Protein AF-A0A2P6VY45-F1 (afdb_monomer_lite)

Secondary structure (DSSP, 8-state):
---PPPPEEP---BTHHHHHTSSEETTSEEEEEE-TTSSHHHHHHHHHHHHHHHT--EEEEESSS-HHHHHHHHHTTT--HHHHHHHTSEEEEE-PPP---------TTHHHHHHHHHHHHHHHHT-SEEEEE-THHHHHHH--HHHHHHHHHHHHHHHHHTT-EEEEEEE--SS-TT---SS-THHHH-SEEEEEEEEEETTEEEEEEEEEEETTS----SEEEEEEETTTEEEE--GGG----PPPP--B---S-HHHHHHTTSSPBTTEEEEEEE-TTSSHHHHHHHHHHHHHHTT--EEEEESSS-HHHHHHHHHHTT---GGGBTTTEEEEE--GGGS-HHHHHHHHHHHHHHH--SEEEEETTHHHHHTS-HHHHHHHHHHHHHHHHHTT-EEEEEEEPPTTS----SSTTSGGGT-SEEEEEEEEEETTEEEEEEEEEEETTS------EEEEEETTEEEEEEEP-SBSGGGTB-B-S----HHHHHHHHHHH-HHHHHHHHHHHHHHHH-SS-EEEEETTSBEEEE-TTHHHHHSS-GGGTTT-B-SS-TT-TT-EEEEE-TTS-EEEEEEEE---S-TTTTEEEEEEEE-HHHHHHHHHHHHHHHHHHHHHHHTHHHHHHHHHHHHHHHHHHGGG--HHHHHHHHHHHHHHHHHHHHHHHHHHHHHHHT-----EEEEHHHHHHHHHHTTHHHHHHTTEEEEE-PPPEEEE-HHHHHHHHHHHHHHHHHTS-TTS-EEEEEEEEEETTEEEEEEEE-SS---HHHHHHHHHHHTT--SS-TTS-HHHHHHHHHHHHTT---EEEEETTTEEEEEEEEEETT-TTS---

Radius of gyration: 36.34 Å; chains: 1; bounding box: 86×74×100 Å

Sequence (837 aa):
MNNGPTEGLPTGIAGLETVTRGGIPARSITLVHGGTGTGKTVLGGQFLAAGCEDGEPGVAVVFEEDPEAFLSHLSGFGWDLPGARARGDLCLVDARPETISKTQTIGDYELAGLVSRTKHAVEQVDADRVFLDAVNVLFERYGDPQAVRRAMASLSQVAREENVTMLASNASTQSDPGSLHGPGVEKFVADALIVLRNRSDGENRRRTLEVLKIRGSDHEAGEVPLSIRPGKGPILLPLSATKLTHAGFSSRGSTGTEGLDEMLGGGPFRGSTTLISGATGVGMTLMMTQFAHEGVEENERTLYLTFEESREQVLENAAGIGHDLTPHTGELLRLISTYPESRSLGGHLLDIKDEVEAFEPERLVLDTVSSLAYTAGERSFREFLIGLNALTKDKELLTWYGMMEPVFEPPVSVYKGHMSALSDTILLLRYLETGEEIKRIFTVLKMRGSDHDPSVREIEIGDEGLALGSRVKGRGILQGSLEGGRAVKTGTVIEELITRYPELEARHAWIDDLVQRVPTPILALDDEGTVLAANPAARRFFGRDPGQLVDEDLGLPAVEDDAMLQFRTPEGLLRWGQMRTLSAGAHDEGVHLVTVEDRTQPRKVEDLHRRLAFLGSVLGHDLKEPIRMIRSFIDLTEREAGDQLDGDAREFFDIVKTGADRLTDRLDALRNYTRAVHADTELEPVDLDSVVEDGLSNVELLLQHEDVEVSREQLPTVHGDRTMLSQYVQNLVVNAIEHKDPDQPVHVQVTANRSGTTWRFSVADDGPGIPDETREQISAMLEGGTEDSEHAGLGLAICATVAERHGTKIELDTEVGEGTRFTIELLDASASGLETH

Structure (mmCIF, N/CA/C/O backbone):
data_AF-A0A2P6VY45-F1
#
_entry.id   AF-A0A2P6VY45-F1
#
loop_
_atom_site.group_PDB
_atom_site.id
_atom_site.type_symbol
_atom_site.label_atom_id
_atom_site.label_alt_id
_atom_site.label_comp_id
_atom_site.label_asym_id
_atom_site.label_entity_id
_atom_site.label_seq_id
_atom_site.pdbx_PDB_ins_code
_atom_site.Cartn_x
_atom_site.Cartn_y
_atom_site.Cartn_z
_atom_site.occupancy
_atom_site.B_iso_or_equiv
_atom_site.auth_seq_id
_atom_site.auth_comp_id
_atom_site.auth_asym_id
_atom_site.auth_atom_id
_atom_site.pdbx_PDB_model_num
ATOM 1 N N . MET A 1 1 ? -38.020 -9.127 12.733 1.00 32.91 1 MET A N 1
ATOM 2 C CA . MET A 1 1 ? -37.531 -7.814 12.266 1.00 32.91 1 MET A CA 1
ATOM 3 C C . MET A 1 1 ? -36.776 -8.075 10.975 1.00 32.91 1 MET A C 1
ATOM 5 O O . MET A 1 1 ? -36.020 -9.036 10.937 1.00 32.91 1 MET A O 1
ATOM 9 N N . ASN A 1 2 ? -37.096 -7.350 9.902 1.00 26.50 2 ASN A N 1
ATOM 10 C CA . ASN A 1 2 ? -36.484 -7.529 8.583 1.00 26.50 2 ASN A CA 1
ATOM 11 C C . ASN A 1 2 ? -34.988 -7.188 8.663 1.00 26.50 2 ASN A C 1
ATOM 13 O O . ASN A 1 2 ? -34.645 -6.012 8.703 1.00 26.50 2 ASN A O 1
ATOM 17 N N . ASN A 1 3 ? -34.116 -8.197 8.667 1.00 32.91 3 ASN A N 1
ATOM 18 C CA . ASN A 1 3 ? -32.688 -8.009 8.415 1.00 32.91 3 ASN A CA 1
ATOM 19 C C . ASN A 1 3 ? -32.494 -7.893 6.898 1.00 32.91 3 ASN A C 1
ATOM 21 O O . ASN A 1 3 ? -32.193 -8.877 6.224 1.00 32.91 3 ASN A O 1
ATOM 25 N N . GLY A 1 4 ? -32.759 -6.703 6.355 1.00 36.84 4 GLY A N 1
ATOM 26 C CA . GLY A 1 4 ? -32.178 -6.312 5.071 1.00 36.84 4 GLY A CA 1
ATOM 27 C C . GLY A 1 4 ? -30.656 -6.152 5.209 1.00 36.84 4 GLY A C 1
ATOM 28 O O . GLY A 1 4 ? -30.164 -6.094 6.340 1.00 36.84 4 GLY A O 1
ATOM 29 N N . PRO A 1 5 ? -29.904 -6.106 4.096 1.00 50.31 5 PRO A N 1
ATOM 30 C CA . PRO A 1 5 ? -28.476 -5.796 4.141 1.00 50.31 5 PRO A CA 1
ATOM 31 C C . PRO A 1 5 ? -28.255 -4.471 4.881 1.00 50.31 5 PRO A C 1
ATOM 33 O O . PRO A 1 5 ? -29.049 -3.541 4.726 1.00 50.31 5 PRO A O 1
ATOM 36 N N . THR A 1 6 ? -27.213 -4.404 5.710 1.00 62.12 6 THR A N 1
ATOM 37 C CA . THR A 1 6 ? -26.818 -3.182 6.418 1.00 62.12 6 THR A CA 1
ATOM 38 C C . THR A 1 6 ? -26.600 -2.066 5.395 1.00 62.12 6 THR A C 1
ATOM 40 O O . THR A 1 6 ? -25.818 -2.228 4.461 1.00 62.12 6 THR A O 1
ATOM 43 N N . GLU A 1 7 ? -27.326 -0.956 5.534 1.00 78.50 7 GLU A N 1
ATOM 44 C CA . GLU A 1 7 ? -27.173 0.219 4.671 1.00 78.50 7 GLU A CA 1
ATOM 45 C C . GLU A 1 7 ? -25.788 0.833 4.925 1.00 78.50 7 GLU A C 1
ATOM 47 O O . GLU A 1 7 ? -25.437 1.118 6.071 1.00 78.50 7 GLU A O 1
ATOM 52 N N . GLY A 1 8 ? -24.966 0.950 3.881 1.00 86.00 8 GLY A N 1
ATOM 53 C CA . GLY A 1 8 ? -23.623 1.520 3.971 1.00 86.00 8 GLY A CA 1
ATOM 54 C C . GLY A 1 8 ? -23.652 3.033 3.764 1.00 86.00 8 GLY A C 1
ATOM 55 O O . GLY A 1 8 ? -24.246 3.509 2.799 1.00 86.00 8 GLY A O 1
ATOM 56 N N . LEU A 1 9 ? -23.018 3.779 4.669 1.00 91.62 9 LEU A N 1
ATOM 57 C CA . LEU A 1 9 ? -22.798 5.217 4.555 1.00 91.62 9 LEU A CA 1
ATOM 58 C C . LEU A 1 9 ? -21.442 5.481 3.870 1.00 91.62 9 LEU A C 1
ATOM 60 O O . LEU A 1 9 ? -20.410 5.012 4.374 1.00 91.62 9 LEU A O 1
ATOM 64 N N . PRO A 1 10 ? -21.408 6.244 2.761 1.00 92.75 10 PRO A N 1
ATOM 65 C CA . PRO A 1 10 ? -20.167 6.710 2.156 1.00 92.75 10 PRO A CA 1
ATOM 66 C C . PRO A 1 10 ? -19.341 7.533 3.146 1.00 92.75 10 PRO A C 1
ATOM 68 O O . PRO A 1 10 ? -19.848 8.379 3.875 1.00 92.75 10 PRO A O 1
ATOM 71 N N . THR A 1 11 ? -18.039 7.290 3.168 1.00 92.38 11 THR A N 1
ATOM 72 C CA . THR A 1 11 ? -17.118 7.943 4.102 1.00 92.38 11 THR A CA 1
ATOM 73 C C . THR A 1 11 ? -16.456 9.184 3.520 1.00 92.38 11 THR A C 1
ATOM 75 O O . THR A 1 11 ? -15.914 9.995 4.267 1.00 92.38 11 THR A O 1
ATOM 78 N N . GLY A 1 12 ? -16.458 9.310 2.190 1.00 90.12 12 GLY A N 1
ATOM 79 C CA . GLY A 1 12 ? -15.705 10.330 1.461 1.00 90.12 12 GLY A CA 1
ATOM 80 C C . GLY A 1 12 ? -14.199 10.057 1.398 1.00 90.12 12 GLY A C 1
ATOM 81 O O . GLY A 1 12 ? -13.454 10.883 0.874 1.00 90.12 12 GLY A O 1
ATOM 82 N N . ILE A 1 13 ? -13.727 8.913 1.912 1.00 93.06 13 ILE A N 1
ATOM 83 C CA . ILE A 1 13 ? -12.318 8.504 1.879 1.00 93.06 13 ILE A CA 1
ATOM 84 C C . ILE A 1 13 ? -12.063 7.703 0.604 1.00 93.06 13 ILE A C 1
ATOM 86 O O . ILE A 1 13 ? -12.551 6.585 0.450 1.00 93.06 13 ILE A O 1
ATOM 90 N N . ALA A 1 14 ? -11.242 8.244 -0.296 1.00 90.88 14 ALA A N 1
ATOM 91 C CA . ALA A 1 14 ? -11.006 7.654 -1.608 1.00 90.88 14 ALA A CA 1
ATOM 92 C C . ALA A 1 14 ? -10.557 6.183 -1.518 1.00 90.88 14 ALA A C 1
ATOM 94 O O . ALA A 1 14 ? -9.506 5.863 -0.960 1.00 90.88 14 ALA A O 1
ATOM 95 N N . GLY A 1 15 ? -11.358 5.291 -2.106 1.00 89.81 15 GLY A N 1
ATOM 96 C CA . GLY A 1 15 ? -11.108 3.851 -2.162 1.00 89.81 15 GLY A CA 1
ATOM 97 C C . GLY A 1 15 ? -11.641 3.054 -0.967 1.00 89.81 15 GLY A C 1
ATOM 98 O O . GLY A 1 15 ? -11.670 1.827 -1.056 1.00 89.81 15 GLY A O 1
ATOM 99 N N . LEU A 1 16 ? -12.108 3.691 0.114 1.00 92.75 16 LEU A N 1
ATOM 100 C CA . LEU A 1 16 ? -12.619 2.969 1.285 1.00 92.75 16 LEU A CA 1
ATOM 101 C C . LEU A 1 16 ? -13.952 2.281 0.988 1.00 92.75 16 LEU A C 1
ATOM 103 O O . LEU A 1 16 ? -14.173 1.162 1.444 1.00 92.75 16 LEU A O 1
ATOM 107 N N . GLU A 1 17 ? -14.815 2.884 0.174 1.00 91.81 17 GLU A N 1
ATOM 108 C CA . GLU A 1 17 ? -16.090 2.295 -0.255 1.00 91.81 17 GLU A CA 1
ATOM 109 C C . GLU A 1 17 ? -15.871 1.023 -1.078 1.00 91.81 17 GLU A C 1
ATOM 111 O O . GLU A 1 17 ? -16.665 0.089 -0.996 1.00 91.81 17 GLU A O 1
ATOM 116 N N . THR A 1 18 ? -14.766 0.950 -1.824 1.00 90.00 18 THR A N 1
ATOM 117 C CA . THR A 1 18 ? -14.365 -0.256 -2.555 1.00 90.00 18 THR A CA 1
ATOM 118 C C . THR A 1 18 ? -13.961 -1.374 -1.594 1.00 90.00 18 THR A C 1
ATOM 120 O O . THR A 1 18 ? -14.377 -2.514 -1.777 1.00 90.00 18 THR A O 1
ATOM 123 N N . VAL A 1 19 ? -13.196 -1.050 -0.545 1.00 91.50 19 VAL A N 1
ATOM 124 C CA . VAL A 1 19 ? -12.754 -2.021 0.476 1.00 91.50 19 VAL A CA 1
ATOM 125 C C . VAL A 1 19 ? -13.927 -2.492 1.340 1.00 91.50 19 VAL A C 1
ATOM 127 O O . VAL A 1 19 ? -14.045 -3.671 1.654 1.00 91.50 19 VAL A O 1
ATOM 130 N N . THR A 1 20 ? -14.822 -1.580 1.706 1.00 92.00 20 THR A N 1
ATOM 131 C CA . THR A 1 20 ? -15.996 -1.855 2.553 1.00 92.00 20 THR A CA 1
ATOM 132 C C . THR A 1 20 ? -17.214 -2.348 1.768 1.00 92.00 20 THR A C 1
ATOM 134 O O . THR A 1 20 ? -18.202 -2.751 2.373 1.00 92.00 20 THR A O 1
ATOM 137 N N . ARG A 1 21 ? -17.147 -2.336 0.429 1.00 88.00 21 ARG A N 1
ATOM 138 C CA . ARG A 1 21 ? -18.227 -2.708 -0.502 1.00 88.00 21 ARG A CA 1
ATOM 139 C C . ARG A 1 21 ? -19.524 -1.916 -0.304 1.00 88.00 21 ARG A C 1
ATOM 141 O O . ARG A 1 21 ? -20.616 -2.474 -0.389 1.00 88.00 21 ARG A O 1
ATOM 148 N N . GLY A 1 22 ? -19.398 -0.607 -0.100 1.00 85.75 22 GLY A N 1
ATOM 149 C CA . GLY A 1 22 ? -20.547 0.300 0.010 1.00 85.75 22 GLY A CA 1
ATOM 150 C C . GLY A 1 22 ? -20.498 1.290 1.170 1.00 85.75 22 GLY A C 1
ATOM 151 O O . GLY A 1 22 ? -21.491 1.970 1.396 1.00 85.75 22 GLY A O 1
ATOM 152 N N . GLY A 1 23 ? -19.375 1.393 1.884 1.00 90.94 23 GLY A N 1
ATOM 153 C CA . GLY A 1 23 ? -19.202 2.323 3.000 1.00 90.94 23 GLY A CA 1
ATOM 154 C C . GLY A 1 23 ? -19.263 1.644 4.369 1.00 90.94 23 GLY A C 1
ATOM 155 O O . GLY A 1 23 ? -19.296 0.419 4.486 1.00 90.94 23 GLY A O 1
ATOM 156 N N . ILE A 1 24 ? -19.250 2.450 5.428 1.00 93.38 24 ILE A N 1
ATOM 157 C CA . ILE A 1 24 ? -19.336 1.953 6.810 1.00 93.38 24 ILE A CA 1
ATOM 158 C C . ILE A 1 24 ? -20.801 1.746 7.215 1.00 93.38 24 ILE A C 1
ATOM 160 O O . ILE A 1 24 ? -21.665 2.432 6.677 1.00 93.38 24 ILE A O 1
ATOM 164 N N . PRO A 1 25 ? -21.137 0.840 8.151 1.00 92.69 25 PRO A N 1
ATOM 165 C CA . PRO A 1 25 ? -22.540 0.592 8.473 1.00 92.69 25 PRO A CA 1
ATOM 166 C C . PRO A 1 25 ? -23.208 1.841 9.051 1.00 92.69 25 PRO A C 1
ATOM 168 O O . PRO A 1 25 ? -22.755 2.385 10.063 1.00 92.69 25 PRO A O 1
ATOM 171 N N . ALA A 1 26 ? -24.295 2.278 8.421 1.00 92.44 26 ALA A N 1
ATOM 172 C CA . ALA A 1 26 ? -25.063 3.429 8.864 1.00 92.44 26 ALA A CA 1
ATOM 173 C C . ALA A 1 26 ? -25.686 3.184 10.247 1.00 92.44 26 ALA A C 1
ATOM 175 O O . ALA A 1 26 ? -25.978 2.043 10.623 1.00 92.44 26 ALA A O 1
ATOM 176 N N . ARG A 1 27 ? -25.922 4.267 11.000 1.00 92.31 27 ARG A N 1
ATOM 177 C CA . ARG A 1 27 ? -26.597 4.238 12.317 1.00 92.31 27 ARG A CA 1
ATOM 178 C C . ARG A 1 27 ? -25.924 3.293 13.316 1.00 92.31 27 ARG A C 1
ATOM 180 O O . ARG A 1 27 ? -26.572 2.592 14.098 1.00 92.31 27 ARG A O 1
ATOM 187 N N . SER A 1 28 ? -24.602 3.211 13.227 1.00 92.56 28 SER A N 1
ATOM 188 C CA . SER A 1 28 ? -23.778 2.283 13.991 1.00 92.56 28 SER A CA 1
ATOM 189 C C . SER A 1 28 ? -22.475 2.947 14.422 1.00 92.56 28 SER A C 1
ATOM 191 O O . SER A 1 28 ? -22.224 4.110 14.103 1.00 92.56 28 SER A O 1
ATOM 193 N N . ILE A 1 29 ? -21.641 2.195 15.140 1.00 92.56 29 ILE A N 1
ATOM 194 C CA . ILE A 1 29 ? -20.292 2.627 15.493 1.00 92.56 29 ILE A CA 1
ATOM 195 C C . ILE A 1 29 ? -19.235 1.791 14.767 1.00 92.56 29 ILE A C 1
ATOM 197 O O . ILE A 1 29 ? -19.165 0.564 14.910 1.00 92.56 29 ILE A O 1
ATOM 201 N N . THR A 1 30 ? -18.380 2.485 14.018 1.00 94.56 30 THR A N 1
ATOM 202 C CA . THR A 1 30 ? -17.185 1.931 13.379 1.00 94.56 30 THR A CA 1
ATOM 203 C C . THR A 1 30 ? -15.954 2.332 14.177 1.00 94.56 30 THR A C 1
ATOM 205 O O . THR A 1 30 ? -15.706 3.516 14.398 1.00 94.56 30 THR A O 1
ATOM 208 N N . LEU A 1 31 ? -15.166 1.351 14.615 1.00 93.44 31 LEU A N 1
ATOM 209 C CA . LEU A 1 31 ? -13.934 1.593 15.361 1.00 93.44 31 LEU A CA 1
ATOM 210 C C . LEU A 1 31 ? -12.729 1.596 14.415 1.00 93.44 31 LEU A C 1
ATOM 212 O O . LEU A 1 31 ? -12.509 0.628 13.692 1.00 93.44 31 LEU A O 1
ATOM 216 N N . VAL A 1 32 ? -11.924 2.652 14.470 1.00 93.94 32 VAL A N 1
ATOM 217 C CA . VAL A 1 32 ? -10.644 2.805 13.775 1.00 93.94 32 VAL A CA 1
ATOM 218 C C . VAL A 1 32 ? -9.522 2.659 14.793 1.00 93.94 32 VAL A C 1
ATOM 220 O O . VAL A 1 32 ? -9.265 3.542 15.612 1.00 93.94 32 VAL A O 1
ATOM 223 N N . HIS A 1 33 ? -8.848 1.520 14.744 1.00 89.69 33 HIS A N 1
ATOM 224 C CA . HIS A 1 33 ? -7.781 1.154 15.660 1.00 89.69 33 HIS A CA 1
ATOM 225 C C . HIS A 1 33 ? -6.412 1.298 14.996 1.00 89.69 33 HIS A C 1
ATOM 227 O O . HIS A 1 33 ? -6.255 0.964 13.826 1.00 89.69 33 HIS A O 1
ATOM 233 N N . GLY A 1 34 ? -5.395 1.749 15.725 1.00 88.12 34 GLY A N 1
ATOM 234 C CA . GLY A 1 34 ? -4.026 1.744 15.209 1.00 88.12 34 GLY A CA 1
ATOM 235 C C . GLY A 1 34 ? -3.030 2.500 16.076 1.00 88.12 34 GLY A C 1
ATOM 236 O O . GLY A 1 34 ? -3.402 3.357 16.879 1.00 88.12 34 GLY A O 1
ATOM 237 N N . GLY A 1 35 ? -1.740 2.235 15.870 1.00 84.00 35 GLY A N 1
ATOM 238 C CA . GLY A 1 35 ? -0.653 2.910 16.586 1.00 84.00 35 GLY A CA 1
ATOM 239 C C . GLY A 1 35 ? -0.565 4.418 16.310 1.00 84.00 35 GLY A C 1
ATOM 240 O O . GLY A 1 35 ? -1.321 4.987 15.512 1.00 84.00 35 GLY A O 1
ATOM 241 N N . THR A 1 36 ? 0.369 5.095 16.969 1.00 82.75 36 THR A N 1
ATOM 242 C CA . THR A 1 36 ? 0.625 6.533 16.782 1.00 82.75 36 THR A CA 1
ATOM 243 C C . THR A 1 36 ? 1.021 6.858 15.334 1.00 82.75 36 THR A C 1
ATOM 245 O O . THR A 1 36 ? 1.744 6.100 14.689 1.00 82.75 36 THR A O 1
ATOM 248 N N . GLY A 1 37 ? 0.532 7.981 14.793 1.00 83.50 37 GLY A N 1
ATOM 249 C CA . GLY A 1 37 ? 0.913 8.460 13.451 1.00 83.50 37 GLY A CA 1
ATOM 250 C C . GLY A 1 37 ? 0.377 7.635 12.268 1.00 83.50 37 GLY A C 1
ATOM 251 O O . GLY A 1 37 ? 0.858 7.775 11.140 1.00 83.50 37 GLY A O 1
ATOM 252 N N . THR A 1 38 ? -0.609 6.768 12.508 1.00 89.88 38 THR A N 1
ATOM 253 C CA . THR A 1 38 ? -1.250 5.926 11.481 1.00 89.88 38 THR A CA 1
ATOM 254 C C . THR A 1 38 ? -2.314 6.649 10.647 1.00 89.88 38 THR A C 1
ATOM 256 O O . THR A 1 38 ? -2.625 6.181 9.558 1.00 89.88 38 THR A O 1
ATOM 259 N N . GLY A 1 39 ? -2.835 7.794 11.112 1.00 91.31 39 GLY A N 1
ATOM 260 C CA . GLY A 1 39 ? -3.820 8.607 10.378 1.00 91.31 39 GLY A CA 1
ATOM 261 C C . GLY A 1 39 ? -5.259 8.574 10.906 1.00 91.31 39 GLY A C 1
ATOM 262 O O . GLY A 1 39 ? -6.150 9.048 10.212 1.00 91.31 39 GLY A O 1
ATOM 263 N N . LYS A 1 40 ? -5.501 8.049 12.116 1.00 93.19 40 LYS A N 1
ATOM 264 C CA . LYS A 1 40 ? -6.843 7.924 12.729 1.00 93.19 40 LYS A CA 1
ATOM 265 C C . LYS A 1 40 ? -7.645 9.235 12.733 1.00 93.19 40 LYS A C 1
ATOM 267 O O . LYS A 1 40 ? -8.735 9.281 12.175 1.00 93.19 40 LYS A O 1
ATOM 272 N N . THR A 1 41 ? -7.072 10.297 13.299 1.00 93.31 41 THR A N 1
ATOM 273 C CA . THR A 1 41 ? -7.683 11.635 13.370 1.00 93.31 41 THR A CA 1
ATOM 274 C C . THR A 1 41 ? -7.962 12.207 11.980 1.00 93.31 41 THR A C 1
ATOM 276 O O . THR A 1 41 ? -9.008 12.800 11.751 1.00 93.31 41 THR A O 1
ATOM 279 N N . VAL A 1 42 ? -7.069 11.964 11.012 1.00 94.56 42 VAL A N 1
ATOM 280 C CA . VAL A 1 42 ? -7.231 12.435 9.627 1.00 94.56 42 VAL A CA 1
ATOM 281 C C . VAL A 1 42 ? -8.402 11.730 8.930 1.00 94.56 42 VAL A C 1
ATOM 283 O O . VAL A 1 42 ? -9.179 12.388 8.247 1.00 94.56 42 VAL A O 1
ATOM 286 N N . LEU A 1 43 ? -8.576 10.417 9.134 1.00 95.06 43 LEU A N 1
ATOM 287 C CA . LEU A 1 43 ? -9.738 9.671 8.626 1.00 95.06 43 LEU A CA 1
ATOM 288 C C . LEU A 1 43 ? -11.054 10.197 9.216 1.00 95.06 43 LEU A C 1
ATOM 290 O O . LEU A 1 43 ? -12.021 10.371 8.482 1.00 95.06 43 LEU A O 1
ATOM 294 N N . GLY A 1 44 ? -11.081 10.494 10.518 1.00 95.19 44 GLY A N 1
ATOM 295 C CA . GLY A 1 44 ? -12.247 11.102 11.166 1.00 95.19 44 GLY A CA 1
ATOM 296 C C . GLY A 1 44 ? -12.551 12.518 10.698 1.00 95.19 44 GLY A C 1
ATOM 297 O O . GLY A 1 44 ? -13.708 12.850 10.454 1.00 95.19 44 GLY A O 1
ATOM 298 N N . GLY A 1 45 ? -11.512 13.328 10.500 1.00 94.88 45 GLY A N 1
ATOM 299 C CA . GLY A 1 45 ? -11.632 14.657 9.912 1.00 94.88 45 GLY A CA 1
ATOM 300 C C . GLY A 1 45 ? -12.235 14.620 8.509 1.00 94.88 45 GLY A C 1
ATOM 301 O O . GLY A 1 45 ? -13.177 15.360 8.241 1.00 94.88 45 GLY A O 1
ATOM 302 N N . GLN A 1 46 ? -11.756 13.717 7.644 1.00 95.56 46 GLN A N 1
ATOM 303 C CA . GLN A 1 46 ? -12.307 13.544 6.296 1.00 95.56 46 GLN A CA 1
ATOM 304 C C . GLN A 1 46 ? -13.757 13.063 6.323 1.00 95.56 46 GLN A C 1
ATOM 306 O O . GLN A 1 46 ? -14.576 13.560 5.558 1.00 95.56 46 GLN A O 1
ATOM 311 N N . PHE A 1 47 ? -14.082 12.130 7.223 1.00 96.75 47 PHE A N 1
ATOM 312 C CA . PHE A 1 47 ? -15.441 11.622 7.398 1.00 96.75 47 PHE A CA 1
ATOM 313 C C . PHE A 1 47 ? -16.442 12.736 7.742 1.00 96.75 47 PHE A C 1
ATOM 315 O O . PHE A 1 47 ? -17.536 12.776 7.172 1.00 96.75 47 PHE A O 1
ATOM 322 N N . LEU A 1 48 ? -16.058 13.659 8.631 1.00 96.69 48 LEU A N 1
ATOM 323 C CA . LEU A 1 48 ? -16.867 14.833 8.966 1.00 96.69 48 LEU A CA 1
ATOM 324 C C . LEU A 1 48 ? -16.907 15.855 7.827 1.00 96.69 48 LEU A C 1
ATOM 326 O O . LEU A 1 48 ? -17.977 16.374 7.525 1.00 96.69 48 LEU A O 1
ATOM 330 N N . ALA A 1 49 ? -15.763 16.131 7.192 1.00 94.75 49 ALA A N 1
ATOM 331 C CA . ALA A 1 49 ? -15.665 17.097 6.100 1.00 94.75 49 ALA A CA 1
ATOM 332 C C . ALA A 1 49 ? -16.564 16.706 4.923 1.00 94.75 49 ALA A C 1
ATOM 334 O O . ALA A 1 49 ? -17.364 17.522 4.478 1.00 94.75 49 ALA A O 1
ATOM 335 N N . ALA A 1 50 ? -16.497 15.441 4.497 1.00 93.94 50 ALA A N 1
ATOM 336 C CA . ALA A 1 50 ? -17.339 14.911 3.432 1.00 93.94 50 ALA A CA 1
ATOM 337 C C . ALA A 1 50 ? -18.834 15.012 3.776 1.00 93.94 50 ALA A C 1
ATOM 339 O O . ALA A 1 50 ? -19.632 15.379 2.926 1.00 93.94 50 ALA A O 1
ATOM 340 N N . GLY A 1 51 ? -19.216 14.757 5.034 1.00 94.94 51 GLY A N 1
ATOM 341 C CA . GLY A 1 51 ? -20.608 14.918 5.466 1.00 94.94 51 GLY A CA 1
ATOM 342 C C . GLY A 1 51 ? -21.068 16.365 5.391 1.00 94.94 51 GLY A C 1
ATOM 343 O O . GLY A 1 51 ? -22.084 16.660 4.775 1.00 94.94 51 GLY A O 1
ATOM 344 N N . CYS A 1 52 ? -20.272 17.288 5.932 1.00 94.56 52 CYS A N 1
ATOM 345 C CA . CYS A 1 52 ? -20.598 18.712 5.894 1.00 94.56 52 CYS A CA 1
ATOM 346 C C . CYS A 1 52 ? -20.705 19.249 4.453 1.00 94.56 52 CYS A C 1
ATOM 348 O O . CYS A 1 52 ? -21.496 20.155 4.199 1.00 94.56 52 CYS A O 1
ATOM 350 N N . GLU A 1 53 ? -19.919 18.713 3.514 1.00 93.00 53 GLU A N 1
ATOM 351 C CA . GLU A 1 53 ? -20.013 19.036 2.083 1.00 93.00 53 GLU A CA 1
ATOM 352 C C . GLU A 1 53 ? -21.295 18.481 1.440 1.00 93.00 53 GLU A C 1
ATOM 354 O O . GLU A 1 53 ? -21.914 19.173 0.628 1.00 93.00 53 GLU A O 1
ATOM 359 N N . ASP A 1 54 ? -21.733 17.290 1.855 1.00 93.38 54 ASP A N 1
ATOM 360 C CA . ASP A 1 54 ? -22.974 16.643 1.409 1.00 93.38 54 ASP A CA 1
ATOM 361 C C . ASP A 1 54 ? -24.238 17.184 2.116 1.00 93.38 54 ASP A C 1
ATOM 363 O O . ASP A 1 54 ? -25.359 16.785 1.792 1.00 93.38 54 ASP A O 1
ATOM 367 N N . GLY A 1 55 ? -24.084 18.133 3.046 1.00 93.94 55 GLY A N 1
ATOM 368 C CA . GLY A 1 55 ? -25.183 18.710 3.826 1.00 93.94 55 GLY A CA 1
ATOM 369 C C . GLY A 1 55 ? -25.641 17.846 5.005 1.00 93.94 55 GLY A C 1
ATOM 370 O O . GLY A 1 55 ? -26.752 18.040 5.487 1.00 93.94 55 GLY A O 1
ATOM 371 N N . GLU A 1 56 ? -24.792 16.921 5.451 1.00 95.62 56 GLU A N 1
ATOM 372 C CA . GLU A 1 56 ? -24.962 16.034 6.605 1.00 95.62 56 GLU A CA 1
ATOM 373 C C . GLU A 1 56 ? -24.164 16.587 7.808 1.00 95.62 56 GLU A C 1
ATOM 375 O O . GLU A 1 56 ? -22.932 16.440 7.846 1.00 95.62 56 GLU A O 1
ATOM 380 N N . PRO A 1 57 ? -24.805 17.256 8.791 1.00 96.75 57 PRO A N 1
ATOM 381 C CA . PRO A 1 57 ? -24.093 17.917 9.878 1.00 96.75 57 PRO A CA 1
ATOM 382 C C . PRO A 1 57 ? -23.304 16.943 10.762 1.00 96.75 57 PRO A C 1
ATOM 384 O O . PRO A 1 57 ? -23.659 15.776 10.955 1.00 96.75 57 PRO A O 1
ATOM 387 N N . GLY A 1 58 ? -22.201 17.440 11.318 1.00 97.19 58 GLY A N 1
ATOM 388 C CA . GLY A 1 58 ? -21.220 16.656 12.053 1.00 97.19 58 GLY A CA 1
ATOM 389 C C . GLY A 1 58 ? -21.084 17.036 13.528 1.00 97.19 58 GLY A C 1
ATOM 390 O O . GLY A 1 58 ? -21.206 18.198 13.915 1.00 97.19 58 GLY A O 1
ATOM 391 N N . VAL A 1 59 ? -20.711 16.068 14.363 1.00 97.88 59 VAL A N 1
ATOM 392 C CA . VAL A 1 59 ? -20.219 16.300 15.731 1.00 97.88 59 VAL A CA 1
ATOM 393 C C . VAL A 1 59 ? -18.828 15.696 15.874 1.00 97.88 59 VAL A C 1
ATOM 395 O O . VAL A 1 59 ? -18.638 14.514 15.603 1.00 97.88 59 VAL A O 1
ATOM 398 N N . ALA A 1 60 ? -17.858 16.469 16.358 1.00 96.94 60 ALA A N 1
ATOM 399 C CA . ALA A 1 60 ? -16.553 15.950 16.764 1.00 96.94 60 ALA A CA 1
ATOM 400 C C . ALA A 1 60 ? -16.423 15.988 18.290 1.00 96.94 60 ALA A C 1
ATOM 402 O O . ALA A 1 60 ? -16.573 17.041 18.905 1.00 96.94 60 ALA A O 1
ATOM 403 N N . VAL A 1 61 ? -16.117 14.849 18.903 1.00 94.69 61 VAL A N 1
ATOM 404 C CA . VAL A 1 61 ? -15.843 14.722 20.337 1.00 94.69 61 VAL A CA 1
ATOM 405 C C . VAL A 1 61 ? -14.359 14.427 20.509 1.00 94.69 61 VAL A C 1
ATOM 407 O O . VAL A 1 61 ? -13.895 13.371 20.084 1.00 94.69 61 VAL A O 1
ATOM 410 N N . VAL A 1 62 ? -13.615 15.353 21.113 1.00 93.50 62 VAL A N 1
ATOM 411 C CA . VAL A 1 62 ? -12.143 15.304 21.163 1.00 93.50 62 VAL A CA 1
ATOM 412 C C . VAL A 1 62 ? -11.671 15.072 22.599 1.00 93.50 62 VAL A C 1
ATOM 414 O O . VAL A 1 62 ? -12.066 15.812 23.501 1.00 93.50 62 VAL A O 1
ATOM 417 N N . PHE A 1 63 ? -10.849 14.038 22.818 1.00 87.69 63 PHE A N 1
ATOM 418 C CA . PHE A 1 63 ? -10.419 13.610 24.160 1.00 87.69 63 PHE A CA 1
ATOM 419 C C . PHE A 1 63 ? -8.963 13.949 24.512 1.00 87.69 63 PHE A C 1
ATOM 421 O O . PHE A 1 63 ? -8.651 14.075 25.695 1.00 87.69 63 PHE A O 1
ATOM 428 N N . GLU A 1 64 ? -8.072 14.094 23.526 1.00 83.88 64 GLU A N 1
ATOM 429 C CA . GLU A 1 64 ? -6.638 14.352 23.762 1.00 83.88 64 GLU A CA 1
ATOM 430 C C . GLU A 1 64 ? -6.258 15.824 23.556 1.00 83.88 64 GLU A C 1
ATOM 432 O O . GLU A 1 64 ? -5.587 16.419 24.402 1.00 83.88 64 GLU A O 1
ATOM 437 N N . GLU A 1 65 ? -6.686 16.429 22.448 1.00 87.31 65 GLU A N 1
ATOM 438 C CA . GLU A 1 65 ? -6.259 17.771 22.044 1.00 87.31 65 GLU A CA 1
ATOM 439 C C . GLU A 1 65 ? -7.355 18.835 22.177 1.00 87.31 65 GLU A C 1
ATOM 441 O O . GLU A 1 65 ? -8.532 18.545 22.383 1.00 87.31 65 GLU A O 1
ATOM 446 N N . ASP A 1 66 ? -6.948 20.103 22.122 1.00 90.44 66 ASP A N 1
ATOM 447 C CA . ASP A 1 66 ? -7.886 21.223 22.145 1.00 90.44 66 ASP A CA 1
ATOM 448 C C . ASP A 1 66 ? -8.794 21.216 20.904 1.00 90.44 66 ASP A C 1
ATOM 450 O O . ASP A 1 66 ? -8.265 21.069 19.803 1.00 90.44 66 ASP A O 1
ATOM 454 N N . PRO A 1 67 ? -10.122 21.415 21.027 1.00 91.31 67 PRO A N 1
ATOM 455 C CA . PRO A 1 67 ? -11.010 21.385 19.865 1.00 91.31 67 PRO A CA 1
ATOM 456 C C . PRO A 1 67 ? -10.656 22.398 18.762 1.00 91.31 67 PRO A C 1
ATOM 458 O O . PRO A 1 67 ? -10.832 22.105 17.578 1.00 91.31 67 PRO A O 1
ATOM 461 N N . GLU A 1 68 ? -10.127 23.578 19.109 1.00 90.12 68 GLU A N 1
ATOM 462 C CA . GLU A 1 68 ? -9.664 24.539 18.098 1.00 90.12 68 GLU A CA 1
ATOM 463 C C . GLU A 1 68 ? -8.354 24.080 17.448 1.00 90.12 68 GLU A C 1
ATOM 465 O O . GLU A 1 68 ? -8.156 24.264 16.244 1.00 90.12 68 GLU A O 1
ATOM 470 N N . ALA A 1 69 ? -7.463 23.452 18.224 1.00 90.38 69 ALA A N 1
ATOM 471 C CA . ALA A 1 69 ? -6.240 22.857 17.691 1.00 90.38 69 ALA A CA 1
ATOM 472 C C . ALA A 1 69 ? -6.548 21.689 16.739 1.00 90.38 69 ALA A C 1
ATOM 474 O O . ALA A 1 69 ? -5.975 21.648 15.652 1.00 90.38 69 ALA A O 1
ATOM 475 N N . PHE A 1 70 ? -7.509 20.827 17.088 1.00 91.75 70 PHE A N 1
ATOM 476 C CA . PHE A 1 70 ? -8.026 19.755 16.232 1.00 91.75 70 PHE A CA 1
ATOM 477 C C . PHE A 1 70 ? -8.461 20.293 14.861 1.00 91.75 70 PHE A C 1
ATOM 479 O O . PHE A 1 70 ? -7.988 19.827 13.823 1.00 91.75 70 PHE A O 1
ATOM 486 N N . LEU A 1 71 ? -9.289 21.346 14.834 1.00 91.38 71 LEU A N 1
ATOM 487 C CA . LEU A 1 71 ? -9.698 21.982 13.575 1.00 91.38 71 LEU A CA 1
ATOM 488 C C . LEU A 1 71 ? -8.514 22.569 12.799 1.00 91.38 71 LEU A C 1
ATOM 490 O O . LEU A 1 71 ? -8.427 22.412 11.579 1.00 91.38 71 LEU A O 1
ATOM 494 N N . SER A 1 72 ? -7.601 23.242 13.499 1.00 87.81 72 SER A N 1
ATOM 495 C CA . SER A 1 72 ? -6.411 23.844 12.897 1.00 87.81 72 SER A CA 1
ATOM 496 C C . SER A 1 72 ? -5.520 22.792 12.227 1.00 87.81 72 SER A C 1
ATOM 498 O O . SER A 1 72 ? -5.113 22.973 11.079 1.00 87.81 72 SER A O 1
ATOM 500 N N . HIS A 1 73 ? -5.277 21.654 12.881 1.00 88.88 73 HIS A N 1
ATOM 501 C CA . HIS A 1 73 ? -4.483 20.556 12.326 1.00 88.88 73 HIS A CA 1
ATOM 502 C C . HIS A 1 73 ? -5.115 19.951 11.065 1.00 88.88 73 HIS A C 1
ATOM 504 O O . HIS A 1 73 ? -4.403 19.636 10.109 1.00 88.88 73 HIS A O 1
ATOM 510 N N . LEU A 1 74 ? -6.444 19.830 11.027 1.00 90.88 74 LEU A N 1
ATOM 511 C CA . LEU A 1 74 ? -7.156 19.276 9.874 1.00 90.88 74 LEU A CA 1
ATOM 512 C C . LEU A 1 74 ? -7.257 20.253 8.691 1.00 90.88 74 LEU A C 1
ATOM 514 O O . LEU A 1 74 ? -7.358 19.814 7.545 1.00 90.88 74 LEU A O 1
ATOM 518 N N . SER A 1 75 ? -7.146 21.565 8.928 1.00 85.88 75 SER A N 1
ATOM 519 C CA . SER A 1 75 ? -7.186 22.582 7.864 1.00 85.88 75 SER A CA 1
ATOM 520 C C . SER A 1 75 ? -6.078 22.416 6.809 1.00 85.88 75 SER A C 1
ATOM 522 O O . SER A 1 75 ? -6.265 22.775 5.645 1.00 85.88 75 SER A O 1
ATOM 524 N N . GLY A 1 76 ? -4.951 21.788 7.172 1.00 83.25 76 GLY A N 1
ATOM 525 C CA . GLY A 1 76 ? -3.849 21.482 6.252 1.00 83.25 76 GLY A CA 1
ATOM 526 C C . GLY A 1 76 ? -4.214 20.510 5.119 1.00 83.25 76 GLY A C 1
ATOM 527 O O . GLY A 1 76 ? -3.468 20.391 4.145 1.00 83.25 76 GLY A O 1
ATOM 528 N N . PHE A 1 77 ? -5.363 19.835 5.212 1.00 87.00 77 PHE A N 1
ATOM 529 C CA . PHE A 1 77 ? -5.880 18.944 4.172 1.00 87.00 77 PHE A CA 1
ATOM 530 C C . PHE A 1 77 ? -6.839 19.629 3.192 1.00 87.00 77 PHE A C 1
ATOM 532 O O . PHE A 1 77 ? -7.294 18.978 2.258 1.00 87.00 77 PHE A O 1
ATOM 539 N N . GLY A 1 78 ? -7.094 20.932 3.351 1.00 84.50 78 GLY A N 1
ATOM 540 C CA . GLY A 1 78 ? -7.947 21.709 2.447 1.00 84.50 78 GLY A CA 1
ATOM 541 C C . GLY A 1 78 ? -9.446 21.623 2.747 1.00 84.50 78 GLY A C 1
ATOM 542 O O . GLY A 1 78 ? -10.238 22.135 1.964 1.00 84.50 78 GLY A O 1
ATOM 543 N N . TRP A 1 79 ? -9.840 21.013 3.868 1.00 91.81 79 TRP A N 1
ATOM 544 C CA . TRP A 1 79 ? -11.239 20.902 4.286 1.00 91.81 79 TRP A CA 1
ATOM 545 C C . TRP A 1 79 ? -11.718 22.157 5.024 1.00 91.81 79 TRP A C 1
ATOM 547 O O . TRP A 1 79 ? -11.075 22.610 5.975 1.00 91.81 79 TRP A O 1
ATOM 557 N N . ASP A 1 80 ? -12.889 22.678 4.651 1.00 89.94 80 ASP A N 1
ATOM 558 C CA . ASP A 1 80 ? -13.518 23.844 5.294 1.00 89.94 80 ASP A CA 1
ATOM 559 C C . ASP A 1 80 ? -14.317 23.464 6.560 1.00 89.94 80 ASP A C 1
ATOM 561 O O . ASP A 1 80 ? -15.472 23.849 6.746 1.00 89.94 80 ASP A O 1
ATOM 565 N N . LEU A 1 81 ? -13.702 22.700 7.469 1.00 92.25 81 LEU A N 1
ATOM 566 C CA . LEU A 1 81 ? -14.297 22.402 8.779 1.00 92.25 81 LEU A CA 1
ATOM 567 C C . LEU A 1 81 ? -14.520 23.671 9.634 1.00 92.25 81 LEU A C 1
ATOM 569 O O . LEU A 1 81 ? -15.559 23.762 10.296 1.00 92.25 81 LEU A O 1
ATOM 573 N N . PRO A 1 82 ? -13.626 24.689 9.622 1.00 92.25 82 PRO A N 1
ATOM 574 C CA . PRO A 1 82 ? -13.894 25.957 10.300 1.00 92.25 82 PRO A CA 1
ATOM 575 C C . PRO A 1 82 ? -15.122 26.691 9.744 1.00 92.25 82 PRO A C 1
ATOM 577 O O . PRO A 1 82 ? -15.918 27.224 10.521 1.00 92.25 82 PRO A O 1
ATOM 580 N N . GLY A 1 83 ? -15.313 26.705 8.421 1.00 92.50 83 GLY A N 1
ATOM 581 C CA . GLY A 1 83 ? -16.503 27.284 7.806 1.00 92.50 83 GLY A CA 1
ATOM 582 C C . GLY A 1 83 ? -17.763 26.473 8.090 1.00 92.50 83 GLY A C 1
ATOM 583 O O . GLY A 1 83 ? -18.789 27.076 8.398 1.00 92.50 83 GLY A O 1
ATOM 584 N N . ALA A 1 84 ? -17.692 25.136 8.090 1.00 93.38 84 ALA A N 1
ATOM 585 C CA . ALA A 1 84 ? -18.800 24.270 8.512 1.00 93.38 84 ALA A CA 1
ATOM 586 C C . ALA A 1 84 ? -19.252 24.600 9.941 1.00 93.38 84 ALA A C 1
ATOM 588 O O . ALA A 1 84 ? -20.436 24.818 10.198 1.00 93.38 84 ALA A O 1
ATOM 589 N N . ARG A 1 85 ? -18.301 24.783 10.862 1.00 94.00 85 ARG A N 1
ATOM 590 C CA . ARG A 1 85 ? -18.609 25.226 12.225 1.00 94.00 85 ARG A CA 1
ATOM 591 C C . ARG A 1 85 ? -19.247 26.613 12.269 1.00 94.00 85 ARG A C 1
ATOM 593 O O . ARG A 1 85 ? -20.179 26.828 13.039 1.00 94.00 85 ARG A O 1
ATOM 600 N N . ALA A 1 86 ? -18.770 27.557 11.459 1.00 92.88 86 ALA A N 1
ATOM 601 C CA . ALA A 1 86 ? -19.341 28.904 11.397 1.00 92.88 86 ALA A CA 1
ATOM 602 C C . ALA A 1 86 ? -20.773 28.923 10.830 1.00 92.88 86 ALA A C 1
ATOM 604 O O . ALA A 1 86 ? -21.565 29.784 11.215 1.00 92.88 86 ALA A O 1
ATOM 605 N N . ARG A 1 87 ? -21.109 27.983 9.937 1.00 94.12 87 ARG A N 1
ATOM 606 C CA . ARG A 1 87 ? -22.464 27.788 9.395 1.00 94.12 87 ARG A CA 1
ATOM 607 C C . ARG A 1 87 ? -23.407 27.064 10.359 1.00 94.12 87 ARG A C 1
ATOM 609 O O . ARG A 1 87 ? -24.617 27.207 10.223 1.00 94.12 87 ARG A O 1
ATOM 616 N N . GLY A 1 88 ? -22.858 26.378 11.362 1.00 93.19 88 GLY A N 1
ATOM 617 C CA . GLY A 1 88 ? -23.614 25.554 12.306 1.00 93.19 88 GLY A CA 1
ATOM 618 C C . GLY A 1 88 ? -23.707 24.081 11.904 1.00 93.19 88 GLY A C 1
ATOM 619 O O . GLY A 1 88 ? -24.354 23.321 12.613 1.00 93.19 88 GLY A O 1
ATOM 620 N N . ASP A 1 89 ? -23.020 23.678 10.832 1.00 94.38 89 ASP A N 1
ATOM 621 C CA . ASP A 1 89 ? -23.012 22.309 10.299 1.00 94.38 89 ASP A CA 1
ATOM 622 C C . ASP A 1 89 ? -22.043 21.389 11.070 1.00 94.38 89 ASP A C 1
ATOM 624 O O . ASP A 1 89 ? -22.022 20.185 10.849 1.00 94.38 89 ASP A O 1
ATOM 628 N N . LEU A 1 90 ? -21.206 21.936 11.962 1.00 96.62 90 LEU A N 1
ATOM 629 C CA . LEU A 1 90 ? -20.247 21.175 12.770 1.00 96.62 90 LEU A CA 1
ATOM 630 C C . LEU A 1 90 ? -20.243 21.648 14.228 1.00 96.62 90 LEU A C 1
ATOM 632 O O . LEU A 1 90 ? -19.931 22.808 14.515 1.00 96.62 90 LEU A O 1
ATOM 636 N N . CYS A 1 91 ? -20.504 20.731 15.160 1.00 96.06 91 CYS A N 1
ATOM 637 C CA . CYS A 1 91 ? -20.359 20.958 16.599 1.00 96.06 91 CYS A CA 1
ATOM 638 C C . CYS A 1 91 ? -19.082 20.300 17.135 1.00 96.06 91 CYS A C 1
ATOM 640 O O . CYS A 1 91 ? -18.782 19.153 16.805 1.00 96.06 91 CYS A O 1
ATOM 642 N N . LEU A 1 92 ? -18.348 20.999 18.004 1.00 94.56 92 LEU A N 1
ATOM 643 C CA . LEU A 1 92 ? -17.218 20.420 18.730 1.00 94.56 92 LEU A CA 1
ATOM 644 C C . LEU A 1 92 ? -17.569 20.231 20.202 1.00 94.56 92 LEU A C 1
ATOM 646 O O . LEU A 1 92 ? -18.026 21.161 20.867 1.00 94.56 92 LEU A O 1
ATOM 650 N N . VAL A 1 93 ? -17.275 19.046 20.720 1.00 92.44 93 VAL A N 1
ATOM 651 C CA . VAL A 1 93 ? -17.422 18.694 22.127 1.00 92.44 93 VAL A CA 1
ATOM 652 C C . VAL A 1 93 ? -16.034 18.490 22.718 1.00 92.44 93 VAL A C 1
ATOM 654 O O . VAL A 1 93 ? -15.324 17.550 22.357 1.00 92.44 93 VAL A O 1
ATOM 657 N N . ASP A 1 94 ? -15.661 19.362 23.653 1.00 90.69 94 ASP A N 1
ATOM 658 C CA . ASP A 1 94 ? -14.458 19.181 24.462 1.00 90.69 94 ASP A CA 1
ATOM 659 C C . ASP A 1 94 ? -14.708 18.080 25.500 1.00 90.69 94 ASP A C 1
ATOM 661 O O . ASP A 1 94 ? -15.492 18.243 26.443 1.00 90.69 94 ASP A O 1
ATOM 665 N N . ALA A 1 95 ? -14.081 16.927 25.287 1.00 86.69 95 ALA A N 1
ATOM 666 C CA . ALA A 1 95 ? -14.149 15.779 26.179 1.00 86.69 95 ALA A CA 1
ATOM 667 C C . ALA A 1 95 ? -12.805 15.496 26.860 1.00 86.69 95 ALA A C 1
ATOM 669 O O . ALA A 1 95 ? -12.648 14.434 27.470 1.00 86.69 95 ALA A O 1
ATOM 670 N N . ARG A 1 96 ? -11.858 16.443 26.803 1.00 85.81 96 ARG A N 1
ATOM 671 C CA . ARG A 1 96 ? -10.588 16.319 27.515 1.00 85.81 96 ARG A CA 1
ATOM 672 C C . ARG A 1 96 ? -10.818 16.206 29.025 1.00 85.81 96 ARG A C 1
ATOM 674 O O . ARG A 1 96 ? -11.701 16.876 29.571 1.00 85.81 96 ARG A O 1
ATOM 681 N N . PRO A 1 97 ? -10.010 15.408 29.740 1.00 71.31 97 PRO A N 1
ATOM 682 C CA . PRO A 1 97 ? -10.029 15.408 31.195 1.00 71.31 97 PRO A CA 1
ATOM 683 C C . PRO A 1 97 ? -9.578 16.778 31.730 1.00 71.31 97 PRO A C 1
ATOM 685 O O . PRO A 1 97 ? -8.472 17.230 31.432 1.00 71.31 97 PRO A O 1
ATOM 688 N N . GLU A 1 98 ? -10.398 17.448 32.543 1.00 63.81 98 GLU A N 1
ATOM 689 C CA . GLU A 1 98 ? -9.975 18.677 33.223 1.00 63.81 98 GLU A CA 1
ATOM 690 C C . GLU A 1 98 ? -8.807 18.372 34.186 1.00 63.81 98 GLU A C 1
ATOM 692 O O . GLU A 1 98 ? -8.884 17.452 35.001 1.00 63.81 98 GLU A O 1
ATOM 697 N N . THR A 1 99 ? -7.727 19.166 34.152 1.00 44.50 99 THR A N 1
ATOM 698 C CA . THR A 1 99 ? -6.526 19.037 35.017 1.00 44.50 99 THR A CA 1
ATOM 699 C C . THR A 1 99 ? -6.797 19.333 36.510 1.00 44.50 99 THR A C 1
ATOM 701 O O . THR A 1 99 ? -5.885 19.634 37.283 1.00 44.50 99 THR A O 1
ATOM 704 N N . ILE A 1 100 ? -8.052 19.312 36.958 1.00 44.34 100 ILE A N 1
ATOM 705 C CA . ILE A 1 100 ? -8.435 19.803 38.280 1.00 44.34 100 ILE A CA 1
ATOM 706 C C . ILE A 1 100 ? -8.065 18.772 39.352 1.00 44.34 100 ILE A C 1
ATOM 708 O O . ILE A 1 100 ? -8.679 17.719 39.483 1.00 44.34 100 ILE A O 1
ATOM 712 N N . SER A 1 101 ? -7.017 19.129 40.107 1.00 36.84 101 SER A N 1
ATOM 713 C CA . SER A 1 101 ? -6.724 18.811 41.512 1.00 36.84 101 SER A CA 1
ATOM 714 C C . SER A 1 101 ? -7.530 17.665 42.118 1.00 36.84 101 SER A C 1
ATOM 716 O O . SER A 1 101 ? -8.730 17.825 42.316 1.00 36.84 101 SER A O 1
ATOM 718 N N . LYS A 1 102 ? -6.823 16.600 42.539 1.00 39.53 102 LYS A N 1
ATOM 719 C CA . LYS A 1 102 ? -7.184 15.630 43.596 1.00 39.53 102 LYS A CA 1
ATOM 720 C C . LYS A 1 102 ? -8.504 15.960 44.304 1.00 39.53 102 LYS A C 1
ATOM 722 O O . LYS A 1 102 ? -8.513 16.476 45.420 1.00 39.53 102 LYS A O 1
ATOM 727 N N . THR A 1 103 ? -9.615 15.643 43.661 1.00 36.97 103 THR A N 1
ATOM 728 C CA . THR A 1 103 ? -10.918 15.620 44.302 1.00 36.97 103 THR A CA 1
ATOM 729 C C . THR A 1 103 ? -11.450 14.235 44.015 1.00 36.97 103 THR A C 1
ATOM 731 O O . THR A 1 103 ? -11.412 13.781 42.878 1.00 36.97 103 THR A O 1
ATOM 734 N N . GLN A 1 104 ? -11.764 13.548 45.108 1.00 39.69 104 GLN A N 1
ATOM 735 C CA . GLN A 1 104 ? -12.224 12.170 45.226 1.00 39.69 104 GLN A CA 1
ATOM 736 C C . GLN A 1 104 ? -12.859 11.586 43.962 1.00 39.69 104 GLN A C 1
ATOM 738 O O . GLN A 1 104 ? -13.728 12.196 43.349 1.00 39.69 104 GLN A O 1
ATOM 743 N N . THR A 1 105 ? -12.488 10.347 43.656 1.00 44.50 105 THR A N 1
ATOM 744 C CA . THR A 1 105 ? -13.233 9.444 42.783 1.00 44.50 105 THR A CA 1
ATOM 745 C C . THR A 1 105 ? -14.719 9.478 43.166 1.00 44.50 105 THR A C 1
ATOM 747 O O . THR A 1 105 ? -15.089 8.990 44.234 1.00 44.50 105 THR A O 1
ATOM 750 N N . ILE A 1 106 ? -15.578 10.065 42.325 1.00 37.25 106 ILE A N 1
ATOM 751 C CA . ILE A 1 106 ? -17.039 9.974 42.466 1.00 37.25 106 ILE A CA 1
ATOM 752 C C . ILE A 1 106 ? -17.588 9.126 41.309 1.00 37.25 106 ILE A C 1
ATOM 754 O O . ILE A 1 106 ? -18.027 9.654 40.295 1.00 37.25 106 ILE A O 1
ATOM 758 N N . GLY A 1 107 ? -17.583 7.804 41.516 1.00 47.88 107 GLY A N 1
ATOM 759 C CA . GLY A 1 107 ? -18.534 6.824 40.958 1.00 47.88 107 GLY A CA 1
ATOM 760 C C . GLY A 1 107 ? -18.601 6.586 39.437 1.00 47.88 107 GLY A C 1
ATOM 761 O O . GLY A 1 107 ? -17.971 7.263 38.635 1.00 47.88 107 GLY A O 1
ATOM 762 N N . ASP A 1 108 ? -19.456 5.626 39.049 1.00 47.66 108 ASP A N 1
ATOM 763 C CA . ASP A 1 108 ? -19.819 5.223 37.670 1.00 47.66 108 ASP A CA 1
ATOM 764 C C . ASP A 1 108 ? -20.398 6.364 36.775 1.00 47.66 108 ASP A C 1
ATOM 766 O O . ASP A 1 108 ? -20.824 6.118 35.645 1.00 47.66 108 ASP A O 1
ATOM 770 N N . TYR A 1 109 ? -20.472 7.612 37.258 1.00 48.72 109 TYR A N 1
ATOM 771 C CA . TYR A 1 109 ? -21.264 8.700 36.662 1.00 48.72 109 TYR A CA 1
ATOM 772 C C . TYR A 1 109 ? -20.566 9.498 35.543 1.00 48.72 109 TYR A C 1
ATOM 774 O O . TYR A 1 109 ? -21.256 10.142 34.750 1.00 48.72 109 TYR A O 1
ATOM 782 N N . GLU A 1 110 ? -19.234 9.473 35.421 1.00 60.03 110 GLU A N 1
ATOM 783 C CA . GLU A 1 110 ? -18.535 10.330 34.442 1.00 60.03 110 GLU A CA 1
ATOM 784 C C . GLU A 1 110 ? -18.795 9.925 32.973 1.00 60.03 110 GLU A C 1
ATOM 786 O O . GLU A 1 110 ? -18.971 10.791 32.114 1.00 60.03 110 GLU A O 1
ATOM 791 N N . LEU A 1 111 ? -18.910 8.625 32.672 1.00 68.81 111 LEU A N 1
ATOM 792 C CA . LEU A 1 111 ? -19.170 8.142 31.304 1.00 68.81 111 LEU A CA 1
ATOM 793 C C . LEU A 1 111 ? -20.607 8.431 30.838 1.00 68.81 111 LEU A C 1
ATOM 795 O O . LEU A 1 111 ? -20.835 8.675 29.654 1.00 68.81 111 LEU A O 1
ATOM 799 N N . ALA A 1 112 ? -21.577 8.478 31.757 1.00 71.44 112 ALA A N 1
ATOM 800 C CA . ALA A 1 112 ? -22.942 8.904 31.443 1.00 71.44 112 ALA A CA 1
ATOM 801 C C . ALA A 1 112 ? -22.995 10.389 31.040 1.00 71.44 112 ALA A C 1
ATOM 803 O O . ALA A 1 112 ? -23.749 10.766 30.142 1.00 71.44 112 ALA A O 1
ATOM 804 N N . GLY A 1 113 ? -22.150 11.224 31.658 1.00 77.69 113 GLY A N 1
ATOM 805 C CA . GLY A 1 113 ? -21.984 12.628 31.282 1.00 77.69 113 GLY A CA 1
ATOM 806 C C . GLY A 1 113 ? -21.461 12.796 29.854 1.00 77.69 113 GLY A C 1
ATOM 807 O O . GLY A 1 113 ? -21.962 13.643 29.120 1.00 77.69 113 GLY A O 1
ATOM 808 N N . LEU A 1 114 ? -20.511 11.956 29.428 1.00 81.38 114 LEU A N 1
ATOM 809 C CA . LEU A 1 114 ? -20.037 11.929 28.041 1.00 81.38 114 LEU A CA 1
ATOM 810 C C . LEU A 1 114 ? -21.173 11.606 27.064 1.00 81.38 114 LEU A C 1
ATOM 812 O O . LEU A 1 114 ? -21.413 12.391 26.152 1.00 81.38 114 LEU A O 1
ATOM 816 N N . VAL A 1 115 ? -21.889 10.499 27.283 1.00 84.81 115 VAL A N 1
ATOM 817 C CA . VAL A 1 115 ? -23.004 10.075 26.416 1.00 84.81 115 VAL A CA 1
ATOM 818 C C . VAL A 1 115 ? -24.063 11.176 26.314 1.00 84.81 115 VAL A C 1
ATOM 820 O O . VAL A 1 115 ? -24.527 11.483 25.219 1.00 84.81 115 VAL A O 1
ATOM 823 N N . SER A 1 116 ? -24.395 11.820 27.438 1.00 86.38 116 SER A N 1
ATOM 824 C CA . SER A 1 116 ? -25.345 12.936 27.484 1.00 86.38 116 SER A CA 1
ATOM 825 C C . SER A 1 116 ? -24.858 14.159 26.697 1.00 86.38 116 SER A C 1
ATOM 827 O O . SER A 1 116 ? -25.621 14.725 25.919 1.00 86.38 116 SER A O 1
ATOM 829 N N . ARG A 1 117 ? -23.578 14.543 26.827 1.00 88.31 117 ARG A N 1
ATOM 830 C CA . ARG A 1 117 ? -22.993 15.651 26.048 1.00 88.31 117 ARG A CA 1
ATOM 831 C C . ARG A 1 117 ? -22.963 15.349 24.554 1.00 88.31 117 ARG A C 1
ATOM 833 O O . ARG A 1 117 ? -23.304 16.224 23.768 1.00 88.31 117 ARG A O 1
ATOM 840 N N . THR A 1 118 ? -22.588 14.130 24.166 1.00 89.75 118 THR A N 1
ATOM 841 C CA . THR A 1 118 ? -22.604 13.705 22.761 1.00 89.75 118 THR A CA 1
ATOM 842 C C . THR A 1 118 ? -24.022 13.745 22.204 1.00 89.75 118 THR A C 1
ATOM 844 O O . THR A 1 118 ? -24.230 14.342 21.155 1.00 89.75 118 THR A O 1
ATOM 847 N N . LYS A 1 119 ? -25.006 13.195 22.926 1.00 92.50 119 LYS A N 1
ATOM 848 C CA . LYS A 1 119 ? -26.420 13.249 22.532 1.00 92.50 119 LYS A CA 1
ATOM 849 C C . LYS A 1 119 ? -26.923 14.689 22.396 1.00 92.50 119 LYS A C 1
ATOM 851 O O . LYS A 1 119 ? -27.508 15.030 21.380 1.00 92.50 119 LYS A O 1
ATOM 856 N N . HIS A 1 120 ? -26.636 15.547 23.373 1.00 93.75 120 HIS A N 1
ATOM 857 C CA . HIS A 1 120 ? -27.033 16.953 23.317 1.00 93.75 120 HIS A CA 1
ATOM 858 C C . HIS A 1 120 ? -26.424 17.686 22.113 1.00 93.75 120 HIS A C 1
ATOM 860 O O . HIS A 1 120 ? -27.110 18.469 21.465 1.00 93.75 120 HIS A O 1
ATOM 866 N N . ALA A 1 121 ? -25.153 17.423 21.794 1.00 94.06 121 ALA A N 1
ATOM 867 C CA . ALA A 1 121 ? -24.497 18.004 20.627 1.00 94.06 121 ALA A CA 1
ATOM 868 C C . ALA A 1 121 ? -25.111 17.506 19.310 1.00 94.06 121 ALA A C 1
ATOM 870 O O . ALA A 1 121 ? -25.312 18.312 18.407 1.00 94.06 121 ALA A O 1
ATOM 871 N N . VAL A 1 122 ? -25.448 16.214 19.223 1.00 95.38 122 VAL A N 1
ATOM 872 C CA . VAL A 1 122 ? -26.167 15.628 18.078 1.00 95.38 122 VAL A CA 1
ATOM 873 C C . VAL A 1 122 ? -27.516 16.318 17.875 1.00 95.38 122 VAL A C 1
ATOM 875 O O . VAL A 1 122 ? -27.784 16.801 16.782 1.00 95.38 122 VAL A O 1
ATOM 878 N N . GLU A 1 123 ? -28.320 16.453 18.932 1.00 93.75 123 GLU A N 1
ATOM 879 C CA . GLU A 1 123 ? -29.624 17.134 18.882 1.00 93.75 123 GLU A CA 1
ATOM 880 C C . GLU A 1 123 ? -29.498 18.626 18.529 1.00 93.75 123 GLU A C 1
ATOM 882 O O . GLU A 1 123 ? -30.375 19.194 17.881 1.00 93.75 123 GLU A O 1
ATOM 887 N N . GLN A 1 124 ? -28.423 19.287 18.970 1.00 92.88 124 GLN A N 1
ATOM 888 C CA . GLN A 1 124 ? -28.221 20.721 18.760 1.00 92.88 124 GLN A CA 1
ATOM 889 C C . GLN A 1 124 ? -28.007 21.079 17.284 1.00 92.88 124 GLN A C 1
ATOM 891 O O . GLN A 1 124 ? -28.444 22.153 16.864 1.00 92.88 124 GLN A O 1
ATOM 896 N N . VAL A 1 125 ? -27.307 20.227 16.529 1.00 93.25 125 VAL A N 1
ATOM 897 C CA . VAL A 1 125 ? -26.985 20.474 15.112 1.00 93.25 125 VAL A CA 1
ATOM 898 C C . VAL A 1 125 ? -27.699 19.528 14.151 1.00 93.25 125 VAL A C 1
ATOM 900 O O . VAL A 1 125 ? -27.412 19.579 12.963 1.00 93.25 125 VAL A O 1
ATOM 903 N N . ASP A 1 126 ? -28.625 18.703 14.655 1.00 94.06 126 ASP A N 1
ATOM 904 C CA . ASP A 1 126 ? -29.320 17.662 13.882 1.00 94.06 126 ASP A CA 1
ATOM 905 C C . ASP A 1 126 ? -28.315 16.794 13.104 1.00 94.06 126 ASP A C 1
ATOM 907 O O . ASP A 1 126 ? -28.356 16.683 11.883 1.00 94.06 126 ASP A O 1
ATOM 911 N N . ALA A 1 127 ? -27.310 16.289 13.828 1.00 96.12 127 ALA A N 1
ATOM 912 C CA . ALA A 1 127 ? -26.147 15.650 13.224 1.00 96.12 127 ALA A CA 1
ATOM 913 C C . ALA A 1 127 ? -26.492 14.317 12.561 1.00 96.12 127 ALA A C 1
ATOM 915 O O . ALA A 1 127 ? -27.209 13.515 13.143 1.00 96.12 127 ALA A O 1
ATOM 916 N N . ASP A 1 128 ? -25.849 14.017 11.436 1.00 96.62 128 ASP A N 1
ATOM 917 C CA . ASP A 1 128 ? -25.868 12.700 10.790 1.00 96.62 128 ASP A CA 1
ATOM 918 C C . ASP A 1 128 ? -24.586 11.907 11.082 1.00 96.62 128 ASP A C 1
ATOM 920 O O . ASP A 1 128 ? -24.577 10.668 11.108 1.00 96.62 128 ASP A O 1
ATOM 924 N N . ARG A 1 129 ? -23.474 12.619 11.314 1.00 97.44 129 ARG A N 1
ATOM 925 C CA . ARG A 1 129 ? -22.135 12.040 11.474 1.00 97.44 129 ARG A CA 1
ATOM 926 C C . ARG A 1 129 ? -21.509 12.438 12.801 1.00 97.44 129 ARG A C 1
ATOM 928 O O . ARG A 1 129 ? -21.492 13.605 13.177 1.00 97.44 129 ARG A O 1
ATOM 935 N N . VAL A 1 130 ? -20.917 11.474 13.502 1.00 97.81 130 VAL A N 1
ATOM 936 C CA . VAL A 1 130 ? -20.173 11.734 14.743 1.00 97.81 130 VAL A CA 1
ATOM 937 C C . VAL A 1 130 ? -18.775 11.141 14.650 1.00 97.81 130 VAL A C 1
ATOM 939 O O . VAL A 1 130 ? -18.618 9.967 14.324 1.00 97.81 130 VAL A O 1
ATOM 942 N N . PHE A 1 131 ? -17.754 11.922 14.989 1.00 97.25 131 PHE A N 1
ATOM 943 C CA . PHE A 1 131 ? -16.394 11.430 15.181 1.00 97.25 131 PHE A CA 1
ATOM 944 C C . PHE A 1 131 ? -15.997 11.517 16.656 1.00 97.25 131 PHE A C 1
ATOM 946 O O . PHE A 1 131 ? -16.093 12.577 17.269 1.00 97.25 131 PHE A O 1
ATOM 953 N N . LEU A 1 132 ? -15.551 10.400 17.227 1.00 94.38 132 LEU A N 1
ATOM 954 C CA . LEU A 1 132 ? -15.040 10.302 18.594 1.00 94.38 132 LEU A CA 1
ATOM 955 C C . LEU A 1 132 ? -13.521 10.095 18.529 1.00 94.38 132 LEU A C 1
ATOM 957 O O . LEU A 1 132 ? -13.075 8.992 18.205 1.00 94.38 132 LEU A O 1
ATOM 961 N N . ASP A 1 133 ? -12.721 11.122 18.811 1.00 93.19 133 ASP A N 1
ATOM 962 C CA . ASP A 1 133 ? -11.266 11.045 18.647 1.00 93.19 133 ASP A CA 1
ATOM 963 C C . ASP A 1 133 ? -10.529 10.643 19.925 1.00 93.19 133 ASP A C 1
ATOM 965 O O . ASP A 1 133 ? -10.620 11.333 20.935 1.00 93.19 133 ASP A O 1
ATOM 969 N N . ALA A 1 134 ? -9.739 9.572 19.856 1.00 87.44 134 ALA A N 1
ATOM 970 C CA . ALA A 1 134 ? -8.940 9.044 20.958 1.00 87.44 134 ALA A CA 1
ATOM 971 C C . ALA A 1 134 ? -9.772 8.538 22.151 1.00 87.44 134 ALA A C 1
ATOM 973 O O . ALA A 1 134 ? -9.544 8.878 23.314 1.00 87.44 134 ALA A O 1
ATOM 974 N N . VAL A 1 135 ? -10.714 7.628 21.880 1.00 85.81 135 VAL A N 1
ATOM 975 C CA . VAL A 1 135 ? -11.499 6.969 22.938 1.00 85.81 135 VAL A CA 1
ATOM 976 C C . VAL A 1 135 ? -10.629 6.134 23.894 1.00 85.81 135 VAL A C 1
ATOM 978 O O . VAL A 1 135 ? -11.092 5.803 24.984 1.00 85.81 135 VAL A O 1
ATOM 981 N N . ASN A 1 136 ? -9.366 5.836 23.536 1.00 79.75 136 ASN A N 1
ATOM 982 C CA . ASN A 1 136 ? -8.366 5.195 24.409 1.00 79.75 136 ASN A CA 1
ATOM 983 C C . ASN A 1 136 ? -8.158 5.939 25.739 1.00 79.75 136 ASN A C 1
ATOM 985 O O . ASN A 1 136 ? -7.934 5.292 26.761 1.00 79.75 136 ASN A O 1
ATOM 989 N N . VAL A 1 137 ? -8.293 7.269 25.759 1.00 77.81 137 VAL A N 1
ATOM 990 C CA . VAL A 1 137 ? -8.117 8.087 26.976 1.00 77.81 137 VAL A CA 1
ATOM 991 C C . VAL A 1 137 ? -9.082 7.669 28.090 1.00 77.81 137 VAL A C 1
ATOM 993 O O . VAL A 1 137 ? -8.750 7.737 29.275 1.00 77.81 137 VAL A O 1
ATOM 996 N N . LEU A 1 138 ? -10.271 7.173 27.730 1.00 71.50 138 LEU A N 1
ATOM 997 C CA . LEU A 1 138 ? -11.229 6.648 28.702 1.00 71.50 138 LEU A CA 1
ATOM 998 C C . LEU A 1 138 ? -10.659 5.430 29.448 1.00 71.50 138 LEU A C 1
ATOM 1000 O O . LEU A 1 138 ? -10.851 5.289 30.652 1.00 71.50 138 LEU A O 1
ATOM 1004 N N . PHE A 1 139 ? -9.916 4.563 28.766 1.00 68.50 139 PHE A N 1
ATOM 1005 C CA . PHE A 1 139 ? -9.387 3.330 29.350 1.00 68.50 139 PHE A CA 1
ATOM 1006 C C . PHE A 1 139 ? -8.258 3.608 30.338 1.00 68.50 139 PHE A C 1
ATOM 1008 O O . PHE A 1 139 ? -8.238 3.022 31.419 1.00 68.50 139 PHE A O 1
ATOM 1015 N N . GLU A 1 140 ? -7.359 4.532 29.991 1.00 66.12 140 GLU A N 1
ATOM 1016 C CA . GLU A 1 140 ? -6.238 4.931 30.848 1.00 66.12 140 GLU A CA 1
ATOM 1017 C C . GLU A 1 140 ? -6.714 5.552 32.166 1.00 66.12 140 GLU A C 1
ATOM 1019 O O . GLU A 1 140 ? -6.081 5.374 33.205 1.00 66.12 140 GLU A O 1
ATOM 1024 N N . ARG A 1 141 ? -7.858 6.249 32.144 1.00 62.72 141 ARG A N 1
ATOM 1025 C CA . ARG A 1 141 ? -8.411 6.922 33.324 1.00 62.72 141 ARG A CA 1
ATOM 1026 C C . ARG A 1 141 ? -9.208 5.995 34.241 1.00 62.72 141 ARG A C 1
ATOM 1028 O O . ARG A 1 141 ? -9.121 6.148 35.458 1.00 62.72 141 ARG A O 1
ATOM 1035 N N . TYR A 1 142 ? -10.004 5.077 33.687 1.00 60.38 142 TYR A N 1
ATOM 1036 C CA . TYR A 1 142 ? -10.931 4.260 34.483 1.00 60.38 142 TYR A CA 1
ATOM 1037 C C . TYR A 1 142 ? -10.386 2.883 34.862 1.00 60.38 142 TYR A C 1
ATOM 1039 O O . TYR A 1 142 ? -10.833 2.336 35.866 1.00 60.38 142 TYR A O 1
ATOM 1047 N N . GLY A 1 143 ? -9.467 2.300 34.085 1.00 57.66 143 GLY A N 1
ATOM 1048 C CA . GLY A 1 143 ? -8.880 0.981 34.361 1.00 57.66 143 GLY A CA 1
ATOM 1049 C C . GLY A 1 143 ? -9.856 -0.212 34.366 1.00 57.66 143 GLY A C 1
ATOM 1050 O O . GLY A 1 143 ? -9.394 -1.349 34.395 1.00 57.66 143 GLY A O 1
ATOM 1051 N N . ASP A 1 144 ? -11.177 0.015 34.314 1.00 70.19 144 ASP A N 1
ATOM 1052 C CA . ASP A 1 144 ? -12.231 -1.006 34.272 1.00 70.19 144 ASP A CA 1
ATOM 1053 C C . ASP A 1 144 ? -12.739 -1.244 32.831 1.00 70.19 144 ASP A C 1
ATOM 1055 O O . ASP A 1 144 ? -13.466 -0.410 32.273 1.00 70.19 144 ASP A O 1
ATOM 1059 N N . PRO A 1 145 ? -12.442 -2.410 32.225 1.00 70.12 145 PRO A N 1
ATOM 1060 C CA . PRO A 1 145 ? -12.929 -2.761 30.894 1.00 70.12 145 PRO A CA 1
ATOM 1061 C C . PRO A 1 145 ? -14.463 -2.853 30.787 1.00 70.12 145 PRO A C 1
ATOM 1063 O O . PRO A 1 145 ? -15.016 -2.654 29.700 1.00 70.12 145 PRO A O 1
ATOM 1066 N N . GLN A 1 146 ? -15.182 -3.138 31.883 1.00 74.31 146 GLN A N 1
ATOM 1067 C CA . GLN A 1 146 ? -16.649 -3.222 31.872 1.00 74.31 146 GLN A CA 1
ATOM 1068 C C . GLN A 1 146 ? -17.305 -1.842 31.806 1.00 74.31 146 GLN A C 1
ATOM 1070 O O . GLN A 1 146 ? -18.311 -1.674 31.111 1.00 74.31 146 GLN A O 1
ATOM 1075 N N . ALA A 1 147 ? -16.747 -0.838 32.483 1.00 73.75 147 ALA A N 1
ATOM 1076 C CA . ALA A 1 147 ? -17.186 0.549 32.354 1.00 73.75 147 ALA A CA 1
ATOM 1077 C C . ALA A 1 147 ? -17.088 1.032 30.900 1.00 73.75 147 ALA A C 1
ATOM 1079 O O . ALA A 1 147 ? -18.058 1.572 30.361 1.00 73.75 147 ALA A O 1
ATOM 1080 N N . VAL A 1 148 ? -15.970 0.751 30.223 1.00 74.44 148 VAL A N 1
ATOM 1081 C CA . VAL A 1 148 ? -15.798 1.169 28.826 1.00 74.44 148 VAL A CA 1
ATOM 1082 C C . VAL A 1 148 ? -16.711 0.394 27.878 1.00 74.44 148 VAL A C 1
ATOM 1084 O O . VAL A 1 148 ? -17.320 0.988 26.987 1.00 74.44 148 VAL A O 1
ATOM 1087 N N . ARG A 1 149 ? -16.912 -0.911 28.110 1.00 78.44 149 ARG A N 1
ATOM 1088 C CA . ARG A 1 149 ? -17.917 -1.695 27.376 1.00 78.44 149 ARG A CA 1
ATOM 1089 C C . ARG A 1 149 ? -19.308 -1.074 27.488 1.00 78.44 149 ARG A C 1
ATOM 1091 O O . ARG A 1 149 ? -19.990 -0.945 26.473 1.00 78.44 149 ARG A O 1
ATOM 1098 N N . ARG A 1 150 ? -19.727 -0.696 28.703 1.00 80.25 150 ARG A N 1
ATOM 1099 C CA . ARG A 1 150 ? -21.024 -0.045 28.952 1.00 80.25 150 ARG A CA 1
ATOM 1100 C C . ARG A 1 150 ? -21.120 1.290 28.215 1.00 80.25 150 ARG A C 1
ATOM 1102 O O . ARG A 1 150 ? -22.115 1.516 27.540 1.00 80.25 150 ARG A O 1
ATOM 1109 N N . ALA A 1 151 ? -20.084 2.127 28.263 1.00 79.25 151 ALA A N 1
ATOM 1110 C CA . ALA A 1 151 ? -20.067 3.402 27.546 1.00 79.25 151 ALA A CA 1
ATOM 1111 C C . ALA A 1 151 ? -20.163 3.231 26.022 1.00 79.25 151 ALA A C 1
ATOM 1113 O O . ALA A 1 151 ? -20.993 3.875 25.385 1.00 79.25 151 ALA A O 1
ATOM 1114 N N . MET A 1 152 ? -19.374 2.323 25.440 1.00 83.25 152 MET A N 1
ATOM 1115 C CA . MET A 1 152 ? -19.430 2.023 24.004 1.00 83.25 152 MET A CA 1
ATOM 1116 C C . MET A 1 152 ? -20.788 1.442 23.592 1.00 83.25 152 MET A C 1
ATOM 1118 O O . MET A 1 152 ? -21.298 1.771 22.522 1.00 83.25 152 MET A O 1
ATOM 1122 N N . ALA A 1 153 ? -21.404 0.610 24.440 1.00 85.06 153 ALA A N 1
ATOM 1123 C CA . ALA A 1 153 ? -22.751 0.098 24.206 1.00 85.06 153 ALA A CA 1
ATOM 1124 C C . ALA A 1 153 ? -23.802 1.221 24.246 1.00 85.06 153 ALA A C 1
ATOM 1126 O O . ALA A 1 153 ? -24.659 1.274 23.367 1.00 85.06 153 ALA A O 1
ATOM 1127 N N . SER A 1 154 ? -23.697 2.152 25.199 1.00 87.94 154 SER A N 1
ATOM 1128 C CA . SER A 1 154 ? -24.568 3.330 25.270 1.00 87.94 154 SER A CA 1
ATOM 1129 C C . SER A 1 154 ? -24.399 4.249 24.059 1.00 87.94 154 SER A C 1
ATOM 1131 O O . SER A 1 154 ? -25.389 4.717 23.512 1.00 87.94 154 SER A O 1
ATOM 1133 N N . LEU A 1 155 ? -23.172 4.473 23.578 1.00 88.75 155 LEU A N 1
ATOM 1134 C CA . LEU A 1 155 ? -22.926 5.245 22.351 1.00 88.75 155 LEU A CA 1
ATOM 1135 C C . LEU A 1 155 ? -23.497 4.545 21.110 1.00 88.75 155 LEU A C 1
ATOM 1137 O O . LEU A 1 155 ? -24.115 5.190 20.271 1.00 88.75 155 LEU A O 1
ATOM 1141 N N . SER A 1 156 ? -23.365 3.218 21.020 1.00 88.31 156 SER A N 1
ATOM 1142 C CA . SER A 1 156 ? -24.006 2.419 19.965 1.00 88.31 156 SER A CA 1
ATOM 1143 C C . SER A 1 156 ? -25.538 2.512 20.018 1.00 88.31 156 SER A C 1
ATOM 1145 O O . SER A 1 156 ? -26.193 2.506 18.978 1.00 88.31 156 SER A O 1
ATOM 1147 N N . GLN A 1 157 ? -26.125 2.635 21.212 1.00 88.00 157 GLN A N 1
ATOM 1148 C CA . GLN A 1 157 ? -27.555 2.892 21.371 1.00 88.00 157 GLN A CA 1
ATOM 1149 C C . GLN A 1 157 ? -27.934 4.300 20.894 1.00 88.00 157 GLN A C 1
ATOM 1151 O O . GLN A 1 157 ? -28.876 4.418 20.116 1.00 88.00 157 GLN A O 1
ATOM 1156 N N . VAL A 1 158 ? -27.169 5.335 21.265 1.00 90.12 158 VAL A N 1
ATOM 1157 C CA . VAL A 1 158 ? -27.371 6.709 20.762 1.00 90.12 158 VAL A CA 1
ATOM 1158 C C . VAL A 1 158 ? -27.299 6.753 19.234 1.00 90.12 158 VAL A C 1
ATOM 1160 O O . VAL A 1 158 ? -28.166 7.351 18.610 1.00 90.12 158 VAL A O 1
ATOM 1163 N N . ALA A 1 159 ? -26.337 6.056 18.620 1.00 91.88 159 ALA A N 1
ATOM 1164 C CA . ALA A 1 159 ? -26.223 5.962 17.161 1.00 91.88 159 ALA A CA 1
ATOM 1165 C C . ALA A 1 159 ? -27.516 5.460 16.492 1.00 91.88 159 ALA A C 1
ATOM 1167 O O . ALA A 1 159 ? -27.938 5.967 15.456 1.00 91.88 159 ALA A O 1
ATOM 1168 N N . ARG A 1 160 ? -28.184 4.481 17.111 1.00 90.94 160 ARG A N 1
ATOM 1169 C CA . ARG A 1 160 ? -29.429 3.902 16.588 1.00 90.94 160 ARG A CA 1
ATOM 1170 C C . ARG A 1 160 ? -30.654 4.758 16.884 1.00 90.94 160 ARG A C 1
ATOM 1172 O O . ARG A 1 160 ? -31.528 4.849 16.031 1.00 90.94 160 ARG A O 1
ATOM 1179 N N . GLU A 1 161 ? -30.743 5.331 18.082 1.00 91.56 161 GLU A N 1
ATOM 1180 C CA . GLU A 1 161 ? -31.894 6.137 18.511 1.00 91.56 161 GLU A CA 1
ATOM 1181 C C . GLU A 1 161 ? -31.955 7.481 17.781 1.00 91.56 161 GLU A C 1
ATOM 1183 O O . GLU A 1 161 ? -33.025 7.866 17.315 1.00 91.56 161 GLU A O 1
ATOM 1188 N N . GLU A 1 162 ? -30.806 8.137 17.619 1.00 93.12 162 GLU A N 1
ATOM 1189 C CA . GLU A 1 162 ? -30.686 9.438 16.951 1.00 93.12 162 GLU A CA 1
ATOM 1190 C C . GLU A 1 162 ? -30.421 9.305 15.439 1.00 93.12 162 GLU A C 1
ATOM 1192 O O . GLU A 1 162 ? -30.270 10.299 14.747 1.00 93.12 162 GLU A O 1
ATOM 1197 N N . ASN A 1 163 ? -30.377 8.078 14.901 1.00 92.12 163 ASN A N 1
ATOM 1198 C CA . ASN A 1 163 ? -30.074 7.779 13.492 1.00 92.12 163 ASN A CA 1
ATOM 1199 C C . ASN A 1 163 ? -28.722 8.318 12.981 1.00 92.12 163 ASN A C 1
ATOM 1201 O O . ASN A 1 163 ? -28.573 8.541 11.781 1.00 92.12 163 ASN A O 1
ATOM 1205 N N . VAL A 1 164 ? -27.717 8.432 13.850 1.00 95.50 164 VAL A N 1
ATOM 1206 C CA . VAL A 1 164 ? -26.390 8.963 13.503 1.00 95.50 164 VAL A CA 1
ATOM 1207 C C . VAL A 1 164 ? -25.354 7.872 13.268 1.00 95.50 164 VAL A C 1
ATOM 1209 O O . VAL A 1 164 ? -25.342 6.840 13.942 1.00 95.50 164 VAL A O 1
ATOM 1212 N N . THR A 1 165 ? -24.424 8.106 12.347 1.00 96.38 165 THR A N 1
ATOM 1213 C CA . THR A 1 165 ? -23.313 7.183 12.077 1.00 96.38 165 THR A CA 1
ATOM 1214 C C . THR A 1 165 ? -22.043 7.664 12.764 1.00 96.38 165 THR A C 1
ATOM 1216 O O . THR A 1 165 ? -21.595 8.792 12.557 1.00 96.38 165 THR A O 1
ATOM 1219 N N . MET A 1 166 ? -21.452 6.804 13.595 1.00 96.31 166 MET A N 1
ATOM 1220 C CA . MET A 1 166 ? -20.307 7.153 14.430 1.00 96.31 166 MET A CA 1
ATOM 1221 C C . MET A 1 166 ? -19.018 6.482 13.949 1.00 96.31 166 MET A C 1
ATOM 1223 O O . MET A 1 166 ? -18.973 5.268 13.732 1.00 96.31 166 MET A O 1
ATOM 1227 N N . LEU A 1 167 ? -17.938 7.255 13.884 1.00 96.12 167 LEU A N 1
ATOM 1228 C CA . LEU A 1 167 ? -16.573 6.768 13.719 1.00 96.12 167 LEU A CA 1
ATOM 1229 C C . LEU A 1 167 ? -15.790 7.047 15.008 1.00 96.12 167 LEU A C 1
ATOM 1231 O O . LEU A 1 167 ? -15.788 8.170 15.500 1.00 96.12 167 LEU A O 1
ATOM 1235 N N . ALA A 1 168 ? -15.125 6.043 15.572 1.00 93.56 168 ALA A N 1
ATOM 1236 C CA . ALA A 1 168 ? -14.372 6.179 16.819 1.00 93.56 168 ALA A CA 1
ATOM 1237 C C . ALA A 1 168 ? -12.902 5.817 16.617 1.00 93.56 168 ALA A C 1
ATOM 1239 O O . ALA A 1 168 ? -12.589 4.782 16.039 1.00 93.56 168 ALA A O 1
ATOM 1240 N N . SER A 1 169 ? -11.995 6.649 17.111 1.00 92.31 169 SER A N 1
ATOM 1241 C CA . SER A 1 169 ? -10.545 6.513 16.966 1.00 92.31 169 SER A CA 1
ATOM 1242 C C . SER A 1 169 ? -9.939 5.951 18.258 1.00 92.31 169 SER A C 1
ATOM 1244 O O . SER A 1 169 ? -10.242 6.429 19.347 1.00 92.31 169 SER A O 1
ATOM 1246 N N . ASN A 1 170 ? -9.116 4.903 18.154 1.00 87.44 170 ASN A N 1
ATOM 1247 C CA . ASN A 1 170 ? -8.509 4.222 19.302 1.00 87.44 170 ASN A CA 1
ATOM 1248 C C . ASN A 1 170 ? -7.011 3.957 19.068 1.00 87.44 170 ASN A C 1
ATOM 1250 O O . ASN A 1 170 ? -6.637 3.278 18.103 1.00 87.44 170 ASN A O 1
ATOM 1254 N N . ALA A 1 171 ? -6.150 4.491 19.937 1.00 79.75 171 ALA A N 1
ATOM 1255 C CA . ALA A 1 171 ? -4.707 4.276 19.887 1.00 79.75 171 ALA A CA 1
ATOM 1256 C C . ALA A 1 171 ? -4.263 3.000 20.631 1.00 79.75 171 ALA A C 1
ATOM 1258 O O . ALA A 1 171 ? -4.783 2.669 21.689 1.00 79.75 171 ALA A O 1
ATOM 1259 N N . SER A 1 172 ? -3.265 2.293 20.090 1.00 69.50 172 SER A N 1
ATOM 1260 C CA . SER A 1 172 ? -2.588 1.176 20.770 1.00 69.50 172 SER A CA 1
ATOM 1261 C C . SER A 1 172 ? -1.198 1.594 21.262 1.00 69.50 172 SER A C 1
ATOM 1263 O O . SER A 1 172 ? -0.403 2.111 20.468 1.00 69.50 172 SER A O 1
ATOM 1265 N N . THR A 1 173 ? -0.869 1.311 22.524 1.00 53.41 173 THR A N 1
ATOM 1266 C CA . THR A 1 173 ? 0.501 1.399 23.052 1.00 53.41 173 THR A CA 1
ATOM 1267 C C . THR A 1 173 ? 1.368 0.264 22.489 1.00 53.41 173 THR A C 1
ATOM 1269 O O . THR A 1 173 ? 0.905 -0.851 22.259 1.00 53.41 173 THR A O 1
ATOM 1272 N N . GLN A 1 174 ? 2.616 0.588 22.144 1.00 48.25 174 GLN A N 1
ATOM 1273 C CA . GLN A 1 174 ? 3.522 -0.256 21.361 1.00 48.25 174 GLN A CA 1
ATOM 1274 C C . GLN A 1 174 ? 3.893 -1.562 22.083 1.00 48.25 174 GLN A C 1
ATOM 1276 O O . GLN A 1 174 ? 4.470 -1.535 23.166 1.00 48.25 174 GLN A O 1
ATOM 1281 N N . SER A 1 175 ? 3.600 -2.698 21.447 1.00 38.22 175 SER A N 1
ATOM 1282 C CA . SER A 1 175 ? 4.376 -3.956 21.538 1.00 38.22 175 SER A CA 1
ATOM 1283 C C . SER A 1 175 ? 3.979 -4.966 20.457 1.00 38.22 175 SER A C 1
ATOM 1285 O O . SER A 1 175 ? 4.738 -5.889 20.212 1.00 38.22 175 SER A O 1
ATOM 1287 N N . ASP A 1 176 ? 2.867 -4.766 19.738 1.00 41.91 176 ASP A N 1
ATOM 1288 C CA . ASP A 1 176 ? 2.585 -5.497 18.497 1.00 41.91 176 ASP A CA 1
ATOM 1289 C C . ASP A 1 176 ? 1.497 -4.761 17.669 1.00 41.91 176 ASP A C 1
ATOM 1291 O O . ASP A 1 176 ? 0.329 -4.739 18.062 1.00 41.91 176 ASP A O 1
ATOM 1295 N N . PRO A 1 177 ? 1.829 -4.131 16.523 1.00 37.94 177 PRO A N 1
ATOM 1296 C CA . PRO A 1 177 ? 0.852 -3.480 15.642 1.00 37.94 177 PRO A CA 1
ATOM 1297 C C . PRO A 1 177 ? -0.146 -4.458 14.981 1.00 37.94 177 PRO A C 1
ATOM 1299 O O . PRO A 1 177 ? -1.054 -4.022 14.266 1.00 37.94 177 PRO A O 1
ATOM 1302 N N . GLY A 1 178 ? 0.034 -5.773 15.160 1.00 38.84 178 GLY A N 1
ATOM 1303 C CA . GLY A 1 178 ? -0.912 -6.831 14.797 1.00 38.84 178 GLY A CA 1
ATOM 1304 C C . GLY A 1 178 ? -1.734 -7.373 15.972 1.00 38.84 178 GLY A C 1
ATOM 1305 O O . GLY A 1 178 ? -2.728 -8.061 15.739 1.00 38.84 178 GLY A O 1
ATOM 1306 N N . SER A 1 179 ? -1.384 -7.029 17.214 1.00 43.00 179 SER A N 1
ATOM 1307 C CA . SER A 1 179 ? -2.050 -7.542 18.407 1.00 43.00 179 SER A CA 1
ATOM 1308 C C . SER A 1 179 ? -3.456 -6.958 18.537 1.00 43.00 179 SER A C 1
ATOM 1310 O O . SER A 1 179 ? -3.712 -5.852 19.022 1.00 43.00 179 SER A O 1
ATOM 1312 N N . LEU A 1 180 ? -4.432 -7.785 18.175 1.00 48.91 180 LEU A N 1
ATOM 1313 C CA . LEU A 1 180 ? -5.777 -7.694 18.734 1.00 48.91 180 LEU A CA 1
ATOM 1314 C C . LEU A 1 180 ? -5.755 -7.880 20.269 1.00 48.91 180 LEU A C 1
ATOM 1316 O O . LEU A 1 180 ? -6.714 -7.476 20.922 1.00 48.91 180 LEU A O 1
ATOM 1320 N N . HIS A 1 181 ? -4.651 -8.383 20.836 1.00 41.19 181 HIS A N 1
ATOM 1321 C CA . HIS A 1 181 ? -4.415 -8.773 22.233 1.00 41.19 181 HIS A CA 1
ATOM 1322 C C . HIS A 1 181 ? -4.077 -7.621 23.200 1.00 41.19 181 HIS A C 1
ATOM 1324 O O . HIS A 1 181 ? -3.363 -7.814 24.182 1.00 41.19 181 HIS A O 1
ATOM 1330 N N . GLY A 1 182 ? -4.634 -6.432 22.970 1.00 41.81 182 GLY A N 1
ATOM 1331 C CA . GLY A 1 182 ? -4.811 -5.442 24.038 1.00 41.81 182 GLY A CA 1
ATOM 1332 C C . GLY A 1 182 ? -6.083 -5.746 24.852 1.00 41.81 182 GLY A C 1
ATOM 1333 O O . GLY A 1 182 ? -6.997 -6.371 24.309 1.00 41.81 182 GLY A O 1
ATOM 1334 N N . PRO A 1 183 ? -6.202 -5.294 26.114 1.00 39.38 183 PRO A N 1
ATOM 1335 C CA . PRO A 1 183 ? -7.365 -5.513 26.992 1.00 39.38 183 PRO A CA 1
ATOM 1336 C C . PRO A 1 183 ? -8.622 -4.704 26.586 1.00 39.38 183 PRO A C 1
ATOM 1338 O O . PRO A 1 183 ? -9.321 -4.144 27.428 1.00 39.38 183 PRO A O 1
ATOM 1341 N N . GLY A 1 184 ? -8.914 -4.622 25.286 1.00 57.22 184 GLY A N 1
ATOM 1342 C CA . GLY A 1 184 ? -9.929 -3.740 24.724 1.00 57.22 184 GLY A CA 1
ATOM 1343 C C . GLY A 1 184 ? -11.252 -4.439 24.401 1.00 57.22 184 GLY A C 1
ATOM 1344 O O . GLY A 1 184 ? -11.383 -5.108 23.373 1.00 57.22 184 GLY A O 1
ATOM 1345 N N . VAL A 1 185 ? -12.264 -4.263 25.253 1.00 64.31 185 VAL A N 1
ATOM 1346 C CA . VAL A 1 185 ? -13.622 -4.809 25.057 1.00 64.31 185 VAL A CA 1
ATOM 1347 C C . VAL A 1 185 ? -14.378 -4.095 23.919 1.00 64.31 185 VAL A C 1
ATOM 1349 O O . VAL A 1 185 ? -15.287 -4.656 23.305 1.00 64.31 185 VAL A O 1
ATOM 1352 N N . GLU A 1 186 ? -13.981 -2.872 23.575 1.00 65.00 186 GLU A N 1
ATOM 1353 C CA . GLU A 1 186 ? -14.560 -2.034 22.522 1.00 65.00 186 GLU A CA 1
ATOM 1354 C C . GLU A 1 186 ? -14.502 -2.675 21.134 1.00 65.00 186 GLU A C 1
ATOM 1356 O O . GLU A 1 186 ? -15.440 -2.529 20.344 1.00 65.00 186 GLU A O 1
ATOM 1361 N N . LYS A 1 187 ? -13.451 -3.463 20.867 1.00 69.75 187 LYS A N 1
ATOM 1362 C CA . LYS A 1 187 ? -13.275 -4.200 19.609 1.00 69.75 187 LYS A CA 1
ATOM 1363 C C . LYS A 1 187 ? -14.417 -5.187 19.377 1.00 69.75 187 LYS A C 1
ATOM 1365 O O . LYS A 1 187 ? -14.772 -5.447 18.230 1.00 69.75 187 LYS A O 1
ATOM 1370 N N . PHE A 1 188 ? -15.032 -5.708 20.441 1.00 67.12 188 PHE A N 1
ATOM 1371 C CA . PHE A 1 188 ? -16.179 -6.616 20.366 1.00 67.12 188 PHE A CA 1
ATOM 1372 C C . PHE A 1 188 ? -17.518 -5.884 20.313 1.00 67.12 188 PHE A C 1
ATOM 1374 O O . PHE A 1 188 ? -18.476 -6.419 19.756 1.00 67.12 188 PHE A O 1
ATOM 1381 N N . VAL A 1 189 ? -17.603 -4.669 20.856 1.00 77.50 189 VAL A N 1
ATOM 1382 C CA . VAL A 1 189 ? -18.849 -3.890 20.853 1.00 77.50 189 VAL A CA 1
ATOM 1383 C C . VAL A 1 189 ? -19.123 -3.308 19.469 1.00 77.50 189 VAL A C 1
ATOM 1385 O O . VAL A 1 189 ? -20.247 -3.442 18.988 1.00 77.50 189 VAL A O 1
ATOM 1388 N N . ALA A 1 190 ? -18.100 -2.753 18.811 1.00 84.62 190 ALA A N 1
ATOM 1389 C CA . ALA A 1 190 ? -18.254 -2.063 17.532 1.00 84.62 190 ALA A CA 1
ATOM 1390 C C . ALA A 1 190 ? -18.829 -2.953 16.418 1.00 84.62 190 ALA A C 1
ATOM 1392 O O . ALA A 1 190 ? -18.539 -4.157 16.354 1.00 84.62 190 ALA A O 1
ATOM 1393 N N . ASP A 1 191 ? -19.629 -2.348 15.540 1.00 89.31 191 ASP A N 1
ATOM 1394 C CA . ASP A 1 191 ? -20.292 -3.028 14.425 1.00 89.31 191 ASP A CA 1
ATOM 1395 C C . ASP A 1 191 ? -19.349 -3.215 13.230 1.00 89.31 191 ASP A C 1
ATOM 1397 O O . ASP A 1 191 ? -19.431 -4.229 12.535 1.00 89.31 191 ASP A O 1
ATOM 1401 N N . ALA A 1 192 ? -18.375 -2.318 13.069 1.00 91.44 192 ALA A N 1
ATOM 1402 C CA . ALA A 1 192 ? -17.248 -2.487 12.159 1.00 91.44 192 ALA A CA 1
ATOM 1403 C C . ALA A 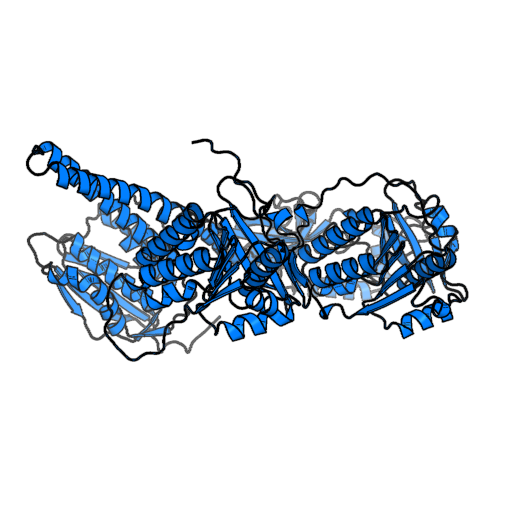1 192 ? -15.910 -2.176 12.846 1.00 91.44 192 ALA A C 1
ATOM 1405 O O . ALA A 1 192 ? -15.847 -1.372 13.780 1.00 91.44 192 ALA A O 1
ATOM 1406 N N . LEU A 1 193 ? -14.841 -2.837 12.394 1.00 91.88 193 LEU A N 1
ATOM 1407 C CA . LEU A 1 193 ? -13.476 -2.633 12.881 1.00 91.88 193 LEU A CA 1
ATOM 1408 C C . LEU A 1 193 ? -12.524 -2.420 11.707 1.00 91.88 193 LEU A C 1
ATOM 1410 O O . LEU A 1 193 ? -12.341 -3.310 10.878 1.00 91.88 193 LEU A O 1
ATOM 1414 N N . ILE A 1 194 ? -11.889 -1.255 11.695 1.00 93.62 194 ILE A N 1
ATOM 1415 C CA . ILE A 1 194 ? -10.850 -0.858 10.754 1.00 93.62 194 ILE A CA 1
ATOM 1416 C C . ILE A 1 194 ? -9.536 -0.773 11.524 1.00 93.62 194 ILE A C 1
ATOM 1418 O O . ILE A 1 194 ? -9.472 -0.146 12.581 1.00 93.62 194 ILE A O 1
ATOM 1422 N N . VAL A 1 195 ? -8.480 -1.388 11.004 1.00 91.81 195 VAL A N 1
ATOM 1423 C CA . VAL A 1 195 ? -7.140 -1.357 11.589 1.00 91.81 195 VAL A CA 1
ATOM 1424 C C . VAL A 1 195 ? -6.194 -0.610 10.669 1.00 91.81 195 VAL A C 1
ATOM 1426 O O . VAL A 1 195 ? -6.052 -0.950 9.500 1.00 91.81 195 VAL A O 1
ATOM 1429 N N . LEU A 1 196 ? -5.518 0.393 11.218 1.00 92.44 196 LEU A N 1
ATOM 1430 C CA . LEU A 1 196 ? -4.455 1.130 10.560 1.00 92.44 196 LEU A CA 1
ATOM 1431 C C . LEU A 1 196 ? -3.109 0.679 11.101 1.00 92.44 196 LEU A C 1
ATOM 1433 O O . LEU A 1 196 ? -2.868 0.685 12.313 1.00 92.44 196 LEU A O 1
ATOM 1437 N N . ARG A 1 197 ? -2.195 0.365 10.193 1.00 88.31 197 ARG A N 1
ATOM 1438 C CA . ARG A 1 197 ? -0.827 -0.014 10.534 1.00 88.31 197 ARG A CA 1
ATOM 1439 C C . ARG A 1 197 ? 0.150 0.935 9.875 1.00 88.31 197 ARG A C 1
ATOM 1441 O O . ARG A 1 197 ? -0.101 1.466 8.799 1.00 88.31 197 ARG A O 1
ATOM 1448 N N . ASN A 1 198 ? 1.268 1.159 10.551 1.00 87.19 198 ASN A N 1
ATOM 1449 C CA . ASN A 1 198 ? 2.398 1.917 10.034 1.00 87.19 198 ASN A CA 1
ATOM 1450 C C . ASN A 1 198 ? 3.668 1.116 10.328 1.00 87.19 198 ASN A C 1
ATOM 1452 O O . ASN A 1 198 ? 4.278 1.269 11.388 1.00 87.19 198 ASN A O 1
ATOM 1456 N N . ARG A 1 199 ? 4.000 0.184 9.433 1.00 80.50 199 ARG A N 1
ATOM 1457 C CA . ARG A 1 199 ? 5.134 -0.733 9.598 1.00 80.50 199 ARG A CA 1
ATOM 1458 C C . ARG A 1 199 ? 6.400 -0.131 8.992 1.00 80.50 199 ARG A C 1
ATOM 1460 O O . ARG A 1 199 ? 6.323 0.674 8.066 1.00 80.50 199 ARG A O 1
ATOM 1467 N N . SER A 1 200 ? 7.556 -0.498 9.543 1.00 75.06 200 SER A N 1
ATOM 1468 C CA . SER A 1 200 ? 8.834 -0.263 8.861 1.00 75.06 200 SER A CA 1
ATOM 1469 C C . SER A 1 200 ? 8.980 -1.304 7.755 1.00 75.06 200 SER A C 1
ATOM 1471 O O . SER A 1 200 ? 8.734 -2.481 8.003 1.00 75.06 200 SER A O 1
ATOM 1473 N N . ASP A 1 201 ? 9.344 -0.864 6.560 1.00 66.50 201 ASP A N 1
ATOM 1474 C CA . ASP A 1 201 ? 9.677 -1.694 5.403 1.00 66.50 201 ASP A CA 1
ATOM 1475 C C . ASP A 1 201 ? 11.041 -1.201 4.897 1.00 66.50 201 ASP A C 1
ATOM 1477 O O . ASP A 1 201 ? 11.130 -0.186 4.205 1.00 66.50 201 ASP A O 1
ATOM 1481 N N . GLY A 1 202 ? 12.117 -1.818 5.398 1.00 67.44 202 GLY A N 1
ATOM 1482 C CA . GLY A 1 202 ? 13.464 -1.244 5.331 1.00 67.44 202 GLY A CA 1
ATOM 1483 C C . GLY A 1 202 ? 13.543 0.102 6.064 1.00 67.44 202 GLY A C 1
ATOM 1484 O O . GLY A 1 202 ? 13.072 0.231 7.200 1.00 67.44 202 GLY A O 1
ATOM 1485 N N . GLU A 1 203 ? 14.103 1.113 5.397 1.00 64.69 203 GLU A N 1
ATOM 1486 C CA . GLU A 1 203 ? 14.159 2.502 5.884 1.00 64.69 203 GLU A CA 1
ATOM 1487 C C . GLU A 1 203 ? 12.841 3.271 5.673 1.00 64.69 203 GLU A C 1
ATOM 1489 O O . GLU A 1 203 ? 12.637 4.347 6.240 1.00 64.69 203 GLU A O 1
ATOM 1494 N N . ASN A 1 204 ? 11.910 2.710 4.895 1.00 68.12 204 ASN A N 1
ATOM 1495 C CA . ASN A 1 204 ? 10.645 3.345 4.561 1.00 68.12 204 ASN A CA 1
ATOM 1496 C C . ASN A 1 204 ? 9.528 2.970 5.542 1.00 68.12 204 ASN A C 1
ATOM 1498 O O . ASN A 1 204 ? 9.536 1.936 6.213 1.00 68.12 204 ASN A O 1
ATOM 1502 N N . ARG A 1 205 ? 8.510 3.831 5.618 1.00 76.81 205 ARG A N 1
ATOM 1503 C CA . ARG A 1 205 ? 7.283 3.572 6.380 1.00 76.81 205 ARG A CA 1
ATOM 1504 C C . ARG A 1 205 ? 6.158 3.175 5.438 1.00 76.81 205 ARG A C 1
ATOM 1506 O O . ARG A 1 205 ? 5.791 3.936 4.543 1.00 76.81 205 ARG A O 1
ATOM 1513 N N . ARG A 1 206 ? 5.568 2.008 5.680 1.00 81.88 206 ARG A N 1
ATOM 1514 C CA . ARG A 1 206 ? 4.425 1.491 4.931 1.00 81.88 206 ARG A CA 1
ATOM 1515 C C . ARG A 1 206 ? 3.161 1.605 5.775 1.00 81.88 206 ARG A C 1
ATOM 1517 O O . ARG A 1 206 ? 3.011 0.909 6.782 1.00 81.88 206 ARG A O 1
ATOM 1524 N N . ARG A 1 207 ? 2.242 2.475 5.344 1.00 87.81 207 ARG A N 1
ATOM 1525 C CA . ARG A 1 207 ? 0.904 2.589 5.933 1.00 87.81 207 ARG A CA 1
ATOM 1526 C C . ARG A 1 207 ? -0.074 1.660 5.222 1.00 87.81 207 ARG A C 1
ATOM 1528 O O . ARG A 1 207 ? -0.136 1.643 3.993 1.00 87.81 207 ARG A O 1
ATOM 1535 N N . THR A 1 208 ? -0.839 0.902 5.996 1.00 90.12 208 THR A N 1
ATOM 1536 C CA . THR A 1 208 ? -1.890 0.016 5.487 1.00 90.12 208 THR A CA 1
ATOM 1537 C C . THR A 1 208 ? -3.162 0.159 6.309 1.00 90.12 208 THR A C 1
ATOM 1539 O O . THR A 1 208 ? -3.123 0.537 7.482 1.00 90.12 208 THR A O 1
ATOM 1542 N N . LEU A 1 209 ? -4.291 -0.126 5.670 1.00 93.25 209 LEU A N 1
ATOM 1543 C CA . LEU A 1 209 ? -5.609 -0.221 6.277 1.00 93.25 209 LEU A CA 1
ATOM 1544 C C . LEU A 1 209 ? -6.151 -1.624 6.032 1.00 93.25 209 LEU A C 1
ATOM 1546 O O . LEU A 1 209 ? -6.051 -2.145 4.927 1.00 93.25 209 LEU A O 1
ATOM 1550 N N . GLU A 1 210 ? -6.753 -2.220 7.045 1.00 92.62 210 GLU A N 1
ATOM 1551 C CA . GLU A 1 210 ? -7.453 -3.495 6.942 1.00 92.62 210 GLU A CA 1
ATOM 1552 C C . GLU A 1 210 ? -8.831 -3.366 7.581 1.00 92.62 210 GLU A C 1
ATOM 1554 O O . GLU A 1 210 ? -8.965 -2.834 8.683 1.00 92.62 210 GLU A O 1
ATOM 1559 N N . VAL A 1 211 ? -9.858 -3.871 6.906 1.00 93.25 211 VAL A N 1
ATOM 1560 C CA . VAL A 1 211 ? -11.176 -4.055 7.513 1.00 93.25 211 VAL A CA 1
ATOM 1561 C C . VAL A 1 211 ? -11.198 -5.457 8.111 1.00 93.25 211 VAL A C 1
ATOM 1563 O O . VAL A 1 211 ? -11.108 -6.441 7.386 1.00 93.25 211 VAL A O 1
ATOM 1566 N N . LEU A 1 212 ? -11.278 -5.554 9.439 1.00 89.81 212 LEU A N 1
ATOM 1567 C CA . LEU A 1 212 ? -11.293 -6.845 10.135 1.00 89.81 212 LEU A CA 1
ATOM 1568 C C . LEU A 1 212 ? -12.690 -7.442 10.236 1.00 89.81 212 LEU A C 1
ATOM 1570 O O . LEU A 1 212 ? -12.842 -8.661 10.253 1.00 89.81 212 LEU A O 1
ATOM 1574 N N . LYS A 1 213 ? -13.702 -6.585 10.381 1.00 89.75 213 LYS A N 1
ATOM 1575 C CA . LYS A 1 213 ? -15.097 -7.015 10.405 1.00 89.75 213 LYS A CA 1
ATOM 1576 C C . LYS A 1 213 ? -16.014 -5.887 9.970 1.00 89.75 213 LYS A C 1
ATOM 1578 O O . LYS A 1 213 ? -15.799 -4.734 10.353 1.00 89.75 213 LYS A O 1
ATOM 1583 N N . ILE A 1 214 ? -17.097 -6.261 9.303 1.00 91.19 214 ILE A N 1
ATOM 1584 C CA . ILE A 1 214 ? -18.322 -5.474 9.207 1.00 91.19 214 ILE A CA 1
ATOM 1585 C C . ILE A 1 214 ? -19.491 -6.407 9.523 1.00 91.19 214 ILE A C 1
ATOM 1587 O O . ILE A 1 214 ? -19.653 -7.455 8.903 1.00 91.19 214 ILE A O 1
ATOM 1591 N N . ARG A 1 215 ? -20.299 -6.085 10.535 1.00 85.88 215 ARG A N 1
ATOM 1592 C CA . ARG A 1 215 ? -21.462 -6.911 10.873 1.00 85.88 215 ARG A CA 1
ATOM 1593 C C . ARG A 1 215 ? -22.553 -6.765 9.815 1.00 85.88 215 ARG A C 1
ATOM 1595 O O . ARG A 1 215 ? -23.020 -5.666 9.532 1.00 85.88 215 ARG A O 1
ATOM 1602 N N . GLY A 1 216 ? -23.010 -7.902 9.294 1.00 81.62 216 GLY A N 1
ATOM 1603 C CA . GLY A 1 216 ? -24.145 -7.967 8.369 1.00 81.62 216 GLY A CA 1
ATOM 1604 C C . GLY A 1 216 ? -23.805 -7.712 6.898 1.00 81.62 216 GLY A C 1
ATOM 1605 O O . GLY A 1 216 ? -24.698 -7.835 6.063 1.00 81.62 216 GLY A O 1
ATOM 1606 N N . SER A 1 217 ? -22.545 -7.425 6.563 1.00 83.62 217 SER A N 1
ATOM 1607 C CA . SER A 1 217 ? -22.081 -7.266 5.183 1.00 83.62 217 SER A CA 1
ATOM 1608 C C . SER A 1 217 ? -20.698 -7.887 4.974 1.00 83.62 217 SER A C 1
ATOM 1610 O O . SER A 1 217 ? -19.960 -8.137 5.925 1.00 83.62 217 SER A O 1
ATOM 1612 N N . ASP A 1 218 ? -20.377 -8.179 3.715 1.00 85.19 218 ASP A N 1
ATOM 1613 C CA . ASP A 1 218 ? -19.058 -8.667 3.307 1.00 85.19 218 ASP A CA 1
ATOM 1614 C C . ASP A 1 218 ? -18.123 -7.486 3.001 1.00 85.19 218 ASP A C 1
ATOM 1616 O O . ASP A 1 218 ? -18.587 -6.407 2.630 1.00 85.19 218 ASP A O 1
ATOM 1620 N N . HIS A 1 219 ? -16.814 -7.692 3.115 1.00 89.31 219 HIS A N 1
ATOM 1621 C CA . HIS A 1 219 ? -15.791 -6.682 2.846 1.00 89.31 219 HIS A CA 1
ATOM 1622 C C . HIS A 1 219 ? -14.546 -7.313 2.221 1.00 89.31 219 HIS A C 1
ATOM 1624 O O . HIS A 1 219 ? -14.349 -8.526 2.259 1.00 89.31 219 HIS A O 1
ATOM 1630 N N . GLU A 1 220 ? -13.683 -6.487 1.636 1.00 86.12 220 GLU A N 1
ATOM 1631 C CA . GLU A 1 220 ? -12.382 -6.953 1.166 1.00 86.12 220 GLU A CA 1
ATOM 1632 C C . GLU A 1 220 ? -11.526 -7.412 2.353 1.00 86.12 220 GLU A C 1
ATOM 1634 O O . GLU A 1 220 ? -11.451 -6.745 3.390 1.00 86.12 220 GLU A O 1
ATOM 1639 N N . ALA A 1 221 ? -10.905 -8.581 2.198 1.00 83.00 221 ALA A N 1
ATOM 1640 C CA . ALA A 1 221 ? -10.036 -9.170 3.204 1.00 83.00 221 ALA A CA 1
ATOM 1641 C C . ALA A 1 221 ? -8.575 -8.776 2.960 1.00 83.00 221 ALA A C 1
ATOM 1643 O O . ALA A 1 221 ? -8.098 -8.762 1.823 1.00 83.00 221 ALA A O 1
ATOM 1644 N N . GLY A 1 222 ? -7.846 -8.540 4.050 1.00 85.69 222 GLY A N 1
ATOM 1645 C CA . GLY A 1 222 ? -6.419 -8.249 4.031 1.00 85.69 222 GLY A CA 1
ATOM 1646 C C . GLY A 1 222 ? -6.071 -6.761 3.985 1.00 85.69 222 GLY A C 1
ATOM 1647 O O . GLY A 1 222 ? -6.921 -5.871 3.987 1.00 85.69 222 GLY A O 1
ATOM 1648 N N . GLU A 1 223 ? -4.766 -6.501 3.995 1.00 87.75 223 GLU A N 1
ATOM 1649 C CA . GLU A 1 223 ? -4.215 -5.152 4.078 1.00 87.75 223 GLU A CA 1
ATOM 1650 C C . GLU A 1 223 ? -4.202 -4.441 2.722 1.00 87.75 223 GLU A C 1
ATOM 1652 O O . GLU A 1 223 ? -3.669 -4.950 1.734 1.00 87.75 223 GLU A O 1
ATOM 1657 N N . VAL A 1 224 ? -4.707 -3.210 2.717 1.00 89.44 224 VAL A N 1
ATOM 1658 C CA . VAL A 1 224 ? -4.728 -2.304 1.571 1.00 89.44 224 VAL A CA 1
ATOM 1659 C C . VAL A 1 224 ? -3.760 -1.144 1.827 1.00 89.44 224 VAL A C 1
ATOM 1661 O O . VAL A 1 224 ? -3.822 -0.528 2.895 1.00 89.44 224 VAL A O 1
ATOM 1664 N N . PRO A 1 225 ? -2.853 -0.813 0.889 1.00 88.50 225 PRO A N 1
ATOM 1665 C CA . PRO A 1 225 ? -1.973 0.343 1.030 1.00 88.50 225 PRO A CA 1
ATOM 1666 C C . PRO A 1 225 ? -2.757 1.650 1.202 1.00 88.50 225 PRO A C 1
ATOM 1668 O O . PRO A 1 225 ? -3.704 1.920 0.460 1.00 88.50 225 PRO A O 1
ATOM 1671 N N . LEU A 1 226 ? -2.326 2.465 2.166 1.00 90.44 226 LEU A N 1
ATOM 1672 C CA . LEU A 1 226 ? -2.910 3.762 2.501 1.00 90.44 226 LEU A CA 1
ATOM 1673 C C . LEU A 1 226 ? -1.852 4.858 2.338 1.00 90.44 226 LEU A C 1
ATOM 1675 O O . LEU A 1 226 ? -0.784 4.794 2.943 1.00 90.44 226 LEU A O 1
ATOM 1679 N N . SER A 1 227 ? -2.167 5.900 1.577 1.00 89.50 227 SER A N 1
ATOM 1680 C CA . SER A 1 227 ? -1.359 7.120 1.492 1.00 89.50 227 SER A CA 1
ATOM 1681 C C . SER A 1 227 ? -2.143 8.296 2.058 1.00 89.50 227 SER A C 1
ATOM 1683 O O . SER A 1 227 ? -3.348 8.368 1.868 1.00 89.50 227 SER A O 1
ATOM 1685 N N . ILE A 1 228 ? -1.482 9.221 2.753 1.00 89.81 228 ILE A N 1
ATOM 1686 C CA . ILE A 1 228 ? -2.108 10.446 3.267 1.00 89.81 228 ILE A CA 1
ATOM 1687 C C . ILE A 1 228 ? -1.417 11.615 2.582 1.00 89.81 228 ILE A C 1
ATOM 1689 O O . ILE A 1 228 ? -0.212 11.796 2.767 1.00 89.81 228 ILE A O 1
ATOM 1693 N N . ARG A 1 229 ? -2.160 12.389 1.786 1.00 86.25 229 ARG A N 1
ATOM 1694 C CA . ARG A 1 229 ? -1.603 13.508 1.017 1.00 86.25 229 ARG A CA 1
ATOM 1695 C C . ARG A 1 229 ? -2.194 14.853 1.443 1.00 86.25 229 ARG A C 1
ATOM 1697 O O . ARG A 1 229 ? -3.406 14.943 1.645 1.00 86.25 229 ARG A O 1
ATOM 1704 N N . PRO A 1 230 ? -1.369 15.912 1.544 1.00 82.62 230 PRO A N 1
ATOM 1705 C CA . PRO A 1 230 ? -1.874 17.273 1.708 1.00 82.62 230 PRO A CA 1
ATOM 1706 C C . PRO A 1 230 ? -2.886 17.618 0.608 1.00 82.62 230 PRO A C 1
ATOM 1708 O O . PRO A 1 230 ? -2.703 17.223 -0.543 1.00 82.62 230 PRO A O 1
ATOM 1711 N N . GLY A 1 231 ? -3.970 18.308 0.959 1.00 82.38 231 GLY A N 1
ATOM 1712 C CA . GLY A 1 231 ? -5.034 18.700 0.022 1.00 82.38 231 GLY A CA 1
ATOM 1713 C C . GLY A 1 231 ? -5.973 17.583 -0.464 1.00 82.38 231 GLY A C 1
ATOM 1714 O O . GLY A 1 231 ? -6.997 17.893 -1.059 1.00 82.38 231 GLY A O 1
ATOM 1715 N N . LYS A 1 232 ? -5.643 16.298 -0.251 1.00 81.88 232 LYS A N 1
ATOM 1716 C CA . LYS A 1 232 ? -6.468 15.150 -0.692 1.00 81.88 232 LYS A CA 1
ATOM 1717 C C . LYS A 1 232 ? -6.860 14.183 0.431 1.00 81.88 232 LYS A C 1
ATOM 1719 O O . LYS A 1 232 ? -7.781 13.395 0.247 1.00 81.88 232 LYS A O 1
ATOM 1724 N N . GLY A 1 233 ? -6.171 14.227 1.572 1.00 89.88 233 GLY A N 1
ATOM 1725 C CA . GLY A 1 233 ? -6.426 13.334 2.703 1.00 89.88 233 GLY A CA 1
ATOM 1726 C C . GLY A 1 233 ? -5.922 11.898 2.487 1.00 89.88 233 GLY A C 1
ATOM 1727 O O . GLY A 1 233 ? -5.021 11.671 1.669 1.00 89.88 233 GLY A O 1
ATOM 1728 N N . PRO A 1 234 ? -6.424 10.925 3.271 1.00 92.75 234 PRO A N 1
ATOM 1729 C CA . PRO A 1 234 ? -6.237 9.494 3.058 1.00 92.75 234 PRO A CA 1
ATOM 1730 C C . PRO A 1 234 ? -6.801 8.992 1.721 1.00 92.75 234 PRO A C 1
ATOM 1732 O O . PRO A 1 234 ? -7.950 9.236 1.364 1.00 92.75 234 PRO A O 1
ATOM 1735 N N . ILE A 1 235 ? -5.983 8.213 1.015 1.00 91.62 235 ILE A N 1
ATOM 1736 C CA . ILE A 1 235 ? -6.305 7.541 -0.244 1.00 91.62 235 ILE A CA 1
ATOM 1737 C C . ILE A 1 235 ? -5.870 6.080 -0.137 1.00 91.62 235 ILE A C 1
ATOM 1739 O O . ILE A 1 235 ? -4.703 5.786 0.146 1.00 91.62 235 ILE A O 1
ATOM 1743 N N . LEU A 1 236 ? -6.803 5.167 -0.389 1.00 91.12 236 LEU A N 1
ATOM 1744 C CA . LEU A 1 236 ? -6.570 3.728 -0.441 1.00 91.12 236 LEU A CA 1
ATOM 1745 C C . LEU A 1 236 ? -6.315 3.268 -1.872 1.00 91.12 236 LEU A C 1
ATOM 1747 O O . LEU A 1 236 ? -6.925 3.757 -2.823 1.00 91.12 236 LEU A O 1
ATOM 1751 N N . LEU A 1 237 ? -5.451 2.265 -2.006 1.00 86.81 237 LEU A N 1
ATOM 1752 C CA . LEU A 1 237 ? -5.142 1.608 -3.275 1.00 86.81 237 LEU A CA 1
ATOM 1753 C C . LEU A 1 237 ? -5.629 0.148 -3.254 1.00 86.81 237 LEU A C 1
ATOM 1755 O O . LEU A 1 237 ? -4.818 -0.761 -3.068 1.00 86.81 237 LEU A O 1
ATOM 1759 N N . PRO A 1 238 ? -6.943 -0.110 -3.414 1.00 84.25 238 PRO A N 1
ATOM 1760 C CA . PRO A 1 238 ? -7.515 -1.455 -3.357 1.00 84.25 238 PRO A CA 1
ATOM 1761 C C . PRO A 1 238 ? -7.262 -2.225 -4.662 1.00 84.25 238 PRO A C 1
ATOM 1763 O O . PRO A 1 238 ? -8.171 -2.460 -5.456 1.00 84.25 238 PRO A O 1
ATOM 1766 N N . LEU A 1 239 ? -6.008 -2.620 -4.887 1.00 78.75 239 LEU A N 1
ATOM 1767 C CA . LEU A 1 239 ? -5.575 -3.308 -6.110 1.00 78.75 239 LEU A CA 1
ATOM 1768 C C . LEU A 1 239 ? -6.278 -4.659 -6.325 1.00 78.75 239 LEU A C 1
ATOM 1770 O O . LEU A 1 239 ? -6.479 -5.070 -7.463 1.00 78.75 239 LEU A O 1
ATOM 1774 N N . SER A 1 240 ? -6.687 -5.344 -5.250 1.00 70.31 240 SER A N 1
ATOM 1775 C CA . SER A 1 240 ? -7.460 -6.595 -5.325 1.00 70.31 240 SER A CA 1
ATOM 1776 C C . SER A 1 240 ? -8.865 -6.397 -5.896 1.00 70.31 240 SER A C 1
ATOM 1778 O O . SER A 1 240 ? -9.405 -7.297 -6.534 1.00 70.31 240 SER A O 1
ATOM 1780 N N . ALA A 1 241 ? -9.448 -5.215 -5.693 1.00 64.62 241 ALA A N 1
ATOM 1781 C CA . ALA A 1 241 ? -10.792 -4.883 -6.147 1.00 64.62 241 ALA A CA 1
ATOM 1782 C C . ALA A 1 241 ? -10.813 -4.279 -7.559 1.00 64.62 241 ALA A C 1
ATOM 1784 O O . ALA A 1 241 ? -11.884 -4.014 -8.114 1.00 64.62 241 ALA A O 1
ATOM 1785 N N . THR A 1 242 ? -9.641 -4.055 -8.160 1.00 68.62 242 THR A N 1
ATOM 1786 C CA . THR A 1 242 ? -9.527 -3.611 -9.544 1.00 68.62 242 THR A CA 1
ATOM 1787 C C . THR A 1 242 ? -10.095 -4.685 -10.473 1.00 68.62 242 THR A C 1
ATOM 1789 O O . THR A 1 242 ? -9.534 -5.769 -10.634 1.00 68.62 242 THR A O 1
ATOM 1792 N N . LYS A 1 243 ? -11.246 -4.397 -11.088 1.00 66.56 243 LYS A N 1
ATOM 1793 C CA . LYS A 1 243 ? -11.920 -5.338 -11.985 1.00 66.56 243 LYS A CA 1
ATOM 1794 C C . LYS A 1 243 ? -11.148 -5.476 -13.297 1.00 66.56 243 LYS A C 1
ATOM 1796 O O . LYS A 1 243 ? -10.930 -4.500 -14.005 1.00 66.56 243 LYS A O 1
ATOM 1801 N N . LEU A 1 244 ? -10.829 -6.712 -13.675 1.00 64.75 244 LEU A N 1
ATOM 1802 C CA . LEU A 1 244 ? -10.299 -7.066 -14.997 1.00 64.75 244 LEU A CA 1
ATOM 1803 C C . LEU A 1 244 ? -11.420 -7.085 -16.056 1.00 64.75 244 LEU A C 1
ATOM 1805 O O . LEU A 1 244 ? -11.743 -8.128 -16.616 1.00 64.75 244 LEU A O 1
ATOM 1809 N N . THR A 1 245 ? -12.054 -5.938 -16.305 1.00 65.50 245 THR A N 1
ATOM 1810 C CA . THR A 1 245 ? -13.202 -5.812 -17.233 1.00 65.50 245 THR A CA 1
ATOM 1811 C C . THR A 1 245 ? -12.888 -5.043 -18.516 1.00 65.50 245 THR A C 1
ATOM 1813 O O . THR A 1 245 ? -13.803 -4.703 -19.261 1.00 65.50 245 THR A O 1
ATOM 1816 N N . HIS A 1 246 ? -11.615 -4.755 -18.785 1.00 64.81 246 HIS A N 1
ATOM 1817 C CA . HIS A 1 246 ? -11.212 -3.961 -19.946 1.00 64.81 246 HIS A CA 1
ATOM 1818 C C . HIS A 1 246 ? -11.470 -4.697 -21.268 1.00 64.81 246 HIS A C 1
ATOM 1820 O O . HIS A 1 246 ? -11.279 -5.913 -21.368 1.00 64.81 246 HIS A O 1
ATOM 1826 N N . ALA A 1 247 ? -11.909 -3.944 -22.281 1.00 57.47 247 ALA A N 1
ATOM 1827 C CA . ALA A 1 247 ? -12.076 -4.449 -23.637 1.00 57.47 247 ALA A CA 1
ATOM 1828 C C . ALA A 1 247 ? -10.716 -4.880 -24.222 1.00 57.47 247 ALA A C 1
ATOM 1830 O O . ALA A 1 247 ? -9.667 -4.385 -23.816 1.00 57.47 247 ALA A O 1
ATOM 1831 N N . GLY A 1 248 ? -10.727 -5.842 -25.151 1.00 61.66 248 GLY A N 1
ATOM 1832 C CA . GLY A 1 248 ? -9.509 -6.275 -25.843 1.00 61.66 248 GLY A CA 1
ATOM 1833 C C . GLY A 1 248 ? -8.868 -5.147 -26.663 1.00 61.66 248 GLY A C 1
ATOM 1834 O O . GLY A 1 248 ? -9.490 -4.118 -26.908 1.00 61.66 248 GLY A O 1
ATOM 1835 N N . PHE A 1 249 ? -7.628 -5.361 -27.106 1.00 68.81 249 PHE A N 1
ATOM 1836 C CA . PHE A 1 249 ? -6.844 -4.378 -27.856 1.00 68.81 249 PHE A CA 1
ATOM 1837 C C . PHE A 1 249 ? -7.605 -3.816 -29.078 1.00 68.81 249 PHE A C 1
ATOM 1839 O O . PHE A 1 249 ? -8.029 -4.579 -29.947 1.00 68.81 249 PHE A O 1
ATOM 1846 N N . SER A 1 250 ? -7.786 -2.491 -29.134 1.00 63.94 250 SER A N 1
ATOM 1847 C CA . SER A 1 250 ? -8.673 -1.804 -30.092 1.00 63.94 250 SER A CA 1
ATOM 1848 C C . SER A 1 250 ? -7.934 -1.146 -31.268 1.00 63.94 250 SER A C 1
ATOM 1850 O O . SER A 1 250 ? -8.402 -1.219 -32.404 1.00 63.94 250 SER A O 1
ATOM 1852 N N . SER A 1 251 ? -6.767 -0.540 -31.022 1.00 86.44 251 SER A N 1
ATOM 1853 C CA . SER A 1 251 ? -5.948 0.174 -32.019 1.00 86.44 251 SER A CA 1
ATOM 1854 C C . SER A 1 251 ? -4.452 0.088 -31.703 1.00 86.44 251 SER A C 1
ATOM 1856 O O . SER A 1 251 ? -4.088 -0.209 -30.565 1.00 86.44 251 SER A O 1
ATOM 1858 N N . ARG A 1 252 ? -3.586 0.365 -32.685 1.00 91.06 252 ARG A N 1
ATOM 1859 C CA . ARG A 1 252 ? -2.122 0.387 -32.520 1.00 91.06 252 ARG A CA 1
ATOM 1860 C C . ARG A 1 252 ? -1.570 1.812 -32.553 1.00 91.06 252 ARG A C 1
ATOM 1862 O O . ARG A 1 252 ? -2.211 2.690 -33.126 1.00 91.06 252 ARG A O 1
ATOM 1869 N N . GLY A 1 253 ? -0.408 2.012 -31.941 1.00 92.12 253 GLY A N 1
ATOM 1870 C CA . GLY A 1 253 ? 0.406 3.221 -32.079 1.00 92.12 253 GLY A CA 1
ATOM 1871 C C . GLY A 1 253 ? 1.786 2.906 -32.647 1.00 92.12 253 GLY A C 1
ATOM 1872 O O . GLY A 1 253 ? 2.216 1.755 -32.603 1.00 92.12 253 GLY A O 1
ATOM 1873 N N . SER A 1 254 ? 2.452 3.930 -33.174 1.00 94.56 254 SER A N 1
ATOM 1874 C CA . SER A 1 254 ? 3.830 3.864 -33.674 1.00 94.56 254 SER A CA 1
ATOM 1875 C C . SER A 1 254 ? 4.840 3.857 -32.526 1.00 94.56 254 SER A C 1
ATOM 1877 O O . SER A 1 254 ? 4.657 4.546 -31.516 1.00 94.56 254 SER A O 1
ATOM 1879 N N . THR A 1 255 ? 5.920 3.093 -32.679 1.00 94.19 255 THR A N 1
ATOM 1880 C CA . THR A 1 255 ? 7.066 3.145 -31.763 1.00 94.19 255 THR A CA 1
ATOM 1881 C C . THR A 1 255 ? 8.040 4.282 -32.074 1.00 94.19 255 THR A C 1
ATOM 1883 O O . THR A 1 255 ? 8.890 4.577 -31.237 1.00 94.19 255 THR A O 1
ATOM 1886 N N . GLY A 1 256 ? 7.935 4.916 -33.247 1.00 89.94 256 GLY A N 1
ATOM 1887 C CA . GLY A 1 256 ? 8.938 5.859 -33.762 1.00 89.94 256 GLY A CA 1
ATOM 1888 C C . GLY A 1 256 ? 10.127 5.171 -34.423 1.00 89.94 256 GLY A C 1
ATOM 1889 O O . GLY A 1 256 ? 11.116 5.806 -34.773 1.00 89.94 256 GLY A O 1
ATOM 1890 N N . THR A 1 257 ? 10.071 3.848 -34.578 1.00 91.00 257 THR A N 1
ATOM 1891 C CA . THR A 1 257 ? 11.096 3.062 -35.264 1.00 91.00 257 THR A CA 1
ATOM 1892 C C . THR A 1 257 ? 10.403 2.077 -36.197 1.00 91.00 257 THR A C 1
ATOM 1894 O O . THR A 1 257 ? 9.908 1.043 -35.758 1.00 91.00 257 THR A O 1
ATOM 1897 N N . GLU A 1 258 ? 10.410 2.359 -37.503 1.00 90.06 258 GLU A N 1
ATOM 1898 C CA . GLU A 1 258 ? 9.689 1.564 -38.515 1.00 90.06 258 GLU A CA 1
ATOM 1899 C C . GLU A 1 258 ? 10.023 0.065 -38.426 1.00 90.06 258 GLU A C 1
ATOM 1901 O O . GLU A 1 258 ? 9.136 -0.786 -38.376 1.00 90.06 258 GLU A O 1
ATOM 1906 N N . GLY A 1 259 ? 11.311 -0.271 -38.299 1.00 91.00 259 GLY A N 1
ATOM 1907 C CA . GLY A 1 259 ? 11.743 -1.661 -38.151 1.00 91.00 259 GLY A CA 1
ATOM 1908 C C . GLY A 1 259 ? 11.212 -2.340 -36.882 1.00 91.00 259 GLY A C 1
ATOM 1909 O O . GLY A 1 259 ? 11.011 -3.553 -36.882 1.00 91.00 259 GLY A O 1
ATOM 1910 N N . LEU A 1 260 ? 10.985 -1.588 -35.802 1.00 93.38 260 LEU A N 1
ATOM 1911 C CA . LEU A 1 260 ? 10.404 -2.111 -34.565 1.00 93.38 260 LEU A CA 1
ATOM 1912 C C . LEU A 1 260 ? 8.896 -2.318 -34.724 1.00 93.38 260 LEU A C 1
ATOM 1914 O O . LEU A 1 260 ? 8.378 -3.361 -34.325 1.00 93.38 260 LEU A O 1
ATOM 1918 N N . ASP A 1 261 ? 8.204 -1.382 -35.369 1.00 94.31 261 ASP A N 1
ATOM 1919 C CA . ASP A 1 261 ? 6.784 -1.530 -35.685 1.00 94.31 261 ASP A CA 1
ATOM 1920 C C . ASP A 1 261 ? 6.533 -2.757 -36.559 1.00 94.31 261 ASP A C 1
ATOM 1922 O O . ASP A 1 261 ? 5.624 -3.535 -36.262 1.00 94.31 261 ASP A O 1
ATOM 1926 N N . GLU A 1 262 ? 7.376 -3.003 -37.566 1.00 93.38 262 GLU A N 1
ATOM 1927 C CA . GLU A 1 262 ? 7.351 -4.234 -38.362 1.00 93.38 262 GLU A CA 1
ATOM 1928 C C . GLU A 1 262 ? 7.523 -5.486 -37.492 1.00 93.38 262 GLU A C 1
ATOM 1930 O O . GLU A 1 262 ? 6.757 -6.445 -37.626 1.00 93.38 262 GLU A O 1
ATOM 1935 N N . MET A 1 263 ? 8.494 -5.481 -36.570 1.00 94.38 263 MET A N 1
ATOM 1936 C CA . MET A 1 263 ? 8.717 -6.605 -35.654 1.00 94.38 263 MET A CA 1
ATOM 1937 C C . MET A 1 263 ? 7.536 -6.840 -34.703 1.00 94.38 263 MET A C 1
ATOM 1939 O O . MET A 1 263 ? 7.305 -7.978 -34.304 1.00 94.38 263 MET A O 1
ATOM 1943 N N . LEU A 1 264 ? 6.769 -5.801 -34.372 1.00 93.62 264 LEU A N 1
ATOM 1944 C CA . LEU A 1 264 ? 5.561 -5.870 -33.541 1.00 93.62 264 LEU A CA 1
ATOM 1945 C C . LEU A 1 264 ? 4.272 -6.120 -34.353 1.00 93.62 264 LEU A C 1
ATOM 1947 O O . LEU A 1 264 ? 3.166 -6.111 -33.801 1.00 93.62 264 LEU A O 1
ATOM 1951 N N . GLY A 1 265 ? 4.375 -6.334 -35.669 1.00 90.06 265 GLY A N 1
ATOM 1952 C CA . GLY A 1 265 ? 3.215 -6.548 -36.537 1.00 90.06 265 GLY A CA 1
ATOM 1953 C C . GLY A 1 265 ? 2.347 -5.296 -36.719 1.00 90.06 265 GLY A C 1
ATOM 1954 O O . GLY A 1 265 ? 1.122 -5.403 -36.808 1.00 90.06 265 GLY A O 1
ATOM 1955 N N . GLY A 1 266 ? 2.977 -4.120 -36.745 1.00 90.38 266 GLY A N 1
ATOM 1956 C CA . GLY A 1 266 ? 2.357 -2.802 -36.908 1.00 90.38 266 GLY A CA 1
ATOM 1957 C C . GLY A 1 266 ? 2.344 -1.934 -35.644 1.00 90.38 266 GLY A C 1
ATOM 1958 O O . GLY A 1 266 ? 1.443 -1.109 -35.513 1.00 90.38 266 GLY A O 1
ATOM 1959 N N . GLY A 1 267 ? 3.273 -2.154 -34.706 1.00 93.25 267 GLY A N 1
ATOM 1960 C CA . GLY A 1 267 ? 3.415 -1.362 -33.472 1.00 93.25 267 GLY A CA 1
ATOM 1961 C C . GLY A 1 267 ? 2.580 -1.849 -32.270 1.00 93.25 267 GLY A C 1
ATOM 1962 O O . GLY A 1 267 ? 1.747 -2.753 -32.410 1.00 93.25 267 GLY A O 1
ATOM 1963 N N . PRO A 1 268 ? 2.811 -1.315 -31.054 1.00 93.62 268 PRO A N 1
ATOM 1964 C CA . PRO A 1 268 ? 2.123 -1.716 -29.822 1.00 93.62 268 PRO A CA 1
ATOM 1965 C C . PRO A 1 268 ? 0.628 -1.373 -29.821 1.00 93.62 268 PRO A C 1
ATOM 1967 O O . PRO A 1 268 ? 0.181 -0.426 -30.464 1.00 93.62 268 PRO A O 1
ATOM 1970 N N . PHE A 1 269 ? -0.161 -2.121 -29.046 1.00 92.81 269 PHE A N 1
ATOM 1971 C CA . PHE A 1 269 ? -1.588 -1.844 -28.868 1.00 92.81 269 PHE A CA 1
ATOM 1972 C C . PHE A 1 269 ? -1.837 -0.737 -27.838 1.00 92.81 269 PHE A C 1
ATOM 1974 O O . PHE A 1 269 ? -1.185 -0.703 -26.795 1.00 92.81 269 PHE A O 1
ATOM 1981 N N . ARG A 1 270 ? -2.834 0.119 -28.067 1.00 92.06 270 ARG A N 1
ATOM 1982 C CA . ARG A 1 270 ? -3.334 1.044 -27.039 1.00 92.06 270 ARG A CA 1
ATOM 1983 C C . ARG A 1 270 ? -3.904 0.279 -25.847 1.00 92.06 270 ARG A C 1
ATOM 1985 O O . ARG A 1 270 ? -4.462 -0.808 -26.009 1.00 92.06 270 ARG A O 1
ATOM 1992 N N . GLY A 1 271 ? -3.714 0.833 -24.653 1.00 91.06 271 GLY A N 1
ATOM 1993 C CA . GLY A 1 271 ? -4.014 0.164 -23.389 1.00 91.06 271 GLY A CA 1
ATOM 1994 C C . GLY A 1 271 ? -3.078 -1.006 -23.070 1.00 91.06 271 GLY A C 1
ATOM 1995 O O . GLY A 1 271 ? -3.419 -1.835 -22.225 1.00 91.06 271 GLY A O 1
ATOM 1996 N N . SER A 1 272 ? -1.925 -1.109 -23.743 1.00 92.38 272 SER A N 1
ATOM 1997 C CA . SER A 1 272 ? -0.923 -2.144 -23.476 1.00 92.38 272 SER A CA 1
ATOM 1998 C C . SER A 1 272 ? 0.318 -1.586 -22.791 1.00 92.38 272 SER A C 1
ATOM 2000 O O . SER A 1 272 ? 0.716 -0.431 -22.968 1.00 92.38 272 SER A O 1
ATOM 2002 N N . THR A 1 273 ? 0.940 -2.455 -22.004 1.00 94.31 273 THR A N 1
ATOM 2003 C CA . THR A 1 273 ? 2.202 -2.173 -21.323 1.00 94.31 273 THR A CA 1
ATOM 2004 C C . THR A 1 273 ? 3.365 -2.853 -22.041 1.00 94.31 273 THR A C 1
ATOM 2006 O O . THR A 1 273 ? 3.324 -4.057 -22.316 1.00 94.31 273 THR A O 1
ATOM 2009 N N . THR A 1 274 ? 4.423 -2.093 -22.316 1.00 94.81 274 THR A N 1
ATOM 2010 C CA . THR A 1 274 ? 5.670 -2.581 -22.912 1.00 94.81 274 THR A CA 1
ATOM 2011 C C . THR A 1 274 ? 6.806 -2.441 -21.908 1.00 94.81 274 THR A C 1
ATOM 2013 O O . THR A 1 274 ? 7.157 -1.336 -21.497 1.00 94.81 274 THR A O 1
ATOM 2016 N N . LEU A 1 275 ? 7.376 -3.576 -21.514 1.00 93.75 275 LEU A N 1
ATOM 2017 C CA . LEU A 1 275 ? 8.589 -3.632 -20.708 1.00 93.75 275 LEU A CA 1
ATOM 2018 C C . LEU A 1 275 ? 9.805 -3.610 -21.635 1.00 93.75 275 LEU A C 1
ATOM 2020 O O . LEU A 1 275 ? 9.929 -4.479 -22.499 1.00 93.75 275 LEU A O 1
ATOM 2024 N N . ILE A 1 276 ? 10.710 -2.663 -21.413 1.00 92.56 276 ILE A N 1
ATOM 2025 C CA . ILE A 1 276 ? 12.029 -2.631 -22.043 1.00 92.56 276 ILE A CA 1
ATOM 2026 C C . ILE A 1 276 ? 13.043 -3.124 -21.024 1.00 92.56 276 ILE A C 1
ATOM 2028 O O . ILE A 1 276 ? 13.210 -2.520 -19.968 1.00 92.56 276 ILE A O 1
ATOM 2032 N N . SER A 1 277 ? 13.700 -4.232 -21.335 1.00 88.31 277 SER A N 1
ATOM 2033 C CA . SER A 1 277 ? 14.640 -4.889 -20.442 1.00 88.31 277 SER A CA 1
ATOM 2034 C C . SER A 1 277 ? 16.026 -4.940 -21.067 1.00 88.31 277 SER A C 1
ATOM 2036 O O . SER A 1 277 ? 16.162 -5.272 -22.245 1.00 88.31 277 SER A O 1
ATOM 2038 N N . GLY A 1 278 ? 17.058 -4.599 -20.302 1.00 82.62 278 GLY A N 1
ATOM 2039 C CA . GLY A 1 278 ? 18.429 -4.642 -20.796 1.00 82.62 278 GLY A CA 1
ATOM 2040 C C . GLY A 1 278 ? 19.447 -4.056 -19.833 1.00 82.62 278 GLY A C 1
ATOM 2041 O O . GLY A 1 278 ? 19.103 -3.474 -18.811 1.00 82.62 278 GLY A O 1
ATOM 2042 N N . ALA A 1 279 ? 20.725 -4.225 -20.146 1.00 78.50 279 ALA A N 1
ATOM 2043 C CA . ALA A 1 279 ? 21.802 -3.701 -19.317 1.00 78.50 279 ALA A CA 1
ATOM 2044 C C . ALA A 1 279 ? 21.925 -2.168 -19.405 1.00 78.50 279 ALA A C 1
ATOM 2046 O O . ALA A 1 279 ? 21.476 -1.541 -20.366 1.00 78.50 279 ALA A O 1
ATOM 2047 N N . THR A 1 280 ? 22.586 -1.551 -18.425 1.00 80.44 280 THR A N 1
ATOM 2048 C CA . THR A 1 280 ? 22.924 -0.119 -18.496 1.00 80.44 280 THR A CA 1
ATOM 2049 C C . THR A 1 280 ? 23.714 0.205 -19.776 1.00 80.44 280 THR A C 1
ATOM 2051 O O . THR A 1 280 ? 24.557 -0.580 -20.209 1.00 80.44 280 THR A O 1
ATOM 2054 N N . GLY A 1 281 ? 23.410 1.337 -20.421 1.00 82.00 281 GLY A N 1
ATOM 2055 C CA . GLY A 1 281 ? 24.099 1.802 -21.635 1.00 82.00 281 GLY A CA 1
ATOM 2056 C C . GLY A 1 281 ? 23.748 1.068 -22.942 1.00 82.00 281 GLY A C 1
ATOM 2057 O O . GLY A 1 281 ? 24.310 1.385 -23.999 1.00 82.00 281 GLY A O 1
ATOM 2058 N N . VAL A 1 282 ? 22.827 0.096 -22.912 1.00 87.31 282 VAL A N 1
ATOM 2059 C CA . VAL A 1 282 ? 22.423 -0.662 -24.112 1.00 87.31 282 VAL A CA 1
ATOM 2060 C C . VAL A 1 282 ? 21.473 0.120 -25.033 1.00 87.31 282 VAL A C 1
ATOM 2062 O O . VAL A 1 282 ? 21.307 -0.250 -26.191 1.00 87.31 282 VAL A O 1
ATOM 2065 N N . GLY A 1 283 ? 20.880 1.216 -24.542 1.00 88.81 283 GLY A N 1
ATOM 2066 C CA . GLY A 1 283 ? 19.984 2.087 -25.314 1.00 88.81 283 GLY A CA 1
ATOM 2067 C C . GLY A 1 283 ? 18.512 2.072 -24.882 1.00 88.81 283 GLY A C 1
ATOM 2068 O O . GLY A 1 283 ? 17.661 2.451 -25.678 1.00 88.81 283 GLY A O 1
ATOM 2069 N N . MET A 1 284 ? 18.187 1.656 -23.650 1.00 91.25 284 MET A N 1
ATOM 2070 C CA . MET A 1 284 ? 16.798 1.664 -23.150 1.00 91.25 284 MET A CA 1
ATOM 2071 C C . MET A 1 284 ? 16.201 3.078 -23.111 1.00 91.25 284 MET A C 1
ATOM 2073 O O . MET A 1 284 ? 15.193 3.329 -23.763 1.00 91.25 284 MET A O 1
ATOM 2077 N N . THR A 1 285 ? 16.861 4.010 -22.418 1.00 91.81 285 THR A N 1
ATOM 2078 C CA . THR A 1 285 ? 16.461 5.426 -22.336 1.00 91.81 285 THR A CA 1
ATOM 2079 C C . THR A 1 285 ? 16.375 6.080 -23.714 1.00 91.81 285 THR A C 1
ATOM 2081 O O . THR A 1 285 ? 15.444 6.828 -23.997 1.00 91.81 285 THR A O 1
ATOM 2084 N N . LEU A 1 286 ? 17.295 5.729 -24.618 1.00 91.88 286 LEU A N 1
ATOM 2085 C CA . LEU A 1 286 ? 17.286 6.194 -26.006 1.00 91.88 286 LEU A CA 1
ATOM 2086 C C . LEU A 1 286 ? 16.009 5.754 -26.741 1.00 91.88 286 LEU A C 1
ATOM 2088 O O . LEU A 1 286 ? 15.294 6.584 -27.299 1.00 91.88 286 LEU A O 1
ATOM 2092 N N . MET A 1 287 ? 15.692 4.459 -26.677 1.00 93.06 287 MET A N 1
ATOM 2093 C CA . MET A 1 287 ? 14.482 3.883 -27.268 1.00 93.06 287 MET A CA 1
ATOM 2094 C C . MET A 1 287 ? 13.206 4.522 -26.693 1.00 93.06 287 MET A C 1
ATOM 2096 O O . MET A 1 287 ? 12.262 4.808 -27.425 1.00 93.06 287 MET A O 1
ATOM 2100 N N . MET A 1 288 ? 13.183 4.799 -25.389 1.00 94.88 288 MET A N 1
ATOM 2101 C CA . MET A 1 288 ? 12.074 5.484 -24.716 1.00 94.88 288 MET A CA 1
ATOM 2102 C C . MET A 1 288 ? 11.915 6.943 -25.129 1.00 94.88 288 MET A C 1
ATOM 2104 O O . MET A 1 288 ? 10.796 7.414 -25.323 1.00 94.88 288 MET A O 1
ATOM 2108 N N . THR A 1 289 ? 13.031 7.647 -25.283 1.00 94.38 289 THR A N 1
ATOM 2109 C CA . THR A 1 289 ? 13.064 9.037 -25.738 1.00 94.38 289 THR A CA 1
ATOM 2110 C C . THR A 1 289 ? 12.546 9.152 -27.170 1.00 94.38 289 THR A C 1
ATOM 2112 O O . THR A 1 289 ? 11.730 10.026 -27.449 1.00 94.38 289 THR A O 1
ATOM 2115 N N . GLN A 1 290 ? 12.925 8.230 -28.061 1.00 94.31 290 GLN A N 1
ATOM 2116 C CA . GLN A 1 290 ? 12.382 8.171 -29.424 1.00 94.31 290 GLN A CA 1
ATOM 2117 C C . GLN A 1 290 ? 10.884 7.873 -29.445 1.00 94.31 290 GLN A C 1
ATOM 2119 O O . GLN A 1 290 ? 10.136 8.524 -30.169 1.00 94.31 290 GLN A O 1
ATOM 2124 N N . PHE A 1 291 ? 10.423 6.952 -28.599 1.00 96.38 291 PHE A N 1
ATOM 2125 C CA . PHE A 1 291 ? 8.996 6.680 -28.453 1.00 96.38 291 PHE A CA 1
ATOM 2126 C C . PHE A 1 291 ? 8.207 7.902 -27.956 1.00 96.38 291 PHE A C 1
ATOM 2128 O O . PHE A 1 291 ? 7.073 8.127 -28.389 1.00 96.38 291 PHE A O 1
ATOM 2135 N N . ALA A 1 292 ? 8.799 8.710 -27.074 1.00 96.56 292 ALA A N 1
ATOM 2136 C CA . ALA A 1 292 ? 8.205 9.963 -26.628 1.00 96.56 292 ALA A CA 1
ATOM 2137 C C . ALA A 1 292 ? 8.186 11.029 -27.735 1.00 96.56 292 ALA A C 1
ATOM 2139 O O . ALA A 1 292 ? 7.171 11.697 -27.919 1.00 96.56 292 ALA A O 1
ATOM 2140 N N . HIS A 1 293 ? 9.277 11.154 -28.493 1.00 95.88 293 HIS A N 1
ATOM 2141 C CA . HIS A 1 293 ? 9.372 12.047 -29.649 1.00 95.88 293 HIS A CA 1
ATOM 2142 C C . HIS A 1 293 ? 8.328 11.721 -30.714 1.00 95.88 293 HIS A C 1
ATOM 2144 O O . HIS A 1 293 ? 7.624 12.611 -31.174 1.00 95.88 293 HIS A O 1
ATOM 2150 N N . GLU A 1 294 ? 8.160 10.443 -31.045 1.00 96.12 294 GLU A N 1
ATOM 2151 C CA . GLU A 1 294 ? 7.125 10.003 -31.979 1.00 96.12 294 GLU A CA 1
ATOM 2152 C C . GLU A 1 294 ? 5.716 10.394 -31.519 1.00 96.12 294 GLU A C 1
ATOM 2154 O O . GLU A 1 294 ? 4.877 10.757 -32.334 1.00 96.12 294 GLU A O 1
ATOM 2159 N N . GLY A 1 295 ? 5.434 10.336 -30.214 1.00 96.12 295 GLY A N 1
ATOM 2160 C CA . GLY A 1 295 ? 4.138 10.776 -29.694 1.00 96.12 295 GLY A CA 1
ATOM 2161 C C . GLY A 1 295 ? 3.896 12.242 -29.971 1.00 96.12 295 GLY A C 1
ATOM 2162 O O . GLY A 1 295 ? 2.848 12.623 -30.475 1.00 96.12 295 GLY A O 1
ATOM 2163 N N . VAL A 1 296 ? 4.906 13.053 -29.703 1.00 96.25 296 VAL A N 1
ATOM 2164 C CA . VAL A 1 296 ? 4.854 14.486 -29.948 1.00 96.25 296 VAL A CA 1
ATOM 2165 C C . VAL A 1 296 ? 4.682 14.809 -31.441 1.00 96.25 296 VAL A C 1
ATOM 2167 O O . VAL A 1 296 ? 3.871 15.677 -31.767 1.00 96.25 296 VAL A O 1
ATOM 2170 N N . GLU A 1 297 ? 5.367 14.096 -32.339 1.00 94.94 297 GLU A N 1
ATOM 2171 C CA . GLU A 1 297 ? 5.214 14.241 -33.799 1.00 94.94 297 GLU A CA 1
ATOM 2172 C C . GLU A 1 297 ? 3.812 13.841 -34.289 1.00 94.94 297 GLU A C 1
ATOM 2174 O O . GLU A 1 297 ? 3.222 14.522 -35.128 1.00 94.94 297 GLU A O 1
ATOM 2179 N N . GLU A 1 298 ? 3.223 12.799 -33.698 1.00 95.19 298 GLU A N 1
ATOM 2180 C CA . GLU A 1 298 ? 1.839 12.371 -33.950 1.00 95.19 298 GLU A CA 1
ATOM 2181 C C . GLU A 1 298 ? 0.791 13.262 -33.246 1.00 95.19 298 GLU A C 1
ATOM 2183 O O . GLU A 1 298 ? -0.409 12.978 -33.280 1.00 95.19 298 GLU A O 1
ATOM 2188 N N . ASN A 1 299 ? 1.219 14.373 -32.632 1.00 96.00 299 ASN A N 1
ATOM 2189 C CA . ASN A 1 299 ? 0.375 15.298 -31.875 1.00 96.00 299 ASN A CA 1
ATOM 2190 C C . ASN A 1 299 ? -0.364 14.609 -30.707 1.00 96.00 299 ASN A C 1
ATOM 2192 O O . ASN A 1 299 ? -1.514 14.927 -30.389 1.00 96.00 299 ASN A O 1
ATOM 2196 N N . GLU A 1 300 ? 0.318 13.669 -30.061 1.00 96.81 300 GLU A N 1
ATOM 2197 C CA . GLU A 1 300 ? -0.113 12.950 -28.869 1.00 96.81 300 GLU A CA 1
ATOM 2198 C C . GLU A 1 300 ? 0.574 13.521 -27.627 1.00 96.81 300 GLU A C 1
ATOM 2200 O O . GLU A 1 300 ? 1.797 13.701 -27.561 1.00 96.81 300 GLU A O 1
ATOM 2205 N N . ARG A 1 301 ? -0.223 13.771 -26.593 1.00 98.25 301 ARG A N 1
ATOM 2206 C CA . ARG A 1 301 ? 0.261 14.144 -25.275 1.00 98.25 301 ARG A CA 1
ATOM 2207 C C . ARG A 1 301 ? 1.048 12.989 -24.671 1.00 98.25 301 ARG A C 1
ATOM 2209 O O . ARG A 1 301 ? 0.548 11.887 -24.445 1.00 98.25 301 ARG A O 1
ATOM 2216 N N . THR A 1 302 ? 2.298 13.274 -24.352 1.00 98.38 302 THR A N 1
ATOM 2217 C CA . THR A 1 302 ? 3.254 12.322 -23.808 1.00 98.38 302 THR A CA 1
ATOM 2218 C C . THR A 1 302 ? 3.675 12.739 -22.407 1.00 98.38 302 THR A C 1
ATOM 2220 O O . THR A 1 302 ? 4.193 13.836 -22.187 1.00 98.38 302 THR A O 1
ATOM 2223 N N . LEU A 1 303 ? 3.455 11.849 -21.443 1.00 98.50 303 LEU A N 1
ATOM 2224 C CA . LEU A 1 303 ? 3.925 11.992 -20.072 1.00 98.50 303 LEU A CA 1
ATOM 2225 C C . LEU A 1 303 ? 5.187 11.142 -19.885 1.00 98.50 303 LEU A C 1
ATOM 2227 O O . LEU A 1 303 ? 5.135 9.917 -19.969 1.00 98.50 303 LEU A O 1
ATOM 2231 N N . TYR A 1 304 ? 6.316 11.795 -19.623 1.00 98.12 304 TYR A N 1
ATOM 2232 C CA . TYR A 1 304 ? 7.616 11.161 -19.413 1.00 98.12 304 TYR A CA 1
ATOM 2233 C C . TYR A 1 304 ? 8.043 11.340 -17.958 1.00 98.12 304 TYR A C 1
ATOM 2235 O O . TYR A 1 304 ? 8.297 12.462 -17.519 1.00 98.12 304 TYR A O 1
ATOM 2243 N N . LEU A 1 305 ? 8.147 10.247 -17.205 1.00 97.44 305 LEU A N 1
ATOM 2244 C CA . LEU A 1 305 ? 8.712 10.252 -15.860 1.00 97.44 305 LEU A CA 1
ATOM 2245 C C . LEU A 1 305 ? 10.077 9.576 -15.870 1.00 97.44 305 LEU A C 1
ATOM 2247 O O . LEU A 1 305 ? 10.201 8.434 -16.309 1.00 97.44 305 LEU A O 1
ATOM 2251 N N . THR A 1 306 ? 11.080 10.267 -15.339 1.00 95.00 306 T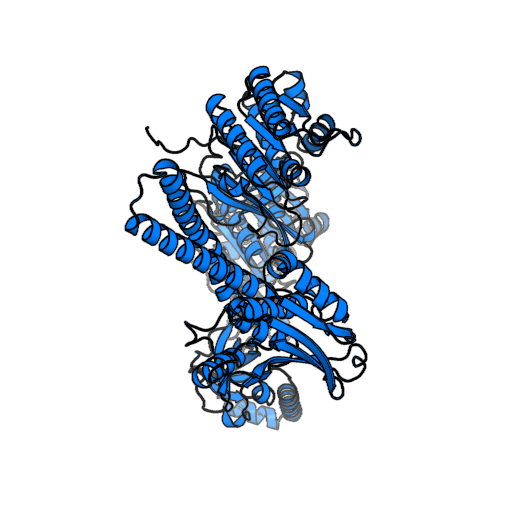HR A N 1
ATOM 2252 C CA . THR A 1 306 ? 12.412 9.703 -15.116 1.00 95.00 306 THR A CA 1
ATOM 2253 C C . THR A 1 306 ? 12.770 9.686 -13.637 1.00 95.00 306 THR A C 1
ATOM 2255 O O . THR A 1 306 ? 12.420 10.600 -12.882 1.00 95.00 306 THR A O 1
ATOM 2258 N N . PHE A 1 307 ? 13.468 8.625 -13.241 1.00 91.75 307 PHE A N 1
ATOM 2259 C CA . PHE A 1 307 ? 13.935 8.389 -11.879 1.00 91.75 307 PHE A CA 1
ATOM 2260 C C . PHE A 1 307 ? 15.460 8.435 -11.735 1.00 91.75 307 PHE A C 1
ATOM 2262 O O . PHE A 1 307 ? 15.980 8.307 -10.629 1.00 91.75 307 PHE A O 1
ATOM 2269 N N . GLU A 1 308 ? 16.176 8.612 -12.845 1.00 86.06 308 GLU A N 1
ATOM 2270 C CA . GLU A 1 308 ? 17.640 8.520 -12.899 1.00 86.06 308 GLU A CA 1
ATOM 2271 C C . GLU A 1 308 ? 18.285 9.795 -13.451 1.00 86.06 308 GLU A C 1
ATOM 2273 O O . GLU A 1 308 ? 19.362 10.180 -12.997 1.00 86.06 308 GLU A O 1
ATOM 2278 N N . GLU A 1 309 ? 17.620 10.482 -14.383 1.00 88.56 309 GLU A N 1
ATOM 2279 C CA . GLU A 1 309 ? 18.171 11.645 -15.079 1.00 88.56 309 GLU A CA 1
ATOM 2280 C C . GLU A 1 309 ? 17.394 12.933 -14.769 1.00 88.56 309 GLU A C 1
ATOM 2282 O O . GLU A 1 309 ? 16.207 12.931 -14.420 1.00 88.56 309 GLU A O 1
ATOM 2287 N N . SER A 1 310 ? 18.065 14.081 -14.892 1.00 93.69 310 SER A N 1
ATOM 2288 C CA . SER A 1 310 ? 17.381 15.373 -14.813 1.00 93.69 310 SER A CA 1
ATOM 2289 C C . SER A 1 310 ? 16.607 15.662 -16.098 1.00 93.69 310 SER A C 1
ATOM 2291 O O . SER A 1 310 ? 16.920 15.148 -17.172 1.00 93.69 310 SER A O 1
ATOM 2293 N N . ARG A 1 311 ? 15.611 16.548 -16.003 1.00 93.81 311 ARG A N 1
ATOM 2294 C CA . ARG A 1 311 ? 14.832 17.003 -17.158 1.00 93.81 311 ARG A CA 1
ATOM 2295 C C . ARG A 1 311 ? 15.736 17.559 -18.252 1.00 93.81 311 ARG A C 1
ATOM 2297 O O . ARG A 1 311 ? 15.535 17.250 -19.420 1.00 93.81 311 ARG A O 1
ATOM 2304 N N . GLU A 1 312 ? 16.696 18.396 -17.876 1.00 93.88 312 GLU A N 1
ATOM 2305 C CA . GLU A 1 312 ? 17.628 19.022 -18.810 1.00 93.88 312 GLU A CA 1
ATOM 2306 C C . GLU A 1 312 ? 18.485 17.970 -19.515 1.00 93.88 312 GLU A C 1
ATOM 2308 O O . GLU A 1 312 ? 18.628 18.033 -20.730 1.00 93.88 312 GLU A O 1
ATOM 2313 N N . GLN A 1 313 ? 18.971 16.965 -18.782 1.00 92.88 313 GLN A N 1
ATOM 2314 C CA . GLN A 1 313 ? 19.794 15.898 -19.344 1.00 92.88 313 GLN A CA 1
ATOM 2315 C C . GLN A 1 313 ? 19.014 15.043 -20.351 1.00 92.88 313 GLN A C 1
ATOM 2317 O O . GLN A 1 313 ? 19.522 14.780 -21.438 1.00 92.88 313 GLN A O 1
ATOM 2322 N N . VAL A 1 314 ? 17.761 14.681 -20.051 1.00 93.44 314 VAL A N 1
ATOM 2323 C CA . VAL A 1 314 ? 16.908 13.942 -21.001 1.00 93.44 314 VAL A CA 1
ATOM 2324 C C . VAL A 1 314 ? 16.669 14.757 -22.277 1.00 93.44 314 VAL A C 1
ATOM 2326 O O . VAL A 1 314 ? 16.777 14.220 -23.377 1.00 93.44 314 VAL A O 1
ATOM 2329 N N . LEU A 1 315 ? 16.389 16.061 -22.156 1.00 94.75 315 LEU A N 1
ATOM 2330 C CA . LEU A 1 315 ? 16.186 16.941 -23.315 1.00 94.75 315 LEU A CA 1
ATOM 2331 C C . LEU A 1 315 ? 17.468 17.124 -24.144 1.00 94.75 315 LEU A C 1
ATOM 2333 O O . LEU A 1 315 ? 17.409 17.092 -25.370 1.00 94.75 315 LEU A O 1
ATOM 2337 N N . GLU A 1 316 ? 18.624 17.284 -23.496 1.00 93.19 316 GLU A N 1
ATOM 2338 C CA . GLU A 1 316 ? 19.927 17.382 -24.167 1.00 93.19 316 GLU A CA 1
ATOM 2339 C C . GLU A 1 316 ? 20.285 16.085 -24.901 1.00 93.19 316 GLU A C 1
ATOM 2341 O O . GLU A 1 316 ? 20.710 16.127 -26.057 1.00 93.19 316 GLU A O 1
ATOM 2346 N N . ASN A 1 317 ? 20.055 14.935 -24.264 1.00 90.75 317 ASN A N 1
ATOM 2347 C CA . ASN A 1 317 ? 20.266 13.621 -24.865 1.00 90.75 317 ASN A CA 1
ATOM 2348 C C . ASN A 1 317 ? 19.360 13.414 -26.086 1.00 90.75 317 ASN A C 1
ATOM 2350 O O . ASN A 1 317 ? 19.833 12.934 -27.115 1.00 90.75 317 ASN A O 1
ATOM 2354 N N . ALA A 1 318 ? 18.092 13.827 -25.999 1.00 92.19 318 ALA A N 1
ATOM 2355 C CA . ALA A 1 318 ? 17.139 13.780 -27.106 1.00 92.19 318 ALA A CA 1
ATOM 2356 C C . ALA A 1 318 ? 17.559 14.694 -28.274 1.00 92.19 318 ALA A C 1
ATOM 2358 O O . ALA A 1 318 ? 17.568 14.282 -29.433 1.00 92.19 318 ALA A O 1
ATOM 2359 N N . ALA A 1 319 ? 17.994 15.922 -27.986 1.00 92.69 319 ALA A N 1
ATOM 2360 C CA . ALA A 1 319 ? 18.484 16.838 -29.013 1.00 92.69 319 ALA A CA 1
ATOM 2361 C C . ALA A 1 319 ? 19.774 16.329 -29.685 1.00 92.69 319 ALA A C 1
ATOM 2363 O O . ALA A 1 319 ? 19.962 16.517 -30.888 1.00 92.69 319 ALA A O 1
ATOM 2364 N N . GLY A 1 320 ? 20.649 15.654 -28.930 1.00 89.25 320 GLY A N 1
ATOM 2365 C CA . GLY A 1 320 ? 21.902 15.078 -29.430 1.00 89.25 320 GLY A CA 1
ATOM 2366 C C . GLY A 1 320 ? 21.728 13.996 -30.502 1.00 89.25 320 GLY A C 1
ATOM 2367 O O . GLY A 1 320 ? 22.661 13.751 -31.260 1.00 89.25 320 GLY A O 1
ATOM 2368 N N . ILE A 1 321 ? 20.541 13.395 -30.589 1.00 87.50 321 ILE A N 1
ATOM 2369 C CA . ILE A 1 321 ? 20.157 12.363 -31.569 1.00 87.50 321 ILE A CA 1
ATOM 2370 C C . ILE A 1 321 ? 19.129 12.880 -32.593 1.00 87.50 321 ILE A C 1
ATOM 2372 O O . ILE A 1 321 ? 18.400 12.095 -33.194 1.00 87.50 321 ILE A O 1
ATOM 2376 N N . GLY A 1 322 ? 19.007 14.203 -32.740 1.00 87.62 322 GLY A N 1
ATOM 2377 C CA . GLY A 1 322 ? 18.101 14.820 -33.712 1.00 87.62 322 GLY A CA 1
ATOM 2378 C C . GLY A 1 322 ? 16.625 14.868 -33.297 1.00 87.62 322 GLY A C 1
ATOM 2379 O O . GLY A 1 322 ? 15.795 15.291 -34.097 1.00 87.62 322 GLY A O 1
ATOM 2380 N N . HIS A 1 323 ? 16.294 14.500 -32.057 1.00 91.00 323 HIS A N 1
ATOM 2381 C CA . HIS A 1 323 ? 14.932 14.454 -31.520 1.00 91.00 323 HIS A CA 1
ATOM 2382 C C . HIS A 1 323 ? 14.696 15.579 -30.501 1.00 91.00 323 HIS A C 1
ATOM 2384 O O . HIS A 1 323 ? 14.616 15.342 -29.295 1.00 91.00 323 HIS A O 1
ATOM 2390 N N . ASP A 1 324 ? 14.610 16.832 -30.960 1.00 91.00 324 ASP A N 1
ATOM 2391 C CA . ASP A 1 324 ? 14.430 17.976 -30.054 1.00 91.00 324 ASP A CA 1
ATOM 2392 C C . ASP A 1 324 ? 13.012 18.030 -29.462 1.00 91.00 324 ASP A C 1
ATOM 2394 O O . ASP A 1 324 ? 12.059 18.517 -30.064 1.00 91.00 324 ASP A O 1
ATOM 2398 N N . LEU A 1 325 ? 12.895 17.559 -28.223 1.00 93.56 325 LEU A N 1
ATOM 2399 C CA . LEU A 1 325 ? 11.662 17.561 -27.439 1.00 93.56 325 LEU A CA 1
ATOM 2400 C C . LEU A 1 325 ? 11.346 18.921 -26.790 1.00 93.56 325 LEU A C 1
ATOM 2402 O O . LEU A 1 325 ? 10.231 19.142 -26.306 1.00 93.56 325 LEU A O 1
ATOM 2406 N N . THR A 1 326 ? 12.314 19.841 -26.751 1.00 93.88 326 THR A N 1
ATOM 2407 C CA . THR A 1 326 ? 12.214 21.122 -26.031 1.00 93.88 326 THR A CA 1
ATOM 2408 C C . THR A 1 326 ? 11.013 21.974 -26.463 1.00 93.88 326 THR A C 1
ATOM 2410 O O . THR A 1 326 ? 10.293 22.456 -25.573 1.00 93.88 326 THR A O 1
ATOM 2413 N N . PRO A 1 327 ? 10.730 22.150 -27.775 1.00 93.81 327 PRO A N 1
ATOM 2414 C CA . PRO A 1 327 ? 9.642 23.006 -28.254 1.00 93.81 327 PRO A CA 1
ATOM 2415 C C . PRO A 1 327 ? 8.252 22.552 -27.807 1.00 93.81 327 PRO A C 1
ATOM 2417 O O . PRO A 1 327 ? 7.327 23.357 -27.765 1.00 93.81 327 PRO A O 1
ATOM 2420 N N . HIS A 1 328 ? 8.111 21.276 -27.454 1.00 93.69 328 HIS A N 1
ATOM 2421 C CA . HIS A 1 328 ? 6.828 20.643 -27.165 1.00 93.69 328 HIS A CA 1
ATOM 2422 C C . HIS A 1 328 ? 6.522 20.558 -25.668 1.00 93.69 328 HIS A C 1
ATOM 2424 O O . HIS A 1 328 ? 5.440 20.114 -25.270 1.00 93.69 328 HIS A O 1
ATOM 2430 N N . THR A 1 329 ? 7.460 21.000 -24.824 1.00 93.12 329 THR A N 1
ATOM 2431 C CA . THR A 1 329 ? 7.288 20.979 -23.373 1.00 93.12 329 THR A CA 1
ATOM 2432 C C . THR A 1 329 ? 6.124 21.872 -22.928 1.00 93.12 329 THR A C 1
ATOM 2434 O O . THR A 1 329 ? 6.051 23.054 -23.250 1.00 93.12 329 THR A O 1
ATOM 2437 N N . GLY A 1 330 ? 5.205 21.299 -22.151 1.00 87.44 330 GLY A N 1
ATOM 2438 C CA . GLY A 1 330 ? 4.010 21.959 -21.624 1.00 87.44 330 GLY A CA 1
ATOM 2439 C C . GLY A 1 330 ? 2.724 21.610 -22.375 1.00 87.44 330 GLY A C 1
ATOM 2440 O O . GLY A 1 330 ? 1.743 21.270 -21.720 1.00 87.44 330 GLY A O 1
ATOM 2441 N N . GLU A 1 331 ? 2.717 21.672 -23.710 1.00 89.81 331 GLU A N 1
ATOM 2442 C CA . GLU A 1 331 ? 1.511 21.400 -24.514 1.00 89.81 331 GLU A CA 1
ATOM 2443 C C . GLU A 1 331 ? 1.360 19.912 -24.857 1.00 89.81 331 GLU A C 1
ATOM 2445 O O . GLU A 1 331 ? 0.340 19.310 -24.523 1.00 89.81 331 GLU A O 1
ATOM 2450 N N . LEU A 1 332 ? 2.384 19.317 -25.479 1.00 96.50 332 LEU A N 1
ATOM 2451 C CA . LEU A 1 332 ? 2.377 17.914 -25.913 1.00 96.50 332 LEU A CA 1
ATOM 2452 C C . LEU A 1 332 ? 3.312 17.030 -25.088 1.00 96.50 332 LEU A C 1
ATOM 2454 O O . LEU A 1 332 ? 3.092 15.831 -25.010 1.00 96.50 332 LEU A O 1
ATOM 2458 N N . LEU A 1 333 ? 4.321 17.588 -24.419 1.00 97.81 333 LEU A N 1
ATOM 2459 C CA . LEU A 1 333 ? 5.233 16.825 -23.569 1.00 97.81 333 LEU A CA 1
ATOM 2460 C C . LEU A 1 333 ? 5.219 17.346 -22.137 1.00 97.81 333 LEU A C 1
ATOM 2462 O O . LEU A 1 333 ? 5.531 18.512 -21.878 1.00 97.81 333 LEU A O 1
ATOM 2466 N N . ARG A 1 334 ? 4.975 16.451 -21.181 1.00 97.88 334 ARG A N 1
ATOM 2467 C CA . ARG A 1 334 ? 5.206 16.712 -19.762 1.00 97.88 334 ARG A CA 1
ATOM 2468 C C . ARG A 1 334 ? 6.301 15.790 -19.244 1.00 97.88 334 ARG A C 1
ATOM 2470 O O . ARG A 1 334 ? 6.105 14.585 -19.166 1.00 97.88 334 ARG A O 1
ATOM 2477 N N . LEU A 1 335 ? 7.445 16.372 -18.886 1.00 96.94 335 LEU A N 1
ATOM 2478 C CA . LEU A 1 335 ? 8.605 15.645 -18.369 1.00 96.94 335 LEU A CA 1
ATOM 2479 C C . LEU A 1 335 ? 8.775 15.921 -16.871 1.00 96.94 335 LEU A C 1
ATOM 2481 O O . LEU A 1 335 ? 8.901 17.079 -16.463 1.00 96.94 335 LEU A O 1
ATOM 2485 N N . ILE A 1 336 ? 8.760 14.860 -16.066 1.00 96.00 336 ILE A N 1
ATOM 2486 C CA . ILE A 1 336 ? 8.878 14.900 -14.608 1.00 96.00 336 ILE A CA 1
ATOM 2487 C C . ILE A 1 336 ? 10.096 14.077 -14.184 1.00 96.00 336 ILE A C 1
ATOM 2489 O O . ILE A 1 336 ? 10.158 12.880 -14.440 1.00 96.00 336 ILE A O 1
ATOM 2493 N N . SER A 1 337 ? 11.037 14.713 -13.490 1.00 94.12 337 SER A N 1
ATOM 2494 C CA . SER A 1 337 ? 12.171 14.032 -12.855 1.00 94.12 337 SER A CA 1
ATOM 2495 C C . SER A 1 337 ? 11.939 13.950 -11.354 1.00 94.12 337 SER A C 1
ATOM 2497 O O . SER A 1 337 ? 11.658 14.967 -10.713 1.00 94.12 337 SER A O 1
ATOM 2499 N N . THR A 1 338 ? 12.051 12.757 -10.778 1.00 93.44 338 THR A N 1
ATOM 2500 C CA . THR A 1 338 ? 11.894 12.566 -9.333 1.00 93.44 338 THR A CA 1
ATOM 2501 C C . THR A 1 338 ? 12.774 11.439 -8.821 1.00 93.44 338 THR A C 1
ATOM 2503 O O . THR A 1 338 ? 12.945 10.436 -9.495 1.00 93.44 338 THR A O 1
ATOM 2506 N N . TYR A 1 339 ? 13.317 11.573 -7.614 1.00 89.50 339 TYR A N 1
ATOM 2507 C CA . TYR A 1 339 ? 14.104 10.493 -7.021 1.00 89.50 339 TYR A CA 1
ATOM 2508 C C . TYR A 1 339 ? 13.195 9.356 -6.520 1.00 89.50 339 TYR A C 1
ATOM 2510 O O . TYR A 1 339 ? 12.145 9.649 -5.924 1.00 89.50 339 TYR A O 1
ATOM 2518 N N . PRO A 1 340 ? 13.594 8.080 -6.685 1.00 86.81 340 PRO A N 1
ATOM 2519 C CA . PRO A 1 340 ? 12.877 6.917 -6.158 1.00 86.81 340 PRO A CA 1
ATOM 2520 C C . PRO A 1 340 ? 12.536 7.038 -4.672 1.00 86.81 340 PRO A C 1
ATOM 2522 O O . PRO A 1 340 ? 11.404 6.783 -4.271 1.00 86.81 340 PRO A O 1
ATOM 2525 N N . GLU A 1 341 ? 13.481 7.512 -3.865 1.00 84.75 341 GLU A N 1
ATOM 2526 C CA . GLU A 1 341 ? 13.398 7.595 -2.405 1.00 84.75 341 GLU A CA 1
ATOM 2527 C C . GLU A 1 341 ? 12.477 8.719 -1.918 1.00 84.75 341 GLU A C 1
ATOM 2529 O O . GLU A 1 341 ? 12.137 8.784 -0.737 1.00 84.75 341 GLU A O 1
ATOM 2534 N N . SER A 1 342 ? 12.048 9.619 -2.810 1.00 84.81 342 SER A N 1
ATOM 2535 C CA . SER A 1 342 ? 11.200 10.754 -2.433 1.00 84.81 342 SER A CA 1
ATOM 2536 C C . SER A 1 342 ? 9.836 10.319 -1.892 1.00 84.81 342 SER A C 1
ATOM 2538 O O . SER A 1 342 ? 9.211 11.059 -1.124 1.00 84.81 342 SER A O 1
ATOM 2540 N N . ARG A 1 343 ? 9.351 9.138 -2.301 1.00 84.62 343 ARG A N 1
ATOM 2541 C CA . ARG A 1 343 ? 8.035 8.596 -1.946 1.00 84.62 343 ARG A CA 1
ATOM 2542 C C . ARG A 1 343 ? 8.053 7.073 -1.913 1.00 84.62 343 ARG A C 1
ATOM 2544 O O . ARG A 1 343 ? 8.861 6.420 -2.556 1.00 84.62 343 ARG A O 1
ATOM 2551 N N . SER A 1 344 ? 7.079 6.499 -1.209 1.00 84.62 344 SER A N 1
ATOM 2552 C CA . SER A 1 344 ? 6.775 5.070 -1.350 1.00 84.62 344 SER A CA 1
ATOM 2553 C C . SER A 1 344 ? 6.234 4.757 -2.750 1.00 84.62 344 SER A C 1
ATOM 2555 O O . SER A 1 344 ? 5.675 5.633 -3.412 1.00 84.62 344 SER A O 1
ATOM 2557 N N . LEU A 1 345 ? 6.293 3.489 -3.164 1.00 86.12 345 LEU A N 1
ATOM 2558 C CA . LEU A 1 345 ? 5.725 3.031 -4.440 1.00 86.12 345 LEU A CA 1
ATOM 2559 C C . LEU A 1 345 ? 4.246 3.400 -4.625 1.00 86.12 345 LEU A C 1
ATOM 2561 O O . LEU A 1 345 ? 3.846 3.840 -5.699 1.00 86.12 345 LEU A O 1
ATOM 2565 N N . GLY A 1 346 ? 3.431 3.268 -3.573 1.00 84.56 346 GLY A N 1
ATOM 2566 C CA . GLY A 1 346 ? 2.032 3.702 -3.617 1.00 84.56 346 GLY A CA 1
ATOM 2567 C C . GLY A 1 346 ? 1.896 5.216 -3.807 1.00 84.56 346 GLY A C 1
ATOM 2568 O O . GLY A 1 346 ? 0.979 5.673 -4.480 1.00 84.56 346 GLY A O 1
ATOM 2569 N N . GLY A 1 347 ? 2.833 5.996 -3.259 1.00 86.38 347 GLY A N 1
ATOM 2570 C CA . GLY A 1 347 ? 2.927 7.436 -3.495 1.00 86.38 347 GLY A CA 1
ATOM 2571 C C . GLY A 1 347 ? 3.259 7.770 -4.949 1.00 86.38 347 GLY A C 1
ATOM 2572 O O . GLY A 1 347 ? 2.545 8.563 -5.551 1.00 86.38 347 GLY A O 1
ATOM 2573 N N . HIS A 1 348 ? 4.272 7.119 -5.530 1.00 90.81 348 HIS A N 1
ATOM 2574 C CA . HIS A 1 348 ? 4.616 7.284 -6.951 1.00 90.81 348 HIS A CA 1
ATOM 2575 C C . HIS A 1 348 ? 3.454 6.911 -7.873 1.00 90.81 348 HIS A C 1
ATOM 2577 O O . HIS A 1 348 ? 3.154 7.651 -8.801 1.00 90.81 348 HIS A O 1
ATOM 2583 N N . LEU A 1 349 ? 2.743 5.813 -7.594 1.00 91.88 349 LEU A N 1
ATOM 2584 C CA . LEU A 1 349 ? 1.569 5.422 -8.381 1.00 91.88 349 LEU A CA 1
ATOM 2585 C C . LEU A 1 349 ? 0.453 6.478 -8.332 1.00 91.88 349 LEU A C 1
ATOM 2587 O O . LEU A 1 349 ? -0.184 6.747 -9.348 1.00 91.88 349 LEU A O 1
ATOM 2591 N N . LEU A 1 350 ? 0.209 7.077 -7.162 1.00 90.56 350 LEU A N 1
ATOM 2592 C CA . LEU A 1 350 ? -0.779 8.148 -7.012 1.00 90.56 350 LEU A CA 1
ATOM 2593 C C . LEU A 1 350 ? -0.365 9.425 -7.741 1.00 90.56 350 LEU A C 1
ATOM 2595 O O . LEU A 1 350 ? -1.218 10.073 -8.337 1.00 90.56 350 LEU A O 1
ATOM 2599 N N . ASP A 1 351 ? 0.918 9.777 -7.710 1.00 92.19 351 ASP A N 1
ATOM 2600 C CA . ASP A 1 351 ? 1.427 10.924 -8.459 1.00 92.19 351 ASP A CA 1
ATOM 2601 C C . ASP A 1 351 ? 1.305 10.684 -9.968 1.00 92.19 351 ASP A C 1
ATOM 2603 O O . ASP A 1 351 ? 0.808 11.550 -10.678 1.00 92.19 351 ASP A O 1
ATOM 2607 N N . ILE A 1 352 ? 1.647 9.487 -10.457 1.00 95.62 352 ILE A N 1
ATOM 2608 C CA . ILE A 1 352 ? 1.431 9.112 -11.864 1.00 95.62 352 ILE A CA 1
ATOM 2609 C C . ILE A 1 352 ? -0.053 9.229 -12.222 1.00 95.62 352 ILE A C 1
ATOM 2611 O O . ILE A 1 352 ? -0.387 9.806 -13.252 1.00 95.62 352 ILE A O 1
ATOM 2615 N N . LYS A 1 353 ? -0.954 8.717 -11.376 1.00 93.69 353 LYS A N 1
ATOM 2616 C CA . LYS A 1 353 ? -2.399 8.800 -11.613 1.00 93.69 353 LYS A CA 1
ATOM 2617 C C . LYS A 1 353 ? -2.886 10.249 -11.683 1.00 93.69 353 LYS A C 1
ATOM 2619 O O . LYS A 1 353 ? -3.617 10.584 -12.608 1.00 93.69 353 LYS A O 1
ATOM 2624 N N . ASP A 1 354 ? -2.463 11.097 -10.751 1.00 93.06 354 ASP A N 1
ATOM 2625 C CA . ASP A 1 354 ? -2.800 12.523 -10.755 1.00 93.06 354 ASP A CA 1
ATOM 2626 C C . ASP A 1 354 ? -2.314 13.227 -12.021 1.00 93.06 354 ASP A C 1
ATOM 2628 O O . ASP A 1 354 ? -3.022 14.051 -12.592 1.00 93.06 354 ASP A O 1
ATOM 2632 N N . GLU A 1 355 ? -1.093 12.913 -12.446 1.00 96.31 355 GLU A N 1
ATOM 2633 C CA . GLU A 1 355 ? -0.483 13.505 -13.629 1.00 96.31 355 GLU A CA 1
ATOM 2634 C C . GLU A 1 355 ? -1.178 13.042 -14.910 1.00 96.31 355 GLU A C 1
ATOM 2636 O O . GLU A 1 355 ? -1.436 13.852 -15.798 1.00 96.31 355 GLU A O 1
ATOM 2641 N N . VAL A 1 356 ? -1.577 11.770 -14.974 1.00 97.31 356 VAL A N 1
ATOM 2642 C CA . VAL A 1 356 ? -2.407 11.234 -16.059 1.00 97.31 356 VAL A CA 1
ATOM 2643 C C . VAL A 1 356 ? -3.793 11.886 -16.075 1.00 97.31 356 VAL A C 1
ATOM 2645 O O . VAL A 1 356 ? -4.281 12.231 -17.145 1.00 97.31 356 VAL A O 1
ATOM 2648 N N . GLU A 1 357 ? -4.424 12.100 -14.920 1.00 94.69 357 GLU A N 1
ATOM 2649 C CA . GLU A 1 357 ? -5.724 12.782 -14.828 1.00 94.69 357 GLU A CA 1
ATOM 2650 C C . GLU A 1 357 ? -5.640 14.267 -15.207 1.00 94.69 357 GLU A C 1
ATOM 2652 O O . GLU A 1 357 ? -6.561 14.792 -15.825 1.00 94.69 357 GLU A O 1
ATOM 2657 N N . ALA A 1 358 ? -4.550 14.950 -14.851 1.00 95.62 358 ALA A N 1
ATOM 2658 C CA . ALA A 1 358 ? -4.383 16.376 -15.112 1.00 95.62 358 ALA A CA 1
ATOM 2659 C C . ALA A 1 358 ? -3.929 16.682 -16.546 1.00 95.62 358 ALA A C 1
ATOM 2661 O O . ALA A 1 358 ? -4.307 17.711 -17.104 1.00 95.62 358 ALA A O 1
ATOM 2662 N N . PHE A 1 359 ? -3.070 15.835 -17.116 1.00 97.56 359 PHE A N 1
ATOM 2663 C CA . PHE A 1 359 ? -2.475 16.055 -18.433 1.00 97.56 359 PHE A CA 1
ATOM 2664 C C . PHE A 1 359 ? -3.201 15.300 -19.554 1.00 97.56 359 PHE A C 1
ATOM 2666 O O . PHE A 1 359 ? -3.106 15.715 -20.706 1.00 97.56 359 PHE A O 1
ATOM 2673 N N . GLU A 1 360 ? -3.952 14.244 -19.224 1.00 97.00 360 GLU A N 1
ATOM 2674 C CA . GLU A 1 360 ? -4.641 13.364 -20.180 1.00 97.00 360 GLU A CA 1
ATOM 2675 C C . GLU A 1 360 ? -3.712 12.891 -21.320 1.00 97.00 360 GLU A C 1
ATOM 2677 O O . GLU A 1 360 ? -3.978 13.182 -22.485 1.00 97.00 360 GLU A O 1
ATOM 2682 N N . PRO A 1 361 ? -2.580 12.225 -21.010 1.00 97.88 361 PRO A N 1
ATOM 2683 C CA . PRO A 1 361 ? -1.664 11.736 -22.032 1.00 97.88 361 PRO A CA 1
ATOM 2684 C C . PRO A 1 361 ? -2.250 10.556 -22.813 1.00 97.88 361 PRO A C 1
ATOM 2686 O O . PRO A 1 361 ? -3.012 9.768 -22.260 1.00 97.88 361 PRO A O 1
ATOM 2689 N N . GLU A 1 362 ? -1.798 10.353 -24.048 1.00 96.94 362 GLU A N 1
ATOM 2690 C CA . GLU A 1 362 ? -1.957 9.088 -24.772 1.00 96.94 362 GLU A CA 1
ATOM 2691 C C . GLU A 1 362 ? -0.729 8.170 -24.623 1.00 96.94 362 GLU A C 1
ATOM 2693 O O . GLU A 1 362 ? -0.848 6.946 -24.762 1.00 96.94 362 GLU A O 1
ATOM 2698 N N . ARG A 1 363 ? 0.449 8.733 -24.308 1.00 98.00 363 ARG A N 1
ATOM 2699 C CA . ARG A 1 363 ? 1.694 7.981 -24.064 1.00 98.00 363 ARG A CA 1
ATOM 2700 C C . ARG A 1 363 ? 2.237 8.207 -22.662 1.00 98.00 363 ARG A C 1
ATOM 2702 O O . ARG A 1 363 ? 2.295 9.335 -22.179 1.00 98.00 363 ARG A O 1
ATOM 2709 N N . LEU A 1 364 ? 2.694 7.128 -22.033 1.00 98.44 364 LEU A N 1
ATOM 2710 C CA . LEU A 1 364 ? 3.323 7.149 -20.716 1.00 98.44 364 LEU A CA 1
ATOM 2711 C C . LEU A 1 364 ? 4.683 6.452 -20.771 1.00 98.44 364 LEU A C 1
ATOM 2713 O O . LEU A 1 364 ? 4.761 5.287 -21.153 1.00 98.44 364 LEU A O 1
ATOM 2717 N N . VAL A 1 365 ? 5.735 7.143 -20.346 1.00 98.12 365 VAL A N 1
ATOM 2718 C CA . VAL A 1 365 ? 7.101 6.612 -20.261 1.00 98.12 365 VAL A CA 1
ATOM 2719 C C . VAL A 1 365 ? 7.587 6.648 -18.814 1.00 98.12 365 VAL A C 1
ATOM 2721 O O . VAL A 1 365 ? 7.450 7.678 -18.156 1.00 98.12 365 VAL A O 1
ATOM 2724 N N . LEU A 1 366 ? 8.148 5.537 -18.323 1.00 96.88 366 LEU A N 1
ATOM 2725 C CA . LEU A 1 366 ? 8.755 5.411 -16.990 1.00 96.88 366 LEU A CA 1
ATOM 2726 C C . LEU A 1 366 ? 10.211 4.905 -17.085 1.00 96.88 366 LEU A C 1
ATOM 2728 O O . LEU A 1 366 ? 10.452 3.714 -17.313 1.00 96.88 366 LEU A O 1
ATOM 2732 N N . ASP A 1 367 ? 11.176 5.793 -16.860 1.00 93.31 367 ASP A N 1
ATOM 2733 C CA . ASP A 1 367 ? 12.599 5.588 -17.166 1.00 93.31 367 ASP A CA 1
ATOM 2734 C C . ASP A 1 367 ? 13.527 5.776 -15.939 1.00 93.31 367 ASP A C 1
ATOM 2736 O O . ASP A 1 367 ? 13.792 6.893 -15.510 1.00 93.31 367 ASP A O 1
ATOM 2740 N N . THR A 1 368 ? 14.036 4.734 -15.285 1.00 86.38 368 THR A N 1
ATOM 2741 C CA . THR A 1 368 ? 13.597 3.336 -15.347 1.00 86.38 368 THR A CA 1
ATOM 2742 C C . THR A 1 368 ? 12.967 2.936 -14.014 1.00 86.38 368 THR A C 1
ATOM 2744 O O . THR A 1 368 ? 13.335 3.443 -12.953 1.00 86.38 368 THR A O 1
ATOM 2747 N N . VAL A 1 369 ? 12.019 1.994 -14.030 1.00 89.25 369 VAL A N 1
ATOM 2748 C CA . VAL A 1 369 ? 11.354 1.527 -12.798 1.00 89.25 369 VAL A CA 1
ATOM 2749 C C . VAL A 1 369 ? 12.230 0.576 -11.972 1.00 89.25 369 VAL A C 1
ATOM 2751 O O . VAL A 1 369 ? 11.865 0.224 -10.854 1.00 89.25 369 VAL A O 1
ATOM 2754 N N . SER A 1 370 ? 13.400 0.183 -12.480 1.00 84.12 370 SER A N 1
ATOM 2755 C CA . SER A 1 370 ? 14.405 -0.599 -11.739 1.00 84.12 370 SER A CA 1
ATOM 2756 C C . SER A 1 370 ? 14.839 0.112 -10.461 1.00 84.12 370 SER A C 1
ATOM 2758 O O . SER A 1 370 ? 14.949 -0.509 -9.409 1.00 84.12 370 SER A O 1
ATOM 2760 N N . SER A 1 371 ? 15.041 1.427 -10.549 1.00 81.75 371 SER A N 1
ATOM 2761 C CA . SER A 1 371 ? 15.396 2.284 -9.417 1.00 81.75 371 SER A CA 1
ATOM 2762 C C . SER A 1 371 ? 14.338 2.227 -8.301 1.00 81.75 371 SER A C 1
ATOM 2764 O O . SER A 1 371 ? 14.672 2.107 -7.124 1.00 81.75 371 SER A O 1
ATOM 2766 N N . LEU A 1 372 ? 13.053 2.184 -8.671 1.00 83.12 372 LEU A N 1
ATOM 2767 C CA . LEU A 1 372 ? 11.933 2.001 -7.747 1.00 83.12 372 LEU A CA 1
ATOM 2768 C C . LEU A 1 372 ? 11.933 0.606 -7.106 1.00 83.12 372 LEU A C 1
ATOM 2770 O O . LEU A 1 372 ? 11.655 0.487 -5.910 1.00 83.12 372 LEU A O 1
ATOM 2774 N N . ALA A 1 373 ? 12.267 -0.436 -7.872 1.00 78.56 373 ALA A N 1
ATOM 2775 C CA . ALA A 1 373 ? 12.322 -1.814 -7.386 1.00 78.56 373 ALA A CA 1
ATOM 2776 C C . ALA A 1 373 ? 13.343 -2.004 -6.250 1.00 78.56 373 ALA A C 1
ATOM 2778 O O . ALA A 1 373 ? 13.087 -2.778 -5.335 1.00 78.56 373 ALA A O 1
ATOM 2779 N N . TYR A 1 374 ? 14.459 -1.265 -6.255 1.00 71.81 374 TYR A N 1
ATOM 2780 C CA . TYR A 1 374 ? 15.467 -1.342 -5.187 1.00 71.81 374 TYR A CA 1
ATOM 2781 C C . TYR A 1 374 ? 15.005 -0.746 -3.850 1.00 71.81 374 TYR A C 1
ATOM 2783 O O . TYR A 1 374 ? 15.542 -1.097 -2.802 1.00 71.81 374 TYR A O 1
ATOM 2791 N N . THR A 1 375 ? 14.008 0.142 -3.862 1.00 69.25 375 THR A N 1
ATOM 2792 C CA . THR A 1 375 ? 13.556 0.866 -2.658 1.00 69.25 375 THR A CA 1
ATOM 2793 C C . THR A 1 375 ? 12.457 0.153 -1.865 1.00 69.25 375 THR A C 1
ATOM 2795 O O . THR A 1 375 ? 12.040 0.641 -0.809 1.00 69.25 375 THR A O 1
ATOM 2798 N N . ALA A 1 376 ? 11.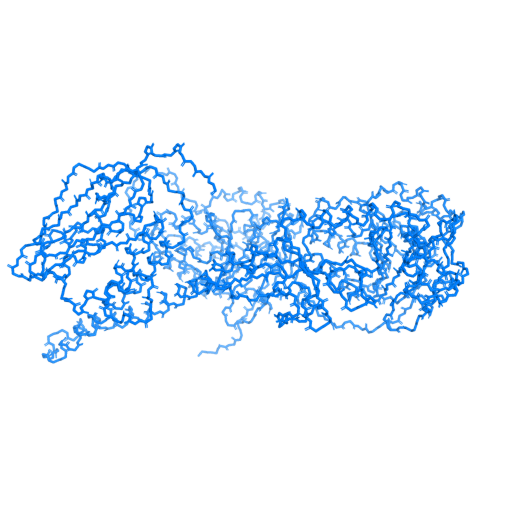954 -0.983 -2.360 1.00 68.69 376 ALA A N 1
ATOM 2799 C CA . ALA A 1 376 ? 10.806 -1.679 -1.788 1.00 68.69 376 ALA A CA 1
ATOM 2800 C C . ALA A 1 376 ? 10.880 -3.201 -1.986 1.00 68.69 376 ALA A C 1
ATOM 2802 O O . ALA A 1 376 ? 11.532 -3.696 -2.897 1.00 68.69 376 ALA A O 1
ATOM 2803 N N . GLY A 1 377 ? 10.156 -3.963 -1.160 1.00 71.94 377 GLY A N 1
ATOM 2804 C CA . GLY A 1 377 ? 10.049 -5.414 -1.338 1.00 71.94 377 GLY A CA 1
ATOM 2805 C C . GLY A 1 377 ? 9.290 -5.829 -2.610 1.00 71.94 377 GLY A C 1
ATOM 2806 O O . GLY A 1 377 ? 8.410 -5.110 -3.095 1.00 71.94 377 GLY A O 1
ATOM 2807 N N . GLU A 1 378 ? 9.562 -7.046 -3.098 1.00 76.62 378 GLU A N 1
ATOM 2808 C CA . GLU A 1 378 ? 9.010 -7.616 -4.343 1.00 76.62 378 GLU A CA 1
ATOM 2809 C C . GLU A 1 378 ? 7.476 -7.525 -4.425 1.00 76.62 378 GLU A C 1
ATOM 2811 O O . GLU A 1 378 ? 6.911 -7.123 -5.444 1.00 76.62 378 GLU A O 1
ATOM 2816 N N . ARG A 1 379 ? 6.779 -7.821 -3.318 1.00 77.38 379 ARG A N 1
ATOM 2817 C CA . ARG A 1 379 ? 5.314 -7.718 -3.239 1.00 77.38 379 ARG A CA 1
ATOM 2818 C C . ARG A 1 379 ? 4.816 -6.299 -3.531 1.00 77.38 379 ARG A C 1
ATOM 2820 O O . ARG A 1 379 ? 3.868 -6.138 -4.295 1.00 77.38 379 ARG A O 1
ATOM 2827 N N . SER A 1 380 ? 5.438 -5.287 -2.930 1.00 79.44 380 SER A N 1
ATOM 2828 C CA . SER A 1 380 ? 5.053 -3.880 -3.101 1.00 79.44 380 SER A CA 1
ATOM 2829 C C . SER A 1 380 ? 5.300 -3.410 -4.536 1.00 79.44 380 SER A C 1
ATOM 2831 O O . SER A 1 380 ? 4.485 -2.684 -5.104 1.00 79.44 380 SER A O 1
ATOM 2833 N N . PHE A 1 381 ? 6.400 -3.858 -5.144 1.00 84.38 381 PHE A N 1
ATOM 2834 C CA . PHE A 1 381 ? 6.719 -3.541 -6.535 1.00 84.38 381 PHE A CA 1
ATOM 2835 C C . PHE A 1 381 ? 5.766 -4.231 -7.519 1.00 84.38 381 PHE A C 1
ATOM 2837 O O . PHE A 1 381 ? 5.287 -3.616 -8.472 1.00 84.38 381 PHE A O 1
ATOM 2844 N N . ARG A 1 382 ? 5.372 -5.477 -7.240 1.00 84.12 382 ARG A N 1
ATOM 2845 C CA . ARG A 1 382 ? 4.319 -6.168 -7.993 1.00 84.12 382 ARG A CA 1
ATOM 2846 C C . ARG A 1 382 ? 2.974 -5.441 -7.900 1.00 84.12 382 ARG A C 1
ATOM 2848 O O . ARG A 1 382 ? 2.301 -5.279 -8.914 1.00 84.12 382 ARG A O 1
ATOM 2855 N N . GLU A 1 383 ? 2.591 -4.995 -6.705 1.00 84.31 383 GLU A N 1
ATOM 2856 C CA . GLU A 1 383 ? 1.392 -4.179 -6.467 1.00 84.31 383 GLU A CA 1
ATOM 2857 C C . GLU A 1 383 ? 1.431 -2.874 -7.290 1.00 84.31 383 GLU A C 1
ATOM 2859 O O . GLU A 1 383 ? 0.459 -2.543 -7.971 1.00 84.31 383 GLU A O 1
ATOM 2864 N N . PHE A 1 384 ? 2.578 -2.187 -7.325 1.00 88.75 384 PHE A N 1
ATOM 2865 C CA . PHE A 1 384 ? 2.791 -1.012 -8.176 1.00 88.75 384 PHE A CA 1
ATOM 2866 C C . PHE A 1 384 ? 2.550 -1.312 -9.665 1.00 88.75 384 PHE A C 1
ATOM 2868 O O . PHE A 1 384 ? 1.779 -0.599 -10.307 1.00 88.75 384 PHE A O 1
ATOM 2875 N N . LEU A 1 385 ? 3.130 -2.391 -10.207 1.00 89.50 385 LEU A N 1
ATOM 2876 C CA . LEU A 1 385 ? 2.934 -2.764 -11.615 1.00 89.50 385 LEU A CA 1
ATOM 2877 C C . LEU A 1 385 ? 1.485 -3.154 -11.943 1.00 89.50 385 LEU A C 1
ATOM 2879 O O . LEU A 1 385 ? 1.012 -2.869 -13.042 1.00 89.50 385 LEU A O 1
ATOM 2883 N N . ILE A 1 386 ? 0.764 -3.790 -11.012 1.00 88.81 386 ILE A N 1
ATOM 2884 C CA . ILE A 1 386 ? -0.670 -4.082 -11.182 1.00 88.81 386 ILE A CA 1
ATOM 2885 C C . ILE A 1 386 ? -1.458 -2.776 -11.296 1.00 88.81 386 ILE A C 1
ATOM 2887 O O . ILE A 1 386 ? -2.277 -2.635 -12.204 1.00 88.81 386 ILE A O 1
ATOM 2891 N N . GLY A 1 387 ? -1.187 -1.816 -10.408 1.00 89.75 387 GLY A N 1
ATOM 2892 C CA . GLY A 1 387 ? -1.821 -0.501 -10.439 1.00 89.75 387 GLY A CA 1
ATOM 2893 C C . GLY A 1 387 ? -1.503 0.281 -11.712 1.00 89.75 387 GLY A C 1
ATOM 2894 O O . GLY A 1 387 ? -2.403 0.868 -12.309 1.00 89.75 387 GLY A O 1
ATOM 2895 N N . LEU A 1 388 ? -0.250 0.226 -12.170 1.00 92.06 388 LEU A N 1
ATOM 2896 C CA . LEU A 1 388 ? 0.171 0.827 -13.433 1.00 92.06 388 LEU A CA 1
ATOM 2897 C C . LEU A 1 388 ? -0.582 0.212 -14.619 1.00 92.06 388 LEU A C 1
ATOM 2899 O O . LEU A 1 388 ? -1.159 0.943 -15.412 1.00 92.06 388 LEU A O 1
ATOM 2903 N N . ASN A 1 389 ? -0.644 -1.119 -14.713 1.00 90.31 389 ASN A N 1
ATOM 2904 C CA . ASN A 1 389 ? -1.348 -1.810 -15.798 1.00 90.31 389 ASN A CA 1
ATOM 2905 C C . ASN A 1 389 ? -2.857 -1.499 -15.790 1.00 90.31 389 ASN A C 1
ATOM 2907 O O . ASN A 1 389 ? -3.459 -1.273 -16.838 1.00 90.31 389 ASN A O 1
ATOM 2911 N N . ALA A 1 390 ? -3.468 -1.431 -14.605 1.00 89.06 390 ALA A N 1
ATOM 2912 C CA . ALA A 1 390 ? -4.858 -1.017 -14.463 1.00 89.06 390 ALA A CA 1
ATOM 2913 C C . ALA A 1 390 ? -5.093 0.409 -14.982 1.00 89.06 390 ALA A C 1
ATOM 2915 O O . ALA A 1 390 ? -6.034 0.630 -15.740 1.00 89.06 390 ALA A O 1
ATOM 2916 N N . LEU A 1 391 ? -4.215 1.355 -14.628 1.00 91.06 391 LEU A N 1
ATOM 2917 C CA . LEU A 1 391 ? -4.273 2.732 -15.121 1.00 91.06 391 LEU A CA 1
ATOM 2918 C C . LEU A 1 391 ? -4.093 2.794 -16.644 1.00 91.06 391 LEU A C 1
ATOM 2920 O O . LEU A 1 391 ? -4.882 3.443 -17.326 1.00 91.06 391 LEU A O 1
ATOM 2924 N N . THR A 1 392 ? -3.100 2.078 -17.179 1.00 92.38 392 THR A N 1
ATOM 2925 C CA . THR A 1 392 ? -2.840 1.972 -18.620 1.00 92.38 392 THR A CA 1
ATOM 2926 C C . THR A 1 392 ? -4.077 1.497 -19.376 1.00 92.38 392 THR A C 1
ATOM 2928 O O . THR A 1 392 ? -4.425 2.073 -20.403 1.00 92.38 392 THR A O 1
ATOM 2931 N N . LYS A 1 393 ? -4.769 0.475 -18.867 1.00 88.75 393 LYS A N 1
ATOM 2932 C CA . LYS A 1 393 ? -5.968 -0.078 -19.508 1.00 88.75 393 LYS A CA 1
ATOM 2933 C C . LYS A 1 393 ? -7.206 0.793 -19.344 1.00 88.75 393 LYS A C 1
ATOM 2935 O O . LYS A 1 393 ? -8.017 0.845 -20.260 1.00 88.75 393 LYS A O 1
ATOM 2940 N N . ASP A 1 394 ? -7.370 1.449 -18.198 1.00 87.38 394 ASP A N 1
ATOM 2941 C CA . ASP A 1 394 ? -8.489 2.364 -17.944 1.00 87.38 394 ASP A CA 1
ATOM 2942 C C . ASP A 1 394 ? -8.434 3.600 -18.850 1.00 87.38 394 ASP A C 1
ATOM 2944 O O . ASP A 1 394 ? -9.456 4.049 -19.361 1.00 87.38 394 ASP A O 1
ATOM 2948 N N . LYS A 1 395 ? -7.224 4.117 -19.081 1.00 90.50 395 LYS A N 1
ATOM 2949 C CA . LYS A 1 395 ? -6.975 5.327 -19.875 1.00 90.50 395 LYS A CA 1
ATOM 2950 C C . LYS A 1 395 ? -6.516 5.047 -21.310 1.00 90.50 395 LYS A C 1
ATOM 2952 O O . LYS A 1 395 ? -6.155 5.977 -22.016 1.00 90.50 395 LYS A O 1
ATOM 2957 N N . GLU A 1 396 ? -6.511 3.780 -21.730 1.00 91.38 396 GLU A N 1
ATOM 2958 C CA . GLU A 1 396 ? -6.063 3.320 -23.057 1.00 91.38 396 GLU A CA 1
ATOM 2959 C C . GLU A 1 396 ? -4.656 3.822 -23.470 1.00 91.38 396 GLU A C 1
ATOM 2961 O O . GLU A 1 396 ? -4.361 4.007 -24.653 1.00 91.38 396 GLU A O 1
ATOM 2966 N N . LEU A 1 397 ? -3.751 3.986 -22.499 1.00 94.56 397 LEU A N 1
ATOM 2967 C CA . LEU A 1 397 ? -2.402 4.526 -22.712 1.00 94.56 397 LEU A CA 1
ATOM 2968 C C . LEU A 1 397 ? -1.506 3.556 -23.492 1.00 94.56 397 LEU A C 1
ATOM 2970 O O . LEU A 1 397 ? -1.610 2.335 -23.355 1.00 94.56 397 LEU A O 1
ATOM 2974 N N . LEU A 1 398 ? -0.540 4.097 -24.233 1.00 96.00 398 LEU A N 1
ATOM 2975 C CA . LEU A 1 398 ? 0.657 3.360 -24.640 1.00 96.00 398 LEU A CA 1
ATOM 2976 C C . LEU A 1 398 ? 1.725 3.551 -23.563 1.00 96.00 398 LEU A C 1
ATOM 2978 O O . LEU A 1 398 ? 2.317 4.624 -23.453 1.00 96.00 398 LEU A O 1
ATOM 2982 N N . THR A 1 399 ? 1.938 2.535 -22.725 1.00 97.25 399 THR A N 1
ATOM 2983 C CA . THR A 1 399 ? 2.834 2.651 -21.564 1.00 97.25 399 THR A CA 1
ATOM 2984 C C . THR A 1 399 ? 4.125 1.875 -21.766 1.00 97.25 399 THR A C 1
ATOM 2986 O O . THR A 1 399 ? 4.090 0.654 -21.925 1.00 97.25 399 THR A O 1
ATOM 2989 N N . TRP A 1 400 ? 5.263 2.566 -21.727 1.00 97.06 400 TRP A N 1
ATOM 2990 C CA . TRP A 1 400 ? 6.607 1.994 -21.803 1.00 97.06 400 TRP A CA 1
ATOM 2991 C C . TRP A 1 400 ? 7.337 2.192 -20.477 1.00 97.06 400 TRP A C 1
ATOM 2993 O O . TRP A 1 400 ? 7.336 3.289 -19.923 1.00 97.06 400 TRP A O 1
ATOM 3003 N N . TYR A 1 401 ? 7.964 1.140 -19.953 1.00 95.06 401 TYR A N 1
ATOM 3004 C CA . TYR A 1 401 ? 8.767 1.241 -18.735 1.00 95.06 401 TYR A CA 1
ATOM 3005 C C . TYR A 1 401 ? 10.029 0.383 -18.794 1.00 95.06 401 TYR A C 1
ATOM 3007 O O . TYR A 1 401 ? 10.045 -0.687 -19.406 1.00 95.06 401 TYR A O 1
ATOM 3015 N N . GLY A 1 402 ? 11.101 0.900 -18.196 1.00 91.38 402 GLY A N 1
ATOM 3016 C CA . GLY A 1 402 ? 12.445 0.343 -18.317 1.00 91.38 402 GLY A CA 1
ATOM 3017 C C . GLY A 1 402 ? 12.805 -0.497 -17.108 1.00 91.38 402 GLY A C 1
ATOM 3018 O O . GLY A 1 402 ? 12.477 -0.118 -15.984 1.00 91.38 402 GLY A O 1
ATOM 3019 N N . MET A 1 403 ? 13.493 -1.612 -17.327 1.00 87.62 403 MET A N 1
ATOM 3020 C CA . MET A 1 403 ? 14.041 -2.433 -16.256 1.00 87.62 403 MET A CA 1
ATOM 3021 C C . MET A 1 403 ? 15.465 -2.885 -16.584 1.00 87.62 403 MET A C 1
ATOM 3023 O O . MET A 1 403 ? 15.700 -3.611 -17.550 1.00 87.62 403 MET A O 1
ATOM 3027 N N . MET A 1 404 ? 16.411 -2.458 -15.756 1.00 81.06 404 MET A N 1
ATOM 3028 C CA . MET A 1 404 ? 17.821 -2.789 -15.878 1.00 81.06 404 MET A CA 1
ATOM 3029 C C . MET A 1 404 ? 18.077 -4.256 -15.529 1.00 81.06 404 MET A C 1
ATOM 3031 O O . MET A 1 404 ? 17.657 -4.732 -14.475 1.00 81.06 404 MET A O 1
ATOM 3035 N N . GLU A 1 405 ? 18.820 -4.946 -16.393 1.00 71.06 405 GLU A N 1
ATOM 3036 C CA . GLU A 1 405 ? 19.392 -6.268 -16.129 1.00 71.06 405 GLU A CA 1
ATOM 3037 C C . GLU A 1 405 ? 20.897 -6.169 -15.818 1.00 71.06 405 GLU A C 1
ATOM 3039 O O . GLU A 1 405 ? 21.584 -5.269 -16.317 1.00 71.06 405 GLU A O 1
ATOM 3044 N N . PRO A 1 406 ? 21.456 -7.109 -15.036 1.00 63.56 406 PRO A N 1
ATOM 3045 C CA . PRO A 1 406 ? 22.901 -7.248 -14.895 1.00 63.56 406 PRO A CA 1
ATOM 3046 C C . PRO A 1 406 ? 23.589 -7.504 -16.247 1.00 63.56 406 PRO A C 1
ATOM 3048 O O . PRO A 1 406 ? 23.141 -8.320 -17.048 1.00 63.56 406 PRO A O 1
ATOM 3051 N N . VAL A 1 407 ? 24.717 -6.827 -16.490 1.00 56.78 407 VAL A N 1
ATOM 3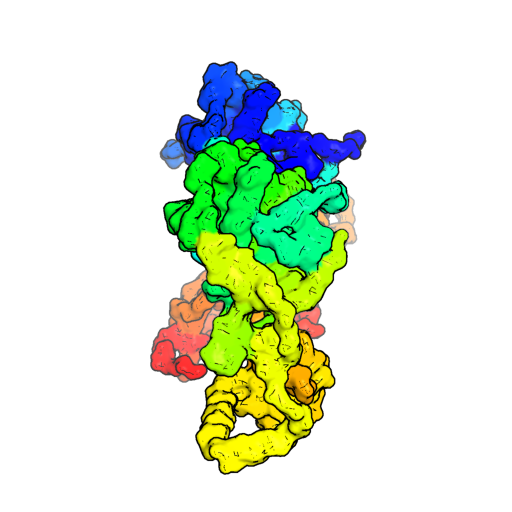052 C CA . VAL A 1 407 ? 25.448 -6.855 -17.778 1.00 56.78 407 VAL A CA 1
ATOM 3053 C C . VAL A 1 407 ? 26.005 -8.246 -18.118 1.00 56.78 407 VAL A C 1
ATOM 3055 O O . VAL A 1 407 ? 26.016 -8.632 -19.284 1.00 56.78 407 VAL A O 1
ATOM 3058 N N . PHE A 1 408 ? 26.491 -8.982 -17.113 1.00 49.12 408 PHE A N 1
ATOM 3059 C CA . PHE A 1 408 ? 27.298 -10.199 -17.291 1.00 49.12 408 PHE A CA 1
ATOM 3060 C C . PHE A 1 408 ? 26.608 -11.481 -16.814 1.00 49.12 408 PHE A C 1
ATOM 3062 O O . PHE A 1 408 ? 27.244 -12.533 -16.756 1.00 49.12 408 PHE A O 1
ATOM 3069 N N . GLU A 1 409 ? 25.325 -11.414 -16.460 1.00 49.50 409 GLU A N 1
ATOM 3070 C CA . GLU A 1 409 ? 24.579 -12.603 -16.054 1.00 49.50 409 GLU A CA 1
ATOM 3071 C C . GLU A 1 409 ? 23.883 -13.252 -17.267 1.00 49.50 409 GLU A C 1
ATOM 3073 O O . GLU A 1 409 ? 23.360 -12.552 -18.151 1.00 49.50 409 GLU A O 1
ATOM 3078 N N . PRO A 1 410 ? 23.840 -14.600 -17.335 1.00 48.34 410 PRO A N 1
ATOM 3079 C CA . PRO A 1 410 ? 22.965 -15.299 -18.272 1.00 48.34 410 PRO A CA 1
ATOM 3080 C C . PRO A 1 410 ? 21.530 -14.761 -18.143 1.00 48.34 410 PRO A C 1
ATOM 3082 O O . PRO A 1 410 ? 21.187 -14.223 -17.092 1.00 48.34 410 PRO A O 1
ATOM 3085 N N . PRO A 1 411 ? 20.666 -14.883 -19.165 1.00 44.25 411 PRO A N 1
ATOM 3086 C CA . PRO A 1 411 ? 19.268 -14.469 -19.053 1.00 44.25 411 PRO A CA 1
ATOM 3087 C C . PRO A 1 411 ? 18.538 -15.394 -18.065 1.00 44.25 411 PRO A C 1
ATOM 3089 O O . PRO A 1 411 ? 17.840 -16.327 -18.456 1.00 44.25 411 PRO A O 1
ATOM 3092 N N . VAL A 1 412 ? 18.732 -15.180 -16.765 1.00 42.41 412 VAL A N 1
ATOM 3093 C CA . VAL A 1 412 ? 18.103 -15.950 -15.694 1.00 42.41 412 VAL A CA 1
ATOM 3094 C C . VAL A 1 412 ? 16.746 -15.316 -15.427 1.00 42.41 412 VAL A C 1
ATOM 3096 O O . VAL A 1 412 ? 16.523 -14.665 -14.412 1.00 42.41 412 VAL A O 1
ATOM 3099 N N . SER A 1 413 ? 15.833 -15.515 -16.383 1.00 48.25 413 SER A N 1
ATOM 3100 C CA . SER A 1 413 ? 14.480 -14.948 -16.416 1.00 48.25 413 SER A CA 1
ATOM 3101 C C . SER A 1 413 ? 14.462 -13.413 -16.442 1.00 48.25 413 SER A C 1
ATOM 3103 O O . SER A 1 413 ? 15.387 -12.753 -15.994 1.00 48.25 413 SER A O 1
ATOM 3105 N N . VAL A 1 414 ? 13.399 -12.814 -16.969 1.00 47.56 414 VAL A N 1
ATOM 3106 C CA . VAL A 1 414 ? 13.171 -11.356 -16.957 1.00 47.56 414 VAL A CA 1
ATOM 3107 C C . VAL A 1 414 ? 12.818 -10.906 -15.515 1.00 47.56 414 VAL A C 1
ATOM 3109 O O . VAL A 1 414 ? 11.724 -10.422 -15.238 1.00 47.56 414 VAL A O 1
ATOM 3112 N N . TYR A 1 415 ? 13.759 -11.132 -14.591 1.00 48.53 415 TYR A N 1
ATOM 3113 C CA . TYR A 1 415 ? 13.712 -11.068 -13.126 1.00 48.53 415 TYR A CA 1
ATOM 3114 C C . TYR A 1 415 ? 12.906 -12.169 -12.388 1.00 48.53 415 TYR A C 1
ATOM 3116 O O . TYR A 1 415 ? 11.820 -12.591 -12.805 1.00 48.53 415 TYR A O 1
ATOM 3124 N N . LYS A 1 416 ? 13.454 -12.592 -11.233 1.00 45.19 416 LYS A N 1
ATOM 3125 C CA . LYS A 1 416 ? 12.843 -13.475 -10.220 1.00 45.19 416 LYS A CA 1
ATOM 3126 C C . LYS A 1 416 ? 11.575 -12.808 -9.660 1.00 45.19 416 LYS A C 1
ATOM 3128 O O . LYS A 1 416 ? 11.654 -11.709 -9.135 1.00 45.19 416 LYS A O 1
ATOM 3133 N N . GLY A 1 417 ? 10.406 -13.438 -9.808 1.00 47.62 417 GLY A N 1
ATOM 3134 C CA . GLY A 1 417 ? 9.128 -12.892 -9.304 1.00 47.62 417 GLY A CA 1
ATOM 3135 C C . GLY A 1 417 ? 7.967 -12.817 -10.303 1.00 47.62 417 GLY A C 1
ATOM 3136 O O . GLY A 1 417 ? 6.937 -12.196 -10.037 1.00 47.62 417 GLY A O 1
ATOM 3137 N N . HIS A 1 418 ? 8.105 -13.434 -11.483 1.00 54.03 418 HIS A N 1
ATOM 3138 C CA . HIS A 1 418 ? 7.065 -13.478 -12.526 1.00 54.03 418 HIS A CA 1
ATOM 3139 C C . HIS A 1 418 ? 6.583 -12.096 -13.022 1.00 54.03 418 HIS A C 1
ATOM 3141 O O . HIS A 1 418 ? 5.471 -11.976 -13.540 1.00 54.03 418 HIS A O 1
ATOM 3147 N N . MET A 1 419 ? 7.397 -11.041 -12.911 1.00 62.75 419 MET A N 1
ATOM 3148 C CA . MET A 1 419 ? 6.988 -9.674 -13.278 1.00 62.75 419 MET A CA 1
ATOM 3149 C C . MET A 1 419 ? 6.694 -9.521 -14.779 1.00 62.75 419 MET A C 1
ATOM 3151 O O . MET A 1 419 ? 5.766 -8.813 -15.170 1.00 62.75 419 MET A O 1
ATOM 3155 N N . SER A 1 420 ? 7.389 -10.293 -15.618 1.00 65.19 420 SER A N 1
ATOM 3156 C CA . SER A 1 420 ? 7.135 -10.434 -17.060 1.00 65.19 420 SER A CA 1
ATOM 3157 C C . SER A 1 420 ? 5.719 -10.928 -17.406 1.00 65.19 420 SER A C 1
ATOM 3159 O O . SER A 1 420 ? 5.236 -10.742 -18.530 1.00 65.19 420 SER A O 1
ATOM 3161 N N . ALA A 1 421 ? 5.010 -11.547 -16.454 1.00 66.31 421 ALA A N 1
ATOM 3162 C CA . ALA A 1 421 ? 3.621 -11.956 -16.636 1.00 66.31 421 ALA A CA 1
ATOM 3163 C C . ALA A 1 421 ? 2.653 -10.762 -16.655 1.00 66.31 421 ALA A C 1
ATOM 3165 O O . ALA A 1 421 ? 1.569 -10.879 -17.241 1.00 66.31 421 ALA A O 1
ATOM 3166 N N . LEU A 1 422 ? 3.034 -9.631 -16.053 1.00 77.44 422 LEU A N 1
ATOM 3167 C CA . LEU A 1 422 ? 2.202 -8.432 -15.970 1.00 77.44 422 LEU A CA 1
ATOM 3168 C C . LEU A 1 422 ? 2.297 -7.562 -17.226 1.00 77.44 422 LEU A C 1
ATOM 3170 O O . LEU A 1 422 ? 1.302 -6.932 -17.566 1.00 77.44 422 LEU A O 1
ATOM 3174 N N . SER A 1 423 ? 3.420 -7.586 -17.947 1.00 85.88 423 SER A N 1
ATOM 3175 C CA . SER A 1 423 ? 3.581 -6.853 -19.211 1.00 85.88 423 SER A CA 1
ATOM 3176 C C . SER A 1 423 ? 2.878 -7.556 -20.372 1.00 85.88 423 SER A C 1
ATOM 3178 O O . SER A 1 423 ? 2.845 -8.796 -20.449 1.00 85.88 423 SER A O 1
ATOM 3180 N N . ASP A 1 424 ? 2.354 -6.777 -21.312 1.00 89.62 424 ASP A N 1
ATOM 3181 C CA . ASP A 1 424 ? 1.761 -7.302 -22.544 1.00 89.62 424 ASP A CA 1
ATOM 3182 C C . ASP A 1 424 ? 2.826 -7.554 -23.613 1.00 89.62 424 ASP A C 1
ATOM 3184 O O . ASP A 1 424 ? 2.816 -8.617 -24.243 1.00 89.62 424 ASP A O 1
ATOM 3188 N N . THR A 1 425 ? 3.787 -6.637 -23.724 1.00 92.12 425 THR A N 1
ATOM 3189 C CA . THR A 1 425 ? 4.930 -6.709 -24.639 1.00 92.12 425 THR A CA 1
ATOM 3190 C C . THR A 1 425 ? 6.241 -6.656 -23.855 1.00 92.12 425 THR A C 1
ATOM 3192 O O . THR A 1 425 ? 6.346 -5.928 -22.868 1.00 92.12 425 THR A O 1
ATOM 3195 N N . ILE A 1 426 ? 7.238 -7.442 -24.270 1.00 92.25 426 ILE A N 1
ATOM 3196 C CA . ILE A 1 426 ? 8.582 -7.444 -23.679 1.00 92.25 426 ILE A CA 1
ATOM 3197 C C . ILE A 1 426 ? 9.612 -7.290 -24.789 1.00 92.25 426 ILE A C 1
ATOM 3199 O O . ILE A 1 426 ? 9.699 -8.131 -25.689 1.00 92.25 426 ILE A O 1
ATOM 3203 N N . LEU A 1 427 ? 10.402 -6.230 -24.679 1.00 92.00 427 LEU A N 1
ATOM 3204 C CA . LEU A 1 427 ? 11.527 -5.915 -25.540 1.00 92.00 427 LEU A CA 1
ATOM 3205 C C . LEU A 1 427 ? 12.818 -6.185 -24.769 1.00 92.00 427 LEU A C 1
ATOM 3207 O O . LEU A 1 427 ? 12.967 -5.709 -23.645 1.00 92.00 427 LEU A O 1
ATOM 3211 N N . LEU A 1 428 ? 13.736 -6.947 -25.358 1.00 88.44 428 LEU A N 1
ATOM 3212 C CA . LEU A 1 428 ? 15.020 -7.279 -24.747 1.00 88.44 428 LEU A CA 1
ATOM 3213 C C . LEU A 1 428 ? 16.161 -6.653 -25.549 1.00 88.44 428 LEU A C 1
ATOM 3215 O O . LEU A 1 428 ? 16.316 -6.937 -26.739 1.00 88.44 428 LEU A O 1
ATOM 3219 N N . LEU A 1 429 ? 16.975 -5.844 -24.873 1.00 88.00 429 LEU A N 1
ATOM 3220 C CA . LEU A 1 429 ? 18.198 -5.247 -25.390 1.00 88.00 429 LEU A CA 1
ATOM 3221 C C . LEU A 1 429 ? 19.402 -5.860 -24.671 1.00 88.00 429 LEU A C 1
ATOM 3223 O O . LEU A 1 429 ? 19.446 -5.909 -23.441 1.00 88.00 429 LEU A O 1
ATOM 3227 N N . ARG A 1 430 ? 20.413 -6.304 -25.420 1.00 83.50 430 ARG A N 1
ATOM 3228 C CA . ARG A 1 430 ? 21.632 -6.897 -24.850 1.00 83.50 430 ARG A CA 1
ATOM 3229 C C . ARG A 1 430 ? 22.893 -6.453 -25.566 1.00 83.50 430 ARG A C 1
ATOM 3231 O O . ARG A 1 430 ? 22.857 -6.019 -26.714 1.00 83.50 430 ARG A O 1
ATOM 3238 N N . TYR A 1 431 ? 24.015 -6.609 -24.877 1.00 81.50 431 TYR A N 1
ATOM 3239 C CA . TYR A 1 431 ? 25.317 -6.619 -25.522 1.00 81.50 431 TYR A CA 1
ATOM 3240 C C . TYR A 1 431 ? 25.587 -7.997 -26.130 1.00 81.50 431 TYR A C 1
ATOM 3242 O O . TYR A 1 431 ? 25.214 -9.024 -25.563 1.00 81.50 431 TYR A O 1
ATOM 3250 N N . LEU A 1 432 ? 26.225 -8.004 -27.292 1.00 80.62 432 LEU A N 1
ATOM 3251 C CA . LEU A 1 432 ? 26.707 -9.198 -27.966 1.00 80.62 432 LEU A CA 1
ATOM 3252 C C . LEU A 1 432 ? 28.199 -9.029 -28.220 1.00 80.62 432 LEU A C 1
ATOM 3254 O O . LEU A 1 432 ? 28.606 -8.143 -28.971 1.00 80.62 432 LEU A O 1
ATOM 3258 N N . GLU A 1 433 ? 29.007 -9.885 -27.609 1.00 72.31 433 GLU A N 1
ATOM 3259 C CA . GLU A 1 433 ? 30.440 -9.924 -27.861 1.00 72.31 433 GLU A CA 1
ATOM 3260 C C . GLU A 1 433 ? 30.706 -10.662 -29.179 1.00 72.31 433 GLU A C 1
ATOM 3262 O O . GLU A 1 433 ? 30.364 -11.837 -29.351 1.00 72.31 433 GLU A O 1
ATOM 3267 N N . THR A 1 434 ? 31.302 -9.958 -30.142 1.00 69.75 434 THR A N 1
ATOM 3268 C CA . THR A 1 434 ? 31.677 -10.512 -31.443 1.00 69.75 434 THR A CA 1
ATOM 3269 C C . THR A 1 434 ? 33.164 -10.293 -31.696 1.00 69.75 434 THR A C 1
ATOM 3271 O O . THR A 1 434 ? 33.562 -9.275 -32.259 1.00 69.75 434 THR A O 1
ATOM 3274 N N . GLY A 1 435 ? 33.996 -11.264 -31.306 1.00 68.00 435 GLY A N 1
ATOM 3275 C CA . GLY A 1 435 ? 35.442 -11.221 -31.540 1.00 68.00 435 GLY A CA 1
ATOM 3276 C C . GLY A 1 435 ? 36.121 -10.043 -30.833 1.00 68.00 435 GLY A C 1
ATOM 3277 O O . GLY A 1 435 ? 36.457 -10.153 -29.663 1.00 68.00 435 GLY A O 1
ATOM 3278 N N . GLU A 1 436 ? 36.342 -8.940 -31.555 1.00 72.44 436 GLU A N 1
ATOM 3279 C CA . GLU A 1 436 ? 37.001 -7.721 -31.050 1.00 72.44 436 GLU A CA 1
ATOM 3280 C C . GLU A 1 436 ? 36.021 -6.572 -30.734 1.00 72.44 436 GLU A C 1
ATOM 3282 O O . GLU A 1 436 ? 36.440 -5.535 -30.222 1.00 72.44 436 GLU A O 1
ATOM 3287 N N . GLU A 1 437 ? 34.724 -6.727 -31.022 1.00 74.62 437 GLU A N 1
ATOM 3288 C CA . GLU A 1 437 ? 33.722 -5.664 -30.867 1.00 74.62 437 GLU A CA 1
ATOM 3289 C C . GLU A 1 437 ? 32.572 -6.082 -29.946 1.00 74.62 437 GLU A C 1
ATOM 3291 O O . GLU A 1 437 ? 32.100 -7.221 -29.983 1.00 74.62 437 GLU A O 1
ATOM 3296 N N . ILE A 1 438 ? 32.079 -5.128 -29.152 1.00 79.44 438 ILE A N 1
ATOM 3297 C CA . ILE A 1 438 ? 30.834 -5.265 -28.393 1.00 79.44 438 ILE A CA 1
ATOM 3298 C C . ILE A 1 438 ? 29.723 -4.609 -29.205 1.00 79.44 438 ILE A C 1
ATOM 3300 O O . ILE A 1 438 ? 29.655 -3.384 -29.328 1.00 79.44 438 ILE A O 1
ATOM 3304 N N . LYS A 1 439 ? 28.838 -5.438 -29.747 1.00 84.69 439 LYS A N 1
ATOM 3305 C CA . LYS A 1 439 ? 27.637 -4.998 -30.450 1.00 84.69 439 LYS A CA 1
ATOM 3306 C C . LYS A 1 439 ? 26.457 -4.889 -29.497 1.00 84.69 439 LYS A C 1
ATOM 3308 O O . LYS A 1 439 ? 26.467 -5.439 -28.398 1.00 84.69 439 LYS A O 1
ATOM 3313 N N . ARG A 1 440 ? 25.415 -4.189 -29.934 1.00 87.56 440 ARG A N 1
ATOM 3314 C CA . ARG A 1 440 ? 24.115 -4.140 -29.260 1.00 87.56 440 ARG A CA 1
ATOM 3315 C C . ARG A 1 440 ? 23.115 -4.932 -30.086 1.00 87.56 440 ARG A C 1
ATOM 3317 O O . ARG A 1 440 ? 23.133 -4.856 -31.313 1.00 87.56 440 ARG A O 1
ATOM 3324 N N . ILE A 1 441 ? 22.263 -5.693 -29.421 1.00 88.69 441 ILE A N 1
ATOM 3325 C CA . ILE A 1 441 ? 21.238 -6.516 -30.050 1.00 88.69 441 ILE A CA 1
ATOM 3326 C C . ILE A 1 441 ? 19.878 -6.282 -29.411 1.00 88.69 441 ILE A C 1
ATOM 3328 O O . ILE A 1 441 ? 19.777 -5.937 -28.236 1.00 88.69 441 ILE A O 1
ATOM 3332 N N . PHE A 1 442 ? 18.846 -6.513 -30.209 1.00 91.25 442 PHE A N 1
ATOM 3333 C CA . PHE A 1 442 ? 17.447 -6.324 -29.881 1.00 91.25 442 PHE A CA 1
ATOM 3334 C C . PHE A 1 442 ? 16.640 -7.566 -30.251 1.00 91.25 442 PHE A C 1
ATOM 3336 O O . PHE A 1 442 ? 16.855 -8.158 -31.312 1.00 91.25 442 PHE A O 1
ATOM 3343 N N . THR A 1 443 ? 15.666 -7.931 -29.420 1.00 90.50 443 THR A N 1
ATOM 3344 C CA . THR A 1 443 ? 14.623 -8.892 -29.789 1.00 90.50 443 THR A CA 1
ATOM 3345 C C . THR A 1 443 ? 13.310 -8.578 -29.084 1.00 90.50 443 THR A C 1
ATOM 3347 O O . THR A 1 443 ? 13.290 -8.143 -27.932 1.00 90.50 443 THR A O 1
ATOM 3350 N N . VAL A 1 444 ? 12.194 -8.868 -29.752 1.00 92.44 444 VAL A N 1
ATOM 3351 C CA . VAL A 1 444 ? 10.885 -8.947 -29.097 1.00 92.44 444 VAL A CA 1
ATOM 3352 C C . VAL A 1 444 ? 10.789 -10.337 -28.470 1.00 92.44 444 VAL A C 1
ATOM 3354 O O . VAL A 1 444 ? 10.885 -11.336 -29.176 1.00 92.44 444 VAL A O 1
ATOM 3357 N N . LEU A 1 445 ? 10.667 -10.421 -27.144 1.00 87.81 445 LEU A N 1
ATOM 3358 C CA . LEU A 1 445 ? 10.527 -11.707 -26.442 1.00 87.81 445 LEU A CA 1
ATOM 3359 C C . LEU A 1 445 ? 9.079 -12.182 -26.395 1.00 87.81 445 LEU A C 1
ATOM 3361 O O . LEU A 1 445 ? 8.797 -13.377 -26.321 1.00 87.81 445 LEU A O 1
ATOM 3365 N N . LYS A 1 446 ? 8.156 -11.226 -26.322 1.00 89.00 446 LYS A N 1
ATOM 3366 C CA . LYS A 1 446 ? 6.739 -11.486 -26.119 1.00 89.00 446 LYS A CA 1
ATOM 3367 C C . LYS A 1 446 ? 5.936 -10.304 -26.624 1.00 89.00 446 LYS A C 1
ATOM 3369 O O . LYS A 1 446 ? 6.275 -9.162 -26.335 1.00 89.00 446 LYS A O 1
ATOM 3374 N N . MET A 1 447 ? 4.816 -10.605 -27.266 1.00 89.81 447 MET A N 1
ATOM 3375 C CA . MET A 1 447 ? 3.745 -9.657 -27.532 1.00 89.81 447 MET A CA 1
ATOM 3376 C C . MET A 1 447 ? 2.407 -10.380 -27.388 1.00 89.81 447 MET A C 1
ATOM 3378 O O . MET A 1 447 ? 2.167 -11.402 -28.028 1.00 89.81 447 MET A O 1
ATOM 3382 N N . ARG A 1 448 ? 1.534 -9.895 -26.504 1.00 86.19 448 ARG A N 1
ATOM 3383 C CA . ARG A 1 448 ? 0.176 -10.436 -26.360 1.00 86.19 448 ARG A CA 1
ATOM 3384 C C . ARG A 1 448 ? -0.739 -9.854 -27.434 1.00 86.19 448 ARG A C 1
ATOM 3386 O O . ARG A 1 448 ? -0.724 -8.659 -27.687 1.00 86.19 448 ARG A O 1
ATOM 3393 N N . GLY A 1 449 ? -1.574 -10.702 -28.032 1.00 84.00 449 GLY A N 1
ATOM 3394 C CA . GLY A 1 449 ? -2.587 -10.274 -29.005 1.00 84.00 449 GLY A CA 1
ATOM 3395 C C . GLY A 1 449 ? -2.070 -10.020 -30.427 1.00 84.00 449 GLY A C 1
ATOM 3396 O O . GLY A 1 449 ? -2.866 -9.662 -31.289 1.00 84.00 449 GLY A O 1
ATOM 3397 N N . SER A 1 450 ? -0.779 -10.229 -30.694 1.00 86.69 450 SER A N 1
ATOM 3398 C CA . SER A 1 450 ? -0.183 -10.134 -32.030 1.00 86.69 450 SER A CA 1
ATOM 3399 C C . SER A 1 450 ? 0.886 -11.205 -32.208 1.00 86.69 450 SER A C 1
ATOM 3401 O O . SER A 1 450 ? 1.527 -11.609 -31.238 1.00 86.69 450 SER A O 1
ATOM 3403 N N . ASP A 1 451 ? 1.093 -11.634 -33.452 1.00 86.75 451 ASP A N 1
ATOM 3404 C CA . ASP A 1 451 ? 2.357 -12.270 -33.820 1.00 86.75 451 ASP A CA 1
ATOM 3405 C C . ASP A 1 451 ? 3.480 -11.218 -33.773 1.00 86.75 451 ASP A C 1
ATOM 3407 O O . ASP A 1 451 ? 3.207 -10.018 -33.905 1.00 86.75 451 ASP A O 1
ATOM 3411 N N . HIS A 1 452 ? 4.716 -11.653 -33.555 1.00 91.31 452 HIS A N 1
ATOM 3412 C CA . HIS A 1 452 ? 5.892 -10.781 -33.550 1.00 91.31 452 HIS A CA 1
ATOM 3413 C C . HIS A 1 452 ? 7.076 -11.479 -34.218 1.00 91.31 452 HIS A C 1
ATOM 3415 O O . HIS A 1 452 ? 7.163 -12.704 -34.221 1.00 91.31 452 HIS A O 1
ATOM 3421 N N . ASP A 1 453 ? 8.001 -10.703 -34.780 1.00 92.62 453 ASP A N 1
ATOM 3422 C CA . ASP A 1 453 ? 9.236 -11.226 -35.364 1.00 92.62 453 ASP A CA 1
ATOM 3423 C C . ASP A 1 453 ? 10.159 -11.740 -34.237 1.00 92.62 453 ASP A C 1
ATOM 3425 O O . ASP A 1 453 ? 10.657 -10.930 -33.452 1.00 92.62 453 ASP A O 1
ATOM 3429 N N . PRO A 1 454 ? 10.436 -13.058 -34.152 1.00 86.56 454 PRO A N 1
ATOM 3430 C CA . PRO A 1 454 ? 11.272 -13.626 -33.095 1.00 86.56 454 PRO A CA 1
ATOM 3431 C C . PRO A 1 454 ? 12.773 -13.492 -33.400 1.00 86.56 454 PRO A C 1
ATOM 3433 O O . PRO A 1 454 ? 13.606 -14.089 -32.717 1.00 86.56 454 PRO A O 1
ATOM 3436 N N . SER A 1 455 ? 13.144 -12.814 -34.492 1.00 89.50 455 SER A N 1
ATOM 3437 C CA . SER A 1 455 ? 14.545 -12.665 -34.872 1.00 89.50 455 SER A CA 1
ATOM 3438 C C . SER A 1 455 ? 15.277 -11.649 -34.001 1.00 89.50 455 SER A C 1
ATOM 3440 O O . SER A 1 455 ? 14.755 -10.590 -33.668 1.00 89.50 455 SER A O 1
ATOM 3442 N N . VAL A 1 456 ? 16.538 -11.957 -33.700 1.00 89.81 456 VAL A N 1
ATOM 3443 C CA . VAL A 1 456 ? 17.449 -11.011 -33.054 1.00 89.81 456 VAL A CA 1
ATOM 3444 C C . VAL A 1 456 ? 18.051 -10.095 -34.117 1.00 89.81 456 VAL A C 1
ATOM 3446 O O . VAL A 1 456 ? 18.553 -10.574 -35.141 1.00 89.81 456 VAL A O 1
ATOM 3449 N N . ARG A 1 457 ? 18.022 -8.784 -33.877 1.00 91.62 457 ARG A N 1
ATOM 3450 C CA . ARG A 1 457 ? 18.581 -7.758 -34.769 1.00 91.62 457 ARG A CA 1
ATOM 3451 C C . ARG A 1 457 ? 19.692 -6.973 -34.087 1.00 91.62 457 ARG A C 1
ATOM 3453 O O . ARG A 1 457 ? 19.670 -6.817 -32.872 1.00 91.62 457 ARG A O 1
ATOM 3460 N N . GLU A 1 458 ? 20.663 -6.502 -34.862 1.00 91.44 458 GLU A N 1
ATOM 3461 C CA . GLU A 1 458 ? 21.658 -5.541 -34.370 1.00 91.44 458 GLU A CA 1
ATOM 3462 C C . GLU A 1 458 ? 20.995 -4.177 -34.128 1.00 91.44 458 GLU A C 1
ATOM 3464 O O . GLU A 1 458 ? 20.050 -3.811 -34.826 1.00 91.44 458 GLU A O 1
ATOM 3469 N N . ILE A 1 459 ? 21.481 -3.438 -33.134 1.00 91.00 459 ILE A N 1
ATOM 3470 C CA . ILE A 1 459 ? 21.082 -2.057 -32.868 1.00 91.00 459 ILE A CA 1
ATOM 3471 C C . ILE A 1 459 ? 22.226 -1.138 -33.284 1.00 91.00 459 ILE A C 1
ATOM 3473 O O . ILE A 1 459 ? 23.345 -1.268 -32.777 1.00 91.00 459 ILE A O 1
ATOM 3477 N N . GLU A 1 460 ? 21.922 -0.174 -34.144 1.00 89.00 460 GLU A N 1
ATOM 3478 C CA . GLU A 1 460 ? 22.822 0.919 -34.498 1.00 89.00 460 GLU A CA 1
ATOM 3479 C C . GLU A 1 460 ? 22.304 2.211 -33.861 1.00 89.00 460 GLU A C 1
ATOM 3481 O O . GLU A 1 460 ? 21.112 2.504 -33.916 1.00 89.00 460 GLU A O 1
ATOM 3486 N N . ILE A 1 461 ? 23.194 2.961 -33.210 1.00 88.12 461 ILE A N 1
ATOM 3487 C CA . ILE A 1 461 ? 22.881 4.266 -32.618 1.00 88.12 461 ILE A CA 1
ATOM 3488 C C . ILE A 1 461 ? 23.660 5.299 -33.421 1.00 88.12 461 ILE A C 1
ATOM 3490 O O . ILE A 1 461 ? 24.893 5.257 -33.429 1.00 88.12 461 ILE A O 1
ATOM 3494 N N . GLY A 1 462 ? 22.943 6.183 -34.106 1.00 85.38 462 GLY A N 1
ATOM 3495 C CA . GLY A 1 462 ? 23.512 7.261 -34.909 1.00 85.38 462 GLY A CA 1
ATOM 3496 C C . GLY A 1 462 ? 22.940 8.626 -34.536 1.00 85.38 462 GLY A C 1
ATOM 3497 O O . GLY A 1 462 ? 22.228 8.769 -33.543 1.00 85.38 462 GLY A O 1
ATOM 3498 N N . ASP A 1 463 ? 23.233 9.621 -35.373 1.00 83.50 463 ASP A N 1
ATOM 3499 C CA . ASP A 1 463 ? 22.797 11.012 -35.179 1.00 83.50 463 ASP A CA 1
ATOM 3500 C C . ASP A 1 463 ? 21.275 11.205 -35.349 1.00 83.50 463 ASP A C 1
ATOM 3502 O O . ASP A 1 463 ? 20.759 12.251 -34.976 1.00 83.50 463 ASP A O 1
ATOM 3506 N N . GLU A 1 464 ? 20.568 10.213 -35.906 1.00 81.31 464 GLU A N 1
ATOM 3507 C CA . GLU A 1 464 ? 19.100 10.176 -36.073 1.00 81.31 464 GLU A CA 1
ATOM 3508 C C . GLU A 1 464 ? 18.425 9.195 -35.085 1.00 81.31 464 GLU A C 1
ATOM 3510 O O . GLU A 1 464 ? 17.289 8.771 -35.289 1.00 81.31 464 GLU A O 1
ATOM 3515 N N . GLY A 1 465 ? 19.145 8.777 -34.035 1.00 84.88 465 GLY A N 1
ATOM 3516 C CA . GLY A 1 465 ? 18.638 7.878 -32.996 1.00 84.88 465 GLY A CA 1
ATOM 3517 C C . GLY A 1 465 ? 18.966 6.397 -33.210 1.00 84.88 465 GLY A C 1
ATOM 3518 O O . GLY A 1 465 ? 19.960 6.026 -33.841 1.00 84.88 465 GLY A O 1
ATOM 3519 N N . LEU A 1 466 ? 18.158 5.535 -32.591 1.00 89.00 466 LEU A N 1
ATOM 3520 C CA . LEU A 1 466 ? 18.257 4.079 -32.649 1.00 89.00 466 LEU A CA 1
ATOM 3521 C C . LEU A 1 466 ? 17.609 3.546 -33.928 1.00 89.00 466 LEU A C 1
ATOM 3523 O O . LEU A 1 466 ? 16.425 3.775 -34.173 1.00 89.00 466 LEU A O 1
ATOM 3527 N N . ALA A 1 467 ? 18.366 2.757 -34.687 1.00 90.12 467 ALA A N 1
ATOM 3528 C CA . ALA A 1 467 ? 17.887 2.018 -35.847 1.00 90.12 467 ALA A CA 1
ATOM 3529 C C . ALA A 1 467 ? 18.109 0.508 -35.671 1.00 90.12 467 ALA A C 1
ATOM 3531 O O . ALA A 1 467 ? 19.117 0.057 -35.116 1.00 90.12 467 ALA A O 1
ATOM 3532 N N . LEU A 1 468 ? 17.161 -0.293 -36.169 1.00 91.19 468 LEU A N 1
ATOM 3533 C CA . LEU A 1 468 ? 17.306 -1.747 -36.207 1.00 91.19 468 LEU A CA 1
ATOM 3534 C C . LEU A 1 468 ? 18.061 -2.170 -37.467 1.00 91.19 468 LEU A C 1
ATOM 3536 O O . LEU A 1 468 ? 17.578 -2.015 -38.588 1.00 91.19 468 LEU A O 1
ATOM 3540 N N . GLY A 1 469 ? 19.237 -2.748 -37.256 1.00 88.44 469 GLY A N 1
ATOM 3541 C CA . GLY A 1 469 ? 20.103 -3.272 -38.295 1.00 88.44 469 GLY A CA 1
ATOM 3542 C C . GLY A 1 469 ? 19.726 -4.684 -38.749 1.00 88.44 469 GLY A C 1
ATOM 3543 O O . GLY A 1 469 ? 18.580 -5.146 -38.684 1.00 88.44 469 GLY A O 1
ATOM 3544 N N . SER A 1 470 ? 20.731 -5.396 -39.254 1.00 88.25 470 SER A N 1
ATOM 3545 C CA . SER A 1 470 ? 20.542 -6.721 -39.843 1.00 88.25 470 SER A CA 1
ATOM 3546 C C . SER A 1 470 ? 20.237 -7.813 -38.805 1.00 88.25 470 SER A C 1
ATOM 3548 O O . SER A 1 470 ? 20.558 -7.698 -37.621 1.00 88.25 470 SER A O 1
ATOM 3550 N N . ARG A 1 471 ? 19.611 -8.909 -39.259 1.00 89.25 471 ARG A N 1
ATOM 3551 C CA . ARG A 1 471 ? 19.370 -10.095 -38.422 1.00 89.25 471 ARG A CA 1
ATOM 3552 C C . ARG A 1 471 ? 20.687 -10.780 -38.060 1.00 89.25 471 ARG A C 1
ATOM 3554 O O . ARG A 1 471 ? 21.429 -11.198 -38.953 1.00 89.25 471 ARG A O 1
ATOM 3561 N N . VAL A 1 472 ? 20.902 -11.004 -36.768 1.00 85.38 472 VAL A N 1
ATOM 3562 C CA . VAL A 1 472 ? 22.052 -11.749 -36.245 1.00 85.38 472 VAL A CA 1
ATOM 3563 C C . VAL A 1 472 ? 21.807 -13.249 -36.411 1.00 85.38 472 VAL A C 1
ATOM 3565 O O . VAL A 1 472 ? 20.738 -13.764 -36.082 1.00 85.38 472 VAL A O 1
ATOM 3568 N N . LYS A 1 473 ? 22.800 -13.978 -36.933 1.00 80.31 473 LYS A N 1
ATOM 3569 C CA . LYS A 1 473 ? 22.750 -15.440 -37.107 1.00 80.31 473 LYS A CA 1
ATOM 3570 C C . LYS A 1 473 ? 23.853 -16.104 -36.287 1.00 80.31 473 LYS A C 1
ATOM 3572 O O . LYS A 1 473 ? 25.007 -15.711 -36.400 1.00 80.31 473 LYS A O 1
ATOM 3577 N N . GLY A 1 474 ? 23.513 -17.144 -35.527 1.00 68.25 474 GLY A N 1
ATOM 3578 C CA . GLY A 1 474 ? 24.462 -17.878 -34.684 1.00 68.25 474 GLY A CA 1
ATOM 3579 C C . GLY A 1 474 ? 23.783 -18.620 -33.532 1.00 68.25 474 GLY A C 1
ATOM 3580 O O . GLY A 1 474 ? 22.577 -18.490 -33.330 1.00 68.25 474 GLY A O 1
ATOM 3581 N N . ARG A 1 475 ? 24.558 -19.421 -32.793 1.00 63.50 475 ARG A N 1
ATOM 3582 C CA . ARG A 1 475 ? 24.162 -20.009 -31.499 1.00 63.50 475 ARG A CA 1
ATOM 3583 C C . ARG A 1 475 ? 24.797 -19.198 -30.367 1.00 63.50 475 ARG A C 1
ATOM 3585 O O . ARG A 1 475 ? 25.802 -18.539 -30.607 1.00 63.50 475 ARG A O 1
ATOM 3592 N N . GLY A 1 476 ? 24.189 -19.219 -29.179 1.00 61.78 476 GLY A N 1
ATOM 3593 C CA . GLY A 1 476 ? 24.683 -18.476 -28.009 1.00 61.78 476 GLY A CA 1
ATOM 3594 C C . GLY A 1 476 ? 24.327 -16.981 -27.977 1.00 61.78 476 GLY A C 1
ATOM 3595 O O . GLY A 1 476 ? 24.673 -16.293 -27.026 1.00 61.78 476 GLY A O 1
ATOM 3596 N N . ILE A 1 477 ? 23.564 -16.468 -28.954 1.00 65.62 477 ILE A N 1
ATOM 3597 C CA . ILE A 1 477 ? 23.259 -15.026 -29.081 1.00 65.62 477 ILE A CA 1
ATOM 3598 C C . ILE A 1 477 ? 22.638 -14.444 -27.799 1.00 65.62 477 ILE A C 1
ATOM 3600 O O . ILE A 1 477 ? 23.060 -13.393 -27.330 1.00 65.62 477 ILE A O 1
ATOM 3604 N N . LEU A 1 478 ? 21.667 -15.140 -27.199 1.00 62.69 478 LEU A N 1
ATOM 3605 C CA . LEU A 1 478 ? 21.018 -14.683 -25.961 1.00 62.69 478 LEU A CA 1
ATOM 3606 C C . LEU A 1 478 ? 21.908 -14.845 -24.714 1.00 62.69 478 LEU A C 1
ATOM 3608 O O . LEU A 1 478 ? 21.665 -14.182 -23.707 1.00 62.69 478 LEU A O 1
ATOM 3612 N N . GLN A 1 479 ? 22.949 -15.682 -24.788 1.00 60.69 479 GLN A N 1
ATOM 3613 C CA . GLN A 1 479 ? 23.995 -15.814 -23.765 1.00 60.69 479 GLN A CA 1
ATOM 3614 C C . GLN A 1 479 ? 25.081 -14.729 -23.900 1.00 60.69 479 GLN A C 1
ATOM 3616 O O . GLN A 1 479 ? 25.946 -14.641 -23.038 1.00 60.69 479 GLN A O 1
ATOM 3621 N N . GLY A 1 480 ? 25.030 -13.895 -24.948 1.00 55.47 480 GLY A N 1
ATOM 3622 C CA . GLY A 1 480 ? 25.957 -12.780 -25.157 1.00 55.47 480 GLY A CA 1
ATOM 3623 C C . GLY A 1 480 ? 27.217 -13.115 -25.965 1.00 55.47 480 GLY A C 1
ATOM 3624 O O . GLY A 1 480 ? 28.056 -12.234 -26.120 1.00 55.47 480 GLY A O 1
ATOM 3625 N N . SER A 1 481 ? 27.346 -14.329 -26.526 1.00 55.69 481 SER A N 1
ATOM 3626 C CA . SER A 1 481 ? 28.521 -14.758 -27.310 1.00 55.69 481 SER A CA 1
ATOM 3627 C C . SER A 1 481 ? 28.140 -15.572 -28.560 1.00 55.69 481 SER A C 1
ATOM 3629 O O . SER A 1 481 ? 27.230 -16.400 -28.521 1.00 55.69 481 SER A O 1
ATOM 3631 N N . LEU A 1 482 ? 28.821 -15.339 -29.693 1.00 49.41 482 LEU A N 1
ATOM 3632 C CA . LEU A 1 482 ? 28.636 -16.090 -30.947 1.00 49.41 482 LEU A CA 1
ATOM 3633 C C . LEU A 1 482 ? 29.630 -17.259 -31.053 1.00 49.41 482 LEU A C 1
ATOM 3635 O O . LEU A 1 482 ? 30.809 -17.051 -31.337 1.00 49.41 482 LEU A O 1
ATOM 3639 N N . GLU A 1 483 ? 29.159 -18.505 -30.948 1.00 49.69 483 GLU A N 1
ATOM 3640 C CA . GLU A 1 483 ? 30.003 -19.669 -31.255 1.00 49.69 483 GLU A CA 1
ATOM 3641 C C . GLU A 1 483 ? 30.107 -19.925 -32.769 1.00 49.69 483 GLU A C 1
ATOM 3643 O O . GLU A 1 483 ? 29.136 -20.291 -33.441 1.00 49.69 483 GLU A O 1
ATOM 3648 N N . GLY A 1 484 ? 31.321 -19.793 -33.311 1.00 39.47 484 GLY A N 1
ATOM 3649 C CA . GLY A 1 484 ? 31.673 -20.173 -34.678 1.00 39.47 484 GLY A CA 1
ATOM 3650 C C . GLY A 1 484 ? 32.726 -21.283 -34.726 1.00 39.47 484 GLY A C 1
ATOM 3651 O O . GLY A 1 484 ? 33.916 -20.996 -34.708 1.00 39.47 484 GLY A O 1
ATOM 3652 N N . GLY A 1 485 ? 32.309 -22.545 -34.884 1.00 30.52 485 GLY A N 1
ATOM 3653 C CA . GLY A 1 485 ? 33.202 -23.635 -35.311 1.00 30.52 485 GLY A CA 1
ATOM 3654 C C . GLY A 1 485 ? 32.901 -24.998 -34.686 1.00 30.52 485 GLY A C 1
ATOM 3655 O O . GLY A 1 485 ? 32.964 -25.129 -33.480 1.00 30.52 485 GLY A O 1
ATOM 3656 N N . ARG A 1 486 ? 32.602 -25.993 -35.547 1.00 27.53 486 ARG A N 1
ATOM 3657 C CA . ARG A 1 486 ? 32.502 -27.458 -35.322 1.00 27.53 486 ARG A CA 1
ATOM 3658 C C . ARG A 1 486 ? 32.101 -27.923 -33.915 1.00 27.53 486 ARG A C 1
ATOM 3660 O O . ARG A 1 486 ? 32.878 -27.811 -32.984 1.00 27.53 486 ARG A O 1
ATOM 3667 N N . ALA A 1 487 ? 30.991 -28.661 -33.836 1.00 31.03 487 ALA A N 1
ATOM 3668 C CA . ALA A 1 487 ? 30.693 -29.536 -32.703 1.00 31.03 487 ALA A CA 1
ATOM 3669 C C . ALA A 1 487 ? 31.882 -30.483 -32.431 1.00 31.03 487 ALA A C 1
ATOM 3671 O O . ALA A 1 487 ? 32.047 -31.506 -33.103 1.00 31.03 487 ALA A O 1
ATOM 3672 N N . VAL A 1 488 ? 32.735 -30.106 -31.480 1.00 27.86 488 VAL A N 1
ATOM 3673 C CA . VAL A 1 488 ? 33.746 -30.969 -30.882 1.00 27.86 488 VAL A CA 1
ATOM 3674 C C . VAL A 1 488 ? 33.085 -31.574 -29.656 1.00 27.86 488 VAL A C 1
ATOM 3676 O O . VAL A 1 488 ? 32.501 -30.867 -28.842 1.00 27.86 488 VAL A O 1
ATOM 3679 N N . LYS A 1 489 ? 33.119 -32.904 -29.560 1.00 29.39 489 LYS A N 1
ATOM 3680 C CA . LYS A 1 489 ? 32.624 -33.622 -28.387 1.00 29.39 489 LYS A CA 1
ATOM 3681 C C . LYS A 1 489 ? 33.351 -33.098 -27.144 1.00 29.39 489 LYS A C 1
ATOM 3683 O O . LYS A 1 489 ? 34.581 -33.105 -27.115 1.00 29.39 489 LYS A O 1
ATOM 3688 N N . THR A 1 490 ? 32.576 -32.693 -26.143 1.00 30.70 490 THR A N 1
ATOM 3689 C CA . THR A 1 490 ? 32.969 -31.991 -24.909 1.00 30.70 490 THR A CA 1
ATOM 3690 C C . THR A 1 490 ? 34.161 -32.629 -24.179 1.00 30.70 490 THR A C 1
ATOM 3692 O O . THR A 1 490 ? 34.983 -31.923 -23.606 1.00 30.70 490 THR A O 1
ATOM 3695 N N . GLY A 1 491 ? 34.352 -33.948 -24.302 1.00 33.69 491 GLY A N 1
ATOM 3696 C CA . GLY A 1 491 ? 35.471 -34.658 -23.672 1.00 33.69 491 GLY A CA 1
ATOM 3697 C C . GLY A 1 491 ? 36.871 -34.340 -24.221 1.00 33.69 491 GLY A C 1
ATOM 3698 O O . GLY A 1 491 ? 37.836 -34.447 -23.479 1.00 33.69 491 GLY A O 1
ATOM 3699 N N . THR A 1 492 ? 37.028 -33.935 -25.488 1.00 34.34 492 THR A N 1
ATOM 3700 C CA . THR A 1 492 ? 38.375 -33.747 -26.084 1.00 34.34 492 THR A CA 1
ATOM 3701 C C . THR A 1 492 ? 38.918 -32.324 -25.905 1.00 34.34 492 THR A C 1
ATOM 3703 O O . THR A 1 492 ? 40.128 -32.124 -25.883 1.00 34.34 492 THR A O 1
ATOM 3706 N N . VAL A 1 493 ? 38.036 -31.332 -25.731 1.00 36.16 493 VAL A N 1
ATOM 3707 C CA . VAL A 1 493 ? 38.418 -29.914 -25.582 1.00 36.16 493 VAL A CA 1
ATOM 3708 C C . VAL A 1 493 ? 39.011 -29.641 -24.199 1.00 36.16 493 VAL A C 1
ATOM 3710 O O . VAL A 1 493 ? 39.971 -28.886 -24.088 1.00 36.16 493 VAL A O 1
ATOM 3713 N N . ILE A 1 494 ? 38.490 -30.292 -23.155 1.00 38.34 494 ILE A N 1
ATOM 3714 C CA . ILE A 1 494 ? 38.980 -30.133 -21.779 1.00 38.34 494 ILE A CA 1
ATOM 3715 C C . ILE A 1 494 ? 40.394 -30.715 -21.638 1.00 38.34 494 ILE A C 1
ATOM 3717 O O . ILE A 1 494 ? 41.279 -30.044 -21.112 1.00 38.34 494 ILE A O 1
ATOM 3721 N N . GLU A 1 495 ? 40.649 -31.906 -22.191 1.00 39.81 495 GLU A N 1
ATOM 3722 C CA . GLU A 1 495 ? 41.992 -32.506 -22.191 1.00 39.81 495 GLU A CA 1
ATOM 3723 C C . GLU A 1 495 ? 43.000 -31.675 -23.006 1.00 39.81 495 GLU A C 1
ATOM 3725 O O . GLU A 1 495 ? 44.134 -31.469 -22.565 1.00 39.81 495 GLU A O 1
ATOM 3730 N N . GLU A 1 496 ? 42.599 -31.123 -24.159 1.00 36.50 496 GLU A N 1
ATOM 3731 C CA . GLU A 1 496 ? 43.457 -30.216 -24.933 1.00 36.50 496 GLU A CA 1
ATOM 3732 C C . GLU A 1 496 ? 43.717 -28.887 -24.209 1.00 36.50 496 GLU A C 1
ATOM 3734 O O . GLU A 1 496 ? 44.840 -28.387 -24.269 1.00 36.50 496 GLU A O 1
ATOM 3739 N N . LEU A 1 497 ? 42.732 -28.315 -23.509 1.00 36.62 497 LEU A N 1
ATOM 3740 C CA . LEU A 1 497 ? 42.883 -27.057 -22.769 1.00 36.62 497 LEU A CA 1
ATOM 3741 C C . LEU A 1 497 ? 43.762 -27.216 -21.524 1.00 36.62 497 LEU A C 1
ATOM 3743 O O . LEU A 1 497 ? 44.625 -26.368 -21.301 1.00 36.62 497 LEU A O 1
ATOM 3747 N N . ILE A 1 498 ? 43.616 -28.311 -20.770 1.00 44.00 498 ILE A N 1
ATOM 3748 C CA . ILE A 1 498 ? 44.470 -28.622 -19.610 1.00 44.00 498 ILE A CA 1
ATOM 3749 C C . ILE A 1 498 ? 45.925 -28.824 -20.052 1.00 44.00 498 ILE A C 1
ATOM 3751 O O . ILE A 1 498 ? 46.848 -28.290 -19.442 1.00 44.00 498 ILE A O 1
ATOM 3755 N N . THR A 1 499 ? 46.139 -29.508 -21.179 1.00 44.88 499 THR A N 1
ATOM 3756 C CA . THR A 1 499 ? 47.489 -29.723 -21.725 1.00 44.88 499 THR A CA 1
ATOM 3757 C C . THR A 1 499 ? 48.119 -28.425 -22.261 1.00 44.88 499 THR A C 1
ATOM 3759 O O . THR A 1 499 ? 49.343 -28.285 -22.285 1.00 44.88 499 THR A O 1
ATOM 3762 N N . ARG A 1 500 ? 47.299 -27.468 -22.717 1.00 38.38 500 ARG A N 1
ATOM 3763 C CA . ARG A 1 500 ? 47.740 -26.244 -23.412 1.00 38.38 500 ARG A CA 1
ATOM 3764 C C . ARG A 1 500 ? 47.831 -25.015 -22.501 1.00 38.38 500 ARG A C 1
ATOM 3766 O O . ARG A 1 500 ? 48.553 -24.083 -22.851 1.00 38.38 500 ARG A O 1
ATOM 3773 N N . TYR A 1 501 ? 47.177 -25.037 -21.338 1.00 45.31 501 TYR A N 1
ATOM 3774 C CA . TYR A 1 501 ? 47.184 -23.967 -20.336 1.00 45.31 501 TYR A CA 1
ATOM 3775 C C . TYR A 1 501 ? 47.317 -24.545 -18.908 1.00 45.31 501 TYR A C 1
ATOM 3777 O O . TYR A 1 501 ? 46.309 -24.780 -18.245 1.00 45.31 501 TYR A O 1
ATOM 3785 N N . PRO A 1 502 ? 48.546 -24.706 -18.378 1.00 47.59 502 PRO A N 1
ATOM 3786 C CA . PRO A 1 502 ? 48.795 -25.224 -17.020 1.00 47.59 502 PRO A CA 1
ATOM 3787 C C . PRO A 1 502 ? 48.159 -24.376 -15.903 1.00 47.59 502 PRO A C 1
ATOM 3789 O O . PRO A 1 502 ? 47.947 -24.830 -14.783 1.00 47.59 502 PRO A O 1
ATOM 3792 N N . GLU A 1 503 ? 47.834 -23.120 -16.209 1.00 51.03 503 GLU A N 1
ATOM 3793 C CA . GLU A 1 503 ? 47.144 -22.198 -15.306 1.00 51.03 503 GLU A CA 1
ATOM 3794 C C . GLU A 1 503 ? 45.690 -22.622 -15.027 1.00 51.03 503 GLU A C 1
ATOM 3796 O O . GLU A 1 503 ? 45.145 -22.263 -13.984 1.00 51.03 503 GLU A O 1
ATOM 3801 N N . LEU A 1 504 ? 45.068 -23.426 -15.903 1.00 42.25 504 LEU A N 1
ATOM 3802 C CA . LEU A 1 504 ? 43.741 -24.006 -15.661 1.00 42.25 504 LEU A CA 1
ATOM 3803 C C . LEU A 1 504 ? 43.778 -25.098 -14.589 1.00 42.25 504 LEU A C 1
ATOM 3805 O O . LEU A 1 504 ? 42.855 -25.161 -13.788 1.00 42.25 504 LEU A O 1
ATOM 3809 N N . GLU A 1 505 ? 44.849 -25.894 -14.508 1.00 49.22 505 GLU A N 1
ATOM 3810 C CA . GLU A 1 505 ? 45.061 -26.844 -13.401 1.00 49.22 505 GLU A CA 1
ATOM 3811 C C . GLU A 1 505 ? 45.200 -26.104 -12.067 1.00 49.22 505 GLU A C 1
ATOM 3813 O O . GLU A 1 505 ? 44.578 -26.479 -11.075 1.00 49.22 505 GLU A O 1
ATOM 3818 N N . ALA A 1 506 ? 45.959 -25.004 -12.051 1.00 51.56 506 ALA A N 1
ATOM 3819 C CA . ALA A 1 506 ? 46.092 -24.159 -10.867 1.00 51.56 506 ALA A CA 1
ATOM 3820 C C . ALA A 1 506 ? 44.763 -23.484 -10.482 1.00 51.56 506 ALA A C 1
ATOM 3822 O O . ALA A 1 506 ? 44.447 -23.370 -9.300 1.00 51.56 506 ALA A O 1
ATOM 3823 N N . ARG A 1 507 ? 43.963 -23.066 -11.471 1.00 49.00 507 ARG A N 1
ATOM 3824 C CA . ARG A 1 507 ? 42.638 -22.467 -11.261 1.00 49.00 507 ARG A CA 1
ATOM 3825 C C . ARG A 1 507 ? 41.599 -23.496 -10.811 1.00 49.00 507 ARG A C 1
ATOM 3827 O O . ARG A 1 507 ? 40.768 -23.158 -9.979 1.00 49.00 507 ARG A O 1
ATOM 3834 N N . HIS A 1 508 ? 41.674 -24.735 -11.294 1.00 51.97 508 HIS A N 1
ATOM 3835 C CA . HIS A 1 508 ? 40.846 -25.849 -10.833 1.00 51.97 508 HIS A CA 1
ATOM 3836 C C . HIS A 1 508 ? 41.194 -26.226 -9.389 1.00 51.97 508 HIS A C 1
ATOM 3838 O O . HIS A 1 508 ? 40.314 -26.237 -8.538 1.00 51.97 508 HIS A O 1
ATOM 3844 N N . ALA A 1 509 ? 42.486 -26.372 -9.072 1.00 55.94 509 ALA A N 1
ATOM 3845 C CA . ALA A 1 509 ? 42.949 -26.598 -7.702 1.00 55.94 509 ALA A CA 1
ATOM 3846 C C . ALA A 1 509 ? 42.567 -25.448 -6.750 1.00 55.94 509 ALA A C 1
ATOM 3848 O O . ALA A 1 509 ? 42.282 -25.680 -5.578 1.00 55.94 509 ALA A O 1
ATOM 3849 N N . TRP A 1 510 ? 42.542 -24.206 -7.246 1.00 55.69 510 TRP A N 1
ATOM 3850 C CA . TRP A 1 510 ? 42.080 -23.048 -6.480 1.00 55.69 510 TRP A CA 1
ATOM 3851 C C . TRP A 1 510 ? 40.565 -23.061 -6.242 1.00 55.69 510 TRP A C 1
ATOM 3853 O O . TRP A 1 510 ? 40.138 -22.745 -5.136 1.00 55.69 510 TRP A O 1
ATOM 3863 N N . ILE A 1 511 ? 39.754 -23.443 -7.237 1.00 53.41 511 ILE A N 1
ATOM 3864 C CA . ILE A 1 511 ? 38.301 -23.613 -7.070 1.00 53.41 511 ILE A CA 1
ATOM 3865 C C . ILE A 1 511 ? 38.011 -24.751 -6.086 1.00 53.41 511 ILE A C 1
ATOM 3867 O O . ILE A 1 511 ? 37.194 -24.565 -5.189 1.00 53.41 511 ILE A O 1
ATOM 3871 N N . ASP A 1 512 ? 38.720 -25.876 -6.192 1.00 61.28 512 ASP A N 1
ATOM 3872 C CA . ASP A 1 512 ? 38.599 -26.997 -5.256 1.00 61.28 512 ASP A CA 1
ATOM 3873 C C . ASP A 1 512 ? 38.957 -26.573 -3.823 1.00 61.28 512 ASP A C 1
ATOM 3875 O O . ASP A 1 512 ? 38.205 -26.851 -2.888 1.00 61.28 512 ASP A O 1
ATOM 3879 N N . ASP A 1 513 ? 40.060 -25.840 -3.633 1.00 66.12 513 ASP A N 1
ATOM 3880 C CA . ASP A 1 513 ? 40.441 -25.280 -2.327 1.00 66.12 513 ASP A CA 1
ATOM 3881 C C . ASP A 1 513 ? 39.402 -24.270 -1.810 1.00 66.12 513 ASP A C 1
ATOM 3883 O O . ASP A 1 513 ? 39.085 -24.260 -0.619 1.00 66.12 513 ASP A O 1
ATOM 3887 N N . LEU A 1 514 ? 38.817 -23.454 -2.692 1.00 61.66 514 LEU A N 1
ATOM 3888 C CA . LEU A 1 514 ? 37.782 -22.487 -2.334 1.00 61.66 514 LEU A CA 1
ATOM 3889 C C . LEU A 1 514 ? 36.501 -23.194 -1.869 1.00 61.66 514 LEU A C 1
ATOM 3891 O O . LEU A 1 514 ? 36.014 -22.901 -0.778 1.00 61.66 514 LEU A O 1
ATOM 3895 N N . VAL A 1 515 ? 35.995 -24.164 -2.637 1.00 65.19 515 VAL A N 1
ATOM 3896 C CA . VAL A 1 515 ? 34.791 -24.952 -2.313 1.00 65.19 515 VAL A CA 1
ATOM 3897 C C . VAL A 1 515 ? 34.980 -25.759 -1.026 1.00 65.19 515 VAL A C 1
ATOM 3899 O O . VAL A 1 515 ? 34.056 -25.841 -0.212 1.00 65.19 515 VAL A O 1
ATOM 3902 N N . GLN A 1 516 ? 36.182 -26.298 -0.789 1.00 70.25 516 GLN A N 1
ATOM 3903 C CA . GLN A 1 516 ? 36.504 -27.013 0.449 1.00 70.25 516 GLN A CA 1
ATOM 3904 C C . GLN A 1 516 ? 36.541 -26.111 1.692 1.00 70.25 516 GLN A C 1
ATOM 3906 O O . GLN A 1 516 ? 36.355 -26.609 2.803 1.00 70.25 516 GLN A O 1
ATOM 3911 N N . ARG A 1 517 ? 36.750 -24.797 1.528 1.00 68.88 517 ARG A N 1
ATOM 3912 C CA . ARG A 1 517 ? 36.803 -23.813 2.625 1.00 68.88 517 ARG A CA 1
ATOM 3913 C C . ARG A 1 517 ? 35.482 -23.091 2.888 1.00 68.88 517 ARG A C 1
ATOM 3915 O O . ARG A 1 517 ? 35.383 -22.391 3.896 1.00 68.88 517 ARG A O 1
ATOM 3922 N N . VAL A 1 518 ? 34.478 -23.229 2.018 1.00 72.88 518 VAL A N 1
ATOM 3923 C CA . VAL A 1 518 ? 33.163 -22.604 2.228 1.00 72.88 518 VAL A CA 1
ATOM 3924 C C . VAL A 1 518 ? 32.482 -23.232 3.457 1.00 72.88 518 VAL A C 1
ATOM 3926 O O . VAL A 1 518 ? 32.313 -24.449 3.498 1.00 72.88 518 VAL A O 1
ATOM 3929 N N . PRO A 1 519 ? 32.062 -22.433 4.461 1.00 70.50 519 PRO A N 1
ATOM 3930 C CA . PRO A 1 519 ? 31.465 -22.944 5.702 1.00 70.50 519 PRO A CA 1
ATOM 3931 C C . PRO A 1 519 ? 30.003 -23.398 5.548 1.00 70.50 519 PRO A C 1
ATOM 3933 O O . PRO A 1 519 ? 29.425 -23.941 6.491 1.00 70.50 519 PRO A O 1
ATOM 3936 N N . THR A 1 520 ? 29.407 -23.171 4.380 1.00 76.75 520 THR A N 1
ATOM 3937 C CA . THR A 1 520 ? 28.048 -23.584 4.023 1.00 76.75 520 THR A CA 1
ATOM 3938 C C . THR A 1 520 ? 28.084 -24.945 3.318 1.00 76.75 520 THR A C 1
ATOM 3940 O O . THR A 1 520 ? 28.906 -25.117 2.413 1.00 76.75 520 THR A O 1
ATOM 3943 N N . PRO A 1 521 ? 27.216 -25.909 3.684 1.00 84.00 521 PRO A N 1
ATOM 3944 C CA . PRO A 1 521 ? 27.042 -27.144 2.926 1.00 84.00 521 PRO A CA 1
ATOM 3945 C C . PRO A 1 521 ? 26.726 -26.860 1.457 1.00 84.00 521 PRO A C 1
ATOM 3947 O O . PRO A 1 521 ? 25.767 -26.145 1.170 1.00 84.00 521 PRO A O 1
ATOM 3950 N N . ILE A 1 522 ? 27.513 -27.436 0.553 1.00 83.19 522 ILE A N 1
ATOM 3951 C CA . ILE A 1 522 ? 27.290 -27.431 -0.894 1.00 83.19 522 ILE A CA 1
ATOM 3952 C C . ILE A 1 522 ? 27.186 -28.885 -1.344 1.00 83.19 522 ILE A C 1
ATOM 3954 O O . ILE A 1 522 ? 28.072 -29.682 -1.024 1.00 83.19 522 ILE A O 1
ATOM 3958 N N . LEU A 1 523 ? 26.133 -29.209 -2.089 1.00 80.75 523 LEU A N 1
ATOM 3959 C CA . LEU A 1 523 ? 25.923 -30.505 -2.727 1.00 80.75 523 LEU A CA 1
ATOM 3960 C C . LEU A 1 523 ? 25.826 -30.316 -4.243 1.00 80.75 523 LEU A C 1
ATOM 3962 O O . LEU A 1 523 ? 25.314 -29.301 -4.705 1.00 80.75 523 LEU A O 1
ATOM 3966 N N . ALA A 1 524 ? 26.295 -31.296 -5.002 1.00 78.75 524 ALA A N 1
ATOM 3967 C CA . ALA A 1 524 ? 25.972 -31.464 -6.411 1.00 78.75 524 ALA A CA 1
ATOM 3968 C C . ALA A 1 524 ? 24.969 -32.613 -6.517 1.00 78.75 524 ALA A C 1
ATOM 3970 O O . ALA A 1 524 ? 25.233 -33.675 -5.958 1.00 78.75 524 ALA A O 1
ATOM 3971 N N . LEU A 1 525 ? 23.844 -32.400 -7.192 1.00 78.19 525 LEU A N 1
ATOM 3972 C CA . LEU A 1 525 ? 22.765 -33.372 -7.361 1.00 78.19 525 LEU A CA 1
ATOM 3973 C C . LEU A 1 525 ? 22.546 -33.689 -8.838 1.00 78.19 525 LEU A C 1
ATOM 3975 O O . LEU A 1 525 ? 22.813 -32.827 -9.669 1.00 78.19 525 LEU A O 1
ATOM 3979 N N . ASP A 1 526 ? 22.028 -34.867 -9.168 1.00 75.50 526 ASP A N 1
ATOM 3980 C CA . ASP A 1 526 ? 21.484 -35.134 -10.503 1.00 75.50 526 ASP A CA 1
ATOM 3981 C C . ASP A 1 526 ? 20.023 -34.654 -10.655 1.00 75.50 526 ASP A C 1
ATOM 3983 O O . ASP A 1 526 ? 19.423 -34.130 -9.713 1.00 75.50 526 ASP A O 1
ATOM 3987 N N . ASP A 1 527 ? 19.435 -34.815 -11.845 1.00 73.25 527 ASP A N 1
ATOM 3988 C CA . ASP A 1 527 ? 18.031 -34.459 -12.123 1.00 73.25 527 ASP A CA 1
ATOM 3989 C C . ASP A 1 527 ? 17.012 -35.213 -11.243 1.00 73.25 527 ASP A C 1
ATOM 3991 O O . ASP A 1 527 ? 15.882 -34.747 -11.069 1.00 73.25 527 ASP A O 1
ATOM 3995 N N . GLU A 1 528 ? 17.395 -36.367 -10.690 1.00 70.94 528 GLU A N 1
ATOM 3996 C CA . GLU A 1 528 ? 16.555 -37.203 -9.828 1.00 70.94 528 GLU A CA 1
ATOM 3997 C C . GLU A 1 528 ? 16.691 -36.826 -8.340 1.00 70.94 528 GLU A C 1
ATOM 3999 O O . GLU A 1 528 ? 15.879 -37.271 -7.534 1.00 70.94 528 GLU A O 1
ATOM 4004 N N . GLY A 1 529 ? 17.634 -35.942 -7.982 1.00 72.50 529 GLY A N 1
ATOM 4005 C CA . GLY A 1 529 ? 17.885 -35.520 -6.598 1.00 72.50 529 GLY A CA 1
ATOM 4006 C C . GLY A 1 529 ? 18.940 -36.359 -5.868 1.00 72.50 529 GLY A C 1
ATOM 4007 O O . GLY A 1 529 ? 19.106 -36.216 -4.651 1.00 72.50 529 GLY A O 1
ATOM 4008 N N . THR A 1 530 ? 19.676 -37.204 -6.594 1.00 80.94 530 THR A N 1
ATOM 4009 C CA . THR A 1 530 ? 20.762 -38.036 -6.065 1.00 80.94 530 THR A CA 1
ATOM 4010 C C . THR A 1 530 ? 22.029 -37.213 -5.886 1.00 80.94 530 THR A C 1
ATOM 4012 O O . THR A 1 530 ? 22.442 -36.486 -6.788 1.00 80.94 530 THR A O 1
ATOM 4015 N N . VAL A 1 531 ? 22.699 -37.342 -4.742 1.00 80.19 531 VAL A N 1
ATOM 4016 C CA . VAL A 1 531 ? 23.941 -36.611 -4.463 1.00 80.19 531 VAL A CA 1
ATOM 4017 C C . VAL A 1 531 ? 25.114 -37.182 -5.265 1.00 80.19 531 VAL A C 1
ATOM 4019 O O . VAL A 1 531 ? 25.529 -38.319 -5.075 1.00 80.19 531 VAL A O 1
ATOM 4022 N N . LEU A 1 532 ? 25.723 -36.349 -6.102 1.00 76.12 532 LEU A N 1
ATOM 4023 C CA . LEU A 1 532 ? 26.926 -36.649 -6.879 1.00 76.12 532 LEU A CA 1
ATOM 4024 C C . LEU A 1 532 ? 28.209 -36.244 -6.141 1.00 76.12 532 LEU A C 1
ATOM 4026 O O . LEU A 1 532 ? 29.238 -36.910 -6.245 1.00 76.12 532 LEU A O 1
ATOM 4030 N N . ALA A 1 533 ? 28.165 -35.136 -5.397 1.00 75.31 533 ALA A N 1
ATOM 4031 C CA . ALA A 1 533 ? 29.296 -34.642 -4.616 1.00 75.31 533 ALA A CA 1
ATOM 4032 C C . ALA A 1 533 ? 28.838 -33.741 -3.465 1.00 75.31 533 ALA A C 1
ATOM 4034 O O . ALA A 1 533 ? 27.761 -33.153 -3.510 1.00 75.31 533 ALA A O 1
ATOM 4035 N N . ALA A 1 534 ? 29.682 -33.593 -2.444 1.00 79.06 534 ALA A N 1
ATOM 4036 C CA . ALA A 1 534 ? 29.412 -32.739 -1.294 1.00 79.06 534 ALA A CA 1
ATOM 4037 C C . ALA A 1 534 ? 30.710 -32.144 -0.727 1.00 79.06 534 ALA A C 1
ATOM 4039 O O . ALA A 1 534 ? 31.743 -32.817 -0.676 1.00 79.06 534 ALA A O 1
ATOM 4040 N N . ASN A 1 535 ? 30.667 -30.888 -0.278 1.00 82.44 535 ASN A N 1
ATOM 4041 C CA . ASN A 1 535 ? 31.812 -30.248 0.374 1.00 82.44 535 ASN A CA 1
ATOM 4042 C C . ASN A 1 535 ? 31.921 -30.645 1.869 1.00 82.44 535 ASN A C 1
ATOM 4044 O O . ASN A 1 535 ? 30.951 -31.130 2.459 1.00 82.44 535 ASN A O 1
ATOM 4048 N N . PRO A 1 536 ? 33.073 -30.424 2.536 1.00 82.44 536 PRO A N 1
ATOM 4049 C CA . PRO A 1 536 ? 33.269 -30.787 3.947 1.00 82.44 536 PRO A CA 1
ATOM 4050 C C . PRO A 1 536 ? 32.234 -30.200 4.915 1.00 82.44 536 PRO A C 1
ATOM 4052 O O . PRO A 1 536 ? 31.907 -30.828 5.925 1.00 82.44 536 PRO A O 1
ATOM 4055 N N . ALA A 1 537 ? 31.681 -29.023 4.606 1.00 82.25 537 ALA A N 1
ATOM 4056 C CA . ALA A 1 537 ? 30.665 -28.377 5.430 1.00 82.25 537 ALA A CA 1
ATOM 4057 C C . ALA A 1 537 ? 29.362 -29.192 5.535 1.00 82.25 537 ALA A C 1
ATOM 4059 O O . ALA A 1 537 ? 28.672 -29.086 6.551 1.00 82.25 537 ALA A O 1
ATOM 4060 N N . ALA A 1 538 ? 29.065 -30.072 4.568 1.00 82.38 538 ALA A N 1
ATOM 4061 C CA . ALA A 1 538 ? 27.923 -30.989 4.623 1.00 82.38 538 ALA A CA 1
ATOM 4062 C C . ALA A 1 538 ? 27.911 -31.849 5.898 1.00 82.38 538 ALA A C 1
ATOM 4064 O O . ALA A 1 538 ? 26.848 -32.086 6.477 1.00 82.38 538 ALA A O 1
ATOM 4065 N N . ARG A 1 539 ? 29.086 -32.208 6.433 1.00 82.69 539 ARG A N 1
ATOM 4066 C CA . ARG A 1 539 ? 29.195 -32.974 7.681 1.00 82.69 539 ARG A CA 1
ATOM 4067 C C . ARG A 1 539 ? 28.509 -32.306 8.868 1.00 82.69 539 ARG A C 1
ATOM 4069 O O . ARG A 1 539 ? 27.959 -32.993 9.723 1.00 82.69 539 ARG A O 1
ATOM 4076 N N . ARG A 1 540 ? 28.499 -30.972 8.918 1.00 78.62 540 ARG A N 1
ATOM 4077 C CA . ARG A 1 540 ? 27.896 -30.210 10.020 1.00 78.62 540 ARG A CA 1
ATOM 4078 C C . ARG A 1 540 ? 26.370 -30.323 10.055 1.00 78.62 540 ARG A C 1
ATOM 4080 O O . ARG A 1 540 ? 25.788 -30.290 11.141 1.00 78.62 540 ARG A O 1
ATOM 4087 N N . PHE A 1 541 ? 25.736 -30.420 8.887 1.00 80.06 541 PHE A N 1
ATOM 4088 C CA . PHE A 1 541 ? 24.284 -30.529 8.760 1.00 80.06 541 PHE A CA 1
ATOM 4089 C C . PHE A 1 541 ? 23.832 -31.995 8.778 1.00 80.06 541 PHE A C 1
ATOM 4091 O O . PHE A 1 541 ? 22.988 -32.365 9.585 1.00 80.06 541 PHE A O 1
ATOM 4098 N N . PHE A 1 542 ? 24.447 -32.851 7.961 1.00 80.75 542 PHE A N 1
ATOM 4099 C CA . PHE A 1 542 ? 24.040 -34.252 7.815 1.00 80.75 542 PHE A CA 1
ATOM 4100 C C . PHE A 1 542 ? 24.593 -35.183 8.909 1.00 80.75 542 PHE A C 1
ATOM 4102 O O . PHE A 1 542 ? 24.118 -36.306 9.063 1.00 80.75 542 PHE A O 1
ATOM 4109 N N . GLY A 1 543 ? 25.604 -34.757 9.676 1.00 78.69 543 GLY A N 1
ATOM 4110 C CA . GLY A 1 543 ? 26.252 -35.597 10.695 1.00 78.69 543 GLY A CA 1
ATOM 4111 C C . GLY A 1 543 ? 27.081 -36.754 10.118 1.00 78.69 543 GLY A C 1
ATOM 4112 O O . GLY A 1 543 ? 27.504 -37.638 10.855 1.00 78.69 543 GLY A O 1
ATOM 4113 N N . ARG A 1 544 ? 27.318 -36.762 8.801 1.00 79.62 544 ARG A N 1
ATOM 4114 C CA . ARG A 1 544 ? 28.042 -37.807 8.062 1.00 79.62 544 ARG A CA 1
ATOM 4115 C C . ARG A 1 544 ? 29.166 -37.204 7.240 1.00 79.62 544 ARG A C 1
ATOM 4117 O O . ARG A 1 544 ? 29.094 -36.040 6.854 1.00 79.62 544 ARG A O 1
ATOM 4124 N N . ASP A 1 545 ? 30.203 -37.983 6.961 1.00 80.88 545 ASP A N 1
ATOM 4125 C CA . ASP A 1 545 ? 31.249 -37.514 6.056 1.00 80.88 545 ASP A CA 1
ATOM 4126 C C . ASP A 1 545 ? 30.682 -37.352 4.629 1.00 80.88 545 ASP A C 1
ATOM 4128 O O . ASP A 1 545 ? 29.871 -38.179 4.212 1.00 80.88 545 ASP A O 1
ATOM 4132 N N . PRO A 1 546 ? 31.098 -36.330 3.853 1.00 76.81 546 PRO A N 1
ATOM 4133 C CA . PRO A 1 546 ? 30.518 -36.030 2.537 1.00 76.81 546 PRO A CA 1
ATOM 4134 C C . PRO A 1 546 ? 30.518 -37.216 1.564 1.00 76.81 546 PRO A C 1
ATOM 4136 O O . PRO A 1 546 ? 29.575 -37.396 0.805 1.00 76.81 546 PRO A O 1
ATOM 4139 N N . GLY A 1 547 ? 31.544 -38.071 1.628 1.00 74.19 547 GLY A N 1
ATOM 4140 C CA . GLY A 1 547 ? 31.634 -39.277 0.799 1.00 74.19 547 GLY A CA 1
ATOM 4141 C C . GLY A 1 547 ? 30.601 -40.359 1.130 1.00 74.19 547 GLY A C 1
ATOM 4142 O O . GLY A 1 547 ? 30.429 -41.277 0.341 1.00 74.19 547 GLY A O 1
ATOM 4143 N N . GLN A 1 548 ? 29.922 -40.270 2.276 1.00 80.19 548 GLN A N 1
ATOM 4144 C CA . GLN A 1 548 ? 28.817 -41.161 2.648 1.00 80.19 548 GLN A CA 1
ATOM 4145 C C . GLN A 1 548 ? 27.461 -40.663 2.140 1.00 80.19 548 GLN A C 1
ATOM 4147 O O . GLN A 1 548 ? 26.485 -41.389 2.266 1.00 80.19 548 GLN A O 1
ATOM 4152 N N . LEU A 1 549 ? 27.397 -39.424 1.644 1.00 78.75 549 LEU A N 1
ATOM 4153 C CA . LEU A 1 549 ? 26.184 -38.841 1.073 1.00 78.75 549 LEU A CA 1
ATOM 4154 C C . LEU A 1 549 ? 26.074 -39.129 -0.424 1.00 78.75 549 LEU A C 1
ATOM 4156 O O . LEU A 1 549 ? 24.978 -39.066 -0.955 1.00 78.75 549 LEU A O 1
ATOM 4160 N N . VAL A 1 550 ? 27.191 -39.423 -1.097 1.00 79.38 550 VAL A N 1
ATOM 4161 C CA . VAL A 1 550 ? 27.220 -39.721 -2.536 1.00 79.38 550 VAL A CA 1
ATOM 4162 C C . VAL A 1 550 ? 26.356 -40.951 -2.833 1.00 79.38 550 VAL A C 1
ATOM 4164 O O . VAL A 1 550 ? 26.393 -41.922 -2.079 1.00 79.38 550 VAL A O 1
ATOM 4167 N N . ASP A 1 551 ? 25.596 -40.893 -3.925 1.00 78.06 551 ASP A N 1
ATOM 4168 C CA . ASP A 1 551 ? 24.596 -41.876 -4.361 1.00 78.06 551 ASP A CA 1
ATOM 4169 C C . ASP A 1 551 ? 23.342 -41.983 -3.459 1.00 78.06 551 ASP A C 1
ATOM 4171 O O . ASP A 1 551 ? 22.499 -42.855 -3.684 1.00 78.06 551 ASP A O 1
ATOM 4175 N N . GLU A 1 552 ? 23.174 -41.114 -2.449 1.00 79.12 552 GLU A N 1
ATOM 4176 C CA . GLU A 1 552 ? 21.918 -41.015 -1.692 1.00 79.12 552 GLU A CA 1
ATOM 4177 C C . GLU A 1 552 ? 20.914 -40.096 -2.408 1.00 79.12 552 GLU A C 1
ATOM 4179 O O . GLU A 1 552 ? 21.232 -38.964 -2.776 1.00 79.12 552 GLU A O 1
ATOM 4184 N N . ASP A 1 553 ? 19.680 -40.579 -2.559 1.00 79.69 553 ASP A N 1
ATOM 4185 C CA . ASP A 1 553 ? 18.528 -39.785 -2.994 1.00 79.69 553 ASP A CA 1
ATOM 4186 C C . ASP A 1 553 ? 17.950 -39.024 -1.790 1.00 79.69 553 ASP A C 1
ATOM 4188 O O . ASP A 1 553 ? 17.525 -39.621 -0.793 1.00 79.69 553 ASP A O 1
ATOM 4192 N N . LEU A 1 554 ? 17.947 -37.693 -1.876 1.00 70.38 554 LEU A N 1
ATOM 4193 C CA . LEU A 1 554 ? 17.429 -36.814 -0.826 1.00 70.38 554 LEU A CA 1
ATOM 4194 C C . LEU A 1 554 ? 15.903 -36.617 -0.890 1.00 70.38 554 LEU A C 1
ATOM 4196 O O . LEU A 1 554 ? 15.344 -35.926 -0.035 1.00 70.38 554 LEU A O 1
ATOM 4200 N N . GLY A 1 555 ? 15.218 -37.230 -1.861 1.00 61.78 555 GLY A N 1
ATOM 4201 C CA . GLY A 1 555 ? 13.762 -37.231 -1.992 1.00 61.78 555 GLY A CA 1
ATOM 4202 C C . GLY A 1 555 ? 13.172 -35.888 -2.423 1.00 61.78 555 GLY A C 1
ATOM 4203 O O . GLY A 1 555 ? 11.995 -35.626 -2.160 1.00 61.78 555 GLY A O 1
ATOM 4204 N N . LEU A 1 556 ? 13.978 -35.026 -3.048 1.00 62.06 556 LEU A N 1
ATOM 4205 C CA . LEU A 1 556 ? 13.582 -33.707 -3.536 1.00 62.06 556 LEU A CA 1
ATOM 4206 C C . LEU A 1 556 ? 14.057 -33.522 -4.981 1.00 62.06 556 LEU A C 1
ATOM 4208 O O . LEU A 1 556 ? 15.233 -33.761 -5.256 1.00 62.06 556 LEU A O 1
ATOM 4212 N N . PRO A 1 557 ? 13.195 -33.055 -5.902 1.00 57.31 557 PRO A N 1
ATOM 4213 C CA . PRO A 1 557 ? 13.632 -32.731 -7.251 1.00 57.31 557 PRO A CA 1
ATOM 4214 C C . PRO A 1 557 ? 14.650 -31.587 -7.194 1.00 57.31 557 PRO A C 1
ATOM 4216 O O . PRO A 1 557 ? 14.370 -30.529 -6.630 1.00 57.31 557 PRO A O 1
ATOM 4219 N N . ALA A 1 558 ? 15.808 -31.767 -7.831 1.00 56.09 558 ALA A N 1
ATOM 4220 C CA . ALA A 1 558 ? 16.919 -30.808 -7.831 1.00 56.09 558 ALA A CA 1
ATOM 4221 C C . ALA A 1 558 ? 16.603 -29.440 -8.488 1.00 56.09 558 ALA A C 1
ATOM 4223 O O . ALA A 1 558 ? 17.459 -28.561 -8.555 1.00 56.09 558 ALA A O 1
ATOM 4224 N N . VAL A 1 559 ? 15.366 -29.253 -8.963 1.00 54.34 559 VAL A N 1
ATOM 4225 C CA . VAL A 1 559 ? 14.888 -28.111 -9.757 1.00 54.34 559 VAL A CA 1
ATOM 4226 C C . VAL A 1 559 ? 14.013 -27.142 -8.940 1.00 54.34 559 VAL A C 1
ATOM 4228 O O . VAL A 1 559 ? 13.687 -26.058 -9.421 1.00 54.34 559 VAL A O 1
ATOM 4231 N N . GLU A 1 560 ? 13.621 -27.489 -7.709 1.00 57.34 560 GLU A N 1
ATOM 4232 C CA . GLU A 1 560 ? 12.857 -26.579 -6.842 1.00 57.34 560 GLU A CA 1
ATOM 4233 C C . GLU A 1 560 ? 13.790 -25.679 -6.014 1.00 57.34 560 GLU A C 1
ATOM 4235 O O . GLU A 1 560 ? 14.471 -26.131 -5.093 1.00 57.34 560 GLU A O 1
ATOM 4240 N N . ASP A 1 561 ? 13.812 -24.381 -6.337 1.00 60.69 561 ASP A N 1
ATOM 4241 C CA . ASP A 1 561 ? 14.493 -23.369 -5.519 1.00 60.69 561 ASP A CA 1
ATOM 4242 C C . ASP A 1 561 ? 13.726 -23.166 -4.200 1.00 60.69 561 ASP A C 1
ATOM 4244 O O . ASP A 1 561 ? 12.493 -23.190 -4.178 1.00 60.69 561 ASP A O 1
ATOM 4248 N N . ASP A 1 562 ? 14.453 -22.989 -3.096 1.00 64.38 562 ASP A N 1
ATOM 4249 C CA . ASP A 1 562 ? 13.919 -22.954 -1.725 1.00 64.38 562 ASP A CA 1
ATOM 4250 C C . ASP A 1 562 ? 13.216 -24.249 -1.248 1.00 64.38 562 ASP A C 1
ATOM 4252 O O . ASP A 1 562 ? 12.422 -24.223 -0.297 1.00 64.38 562 ASP A O 1
ATOM 4256 N N . ALA A 1 563 ? 13.534 -25.407 -1.841 1.00 71.06 563 ALA A N 1
ATOM 4257 C CA . ALA A 1 563 ? 13.017 -26.695 -1.382 1.00 71.06 563 ALA A CA 1
ATOM 4258 C C . ALA A 1 563 ? 13.413 -26.987 0.077 1.00 71.06 563 ALA A C 1
ATOM 4260 O O . ALA A 1 563 ? 14.548 -26.772 0.511 1.00 71.06 563 ALA A O 1
ATOM 4261 N N . MET A 1 564 ? 12.465 -27.505 0.859 1.00 72.88 564 MET A N 1
ATOM 4262 C CA . MET A 1 564 ? 12.699 -27.837 2.264 1.00 72.88 564 MET A CA 1
ATOM 4263 C C . MET A 1 564 ? 13.090 -29.303 2.415 1.00 72.88 564 MET A C 1
ATOM 4265 O O . MET A 1 564 ? 12.253 -30.195 2.303 1.00 72.88 564 MET A O 1
ATOM 4269 N N . LEU A 1 565 ? 14.348 -29.530 2.770 1.00 78.62 565 LEU A N 1
ATOM 4270 C CA . LEU A 1 565 ? 14.890 -30.831 3.121 1.00 78.62 565 LEU A CA 1
ATOM 4271 C C . LEU A 1 565 ? 14.623 -31.143 4.589 1.00 78.62 565 LEU A C 1
ATOM 4273 O O . LEU A 1 565 ? 15.001 -30.387 5.487 1.00 78.62 565 LEU A O 1
ATOM 4277 N N . GLN A 1 566 ? 14.007 -32.294 4.834 1.00 78.62 566 GLN A N 1
ATOM 4278 C CA . GLN A 1 566 ? 13.917 -32.887 6.159 1.00 78.62 566 GLN A CA 1
ATOM 4279 C C . GLN A 1 566 ? 14.895 -34.056 6.229 1.00 78.62 566 GLN A C 1
ATOM 4281 O O . GLN A 1 566 ? 14.788 -35.001 5.455 1.00 78.62 566 GLN A O 1
ATOM 4286 N N . PHE A 1 567 ? 15.829 -34.015 7.174 1.00 77.25 567 PHE A N 1
ATOM 4287 C CA . PHE A 1 567 ? 16.851 -35.048 7.302 1.00 77.25 567 PHE A CA 1
ATOM 4288 C C . PHE A 1 567 ? 16.989 -35.507 8.752 1.00 77.25 567 PHE A C 1
ATOM 4290 O O . PHE A 1 567 ? 16.941 -34.694 9.674 1.00 77.25 567 PHE A O 1
ATOM 4297 N N . ARG A 1 568 ? 17.169 -36.813 8.972 1.00 75.81 568 ARG A N 1
ATOM 4298 C CA . ARG A 1 568 ? 17.440 -37.378 10.300 1.00 75.81 568 ARG A CA 1
ATOM 4299 C C . ARG A 1 568 ? 18.908 -37.785 10.385 1.00 75.81 568 ARG A C 1
ATOM 4301 O O . ARG A 1 568 ? 19.346 -38.646 9.627 1.00 75.81 568 ARG A O 1
ATOM 4308 N N . THR A 1 569 ? 19.660 -37.180 11.301 1.00 74.88 569 THR A N 1
ATOM 4309 C CA . THR A 1 569 ? 21.082 -37.501 11.496 1.00 74.88 569 THR A CA 1
ATOM 4310 C C . THR A 1 569 ? 21.261 -38.925 12.052 1.00 74.88 569 THR A C 1
ATOM 4312 O O . THR A 1 569 ? 20.301 -39.497 12.584 1.00 74.88 569 THR A O 1
ATOM 4315 N N . PRO A 1 570 ? 22.466 -39.526 11.961 1.00 70.06 570 PRO A N 1
ATOM 4316 C CA . PRO A 1 570 ? 22.759 -40.841 12.546 1.00 70.06 570 PRO A CA 1
ATOM 4317 C C . PRO A 1 570 ? 22.425 -40.959 14.040 1.00 70.06 570 PRO A C 1
ATOM 4319 O O . PRO A 1 570 ? 22.056 -42.032 14.507 1.00 70.06 570 PRO A O 1
ATOM 4322 N N . GLU A 1 571 ? 22.511 -39.854 14.780 1.00 69.44 571 GLU A N 1
ATOM 4323 C CA . GLU A 1 571 ? 22.189 -39.760 16.208 1.00 69.44 571 GLU A CA 1
ATOM 4324 C C . GLU A 1 571 ? 20.678 -39.636 16.479 1.00 69.44 571 GLU A C 1
ATOM 4326 O O . GLU A 1 571 ? 20.258 -39.508 17.625 1.00 69.44 571 GLU A O 1
ATOM 4331 N N . GLY A 1 572 ? 19.843 -39.655 15.435 1.00 66.00 572 GLY A N 1
ATOM 4332 C CA . GLY A 1 572 ? 18.387 -39.588 15.540 1.00 66.00 572 GLY A CA 1
ATOM 4333 C C . GLY A 1 572 ? 17.801 -38.173 15.573 1.00 66.00 572 GLY A C 1
ATOM 4334 O O . GLY A 1 572 ? 16.581 -38.040 15.669 1.00 66.00 572 GLY A O 1
ATOM 4335 N N . LEU A 1 573 ? 18.616 -37.118 15.448 1.00 67.19 573 LEU A N 1
ATOM 4336 C CA . LEU A 1 573 ? 18.130 -35.736 15.426 1.00 67.19 573 LEU A CA 1
ATOM 4337 C C . LEU A 1 573 ? 17.484 -35.384 14.085 1.00 67.19 573 LEU A C 1
ATOM 4339 O O . LEU A 1 573 ? 18.083 -35.547 13.026 1.00 67.19 573 LEU A O 1
ATOM 4343 N N . LEU A 1 574 ? 16.275 -34.828 14.138 1.00 72.31 574 LEU A N 1
ATOM 4344 C CA . LEU A 1 574 ? 15.597 -34.266 12.974 1.00 72.31 574 LEU A CA 1
ATOM 4345 C C . LEU A 1 574 ? 16.107 -32.847 12.690 1.00 72.31 574 LEU A C 1
ATOM 4347 O O . LEU A 1 574 ? 16.054 -31.980 13.568 1.00 72.31 574 LEU A O 1
ATOM 4351 N N . ARG A 1 575 ? 16.551 -32.606 11.458 1.00 76.88 575 ARG A N 1
ATOM 4352 C CA . ARG A 1 575 ? 17.001 -31.310 10.954 1.00 76.88 575 ARG A CA 1
ATOM 4353 C C . ARG A 1 575 ? 16.214 -30.876 9.732 1.00 76.88 575 ARG A C 1
ATOM 4355 O O . ARG A 1 575 ? 15.744 -31.699 8.948 1.00 76.88 575 ARG A O 1
ATOM 4362 N N . TRP A 1 576 ? 16.105 -29.563 9.589 1.00 77.19 576 TRP A N 1
ATOM 4363 C CA . TRP A 1 576 ? 15.455 -28.910 8.465 1.00 77.19 576 TRP A CA 1
ATOM 4364 C C . TRP A 1 576 ? 16.469 -28.044 7.739 1.00 77.19 576 TRP A C 1
ATOM 4366 O O . TRP A 1 576 ? 17.058 -27.151 8.340 1.00 77.19 576 TRP A O 1
ATOM 4376 N N . GLY A 1 577 ? 16.666 -28.314 6.458 1.00 80.06 577 GLY A N 1
ATOM 4377 C CA . GLY A 1 577 ? 17.552 -27.562 5.586 1.00 80.06 577 GLY A CA 1
ATOM 4378 C C . GLY A 1 577 ? 16.729 -26.882 4.509 1.00 80.06 577 GLY A C 1
ATOM 4379 O O . GLY A 1 577 ? 15.880 -27.521 3.900 1.00 80.06 577 GLY A O 1
ATOM 4380 N N . GLN A 1 578 ? 16.952 -25.597 4.280 1.00 82.44 578 GLN A N 1
ATOM 4381 C CA . GLN A 1 578 ? 16.453 -24.931 3.085 1.00 82.44 578 GLN A CA 1
ATOM 4382 C C . GLN A 1 578 ? 17.504 -25.089 1.994 1.00 82.44 578 GLN A C 1
ATOM 4384 O O . GLN A 1 578 ? 18.639 -24.632 2.152 1.00 82.44 578 GLN A O 1
ATOM 4389 N N . MET A 1 579 ? 17.137 -25.775 0.920 1.00 80.38 579 MET A N 1
ATOM 4390 C CA . MET A 1 579 ? 17.989 -25.964 -0.241 1.00 80.38 579 MET A CA 1
ATOM 4391 C C . MET A 1 579 ? 17.844 -24.757 -1.156 1.00 80.38 579 MET A C 1
ATOM 4393 O O . MET A 1 579 ? 16.732 -24.363 -1.494 1.00 80.38 579 MET A O 1
ATOM 4397 N N . ARG A 1 580 ? 18.966 -24.162 -1.548 1.00 75.00 580 ARG A N 1
ATOM 4398 C CA . ARG A 1 580 ? 18.995 -23.089 -2.544 1.00 75.00 580 ARG A CA 1
ATOM 4399 C C . ARG A 1 580 ? 19.903 -23.466 -3.678 1.00 75.00 580 ARG A C 1
ATOM 4401 O O . ARG A 1 580 ? 21.073 -23.780 -3.445 1.00 75.00 580 ARG A O 1
ATOM 4408 N N . THR A 1 581 ? 19.387 -23.379 -4.889 1.00 71.62 581 THR A N 1
ATOM 4409 C CA . THR A 1 581 ? 20.156 -23.743 -6.071 1.00 71.62 581 THR A CA 1
ATOM 4410 C C . THR A 1 581 ? 21.175 -22.644 -6.361 1.00 71.62 581 THR A C 1
ATOM 4412 O O . THR A 1 581 ? 20.836 -21.481 -6.579 1.00 71.62 581 THR A O 1
ATOM 4415 N N . LEU A 1 582 ? 22.457 -23.003 -6.337 1.00 62.72 582 LEU A N 1
ATOM 4416 C CA . LEU A 1 582 ? 23.543 -22.161 -6.814 1.00 62.72 582 LEU A CA 1
ATOM 4417 C C . LEU A 1 582 ? 23.540 -22.248 -8.338 1.00 62.72 582 LEU A C 1
ATOM 4419 O O . LEU A 1 582 ? 24.086 -23.188 -8.913 1.00 62.72 582 LEU A O 1
ATOM 4423 N N . SER A 1 583 ? 22.913 -21.287 -9.016 1.00 53.28 583 SER A N 1
ATOM 4424 C CA . SER A 1 583 ? 22.954 -21.232 -10.479 1.00 53.28 583 SER A CA 1
ATOM 4425 C C . SER A 1 583 ? 24.382 -20.974 -10.971 1.00 53.28 583 SER A C 1
ATOM 4427 O O . SER A 1 583 ? 24.805 -19.833 -11.131 1.00 53.28 583 SER A O 1
ATOM 4429 N N . ALA A 1 584 ? 25.115 -22.049 -11.250 1.00 43.06 584 ALA A N 1
ATOM 4430 C CA . ALA A 1 584 ? 26.368 -22.029 -11.986 1.00 43.06 584 ALA A CA 1
ATOM 4431 C C . ALA A 1 584 ? 26.251 -22.969 -13.191 1.00 43.06 584 ALA A C 1
ATOM 4433 O O . ALA A 1 584 ? 26.647 -24.121 -13.114 1.00 43.06 584 ALA A O 1
ATOM 4434 N N . GLY A 1 585 ? 25.672 -22.471 -14.289 1.00 43.94 585 GLY A N 1
ATOM 4435 C CA . GLY A 1 585 ? 25.953 -22.880 -15.678 1.00 43.94 585 GLY A CA 1
ATOM 4436 C C . GLY A 1 585 ? 25.812 -24.347 -16.124 1.00 43.94 585 GLY A C 1
ATOM 4437 O O . GLY A 1 585 ? 25.950 -24.589 -17.317 1.00 43.94 585 GLY A O 1
ATOM 4438 N N . ALA A 1 586 ? 25.526 -25.314 -15.254 1.00 42.25 586 ALA A N 1
ATOM 4439 C CA . ALA A 1 586 ? 25.598 -26.745 -15.563 1.00 42.25 586 ALA A CA 1
ATOM 4440 C C . ALA A 1 586 ? 24.229 -27.389 -15.858 1.00 42.25 586 ALA A C 1
ATOM 4442 O O . ALA A 1 586 ? 24.025 -28.573 -15.615 1.00 42.25 586 ALA A O 1
ATOM 4443 N N . HIS A 1 587 ? 23.278 -26.641 -16.425 1.00 45.16 587 HIS A N 1
ATOM 4444 C CA . HIS A 1 587 ? 22.013 -27.243 -16.873 1.00 45.16 587 HIS A CA 1
ATOM 4445 C C . HIS A 1 587 ? 22.157 -28.114 -18.138 1.00 45.16 587 HIS A C 1
ATOM 4447 O O . HIS A 1 587 ? 21.222 -28.834 -18.468 1.00 45.16 587 HIS A O 1
ATOM 4453 N N . ASP A 1 588 ? 23.310 -28.101 -18.820 1.00 44.16 588 ASP A N 1
ATOM 4454 C CA . ASP A 1 588 ? 23.561 -28.965 -19.989 1.00 44.16 588 ASP A CA 1
ATOM 4455 C C . ASP A 1 588 ? 24.062 -30.383 -19.625 1.00 44.16 588 ASP A C 1
ATOM 4457 O O . ASP A 1 588 ? 24.109 -31.245 -20.502 1.00 44.16 588 ASP A O 1
ATOM 4461 N N . GLU A 1 589 ? 24.398 -30.665 -18.355 1.00 52.31 589 GLU A N 1
ATOM 4462 C CA . GLU A 1 589 ? 24.927 -31.977 -17.917 1.00 52.31 589 GLU A CA 1
ATOM 4463 C C . GLU A 1 589 ? 24.073 -32.696 -16.853 1.00 52.31 589 GLU A C 1
ATOM 4465 O O . GLU A 1 589 ? 24.467 -33.761 -16.382 1.00 52.31 589 GLU A O 1
ATOM 4470 N N . GLY A 1 590 ? 22.895 -32.165 -16.499 1.00 59.16 590 GLY A N 1
ATOM 4471 C CA . GLY A 1 590 ? 22.009 -32.788 -15.503 1.00 59.16 590 GLY A CA 1
ATOM 4472 C C . GLY A 1 590 ? 22.580 -32.767 -14.081 1.00 59.16 590 GLY A C 1
ATOM 4473 O O . GLY A 1 590 ? 22.284 -33.667 -13.304 1.00 59.16 590 GLY A O 1
ATOM 4474 N N . VAL A 1 591 ? 23.426 -31.776 -13.756 1.00 64.19 591 VAL A N 1
ATOM 4475 C CA . VAL A 1 591 ? 24.051 -31.598 -12.435 1.00 64.19 591 VAL A CA 1
ATOM 4476 C C . VAL A 1 591 ? 23.654 -30.248 -11.832 1.00 64.19 591 VAL A C 1
ATOM 4478 O O . VAL A 1 591 ? 23.923 -29.193 -12.405 1.00 64.19 591 VAL A O 1
ATOM 4481 N N . HIS A 1 592 ? 23.071 -30.267 -10.635 1.00 69.94 592 HIS A N 1
ATOM 4482 C CA . HIS A 1 592 ? 22.572 -29.095 -9.915 1.00 69.94 592 HIS A CA 1
ATOM 4483 C C . HIS A 1 592 ? 23.391 -28.855 -8.649 1.00 69.94 592 HIS A C 1
ATOM 4485 O O . HIS A 1 592 ? 23.448 -29.702 -7.761 1.00 69.94 592 HIS A O 1
ATOM 4491 N N . LEU A 1 593 ? 24.022 -27.686 -8.539 1.00 71.31 593 LEU A N 1
ATOM 4492 C CA . LEU A 1 593 ? 24.698 -27.270 -7.311 1.00 71.31 593 LEU A CA 1
ATOM 4493 C C . LEU A 1 593 ? 23.688 -26.624 -6.366 1.00 71.31 593 LEU A C 1
ATOM 4495 O O . LEU A 1 593 ? 23.008 -25.673 -6.737 1.00 71.31 593 LEU A O 1
ATOM 4499 N N . VAL A 1 594 ? 23.623 -27.094 -5.127 1.00 76.12 594 VAL A N 1
ATOM 4500 C CA . VAL A 1 594 ? 22.696 -26.599 -4.106 1.00 76.12 594 VAL A CA 1
ATOM 4501 C C . VAL A 1 594 ? 23.447 -26.289 -2.816 1.00 76.12 594 VAL A C 1
ATOM 4503 O O . VAL A 1 594 ? 24.344 -27.023 -2.407 1.00 76.12 594 VAL A O 1
ATOM 4506 N N . THR A 1 595 ? 23.081 -25.197 -2.152 1.00 82.50 595 THR A N 1
ATOM 4507 C CA . THR A 1 595 ? 23.458 -24.946 -0.755 1.00 82.50 595 THR A CA 1
ATOM 4508 C C . THR A 1 595 ? 22.368 -25.421 0.180 1.00 82.50 595 THR A C 1
ATOM 4510 O O . THR A 1 595 ? 21.195 -25.364 -0.176 1.00 82.50 595 THR A O 1
ATOM 4513 N N . VAL A 1 596 ? 22.741 -25.844 1.387 1.00 82.31 596 VAL A N 1
ATOM 4514 C CA . VAL A 1 596 ? 21.780 -26.177 2.447 1.00 82.31 596 VAL A CA 1
ATOM 4515 C C . VAL A 1 596 ? 21.945 -25.198 3.608 1.00 82.31 596 VAL A C 1
ATOM 4517 O O . VAL A 1 596 ? 22.962 -25.209 4.303 1.00 82.31 596 VAL A O 1
ATOM 4520 N N . GLU A 1 597 ? 20.941 -24.349 3.823 1.00 81.75 597 GLU A N 1
ATOM 4521 C CA . GLU A 1 597 ? 20.848 -23.444 4.972 1.00 81.75 597 GLU A CA 1
ATOM 4522 C C . GLU A 1 597 ? 20.099 -24.146 6.119 1.00 81.75 597 GLU A C 1
ATOM 4524 O O . GLU A 1 597 ? 18.944 -24.541 5.960 1.00 81.75 597 GLU A O 1
ATOM 4529 N N . ASP A 1 598 ? 20.729 -24.319 7.287 1.00 78.88 598 ASP A N 1
ATOM 4530 C CA . ASP A 1 598 ? 20.092 -24.970 8.442 1.00 78.88 598 ASP A CA 1
ATOM 4531 C C . ASP A 1 598 ? 18.978 -24.077 9.024 1.00 78.88 598 ASP A C 1
ATOM 4533 O O . ASP A 1 598 ? 19.232 -23.043 9.642 1.00 78.88 598 ASP A O 1
ATOM 4537 N N . ARG A 1 599 ? 17.723 -24.491 8.833 1.00 76.12 599 ARG A N 1
ATOM 4538 C CA . ARG A 1 599 ? 16.508 -23.841 9.347 1.00 76.12 599 ARG A CA 1
ATOM 4539 C C . ARG A 1 599 ? 15.919 -24.574 10.553 1.00 76.12 599 ARG A C 1
ATOM 4541 O O . ARG A 1 599 ? 14.784 -24.297 10.940 1.00 76.12 599 ARG A O 1
ATOM 4548 N N . THR A 1 600 ? 16.666 -25.478 11.190 1.00 65.06 600 THR A N 1
ATOM 4549 C CA . THR A 1 600 ? 16.163 -26.286 12.313 1.00 65.06 600 THR A CA 1
ATOM 4550 C C . THR A 1 600 ? 15.726 -25.424 13.502 1.00 65.06 600 THR A C 1
ATOM 4552 O O . THR A 1 600 ? 14.685 -25.701 14.093 1.00 65.06 600 THR A O 1
ATOM 4555 N N . GLN A 1 601 ? 16.477 -24.367 13.835 1.00 50.88 601 GLN A N 1
ATOM 4556 C CA . GLN A 1 601 ? 16.157 -23.462 14.951 1.00 50.88 601 GLN A CA 1
ATOM 4557 C C . GLN A 1 601 ? 14.968 -22.524 14.639 1.00 50.88 601 GLN A C 1
ATOM 4559 O O . GLN A 1 601 ? 13.986 -22.578 15.381 1.00 50.88 601 GLN A O 1
ATOM 4564 N N . PRO A 1 602 ? 14.957 -21.754 13.522 1.00 45.28 602 PRO A N 1
ATOM 4565 C CA . PRO A 1 602 ? 13.833 -20.876 13.182 1.00 45.28 602 PRO A CA 1
ATOM 4566 C C . PRO A 1 602 ? 12.496 -21.610 13.084 1.00 45.28 602 PRO A C 1
ATOM 4568 O O . PRO A 1 602 ? 11.484 -21.090 13.536 1.00 45.28 602 PRO A O 1
ATOM 4571 N N . ARG A 1 603 ? 12.482 -22.839 12.540 1.00 49.66 603 ARG A N 1
ATOM 4572 C CA . ARG A 1 603 ? 11.238 -23.604 12.379 1.00 49.66 603 ARG A CA 1
ATOM 4573 C C . ARG A 1 603 ? 10.770 -24.319 13.635 1.00 49.66 603 ARG A C 1
ATOM 4575 O O . ARG A 1 603 ? 9.565 -24.421 13.819 1.00 49.66 603 ARG A O 1
ATOM 4582 N N . LYS A 1 604 ? 11.667 -24.812 14.498 1.00 44.31 604 LYS A N 1
ATOM 4583 C CA . LYS A 1 604 ? 11.247 -25.320 15.818 1.00 44.31 604 LYS A CA 1
ATOM 4584 C C . LYS A 1 604 ? 10.550 -24.217 16.599 1.00 44.31 604 LYS A C 1
ATOM 4586 O O . LYS A 1 604 ? 9.509 -24.471 17.184 1.00 44.31 604 LYS A O 1
ATOM 4591 N N . VAL A 1 605 ? 11.080 -23.002 16.516 1.00 42.25 605 VAL A N 1
ATOM 4592 C CA . VAL A 1 605 ? 10.507 -21.810 17.134 1.00 42.25 605 VAL A CA 1
ATOM 4593 C C . VAL A 1 605 ? 9.206 -21.396 16.436 1.00 42.25 605 VAL A C 1
ATOM 4595 O O . VAL A 1 605 ? 8.202 -21.267 17.112 1.00 42.25 605 VAL A O 1
ATOM 4598 N N . GLU A 1 606 ? 9.140 -21.299 15.104 1.00 41.00 606 GLU A N 1
ATOM 4599 C CA . GLU A 1 606 ? 7.910 -20.914 14.382 1.00 41.00 606 GLU A CA 1
ATOM 4600 C C . GLU A 1 606 ? 6.779 -21.950 14.427 1.00 41.00 606 GLU A C 1
ATOM 4602 O O . GLU A 1 606 ? 5.613 -21.566 14.485 1.00 41.00 606 GLU A O 1
ATOM 4607 N N . ASP A 1 607 ? 7.075 -23.251 14.369 1.00 40.25 607 ASP A N 1
ATOM 4608 C CA . ASP A 1 607 ? 6.052 -24.305 14.397 1.00 40.25 607 ASP A CA 1
ATOM 4609 C C . ASP A 1 607 ? 5.553 -24.530 15.832 1.00 40.25 607 ASP A C 1
ATOM 4611 O O . ASP A 1 607 ? 4.357 -24.741 16.041 1.00 40.25 607 ASP A O 1
ATOM 4615 N N . LEU A 1 608 ? 6.429 -24.370 16.834 1.00 40.16 608 LEU A N 1
ATOM 4616 C CA . LEU A 1 608 ? 6.038 -24.272 18.240 1.00 40.16 608 LEU A CA 1
ATOM 4617 C C . LEU A 1 608 ? 5.256 -22.974 18.499 1.00 40.16 608 LEU A C 1
ATOM 4619 O O . LEU A 1 608 ? 4.200 -23.041 19.113 1.00 40.16 608 LEU A O 1
ATOM 4623 N N . HIS A 1 609 ? 5.665 -21.826 17.947 1.00 39.84 609 HIS A N 1
ATOM 4624 C CA . HIS A 1 609 ? 4.920 -20.561 18.005 1.00 39.84 609 HIS A CA 1
ATOM 4625 C C . HIS A 1 609 ? 3.547 -20.683 17.349 1.00 39.84 609 HIS A C 1
ATOM 4627 O O . HIS A 1 609 ? 2.566 -20.206 17.902 1.00 39.84 609 HIS A O 1
ATOM 4633 N N . ARG A 1 610 ? 3.431 -21.349 16.196 1.00 40.06 610 ARG A N 1
ATOM 4634 C CA . ARG A 1 610 ? 2.152 -21.526 15.500 1.00 40.06 610 ARG A CA 1
ATOM 4635 C C . ARG A 1 610 ? 1.230 -22.474 16.262 1.00 40.06 610 ARG A C 1
ATOM 4637 O O . ARG A 1 610 ? 0.042 -22.189 16.372 1.00 40.06 610 ARG A O 1
ATOM 4644 N N . ARG A 1 611 ? 1.764 -23.564 16.824 1.00 38.75 611 ARG A N 1
ATOM 4645 C CA . ARG A 1 611 ? 1.000 -24.518 17.647 1.00 38.75 611 ARG A CA 1
ATOM 4646 C C . ARG A 1 611 ? 0.614 -23.926 19.007 1.00 38.75 611 ARG A C 1
ATOM 4648 O O . ARG A 1 611 ? -0.525 -24.101 19.425 1.00 38.75 611 ARG A O 1
ATOM 4655 N N . LEU A 1 612 ? 1.497 -23.169 19.660 1.00 39.22 612 LEU A N 1
ATOM 4656 C CA . LEU A 1 612 ? 1.236 -22.512 20.947 1.00 39.22 612 LEU A CA 1
ATOM 4657 C C . LEU A 1 612 ? 0.338 -21.276 20.807 1.00 39.22 612 LEU A C 1
ATOM 4659 O O . LEU A 1 612 ? -0.553 -21.095 21.631 1.00 39.22 612 LEU A O 1
ATOM 4663 N N . ALA A 1 613 ? 0.490 -20.466 19.755 1.00 39.19 613 ALA A N 1
ATOM 4664 C CA . ALA A 1 613 ? -0.421 -19.356 19.465 1.00 39.19 613 ALA A CA 1
ATOM 4665 C C . ALA A 1 613 ? -1.821 -19.864 19.092 1.00 39.19 613 ALA A C 1
ATOM 4667 O O . ALA A 1 613 ? -2.819 -19.270 19.499 1.00 39.19 613 ALA A O 1
ATOM 4668 N N . PHE A 1 614 ? -1.915 -20.992 18.380 1.00 36.25 614 PHE A N 1
ATOM 4669 C CA . PHE A 1 614 ? -3.183 -21.669 18.102 1.00 36.25 614 PHE A CA 1
ATOM 4670 C C . PHE A 1 614 ? -3.844 -22.198 19.387 1.00 36.25 614 PHE A C 1
ATOM 4672 O O . PHE A 1 614 ? -5.025 -21.941 19.612 1.00 36.25 614 PHE A O 1
ATOM 4679 N N . LEU A 1 615 ? -3.085 -22.851 20.277 1.00 35.44 615 LEU A N 1
ATOM 4680 C CA . LEU A 1 615 ? -3.598 -23.344 21.562 1.00 35.44 615 LEU A CA 1
ATOM 4681 C C . LEU A 1 615 ? -3.999 -22.198 22.511 1.00 35.44 615 LEU A C 1
ATOM 4683 O O . LEU A 1 615 ? -5.070 -22.247 23.109 1.00 35.44 615 LEU A O 1
ATOM 4687 N N . GLY A 1 616 ? -3.197 -21.135 22.613 1.00 38.50 616 GLY A N 1
ATOM 4688 C CA . GLY A 1 616 ? -3.458 -19.997 23.501 1.00 38.50 616 GLY A CA 1
ATOM 4689 C C . GLY A 1 616 ? -4.604 -19.084 23.046 1.00 38.50 616 GLY A C 1
ATOM 4690 O O . GLY A 1 616 ? -5.335 -18.560 23.889 1.00 38.50 616 GLY A O 1
ATOM 4691 N N . SER A 1 617 ? -4.793 -18.901 21.733 1.00 37.47 617 SER A N 1
ATOM 4692 C CA . SER A 1 617 ? -5.832 -18.010 21.186 1.00 37.47 617 SER A CA 1
ATOM 4693 C C . SER A 1 617 ? -7.205 -18.673 21.052 1.00 37.47 617 SER A C 1
ATOM 4695 O O . SER A 1 617 ? -8.209 -18.008 21.298 1.00 37.47 617 SER A O 1
ATOM 4697 N N . VAL A 1 618 ? -7.261 -19.971 20.727 1.00 35.22 618 VAL A N 1
ATOM 4698 C CA . VAL A 1 618 ? -8.528 -20.692 20.505 1.00 35.22 618 VAL A CA 1
ATOM 4699 C C . VAL A 1 618 ? -9.071 -21.314 21.796 1.00 35.22 618 VAL A C 1
ATOM 4701 O O . VAL A 1 618 ? -10.275 -21.279 22.026 1.00 35.22 618 VAL A O 1
ATOM 4704 N N . LEU A 1 619 ? -8.225 -21.851 22.685 1.00 40.00 619 LEU A N 1
ATOM 4705 C CA . LEU A 1 619 ? -8.718 -22.556 23.882 1.00 40.00 619 LEU A CA 1
ATOM 4706 C C . LEU A 1 619 ? -9.015 -21.619 25.061 1.00 40.00 619 LEU A C 1
ATOM 4708 O O . LEU A 1 619 ? -9.906 -21.904 25.856 1.00 40.00 619 LEU A O 1
ATOM 4712 N N . GLY A 1 620 ? -8.306 -20.494 25.191 1.00 44.94 620 GLY A N 1
ATOM 4713 C CA . GLY A 1 620 ? -8.387 -19.648 26.388 1.00 44.94 620 GLY A CA 1
ATOM 4714 C C . GLY A 1 620 ? -9.631 -18.757 26.477 1.00 44.94 620 GLY A C 1
ATOM 4715 O O . GLY A 1 620 ? -10.179 -18.576 27.561 1.00 44.94 620 GLY A O 1
ATOM 4716 N N . HIS A 1 621 ? -10.081 -18.179 25.362 1.00 46.22 621 HIS A N 1
ATOM 4717 C CA . HIS A 1 621 ? -11.221 -17.254 25.351 1.00 46.22 621 HIS A CA 1
ATOM 4718 C C . HIS A 1 621 ? -12.536 -17.985 25.040 1.00 46.22 621 HIS A C 1
ATOM 4720 O O . HIS A 1 621 ? -13.514 -17.847 25.777 1.00 46.22 621 HIS A O 1
ATOM 4726 N N . ASP A 1 622 ? -12.534 -18.852 24.025 1.00 42.88 622 ASP A N 1
ATOM 4727 C CA . ASP A 1 622 ? -13.759 -19.466 23.503 1.00 42.88 622 ASP A CA 1
ATOM 4728 C C . ASP A 1 622 ? -14.289 -20.631 24.353 1.00 42.88 622 ASP A C 1
ATOM 4730 O O . ASP A 1 622 ? -15.467 -20.965 24.241 1.00 42.88 622 ASP A O 1
ATOM 4734 N N . LEU A 1 623 ? -13.478 -21.208 25.254 1.00 48.56 623 LEU A N 1
ATOM 4735 C CA . LEU A 1 623 ? -13.939 -22.176 26.265 1.00 48.56 623 LEU A CA 1
ATOM 4736 C C . LEU A 1 623 ? -14.242 -21.522 27.624 1.00 48.56 623 LEU A C 1
ATOM 4738 O O . LEU A 1 623 ? -15.142 -21.966 28.336 1.00 48.56 623 LEU A O 1
ATOM 4742 N N . LYS A 1 624 ? -13.567 -20.419 27.977 1.00 52.50 624 LYS A N 1
ATOM 4743 C CA . LYS A 1 624 ? -13.791 -19.711 29.250 1.00 52.50 624 LYS A CA 1
ATOM 4744 C C . LYS A 1 624 ? -15.119 -18.954 29.269 1.00 52.50 624 LYS A C 1
ATOM 4746 O O . LYS A 1 624 ? -15.764 -18.879 30.313 1.00 52.50 624 LYS A O 1
ATOM 4751 N N . GLU A 1 625 ? -15.551 -18.409 28.130 1.00 47.47 625 GLU A N 1
ATOM 4752 C CA . GLU A 1 625 ? -16.866 -17.772 27.977 1.00 47.47 625 GLU A CA 1
ATOM 4753 C C . GLU A 1 625 ? -18.030 -18.755 28.250 1.00 47.47 625 GLU A C 1
ATOM 4755 O O . GLU A 1 625 ? -18.866 -18.442 29.105 1.00 47.47 625 GLU A O 1
ATOM 4760 N N . PRO A 1 626 ? -18.100 -19.952 27.621 1.00 47.31 626 PRO A N 1
ATOM 4761 C CA . PRO A 1 626 ? -19.158 -20.915 27.912 1.00 47.31 626 PRO A CA 1
ATOM 4762 C C . PRO A 1 626 ? -19.069 -21.505 29.324 1.00 47.31 626 PRO A C 1
ATOM 4764 O O . PRO A 1 626 ? -20.111 -21.643 29.960 1.00 47.31 626 PRO A O 1
ATOM 4767 N N . ILE A 1 627 ? -17.877 -21.775 29.872 1.00 66.62 627 ILE A N 1
ATOM 4768 C CA . ILE A 1 627 ? -17.732 -22.273 31.257 1.00 66.62 627 ILE A CA 1
ATOM 4769 C C . ILE A 1 627 ? -18.225 -21.230 32.275 1.00 66.62 627 ILE A C 1
ATOM 4771 O O . ILE A 1 627 ? -18.987 -21.554 33.188 1.00 66.62 627 ILE A O 1
ATOM 4775 N N . ARG A 1 628 ? -17.878 -19.951 32.078 1.00 60.25 628 ARG A N 1
ATOM 4776 C CA . ARG A 1 628 ? -18.370 -18.839 32.907 1.00 60.25 628 ARG A CA 1
ATOM 4777 C C . ARG A 1 628 ? -19.881 -18.645 32.780 1.00 60.25 628 ARG A C 1
ATOM 4779 O O . ARG A 1 628 ? -20.525 -18.323 33.776 1.00 60.25 628 ARG A O 1
ATOM 4786 N N . MET A 1 629 ? -20.461 -18.859 31.596 1.00 56.78 629 MET A N 1
ATOM 4787 C CA . MET A 1 629 ? -21.919 -18.853 31.421 1.00 56.78 629 MET A CA 1
ATOM 4788 C C . MET A 1 629 ? -22.589 -20.008 32.167 1.00 56.78 629 MET A C 1
ATOM 4790 O O . MET A 1 629 ? -23.563 -19.764 32.873 1.00 56.78 629 MET A O 1
ATOM 4794 N N . ILE A 1 630 ? -22.059 -21.233 32.070 1.00 68.12 630 ILE A N 1
ATOM 4795 C CA . ILE A 1 630 ? -22.571 -22.400 32.809 1.00 68.12 630 ILE A CA 1
ATOM 4796 C C . ILE A 1 630 ? -22.572 -22.105 34.314 1.00 68.12 630 ILE A C 1
ATOM 4798 O O . ILE A 1 630 ? -23.606 -22.255 34.964 1.00 68.12 630 ILE A O 1
ATOM 4802 N N . ARG A 1 631 ? -21.464 -21.578 34.849 1.00 68.69 631 ARG A N 1
ATOM 4803 C CA . ARG A 1 631 ? -21.367 -21.167 36.256 1.00 68.69 631 ARG A CA 1
ATOM 4804 C C . ARG A 1 631 ? -22.359 -20.057 36.615 1.00 68.69 631 ARG A C 1
ATOM 4806 O O . ARG A 1 631 ? -23.048 -20.161 37.623 1.00 68.69 631 ARG A O 1
ATOM 4813 N N . SER A 1 632 ? -22.489 -19.027 35.777 1.00 61.47 632 SER A N 1
ATOM 4814 C CA . SER A 1 632 ? -23.440 -17.934 36.013 1.00 61.47 632 SER A CA 1
ATOM 4815 C C . SER A 1 632 ? -24.890 -18.413 36.037 1.00 61.47 632 SER A C 1
ATOM 4817 O O . SER A 1 632 ? -25.670 -17.881 36.821 1.00 61.47 632 SER A O 1
ATOM 4819 N N . PHE A 1 633 ? -25.270 -19.372 35.187 1.00 66.44 633 PHE A N 1
ATOM 4820 C CA . PHE A 1 633 ? -26.619 -19.939 35.187 1.00 66.44 633 PHE A CA 1
ATOM 4821 C C . PHE A 1 633 ? -26.870 -20.811 36.415 1.00 66.44 633 PHE A C 1
ATOM 4823 O O . PHE A 1 633 ? -27.969 -20.759 36.962 1.00 66.44 633 PHE A O 1
ATOM 4830 N N . ILE A 1 634 ? -25.864 -21.551 36.884 1.00 74.56 634 ILE A N 1
ATOM 4831 C CA . ILE A 1 634 ? -25.941 -22.310 38.138 1.00 74.56 634 ILE A CA 1
ATOM 4832 C C . ILE A 1 634 ? -26.140 -21.358 39.321 1.00 74.56 634 ILE A C 1
ATOM 4834 O O . ILE A 1 634 ? -27.124 -21.496 40.041 1.00 74.56 634 ILE A O 1
ATOM 4838 N N . ASP A 1 635 ? -25.300 -20.324 39.445 1.00 71.06 635 ASP A N 1
ATOM 4839 C CA . ASP A 1 635 ? -25.397 -19.328 40.521 1.00 71.06 635 ASP A CA 1
ATOM 4840 C C . ASP A 1 635 ? -26.739 -18.559 40.488 1.00 71.06 635 ASP A C 1
ATOM 4842 O O . ASP A 1 635 ? -27.269 -18.180 41.536 1.00 71.06 635 ASP A O 1
ATOM 4846 N N . LEU A 1 636 ? -27.311 -18.308 39.299 1.00 73.19 636 LEU A N 1
ATOM 4847 C CA . LEU A 1 636 ? -28.639 -17.688 39.165 1.00 73.19 636 LEU A CA 1
ATOM 4848 C C . LEU A 1 636 ? -29.756 -18.644 39.597 1.00 73.19 636 LEU A C 1
ATOM 4850 O O . LEU A 1 636 ? -30.648 -18.247 40.343 1.00 73.19 636 LEU A O 1
ATOM 4854 N N . THR A 1 637 ? -29.688 -19.897 39.142 1.00 70.31 637 THR A N 1
ATOM 4855 C CA . THR A 1 637 ? -30.703 -20.923 39.419 1.00 70.31 637 THR A CA 1
ATOM 4856 C C . THR A 1 637 ? -30.754 -21.243 40.909 1.00 70.31 637 THR A C 1
ATOM 4858 O O . THR A 1 637 ? -31.834 -21.366 41.477 1.00 70.31 637 THR A O 1
ATOM 4861 N N . GLU A 1 638 ? -29.601 -21.302 41.572 1.00 70.75 638 GLU A N 1
ATOM 4862 C CA . GLU A 1 638 ? -29.503 -21.543 43.010 1.00 70.75 638 GLU A CA 1
ATOM 4863 C C . GLU A 1 638 ? -30.095 -20.381 43.829 1.00 70.75 638 GLU A C 1
ATOM 4865 O O . GLU A 1 638 ? -30.837 -20.596 44.791 1.00 70.75 638 GLU A O 1
ATOM 4870 N N . ARG A 1 639 ? -29.854 -19.132 43.397 1.00 72.56 639 ARG A N 1
ATOM 4871 C CA . ARG A 1 639 ? -30.445 -17.928 44.010 1.00 72.56 639 ARG A CA 1
ATOM 4872 C C . ARG A 1 639 ? -31.958 -17.841 43.831 1.00 72.56 639 ARG A C 1
ATOM 4874 O O . ARG A 1 639 ? -32.636 -17.375 44.744 1.00 72.56 639 ARG A O 1
ATOM 4881 N N . GLU A 1 640 ? -32.482 -18.248 42.676 1.00 68.81 640 GLU A N 1
ATOM 4882 C CA . GLU A 1 640 ? -33.925 -18.243 42.401 1.00 68.81 640 GLU A CA 1
ATOM 4883 C C . GLU A 1 640 ? -34.657 -19.407 43.083 1.00 68.81 640 GLU A C 1
ATOM 4885 O O . GLU A 1 640 ? -35.780 -19.230 43.556 1.00 68.81 640 GLU A O 1
ATOM 4890 N N . ALA A 1 641 ? -34.027 -20.583 43.169 1.00 67.12 641 ALA A N 1
ATOM 4891 C CA . ALA A 1 641 ? -34.619 -21.769 43.782 1.00 67.12 641 ALA A CA 1
ATOM 4892 C C . ALA A 1 641 ? -34.552 -21.752 45.323 1.00 67.12 641 ALA A C 1
ATOM 4894 O O . ALA A 1 641 ? -35.429 -22.318 45.983 1.00 67.12 641 ALA A O 1
ATOM 4895 N N . GLY A 1 642 ? -33.560 -21.080 45.918 1.00 64.31 642 GLY A N 1
ATOM 4896 C CA . GLY A 1 642 ? -33.449 -20.891 47.368 1.00 64.31 642 GLY A CA 1
ATOM 4897 C C . GLY A 1 642 ? -33.483 -22.209 48.161 1.00 64.31 642 GLY A C 1
ATOM 4898 O O . GLY A 1 642 ? -32.710 -23.132 47.906 1.00 64.31 642 GLY A O 1
ATOM 4899 N N . ASP A 1 643 ? -34.397 -22.318 49.131 1.00 64.94 643 ASP A N 1
ATOM 4900 C CA . ASP A 1 643 ? -34.579 -23.520 49.968 1.00 64.94 643 ASP A CA 1
ATOM 4901 C C . ASP A 1 643 ? -35.418 -24.634 49.312 1.00 64.94 643 ASP A C 1
ATOM 4903 O O . ASP A 1 643 ? -35.697 -25.649 49.947 1.00 64.94 643 ASP A O 1
ATOM 4907 N N . GLN A 1 644 ? -35.856 -24.460 48.060 1.00 64.50 644 GLN A N 1
ATOM 4908 C CA . GLN A 1 644 ? -36.691 -25.445 47.357 1.00 64.50 644 GLN A CA 1
ATOM 4909 C C . GLN A 1 644 ? -35.882 -26.536 46.641 1.00 64.50 644 GLN A C 1
ATOM 4911 O O . GLN A 1 644 ? -36.476 -27.473 46.111 1.00 64.50 644 GLN A O 1
ATOM 4916 N N . LEU A 1 645 ? -34.551 -26.424 46.622 1.00 67.00 645 LEU A N 1
ATOM 4917 C CA . LEU A 1 645 ? -33.663 -27.462 46.102 1.00 67.00 645 LEU A CA 1
ATOM 4918 C C . LEU A 1 645 ? -33.619 -28.646 47.074 1.00 67.00 645 LEU A C 1
ATOM 4920 O O . LEU A 1 645 ? -33.323 -28.472 48.259 1.00 67.00 645 LEU A O 1
ATOM 4924 N N . ASP A 1 646 ? -33.914 -29.844 46.571 1.00 68.25 646 ASP A N 1
ATOM 4925 C CA . ASP A 1 646 ? -33.713 -31.076 47.328 1.00 68.25 646 ASP A CA 1
ATOM 4926 C C . ASP A 1 646 ? -32.211 -31.394 47.486 1.00 68.25 646 ASP A C 1
ATOM 4928 O O . ASP A 1 646 ? -31.344 -30.766 46.869 1.00 68.25 646 ASP A O 1
ATOM 4932 N N . GLY A 1 647 ? -31.890 -32.321 48.396 1.00 64.25 647 GLY A N 1
ATOM 4933 C CA . GLY A 1 647 ? -30.501 -32.658 48.733 1.00 64.25 647 GLY A CA 1
ATOM 4934 C C . GLY A 1 647 ? -29.702 -33.155 47.529 1.00 64.25 647 GLY A C 1
ATOM 4935 O O . GLY A 1 647 ? -28.556 -32.748 47.352 1.00 64.25 647 GLY A O 1
ATOM 4936 N N . ASP A 1 648 ? -30.344 -33.941 46.666 1.00 61.19 648 ASP A N 1
ATOM 4937 C CA . ASP A 1 648 ? -29.722 -34.504 45.471 1.00 61.19 648 ASP A CA 1
ATOM 4938 C C . ASP A 1 648 ? -29.426 -33.400 44.435 1.00 61.19 648 ASP A C 1
ATOM 4940 O O . ASP A 1 648 ? -28.346 -33.373 43.847 1.00 61.19 648 ASP A O 1
ATOM 4944 N N . ALA A 1 649 ? -30.330 -32.429 44.234 1.00 59.72 649 ALA A N 1
ATOM 4945 C CA . ALA A 1 649 ? -30.103 -31.313 43.313 1.00 59.72 649 ALA A CA 1
ATOM 4946 C C . ALA A 1 649 ? -28.963 -30.389 43.763 1.00 59.72 649 ALA A C 1
ATOM 4948 O O . ALA A 1 649 ? -28.193 -29.938 42.913 1.00 59.72 649 ALA A O 1
ATOM 4949 N N . ARG A 1 650 ? -28.820 -30.119 45.071 1.00 68.00 650 ARG A N 1
ATOM 4950 C CA . ARG A 1 650 ? -27.680 -29.341 45.599 1.00 68.00 650 ARG A CA 1
ATOM 4951 C C . ARG A 1 650 ? -26.350 -30.037 45.332 1.00 68.00 650 ARG A C 1
ATOM 4953 O O . ARG A 1 650 ? -25.426 -29.396 44.845 1.00 68.00 650 ARG A O 1
ATOM 4960 N N . GLU A 1 651 ? -26.290 -31.347 45.556 1.00 63.81 651 GLU A N 1
ATOM 4961 C CA . GLU A 1 651 ? -25.090 -32.141 45.284 1.00 63.81 651 GLU A CA 1
ATOM 4962 C C . GLU A 1 651 ? -24.707 -32.100 43.792 1.00 63.81 651 GLU A C 1
ATOM 4964 O O . GLU A 1 651 ? -23.541 -31.901 43.452 1.00 63.81 651 GLU A O 1
ATOM 4969 N N . PHE A 1 652 ? -25.682 -32.181 42.877 1.00 63.84 652 PHE A N 1
ATOM 4970 C CA . PHE A 1 652 ? -25.415 -32.029 41.442 1.00 63.84 652 PHE A CA 1
ATOM 4971 C C . PHE A 1 652 ? -24.918 -30.627 41.060 1.00 63.84 652 PHE A C 1
ATOM 4973 O O . PHE A 1 652 ? -24.025 -30.514 40.217 1.00 63.84 652 PHE A O 1
ATOM 4980 N N . PHE A 1 653 ? -25.465 -29.563 41.656 1.00 70.25 653 PHE A N 1
ATOM 4981 C CA . PHE A 1 653 ? -24.998 -28.198 41.393 1.00 70.25 653 PHE A CA 1
ATOM 4982 C C . PHE A 1 653 ? -23.562 -27.978 41.878 1.00 70.25 653 PHE A C 1
ATOM 4984 O O . PHE A 1 653 ? -22.761 -27.415 41.125 1.00 70.25 653 PHE A O 1
ATOM 4991 N N . ASP A 1 654 ? -23.213 -28.490 43.059 1.00 66.44 654 ASP A N 1
ATOM 4992 C CA . ASP A 1 654 ? -21.849 -28.431 43.589 1.00 66.44 654 ASP A CA 1
ATOM 4993 C C . ASP A 1 654 ? -20.862 -29.182 42.684 1.00 66.44 654 ASP A C 1
ATOM 4995 O O . ASP A 1 654 ? -19.822 -28.633 42.319 1.00 66.44 654 ASP A O 1
ATOM 4999 N N . ILE A 1 655 ? -21.218 -30.382 42.210 1.00 62.03 655 ILE A N 1
ATOM 5000 C CA . ILE A 1 655 ? -20.379 -31.165 41.286 1.00 62.03 655 ILE A CA 1
ATOM 5001 C C . ILE A 1 655 ? -20.083 -30.385 39.997 1.00 62.03 655 ILE A C 1
ATOM 5003 O O . ILE A 1 655 ? -18.934 -30.335 39.544 1.00 62.03 655 ILE A O 1
ATOM 5007 N N . VAL A 1 656 ? -21.098 -29.762 39.390 1.00 63.94 656 VAL A N 1
ATOM 5008 C CA . VAL A 1 656 ? -20.918 -29.011 38.136 1.00 63.94 656 VAL A CA 1
ATOM 5009 C C . VAL A 1 656 ? -20.124 -27.722 38.370 1.00 63.94 656 VAL A C 1
ATOM 5011 O O . VAL A 1 656 ? -19.302 -27.354 37.528 1.00 63.94 656 VAL A O 1
ATOM 5014 N N . LYS A 1 657 ? -20.302 -27.064 39.522 1.00 65.06 657 LYS A N 1
ATOM 5015 C CA . LYS A 1 657 ? -19.554 -25.861 39.913 1.00 65.06 657 LYS A CA 1
ATOM 5016 C C . LYS A 1 657 ? -18.073 -26.163 40.129 1.00 65.06 657 LYS A C 1
ATOM 5018 O O . LYS A 1 657 ? -17.230 -25.539 39.492 1.00 65.06 657 LYS A O 1
ATOM 5023 N N . THR A 1 658 ? -17.762 -27.204 40.901 1.00 59.06 658 THR A N 1
ATOM 5024 C CA . THR A 1 658 ? -16.388 -27.691 41.080 1.00 59.06 658 THR A CA 1
ATOM 5025 C C . THR A 1 658 ? -15.761 -28.122 39.749 1.00 59.06 658 THR A C 1
ATOM 5027 O O . THR A 1 658 ? -14.585 -27.860 39.503 1.00 59.06 658 THR A O 1
ATOM 5030 N N . GLY A 1 659 ? -16.531 -28.747 38.851 1.00 57.22 659 GLY A N 1
ATOM 5031 C CA . GLY A 1 659 ? -16.067 -29.090 37.503 1.00 57.22 659 GLY A CA 1
ATOM 5032 C C . GLY A 1 659 ? -15.728 -27.866 36.642 1.00 57.22 659 GLY A C 1
ATOM 5033 O O . GLY A 1 659 ? -14.711 -27.865 35.946 1.00 57.22 659 GLY A O 1
ATOM 5034 N N . ALA A 1 660 ? -16.546 -26.812 36.709 1.00 64.44 660 ALA A N 1
ATOM 5035 C CA . ALA A 1 660 ? -16.328 -25.555 35.992 1.00 64.44 660 ALA A CA 1
ATOM 5036 C C . ALA A 1 660 ? -15.117 -24.772 36.527 1.00 64.44 660 ALA A C 1
ATOM 5038 O O . ALA A 1 660 ? -14.352 -24.215 35.734 1.00 64.44 660 ALA A O 1
ATOM 5039 N N . ASP A 1 661 ? -14.914 -24.765 37.846 1.00 59.22 661 ASP A N 1
ATOM 5040 C CA . ASP A 1 661 ? -13.761 -24.121 38.481 1.00 59.22 661 ASP A CA 1
ATOM 5041 C C . ASP A 1 661 ? -12.460 -24.838 38.085 1.00 59.22 661 ASP A C 1
ATOM 5043 O O . ASP A 1 661 ? -11.572 -24.213 37.508 1.00 59.22 661 ASP A O 1
ATOM 5047 N N . ARG A 1 662 ? -12.419 -26.177 38.171 1.00 57.06 662 ARG A N 1
ATOM 5048 C CA . ARG A 1 662 ? -11.265 -26.983 37.715 1.00 57.06 662 ARG A CA 1
ATOM 5049 C C . ARG A 1 662 ? -10.900 -26.760 36.245 1.00 57.06 662 ARG A C 1
ATOM 5051 O O . ARG A 1 662 ? -9.723 -26.762 35.891 1.00 57.06 662 ARG A O 1
ATOM 5058 N N . LEU A 1 663 ? -11.889 -26.607 35.362 1.00 55.75 663 LEU A N 1
ATOM 5059 C CA . LEU A 1 663 ? -11.634 -26.316 33.946 1.00 55.75 663 LEU A CA 1
ATOM 5060 C C . LEU A 1 663 ? -11.100 -24.895 33.743 1.00 55.75 663 LEU A C 1
ATOM 5062 O O . LEU A 1 663 ? -10.247 -24.679 32.883 1.00 55.75 663 LEU A O 1
ATOM 5066 N N . THR A 1 664 ? -11.581 -23.939 34.536 1.00 58.12 664 THR A N 1
ATOM 5067 C CA . THR A 1 664 ? -11.102 -22.554 34.507 1.00 58.12 664 THR A CA 1
ATOM 5068 C C . THR A 1 664 ? -9.646 -22.475 34.963 1.00 58.12 664 THR A C 1
ATOM 5070 O O . THR A 1 664 ? -8.833 -21.863 34.269 1.00 58.12 664 THR A O 1
ATOM 5073 N N . ASP A 1 665 ? -9.299 -23.179 36.040 1.00 56.25 665 ASP A N 1
ATOM 5074 C CA . ASP A 1 665 ? -7.939 -23.228 36.582 1.00 56.25 665 ASP A CA 1
ATOM 5075 C C . ASP A 1 665 ? -6.962 -23.888 35.598 1.00 56.25 665 ASP A C 1
ATOM 5077 O O . ASP A 1 665 ? -5.877 -23.363 35.340 1.00 56.25 665 ASP A O 1
ATOM 5081 N N . ARG A 1 666 ? -7.372 -24.985 34.942 1.00 51.34 666 ARG A N 1
ATOM 5082 C CA . ARG A 1 666 ? -6.576 -25.637 33.882 1.00 51.34 666 ARG A CA 1
ATOM 5083 C C . ARG A 1 666 ? -6.338 -24.719 32.677 1.00 51.34 666 ARG A C 1
ATOM 5085 O O . ARG A 1 666 ? -5.237 -24.715 32.127 1.00 51.34 666 ARG A O 1
ATOM 5092 N N . LEU A 1 667 ? -7.338 -23.932 32.271 1.00 57.59 667 LEU A N 1
ATOM 5093 C CA . LEU A 1 667 ? -7.213 -22.971 31.167 1.00 57.59 667 LEU A CA 1
ATOM 5094 C C . LEU A 1 667 ? -6.295 -21.794 31.521 1.00 57.59 667 LEU A C 1
ATOM 5096 O O . LEU A 1 667 ? -5.491 -21.368 30.689 1.00 57.59 667 LEU A O 1
ATOM 5100 N N . ASP A 1 668 ? -6.387 -21.274 32.745 1.00 54.09 668 ASP A N 1
ATOM 5101 C CA . ASP A 1 668 ? -5.531 -20.180 33.207 1.00 54.09 668 ASP A CA 1
ATOM 5102 C C . ASP A 1 668 ? -4.075 -20.633 33.389 1.00 54.09 668 ASP A C 1
ATOM 5104 O O . ASP A 1 668 ? -3.148 -19.910 33.009 1.00 54.09 668 ASP A O 1
ATOM 5108 N N . ALA A 1 669 ? -3.862 -21.862 33.856 1.00 52.00 669 ALA A N 1
ATOM 5109 C CA . ALA A 1 669 ? -2.538 -22.448 33.987 1.00 52.00 669 ALA A CA 1
ATOM 5110 C C . ALA A 1 669 ? -1.899 -22.764 32.610 1.00 52.00 669 ALA A C 1
ATOM 5112 O O . ALA A 1 669 ? -0.724 -22.452 32.405 1.00 52.00 669 ALA A O 1
ATOM 5113 N N . LEU A 1 670 ? -2.667 -23.241 31.614 1.00 49.38 670 LEU A N 1
ATOM 5114 C CA . LEU A 1 670 ? -2.196 -23.398 30.222 1.00 49.38 670 LEU A CA 1
ATOM 5115 C C . LEU A 1 670 ? -1.778 -22.049 29.613 1.00 49.38 670 LEU A C 1
ATOM 5117 O O . LEU A 1 670 ? -0.794 -21.953 28.878 1.00 49.38 670 LEU A O 1
ATOM 5121 N N . ARG A 1 671 ? -2.499 -20.978 29.955 1.00 54.50 671 ARG A N 1
ATOM 5122 C CA . ARG A 1 671 ? -2.182 -19.624 29.494 1.00 54.50 671 ARG A CA 1
ATOM 5123 C C . ARG A 1 671 ? -0.896 -19.088 30.122 1.00 54.50 671 ARG A C 1
ATOM 5125 O O . ARG A 1 671 ? -0.094 -18.439 29.444 1.00 54.50 671 ARG A O 1
ATOM 5132 N N . ASN A 1 672 ? -0.689 -19.361 31.405 1.00 49.50 672 ASN A N 1
ATOM 5133 C CA . ASN A 1 672 ? 0.539 -18.999 32.106 1.00 49.50 672 ASN A CA 1
ATOM 5134 C C . ASN A 1 672 ? 1.744 -19.787 31.572 1.00 49.50 672 ASN A C 1
ATOM 5136 O O . ASN A 1 672 ? 2.787 -19.182 31.345 1.00 49.50 672 ASN A O 1
ATOM 5140 N N . TYR A 1 673 ? 1.564 -21.071 31.243 1.00 45.03 673 TYR A N 1
ATOM 5141 C CA . TYR A 1 673 ? 2.551 -21.879 30.521 1.00 45.03 673 TYR A CA 1
ATOM 5142 C C . TYR A 1 673 ? 2.937 -21.237 29.181 1.00 45.03 673 TYR A C 1
ATOM 5144 O O . TYR A 1 673 ? 4.117 -21.002 28.926 1.00 45.03 673 TYR A O 1
ATOM 5152 N N . THR A 1 674 ? 1.958 -20.830 28.359 1.00 47.94 674 THR A N 1
ATOM 5153 C CA . THR A 1 674 ? 2.271 -20.112 27.114 1.00 47.94 674 THR A CA 1
ATOM 5154 C C . THR A 1 674 ? 3.019 -18.805 27.372 1.00 47.94 674 THR A C 1
ATOM 5156 O O . THR A 1 674 ? 3.980 -18.534 26.677 1.00 47.94 674 THR A O 1
ATOM 5159 N N . ARG A 1 675 ? 2.688 -18.009 28.393 1.00 49.12 675 ARG A N 1
ATOM 5160 C CA . ARG A 1 675 ? 3.430 -16.761 28.666 1.00 49.12 675 ARG A CA 1
ATOM 5161 C C . ARG A 1 675 ? 4.865 -16.994 29.138 1.00 49.12 675 ARG A C 1
ATOM 5163 O O . ARG A 1 675 ? 5.751 -16.268 28.704 1.00 49.12 675 ARG A O 1
ATOM 5170 N N . ALA A 1 676 ? 5.090 -18.000 29.978 1.00 49.00 676 ALA A N 1
ATOM 5171 C CA . ALA A 1 676 ? 6.410 -18.336 30.508 1.00 49.00 676 ALA A CA 1
ATOM 5172 C C . ALA A 1 676 ? 7.384 -18.809 29.408 1.00 49.00 676 ALA A C 1
ATOM 5174 O O . ALA A 1 676 ? 8.580 -18.546 29.490 1.00 49.00 676 ALA A O 1
ATOM 5175 N N . VAL A 1 677 ? 6.859 -19.433 28.346 1.00 45.62 677 VAL A N 1
ATOM 5176 C CA . VAL A 1 677 ? 7.621 -19.837 27.148 1.00 45.62 677 VAL A CA 1
ATOM 5177 C C . VAL A 1 677 ? 7.954 -18.649 26.219 1.00 45.62 677 VAL A C 1
ATOM 5179 O O . VAL A 1 677 ? 8.864 -18.760 25.408 1.00 45.62 677 VAL A O 1
ATOM 5182 N N . HIS A 1 678 ? 7.253 -17.511 26.322 1.00 47.47 678 HIS A N 1
ATOM 5183 C CA . HIS A 1 678 ? 7.315 -16.395 25.355 1.00 47.47 678 HIS A CA 1
ATOM 5184 C C . HIS A 1 678 ? 8.062 -15.136 25.851 1.00 47.47 678 HIS A C 1
ATOM 5186 O O . HIS A 1 678 ? 7.998 -14.097 25.194 1.00 47.47 678 HIS A O 1
ATOM 5192 N N . ALA A 1 679 ? 8.733 -15.166 27.004 1.00 46.91 679 ALA A N 1
ATOM 5193 C CA . ALA A 1 679 ? 9.491 -14.009 27.483 1.00 46.91 679 ALA A CA 1
ATOM 5194 C C . ALA A 1 679 ? 10.928 -14.018 26.917 1.00 46.91 679 ALA A C 1
ATOM 5196 O O . ALA A 1 679 ? 11.779 -14.760 27.400 1.00 46.91 679 ALA A O 1
ATOM 5197 N N . ASP A 1 680 ? 11.199 -13.162 25.924 1.00 45.38 680 ASP A N 1
ATOM 5198 C CA . ASP A 1 680 ? 12.545 -12.801 25.427 1.00 45.38 680 ASP A CA 1
ATOM 5199 C C . ASP A 1 680 ? 13.309 -11.934 26.461 1.00 45.38 680 ASP A C 1
ATOM 5201 O O . ASP A 1 680 ? 13.777 -10.834 26.169 1.00 45.38 680 ASP A O 1
ATOM 5205 N N . THR A 1 681 ? 13.394 -12.388 27.713 1.00 52.62 681 THR A N 1
ATOM 5206 C CA . THR A 1 681 ? 14.139 -11.688 28.773 1.00 52.62 681 THR A CA 1
ATOM 5207 C C . THR A 1 681 ? 15.487 -12.372 28.978 1.00 52.62 681 THR A C 1
ATOM 5209 O O . THR A 1 681 ? 15.527 -13.581 29.235 1.00 52.62 681 THR A O 1
ATOM 5212 N N . GLU A 1 682 ? 16.583 -11.615 28.874 1.00 59.12 682 GLU A N 1
ATOM 5213 C CA . GLU A 1 682 ? 17.927 -12.075 29.251 1.00 59.12 682 GLU A CA 1
ATOM 5214 C C . GLU A 1 682 ? 17.960 -12.476 30.742 1.00 59.12 682 GLU A C 1
ATOM 5216 O O . GLU A 1 682 ? 17.270 -11.879 31.567 1.00 59.12 682 GLU A O 1
ATOM 5221 N N . LEU A 1 683 ? 18.731 -13.513 31.103 1.00 76.00 683 LEU A N 1
ATOM 5222 C CA . LEU A 1 683 ? 18.862 -13.953 32.499 1.00 76.00 683 LEU A CA 1
ATOM 5223 C C . LEU A 1 683 ? 19.742 -12.967 33.280 1.00 76.00 683 LEU A C 1
ATOM 5225 O O . LEU A 1 683 ? 20.961 -12.907 33.095 1.00 76.00 683 LEU A O 1
ATOM 5229 N N . GLU A 1 684 ? 19.138 -12.222 34.196 1.00 81.00 684 GLU A N 1
ATOM 5230 C CA . GLU A 1 684 ? 19.811 -11.186 34.979 1.00 81.00 684 GLU A CA 1
ATOM 5231 C C . GLU A 1 684 ? 20.224 -11.702 36.369 1.00 81.00 684 GLU A C 1
ATOM 5233 O O . GLU A 1 684 ? 19.734 -12.738 36.823 1.00 81.00 684 GLU A O 1
ATOM 5238 N N . PRO A 1 685 ? 21.134 -11.011 37.078 1.00 87.00 685 PRO A N 1
ATOM 5239 C CA . PRO A 1 685 ? 21.375 -11.266 38.494 1.00 87.00 685 PRO A CA 1
ATOM 5240 C C . PRO A 1 685 ? 20.110 -11.005 39.328 1.00 87.00 685 PRO A C 1
ATOM 5242 O O . PRO A 1 685 ? 19.653 -9.868 39.444 1.00 87.00 685 PRO A O 1
ATOM 5245 N N . VAL A 1 686 ? 19.567 -12.053 39.943 1.00 87.69 686 VAL A N 1
ATOM 5246 C CA . VAL A 1 686 ? 18.336 -12.033 40.739 1.00 87.69 686 VAL A CA 1
ATOM 5247 C C . VAL A 1 686 ? 18.610 -12.518 42.158 1.00 87.69 686 VAL A C 1
ATOM 5249 O O . VAL A 1 686 ? 19.227 -13.561 42.374 1.00 87.69 686 VAL A O 1
ATOM 5252 N N . ASP A 1 687 ? 18.132 -11.750 43.135 1.00 90.56 687 ASP A N 1
ATOM 5253 C CA . ASP A 1 687 ? 18.151 -12.113 44.550 1.00 90.56 687 ASP A CA 1
ATOM 5254 C C . ASP A 1 687 ? 17.032 -13.121 44.859 1.00 90.56 687 ASP A C 1
ATOM 5256 O O . ASP A 1 687 ? 15.846 -12.783 44.762 1.00 90.56 687 ASP A O 1
ATOM 5260 N N . LEU A 1 688 ? 17.398 -14.354 45.228 1.00 91.38 688 LEU A N 1
ATOM 5261 C CA . LEU A 1 688 ? 16.428 -15.415 45.501 1.00 91.38 688 LEU A CA 1
ATOM 5262 C C . LEU A 1 688 ? 15.559 -15.138 46.736 1.00 91.38 688 LEU A C 1
ATOM 5264 O O . LEU A 1 688 ? 14.441 -15.648 46.797 1.00 91.38 688 LEU A O 1
ATOM 5268 N N . ASP A 1 689 ? 15.999 -14.299 47.679 1.00 89.12 689 ASP A N 1
ATOM 5269 C CA . ASP A 1 689 ? 15.137 -13.893 48.795 1.00 89.12 689 ASP A CA 1
ATOM 5270 C C . ASP A 1 689 ? 13.931 -13.082 48.302 1.00 89.12 689 ASP A C 1
ATOM 5272 O O . ASP A 1 689 ? 12.797 -13.321 48.724 1.00 89.12 689 ASP A O 1
ATOM 5276 N N . SER A 1 690 ? 14.151 -12.192 47.330 1.00 85.31 690 SER A N 1
ATOM 5277 C CA . SER A 1 690 ? 13.078 -11.411 46.703 1.00 85.31 690 SER A CA 1
ATOM 5278 C C . SER A 1 690 ? 12.145 -12.268 45.840 1.00 85.31 690 SER A C 1
ATOM 5280 O O . SER A 1 690 ? 10.941 -12.033 45.795 1.00 85.31 690 SER A O 1
ATOM 5282 N N . VAL A 1 691 ? 12.686 -13.310 45.202 1.00 88.62 691 VAL A N 1
ATOM 5283 C CA . VAL A 1 691 ? 11.920 -14.270 44.395 1.00 88.62 691 VAL A CA 1
ATOM 5284 C C . VAL A 1 691 ? 10.918 -15.036 45.247 1.00 88.62 691 VAL A C 1
ATOM 5286 O O . VAL A 1 691 ? 9.765 -15.202 44.839 1.00 88.62 691 VAL A O 1
ATOM 5289 N N . VAL A 1 692 ? 11.362 -15.509 46.415 1.00 88.38 692 VAL A N 1
ATOM 5290 C CA . VAL A 1 692 ? 10.516 -16.243 47.359 1.00 88.38 692 VAL A CA 1
ATOM 5291 C C . VAL A 1 692 ? 9.437 -15.325 47.925 1.00 88.38 692 VAL A C 1
ATOM 5293 O O . VAL A 1 692 ? 8.281 -15.730 47.983 1.00 88.38 692 VAL A O 1
ATOM 5296 N N . GLU A 1 693 ? 9.771 -14.078 48.268 1.00 84.88 693 GLU A N 1
ATOM 5297 C CA . GLU A 1 693 ? 8.782 -13.089 48.724 1.00 84.88 693 GLU A CA 1
ATOM 5298 C C . GLU A 1 693 ? 7.699 -12.822 47.678 1.00 84.88 693 GLU A C 1
ATOM 5300 O O . GLU A 1 693 ? 6.512 -12.884 47.998 1.00 84.88 693 GLU A O 1
ATOM 5305 N N . ASP A 1 694 ? 8.089 -12.606 46.423 1.00 78.25 694 ASP A N 1
ATOM 5306 C CA . ASP A 1 694 ? 7.143 -12.388 45.330 1.00 78.25 694 ASP A CA 1
ATOM 5307 C C . ASP A 1 694 ? 6.251 -13.622 45.110 1.00 78.25 694 ASP A C 1
ATOM 5309 O O . ASP A 1 694 ? 5.033 -13.492 44.967 1.00 78.25 694 ASP A O 1
ATOM 5313 N N . GLY A 1 695 ? 6.830 -14.828 45.144 1.00 81.56 695 GLY A N 1
ATOM 5314 C CA . GLY A 1 695 ? 6.087 -16.084 45.012 1.00 81.56 695 GLY A CA 1
ATOM 5315 C C . GLY A 1 695 ? 5.054 -16.283 46.126 1.00 81.56 695 GLY A C 1
ATOM 5316 O O . GLY A 1 695 ? 3.923 -16.683 45.849 1.00 81.56 695 GLY A O 1
ATOM 5317 N N . LEU A 1 696 ? 5.415 -15.947 47.369 1.00 81.38 696 LEU A N 1
ATOM 5318 C CA . LEU A 1 696 ? 4.539 -16.063 48.539 1.00 81.38 696 LEU A CA 1
ATOM 5319 C C . LEU A 1 696 ? 3.468 -14.966 48.597 1.00 81.38 696 LEU A C 1
ATOM 5321 O O . LEU A 1 696 ? 2.339 -15.243 49.000 1.00 81.38 696 LEU A O 1
ATOM 5325 N N . SER A 1 697 ? 3.776 -13.744 48.149 1.00 73.00 697 SER A N 1
ATOM 5326 C CA . SER A 1 697 ? 2.815 -12.629 48.125 1.00 73.00 697 SER A CA 1
ATOM 5327 C C . SER A 1 697 ? 1.564 -12.946 47.293 1.00 73.00 697 SER A C 1
ATOM 5329 O O . SER A 1 697 ? 0.454 -12.536 47.630 1.00 73.00 697 SER A O 1
ATOM 5331 N N . ASN A 1 698 ? 1.720 -13.767 46.251 1.00 58.28 698 ASN A N 1
ATOM 5332 C CA . ASN A 1 698 ? 0.628 -14.188 45.377 1.00 58.28 698 ASN A CA 1
ATOM 5333 C C . ASN A 1 698 ? -0.271 -15.281 45.986 1.00 58.28 698 ASN A C 1
ATOM 5335 O O . ASN A 1 698 ? -1.338 -15.557 45.437 1.00 58.28 698 ASN A O 1
ATOM 5339 N N . VAL A 1 699 ? 0.135 -15.901 47.100 1.00 72.00 699 VAL A N 1
ATOM 5340 C CA . VAL A 1 699 ? -0.603 -16.978 47.795 1.00 72.00 699 VAL A CA 1
ATOM 5341 C C . VAL A 1 699 ? -0.916 -16.641 49.256 1.00 72.00 699 VAL A C 1
ATOM 5343 O O . VAL A 1 699 ? -1.415 -17.485 49.995 1.00 72.00 699 VAL A O 1
ATOM 5346 N N . GLU A 1 700 ? -0.695 -15.394 49.673 1.00 70.06 700 GLU A N 1
ATOM 5347 C CA . GLU A 1 700 ? -0.833 -14.937 51.062 1.00 70.06 700 GLU A CA 1
ATOM 5348 C C . GLU A 1 700 ? -2.226 -15.210 51.660 1.00 70.06 700 GLU A C 1
ATOM 5350 O O . GLU A 1 700 ? -2.344 -15.605 52.817 1.00 70.06 700 GLU A O 1
ATOM 5355 N N . LEU A 1 701 ? -3.289 -15.081 50.859 1.00 58.38 701 LEU A N 1
ATOM 5356 C CA . LEU A 1 701 ? -4.659 -15.403 51.279 1.00 58.38 701 LEU A CA 1
ATOM 5357 C C . LEU A 1 701 ? -4.861 -16.901 51.563 1.00 58.38 701 LEU A C 1
ATOM 5359 O O . LEU A 1 701 ? -5.584 -17.240 52.493 1.00 58.38 701 LEU A O 1
ATOM 5363 N N . LEU A 1 702 ? -4.221 -17.792 50.799 1.00 63.88 702 LEU A N 1
ATOM 5364 C CA . LEU A 1 702 ? -4.283 -19.241 51.035 1.00 63.88 702 LEU A CA 1
ATOM 5365 C C . LEU A 1 702 ? -3.500 -19.613 52.299 1.00 63.88 702 LEU A C 1
ATOM 5367 O O . LEU A 1 702 ? -3.997 -20.361 53.132 1.00 63.88 702 LEU A O 1
ATOM 5371 N N . LEU A 1 703 ? -2.327 -19.004 52.492 1.00 67.31 703 LEU A N 1
ATOM 5372 C CA . LEU A 1 703 ? -1.487 -19.199 53.680 1.00 67.31 703 LEU A CA 1
ATOM 5373 C C . LEU A 1 703 ? -2.143 -18.704 54.982 1.00 67.31 703 LEU A C 1
ATOM 5375 O O . LEU A 1 703 ? -1.804 -19.180 56.056 1.00 67.31 703 LEU A O 1
ATOM 5379 N N . GLN A 1 704 ? -3.075 -17.747 54.915 1.00 62.84 704 GLN A N 1
ATOM 5380 C CA . GLN A 1 704 ? -3.833 -17.274 56.085 1.00 62.84 704 GLN A CA 1
ATOM 5381 C C . GLN A 1 704 ? -5.018 -18.177 56.452 1.00 62.84 704 GLN A C 1
ATOM 5383 O O . GLN A 1 704 ? -5.498 -18.124 57.586 1.00 62.84 704 GLN A O 1
ATOM 5388 N N . HIS A 1 705 ? -5.525 -18.951 55.491 1.00 57.12 705 HIS A N 1
ATOM 5389 C CA . HIS A 1 705 ? -6.673 -19.839 55.674 1.00 57.12 705 HIS A CA 1
ATOM 5390 C C . HIS A 1 705 ? -6.272 -21.286 55.986 1.00 57.12 705 HIS A C 1
ATOM 5392 O O . HIS A 1 705 ? -7.089 -22.026 56.530 1.00 57.12 705 HIS A O 1
ATOM 5398 N N . GLU A 1 706 ? -5.029 -21.662 55.693 1.00 62.72 706 GLU A N 1
ATOM 5399 C CA . GLU A 1 706 ? -4.480 -23.005 55.854 1.00 62.72 706 GLU A CA 1
ATOM 5400 C C . GLU A 1 706 ? -3.324 -22.982 56.878 1.00 62.72 706 GLU A C 1
ATOM 5402 O O . GLU A 1 706 ? -2.497 -22.076 56.839 1.00 62.72 706 GLU A O 1
ATOM 5407 N N . ASP A 1 707 ? -3.232 -23.965 57.787 1.00 67.44 707 ASP A N 1
ATOM 5408 C CA . ASP A 1 707 ? -2.128 -24.084 58.767 1.00 67.44 707 ASP A CA 1
ATOM 5409 C C . ASP A 1 707 ? -0.793 -24.456 58.072 1.00 67.44 707 ASP A C 1
ATOM 5411 O O . ASP A 1 707 ? -0.379 -25.617 58.072 1.00 67.44 707 ASP A O 1
ATOM 5415 N N . VAL A 1 708 ? -0.144 -23.481 57.424 1.00 73.75 708 VAL A N 1
ATOM 5416 C CA . VAL A 1 708 ? 1.057 -23.676 56.591 1.00 73.75 708 VAL A CA 1
ATOM 5417 C C . VAL A 1 708 ? 2.185 -22.753 57.051 1.00 73.75 708 VAL A C 1
ATOM 5419 O O . VAL A 1 708 ? 2.031 -21.531 57.067 1.00 73.75 708 VAL A O 1
ATOM 5422 N N . GLU A 1 709 ? 3.345 -23.318 57.390 1.00 80.94 709 GLU A N 1
ATOM 5423 C CA . GLU A 1 709 ? 4.530 -22.560 57.813 1.00 80.94 709 GLU A CA 1
ATOM 5424 C C . GLU A 1 709 ? 5.639 -22.653 56.756 1.00 80.94 709 GLU A C 1
ATOM 5426 O O . GLU A 1 709 ? 6.097 -23.738 56.406 1.00 80.94 709 GLU A O 1
ATOM 5431 N N . VAL A 1 710 ? 6.101 -21.508 56.243 1.00 84.12 710 VAL A N 1
ATOM 5432 C CA . VAL A 1 710 ? 7.193 -21.459 55.258 1.00 84.12 710 VAL A CA 1
ATOM 5433 C C . VAL A 1 710 ? 8.477 -20.978 55.930 1.00 84.12 710 VAL A C 1
ATOM 5435 O O . VAL A 1 710 ? 8.555 -19.848 56.413 1.00 84.12 710 VAL A O 1
ATOM 5438 N N . SER A 1 711 ? 9.505 -21.824 55.931 1.00 85.50 711 SER A N 1
ATOM 5439 C CA . SER A 1 711 ? 10.835 -21.523 56.462 1.00 85.50 711 SER A CA 1
ATOM 5440 C C . SER A 1 711 ? 11.859 -21.366 55.334 1.00 85.50 711 SER A C 1
ATOM 5442 O O . SER A 1 711 ? 11.815 -22.067 54.321 1.00 85.50 711 SER A O 1
ATOM 5444 N N . ARG A 1 712 ? 12.796 -20.426 55.497 1.00 83.75 712 ARG A N 1
ATOM 5445 C CA . ARG A 1 712 ? 13.866 -20.157 54.525 1.00 83.75 712 ARG A CA 1
ATOM 5446 C C . ARG A 1 712 ? 15.204 -19.912 55.210 1.00 83.75 712 ARG A C 1
ATOM 5448 O O . ARG A 1 712 ? 15.258 -19.306 56.280 1.00 83.75 712 ARG A O 1
ATOM 5455 N N . GLU A 1 713 ? 16.273 -20.389 54.584 1.00 79.19 713 GLU A N 1
ATOM 5456 C CA . GLU A 1 713 ? 17.656 -20.057 54.949 1.00 79.19 713 GLU A CA 1
ATOM 5457 C C . GLU A 1 713 ? 18.123 -18.786 54.215 1.00 79.19 713 GLU A C 1
ATOM 5459 O O . GLU A 1 713 ? 17.359 -18.192 53.462 1.00 79.19 713 GLU A O 1
ATOM 5464 N N . GLN A 1 714 ? 19.363 -18.335 54.436 1.00 79.50 714 GLN A N 1
ATOM 5465 C CA . GLN A 1 714 ? 19.911 -17.193 53.697 1.00 79.50 714 GLN A CA 1
ATOM 5466 C C . GLN A 1 714 ? 20.131 -17.577 52.226 1.00 79.50 714 GLN A C 1
ATOM 5468 O O . GLN A 1 714 ? 20.946 -18.459 51.944 1.00 79.50 714 GLN A O 1
ATOM 5473 N N . LEU A 1 715 ? 19.419 -16.925 51.300 1.00 90.38 715 LEU A N 1
ATOM 5474 C CA . LEU A 1 715 ? 19.433 -17.290 49.885 1.00 90.38 715 LEU A CA 1
ATOM 5475 C C . LEU A 1 715 ? 20.448 -16.447 49.078 1.00 90.38 715 LEU A C 1
ATOM 5477 O O . LEU A 1 715 ? 20.726 -15.296 49.414 1.00 90.38 715 LEU A O 1
ATOM 5481 N N . PRO A 1 716 ? 21.072 -17.022 48.033 1.00 90.12 716 PRO A N 1
ATOM 5482 C CA . PRO A 1 716 ? 22.077 -16.354 47.209 1.00 90.12 716 PRO A CA 1
ATOM 5483 C C . PRO A 1 716 ? 21.457 -15.527 46.071 1.00 90.12 716 PRO A C 1
ATOM 5485 O O . PRO A 1 716 ? 20.285 -15.665 45.727 1.00 90.12 716 PRO A O 1
ATOM 5488 N N . THR A 1 717 ? 22.292 -14.729 45.404 1.00 90.00 717 THR A N 1
ATOM 5489 C CA . THR A 1 717 ? 21.966 -14.122 44.104 1.00 90.00 717 THR A CA 1
ATOM 5490 C C . THR A 1 717 ? 22.410 -15.043 42.964 1.00 90.00 717 THR A C 1
ATOM 5492 O O . THR A 1 717 ? 23.561 -15.489 42.932 1.00 90.00 717 THR A O 1
ATOM 5495 N N . VAL A 1 718 ? 21.519 -15.307 42.010 1.00 91.12 718 VAL A N 1
ATOM 5496 C CA . VAL A 1 718 ? 21.734 -16.225 40.876 1.00 91.12 718 VAL A CA 1
ATOM 5497 C C . VAL A 1 718 ? 21.410 -15.545 39.547 1.00 91.12 718 VAL A C 1
ATOM 5499 O O . VAL A 1 718 ? 20.714 -14.539 39.534 1.00 91.12 718 VAL A O 1
ATOM 5502 N N . HIS A 1 719 ? 21.891 -16.077 38.425 1.00 85.19 719 HIS A N 1
ATOM 5503 C CA . HIS A 1 719 ? 21.403 -15.669 37.105 1.00 85.19 719 HIS A CA 1
ATOM 5504 C C . HIS A 1 719 ? 20.061 -16.344 36.816 1.00 85.19 719 HIS A C 1
ATOM 5506 O O . HIS A 1 719 ? 19.991 -17.573 36.744 1.00 85.19 719 HIS A O 1
ATOM 5512 N N . GLY A 1 720 ? 19.004 -15.554 36.635 1.00 86.19 720 GLY A N 1
ATOM 5513 C CA . GLY A 1 720 ? 17.677 -16.094 36.374 1.00 86.19 720 GLY A CA 1
ATOM 5514 C C . GLY A 1 720 ? 16.635 -15.068 35.945 1.00 86.19 720 GLY A C 1
ATOM 5515 O O . GLY A 1 720 ? 16.863 -13.863 35.982 1.00 86.19 720 GLY A O 1
ATOM 5516 N N . ASP A 1 721 ? 15.466 -15.557 35.544 1.00 83.00 721 ASP A N 1
ATOM 5517 C CA . ASP A 1 721 ? 14.271 -14.737 35.338 1.00 83.00 721 ASP A CA 1
ATOM 5518 C C . ASP A 1 721 ? 13.471 -14.705 36.646 1.00 83.00 721 ASP A C 1
ATOM 5520 O O . ASP A 1 721 ? 12.901 -15.714 37.075 1.00 83.00 721 ASP A O 1
ATOM 5524 N N . ARG A 1 722 ? 13.424 -13.528 37.281 1.00 83.00 722 ARG A N 1
ATOM 5525 C CA . ARG A 1 722 ? 12.739 -13.315 38.564 1.00 83.00 722 ARG A CA 1
ATOM 5526 C C . ARG A 1 722 ? 11.284 -13.783 38.532 1.00 83.00 722 ARG A C 1
ATOM 5528 O O . ARG A 1 722 ? 10.848 -14.450 39.461 1.00 83.00 722 ARG A O 1
ATOM 5535 N N . THR A 1 723 ? 10.553 -13.489 37.457 1.00 75.00 723 THR A N 1
ATOM 5536 C CA . THR A 1 723 ? 9.122 -13.813 37.345 1.00 75.00 723 THR A CA 1
ATOM 5537 C C . THR A 1 723 ? 8.909 -15.321 37.304 1.00 75.00 723 THR A C 1
ATOM 5539 O O . THR A 1 723 ? 8.041 -15.856 37.993 1.00 75.00 723 THR A O 1
ATOM 5542 N N . MET A 1 724 ? 9.725 -16.024 36.517 1.00 79.06 724 MET A N 1
ATOM 5543 C CA . MET A 1 724 ? 9.628 -17.477 36.387 1.00 79.06 724 MET A CA 1
ATOM 5544 C C . MET A 1 724 ? 10.072 -18.215 37.644 1.00 79.06 724 MET A C 1
ATOM 5546 O O . MET A 1 724 ? 9.439 -19.199 38.023 1.00 79.06 724 MET A O 1
ATOM 5550 N N . LEU A 1 725 ? 11.122 -17.741 38.315 1.00 87.62 725 LEU A N 1
ATOM 5551 C CA . LEU A 1 725 ? 11.555 -18.329 39.578 1.00 87.62 725 LEU A CA 1
ATOM 5552 C C . LEU A 1 725 ? 10.515 -18.098 40.689 1.00 87.62 725 LEU A C 1
ATOM 5554 O O . LEU A 1 725 ? 10.260 -19.006 41.478 1.00 87.62 725 LEU A O 1
ATOM 5558 N N . SER A 1 726 ? 9.840 -16.944 40.718 1.00 84.62 726 SER A N 1
ATOM 5559 C CA . SER A 1 726 ? 8.752 -16.697 41.677 1.00 84.62 726 SER A CA 1
ATOM 5560 C C . SER A 1 726 ? 7.557 -17.603 41.406 1.00 84.62 726 SER A C 1
ATOM 5562 O O . SER A 1 726 ? 6.947 -18.124 42.338 1.00 84.62 726 SER A O 1
ATOM 5564 N N . GLN A 1 727 ? 7.262 -17.858 40.130 1.00 75.81 727 GLN A N 1
ATOM 5565 C CA . GLN A 1 727 ? 6.227 -18.802 39.723 1.00 75.81 727 GLN A CA 1
ATOM 5566 C C . GLN A 1 727 ? 6.583 -20.257 40.068 1.00 75.81 727 GLN A C 1
ATOM 5568 O O . GLN A 1 727 ? 5.705 -21.016 40.473 1.00 75.81 727 GLN A O 1
ATOM 5573 N N . TYR A 1 728 ? 7.858 -20.641 39.961 1.00 86.31 728 TYR A N 1
ATOM 5574 C CA . TYR A 1 728 ? 8.348 -21.945 40.416 1.00 86.31 728 TYR A CA 1
ATOM 5575 C C . TYR A 1 728 ? 8.088 -22.143 41.913 1.00 86.31 728 TYR A C 1
ATOM 5577 O O . TYR A 1 728 ? 7.513 -23.157 42.302 1.00 86.31 728 TYR A O 1
ATOM 5585 N N . VAL A 1 729 ? 8.431 -21.151 42.744 1.00 87.88 729 VAL A N 1
ATOM 5586 C CA . VAL A 1 729 ? 8.162 -21.191 44.192 1.00 87.88 729 VAL A CA 1
ATOM 5587 C C . VAL A 1 729 ? 6.661 -21.256 44.465 1.00 87.88 729 VAL A C 1
ATOM 5589 O O . VAL A 1 729 ? 6.214 -22.115 45.220 1.00 87.88 729 VAL A O 1
ATOM 5592 N N . GLN A 1 730 ? 5.874 -20.395 43.816 1.00 82.19 730 GLN A N 1
ATOM 5593 C CA . GLN A 1 730 ? 4.424 -20.346 43.988 1.00 82.19 730 GLN A CA 1
ATOM 5594 C C . GLN A 1 730 ? 3.765 -21.699 43.693 1.00 82.19 730 GLN A C 1
ATOM 5596 O O . GLN A 1 730 ? 2.979 -22.184 44.501 1.00 82.19 730 GLN A O 1
ATOM 5601 N N . ASN A 1 731 ? 4.088 -22.319 42.557 1.00 78.06 731 ASN A N 1
ATOM 5602 C CA . ASN A 1 731 ? 3.475 -23.582 42.148 1.00 78.06 731 ASN A CA 1
ATOM 5603 C C . ASN A 1 731 ? 3.795 -24.722 43.119 1.00 78.06 731 ASN A C 1
ATOM 5605 O O . ASN A 1 731 ? 2.923 -25.535 43.413 1.00 78.06 731 ASN A O 1
ATOM 5609 N N . LEU A 1 732 ? 5.024 -24.781 43.637 1.00 87.19 732 LEU A N 1
ATOM 5610 C CA . LEU A 1 732 ? 5.412 -25.815 44.596 1.00 87.19 732 LEU A CA 1
ATOM 5611 C C . LEU A 1 732 ? 4.756 -25.609 45.965 1.00 87.19 732 LEU A C 1
ATOM 5613 O O . LEU A 1 732 ? 4.325 -26.578 46.581 1.00 87.19 732 LEU A O 1
ATOM 5617 N N . VAL A 1 733 ? 4.603 -24.357 46.404 1.00 84.31 733 VAL A N 1
ATOM 5618 C CA . VAL A 1 733 ? 3.868 -24.033 47.637 1.00 84.31 733 VAL A CA 1
ATOM 5619 C C . VAL A 1 733 ? 2.384 -24.372 47.494 1.00 84.31 733 VAL A C 1
ATOM 5621 O O . VAL A 1 733 ? 1.819 -24.990 48.387 1.00 84.31 733 VAL A O 1
ATOM 5624 N N . VAL A 1 734 ? 1.750 -24.033 46.367 1.00 77.31 734 VAL A N 1
ATOM 5625 C CA . VAL A 1 734 ? 0.345 -24.399 46.109 1.00 77.31 734 VAL A CA 1
ATOM 5626 C C . VAL A 1 734 ? 0.170 -25.916 46.093 1.00 77.31 734 VAL A C 1
ATOM 5628 O O . VAL A 1 734 ? -0.747 -26.415 46.736 1.00 77.31 734 VAL A O 1
ATOM 5631 N N . ASN A 1 735 ? 1.079 -26.659 45.453 1.00 77.56 735 ASN A N 1
ATOM 5632 C CA . ASN A 1 735 ? 1.037 -28.123 45.465 1.00 77.56 735 ASN A CA 1
ATOM 5633 C C . ASN A 1 735 ? 1.123 -28.693 46.890 1.00 77.56 735 ASN A C 1
ATOM 5635 O O . ASN A 1 735 ? 0.388 -29.624 47.215 1.00 77.56 735 ASN A O 1
ATOM 5639 N N . ALA A 1 736 ? 1.984 -28.129 47.743 1.00 82.12 736 ALA A N 1
ATOM 5640 C CA . ALA A 1 736 ? 2.099 -28.545 49.140 1.00 82.12 736 ALA A CA 1
ATOM 5641 C C . ALA A 1 736 ? 0.796 -28.298 49.927 1.00 82.12 736 ALA A C 1
ATOM 5643 O O . ALA A 1 736 ? 0.422 -29.102 50.777 1.00 82.12 736 ALA A O 1
ATOM 5644 N N . ILE A 1 737 ? 0.070 -27.219 49.612 1.00 77.31 737 ILE A N 1
ATOM 5645 C CA . ILE A 1 737 ? -1.228 -26.893 50.223 1.00 77.31 737 ILE A CA 1
ATOM 5646 C C . ILE A 1 737 ? -2.332 -27.831 49.722 1.00 77.31 737 ILE A C 1
ATOM 5648 O O . ILE A 1 737 ? -3.113 -28.341 50.522 1.00 77.31 737 ILE A O 1
ATOM 5652 N N . GLU A 1 738 ? -2.411 -28.067 48.411 1.00 72.56 738 GLU A N 1
ATOM 5653 C CA . GLU A 1 738 ? -3.469 -28.877 47.791 1.00 72.56 738 GLU A CA 1
ATOM 5654 C C . GLU A 1 738 ? -3.383 -30.365 48.159 1.00 72.56 738 GLU A C 1
ATOM 5656 O O . GLU A 1 738 ? -4.407 -31.047 48.228 1.00 72.56 738 GLU A O 1
ATOM 5661 N N . HIS A 1 739 ? -2.172 -30.874 48.400 1.00 73.81 739 HIS A N 1
ATOM 5662 C CA . HIS A 1 739 ? -1.912 -32.296 48.646 1.00 73.81 739 HIS A CA 1
ATOM 5663 C C . HIS A 1 739 ? -1.570 -32.627 50.101 1.00 73.81 739 HIS A C 1
ATOM 5665 O O . HIS A 1 739 ? -1.029 -33.698 50.386 1.00 73.81 739 HIS A O 1
ATOM 5671 N N . LYS A 1 740 ? -1.904 -31.729 51.029 1.00 75.12 740 LYS A N 1
ATOM 5672 C CA . LYS A 1 740 ? -1.670 -31.945 52.454 1.00 75.12 740 LYS A CA 1
ATOM 5673 C C . LYS A 1 740 ? -2.560 -33.024 53.061 1.00 75.12 740 LYS A C 1
ATOM 5675 O O . LYS A 1 740 ? -3.668 -33.289 52.592 1.00 75.12 740 LYS A O 1
ATOM 5680 N N . ASP A 1 741 ? -2.097 -33.584 54.173 1.00 72.06 741 ASP A N 1
ATOM 5681 C CA . ASP A 1 741 ? -2.959 -34.329 55.087 1.00 72.06 741 ASP A CA 1
ATOM 5682 C C . ASP A 1 741 ? -3.922 -33.336 55.782 1.00 72.06 741 ASP A C 1
ATOM 5684 O O . ASP A 1 741 ? -3.448 -32.379 56.400 1.00 72.06 741 ASP A O 1
ATOM 5688 N N . PRO A 1 742 ? -5.258 -33.508 55.690 1.00 67.06 742 PRO A N 1
ATOM 5689 C CA . PRO A 1 742 ? -6.227 -32.591 56.297 1.00 67.06 742 PRO A CA 1
ATOM 5690 C C . PRO A 1 742 ? -6.062 -32.396 57.810 1.00 67.06 742 PRO A C 1
ATOM 5692 O O . PRO A 1 742 ? -6.507 -31.376 58.335 1.00 67.06 742 PRO A O 1
ATOM 5695 N N . ASP A 1 743 ? -5.441 -33.357 58.501 1.00 68.88 743 ASP A N 1
ATOM 5696 C CA . ASP A 1 743 ? -5.302 -33.370 59.959 1.00 68.88 743 ASP A CA 1
ATOM 5697 C C . ASP A 1 743 ? -3.924 -32.875 60.457 1.00 68.88 743 ASP A C 1
ATOM 5699 O O . ASP A 1 743 ? -3.672 -32.896 61.668 1.00 68.88 743 ASP A O 1
ATOM 5703 N N . GLN A 1 744 ? -3.023 -32.427 59.565 1.00 68.94 744 GLN A N 1
ATOM 5704 C CA . GLN A 1 744 ? -1.666 -31.984 59.923 1.00 68.94 744 GLN A CA 1
ATOM 5705 C C . GLN A 1 744 ? -1.286 -30.630 59.291 1.00 68.94 744 GLN A C 1
ATOM 5707 O O . GLN A 1 744 ? -1.656 -30.354 58.148 1.00 68.94 744 GLN A O 1
ATOM 5712 N N . PRO A 1 745 ? -0.539 -29.770 60.014 1.00 74.56 745 PRO A N 1
ATOM 5713 C CA . PRO A 1 745 ? 0.042 -28.564 59.431 1.00 74.56 745 PRO A CA 1
ATOM 5714 C C . PRO A 1 745 ? 1.159 -28.930 58.446 1.00 74.56 745 PRO A C 1
ATOM 5716 O O . PRO A 1 745 ? 1.873 -29.904 58.674 1.00 74.56 745 PRO A O 1
ATOM 5719 N N . VAL A 1 746 ? 1.327 -28.134 57.388 1.00 79.00 746 VAL A N 1
ATOM 5720 C CA . VAL A 1 746 ? 2.383 -28.346 56.381 1.00 79.00 746 VAL A CA 1
ATOM 5721 C C . VAL A 1 746 ? 3.503 -27.337 56.568 1.00 79.00 746 VAL A C 1
ATOM 5723 O O . VAL A 1 746 ? 3.262 -26.129 56.584 1.00 79.00 746 VAL A O 1
ATOM 5726 N N . HIS A 1 747 ? 4.735 -27.821 56.652 1.00 86.44 747 HIS A N 1
ATOM 5727 C CA . HIS A 1 747 ? 5.939 -27.008 56.702 1.00 86.44 747 HIS A CA 1
ATOM 5728 C C . HIS A 1 747 ? 6.662 -27.075 55.359 1.00 86.44 747 HIS A C 1
ATOM 5730 O O . HIS A 1 747 ? 7.139 -28.128 54.939 1.00 86.44 747 HIS A O 1
ATOM 5736 N N . VAL A 1 748 ? 6.794 -25.924 54.700 1.00 89.19 748 VAL A N 1
ATOM 5737 C CA . VAL A 1 748 ? 7.566 -25.795 53.460 1.00 89.19 748 VAL A CA 1
ATOM 5738 C C . VAL A 1 748 ? 8.929 -25.185 53.776 1.00 89.19 748 VAL A C 1
ATOM 5740 O O . VAL A 1 748 ? 9.024 -24.112 54.369 1.00 89.19 748 VAL A O 1
ATOM 5743 N N . GLN A 1 749 ? 10.005 -25.847 53.368 1.00 91.62 749 GLN A N 1
ATOM 5744 C CA . GLN A 1 749 ? 11.379 -25.392 53.532 1.00 91.62 749 GLN A CA 1
ATOM 5745 C C . GLN A 1 749 ? 11.995 -25.017 52.180 1.00 91.62 749 GLN A C 1
ATOM 5747 O O . GLN A 1 749 ? 12.103 -25.851 51.278 1.00 91.62 749 GLN A O 1
ATOM 5752 N N . VAL A 1 750 ? 12.467 -23.774 52.060 1.00 92.75 750 VAL A N 1
ATOM 5753 C CA . VAL A 1 750 ? 13.193 -23.278 50.882 1.00 92.75 750 VAL A CA 1
ATOM 5754 C C . VAL A 1 750 ? 14.682 -23.140 51.204 1.00 92.75 750 VAL A C 1
ATOM 5756 O O . VAL A 1 750 ? 15.061 -22.420 52.131 1.00 92.75 750 VAL A O 1
ATOM 5759 N N . THR A 1 751 ? 15.541 -23.820 50.441 1.00 91.88 751 THR A N 1
ATOM 5760 C CA . THR A 1 751 ? 17.000 -23.827 50.652 1.00 91.88 751 THR A CA 1
AT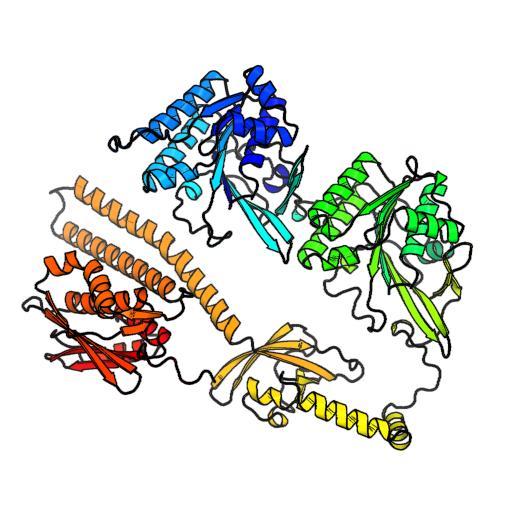OM 5761 C C . THR A 1 751 ? 17.776 -23.637 49.351 1.00 91.88 751 THR A C 1
ATOM 5763 O O . THR A 1 751 ? 17.291 -23.935 48.260 1.00 91.88 751 THR A O 1
ATOM 5766 N N . ALA A 1 752 ? 19.010 -23.142 49.453 1.00 91.75 752 ALA A N 1
ATOM 5767 C CA . ALA A 1 752 ? 19.921 -23.016 48.320 1.00 91.75 752 ALA A CA 1
ATOM 5768 C C . ALA A 1 752 ? 21.343 -23.409 48.735 1.00 91.75 752 ALA A C 1
ATOM 5770 O O . ALA A 1 752 ? 21.989 -22.711 49.514 1.00 91.75 752 ALA A O 1
ATOM 5771 N N . ASN A 1 753 ? 21.850 -24.521 48.199 1.00 90.50 753 ASN A N 1
ATOM 5772 C CA . ASN A 1 753 ? 23.174 -25.042 48.547 1.00 90.50 753 ASN A CA 1
ATOM 5773 C C . ASN A 1 753 ? 24.162 -24.868 47.393 1.00 90.50 753 ASN A C 1
ATOM 5775 O O . ASN A 1 753 ? 23.876 -25.248 46.257 1.00 90.50 753 ASN A O 1
ATOM 5779 N N . ARG A 1 754 ? 25.346 -24.316 47.672 1.00 86.75 754 ARG A N 1
ATOM 5780 C CA . ARG A 1 754 ? 26.362 -24.087 46.637 1.00 86.75 754 ARG A CA 1
ATOM 5781 C C . ARG A 1 754 ? 26.969 -25.406 46.156 1.00 86.75 754 ARG A C 1
ATOM 5783 O O . ARG A 1 754 ? 27.490 -26.176 46.961 1.00 86.75 754 ARG A O 1
ATOM 5790 N N . SER A 1 755 ? 26.982 -25.610 44.842 1.00 82.12 755 SER A N 1
ATOM 5791 C CA . SER A 1 755 ? 27.591 -26.753 44.158 1.00 82.12 755 SER A CA 1
ATOM 5792 C C . SER A 1 755 ? 28.488 -26.250 43.019 1.00 82.12 755 SER A C 1
ATOM 5794 O O . SER A 1 755 ? 28.058 -26.036 41.892 1.00 82.12 755 SER A O 1
ATOM 5796 N N . GLY A 1 756 ? 29.765 -25.980 43.312 1.00 83.62 756 GLY A N 1
ATOM 5797 C CA . GLY A 1 756 ? 30.697 -25.430 42.318 1.00 83.62 756 GLY A CA 1
ATOM 5798 C C . GLY A 1 756 ? 30.333 -24.003 41.872 1.00 83.62 756 GLY A C 1
ATOM 5799 O O . GLY A 1 756 ? 30.373 -23.072 42.684 1.00 83.62 756 GLY A O 1
ATOM 5800 N N . THR A 1 757 ? 30.034 -23.833 40.578 1.00 83.81 757 THR A N 1
ATOM 5801 C CA . THR A 1 757 ? 29.596 -22.566 39.949 1.00 83.81 757 THR A CA 1
ATOM 5802 C C . THR A 1 757 ? 28.074 -22.404 39.907 1.00 83.81 757 THR A C 1
ATOM 5804 O O . THR A 1 757 ? 27.589 -21.392 39.400 1.00 83.81 757 THR A O 1
ATOM 5807 N N . THR A 1 758 ? 27.322 -23.375 40.430 1.00 88.75 758 THR A N 1
ATOM 5808 C CA . THR A 1 758 ? 25.859 -23.346 40.507 1.00 88.75 758 THR A CA 1
ATOM 5809 C C . THR A 1 758 ? 25.373 -23.416 41.956 1.00 88.75 758 THR A C 1
ATOM 5811 O O . THR A 1 758 ? 26.113 -23.738 42.894 1.00 88.75 758 THR A O 1
ATOM 5814 N N . TRP A 1 759 ? 24.102 -23.088 42.143 1.00 91.12 759 TRP A N 1
ATOM 5815 C CA . TRP A 1 759 ? 23.344 -23.203 43.376 1.00 91.12 759 TRP A CA 1
ATOM 5816 C C . TRP A 1 759 ? 22.212 -24.198 43.169 1.00 91.12 759 TRP A C 1
ATOM 5818 O O . TRP A 1 759 ? 21.429 -24.067 42.232 1.00 91.12 759 TRP A O 1
ATOM 5828 N N . ARG A 1 760 ? 22.113 -25.184 44.060 1.00 93.00 760 ARG A N 1
ATOM 5829 C CA . ARG A 1 760 ? 21.002 -26.136 44.108 1.00 93.00 760 ARG A CA 1
ATOM 5830 C C . ARG A 1 760 ? 19.862 -25.512 44.897 1.00 93.00 760 ARG A C 1
ATOM 5832 O O . ARG A 1 760 ? 19.880 -25.544 46.129 1.00 93.00 760 ARG A O 1
ATOM 5839 N N . PHE A 1 761 ? 18.922 -24.900 44.187 1.00 94.00 761 PHE A N 1
ATOM 5840 C CA . PHE A 1 761 ? 17.746 -24.246 44.748 1.00 94.00 761 PHE A CA 1
ATOM 5841 C C . PHE A 1 761 ? 16.626 -25.270 44.935 1.00 94.00 761 PHE A C 1
ATOM 5843 O O . PHE A 1 761 ? 16.208 -25.913 43.974 1.00 94.00 761 PHE A O 1
ATOM 5850 N N . SER A 1 762 ? 16.182 -25.454 46.178 1.00 92.38 762 SER A N 1
ATOM 5851 C CA . SER A 1 762 ? 15.271 -26.528 46.579 1.00 92.38 762 SER A CA 1
ATOM 5852 C C . SER A 1 762 ? 14.055 -25.986 47.324 1.00 92.38 762 SER A C 1
ATOM 5854 O O . SER A 1 762 ? 14.196 -25.132 48.197 1.00 92.38 762 SER A O 1
ATOM 5856 N N . VAL A 1 763 ? 12.882 -26.547 47.036 1.00 92.56 763 VAL A N 1
ATOM 5857 C CA . VAL A 1 763 ? 11.648 -26.353 47.812 1.00 92.56 763 VAL A CA 1
ATOM 5858 C C . VAL A 1 763 ? 11.187 -27.729 48.278 1.00 92.56 763 VAL A C 1
ATOM 5860 O O . VAL A 1 763 ? 11.071 -28.639 47.454 1.00 92.56 763 VAL A O 1
ATOM 5863 N N . ALA A 1 764 ? 10.988 -27.896 49.583 1.00 90.50 764 ALA A N 1
ATOM 5864 C CA . ALA A 1 764 ? 10.558 -29.154 50.179 1.00 90.50 764 ALA A CA 1
ATOM 5865 C C . ALA A 1 764 ? 9.359 -28.969 51.103 1.00 90.50 764 ALA A C 1
ATOM 5867 O O . ALA A 1 764 ? 9.312 -27.975 51.815 1.00 90.50 764 ALA A O 1
ATOM 5868 N N . ASP A 1 765 ? 8.446 -29.929 51.124 1.00 89.50 765 ASP A N 1
ATOM 5869 C CA . ASP A 1 765 ? 7.342 -30.035 52.078 1.00 89.50 765 ASP A CA 1
ATOM 5870 C C . ASP A 1 765 ? 7.477 -31.301 52.937 1.00 89.50 765 ASP A C 1
ATOM 5872 O O . ASP A 1 765 ? 8.184 -32.237 52.563 1.00 89.50 765 ASP A O 1
ATOM 5876 N N . ASP A 1 766 ? 6.797 -31.322 54.081 1.00 84.75 766 ASP A N 1
ATOM 5877 C CA . ASP A 1 766 ? 6.668 -32.465 54.996 1.00 84.75 766 ASP A CA 1
ATOM 5878 C C . ASP A 1 766 ? 5.342 -33.232 54.812 1.00 84.75 766 ASP A C 1
ATOM 5880 O O . ASP A 1 766 ? 4.866 -33.902 55.730 1.00 84.75 766 ASP A O 1
ATOM 5884 N N . GLY A 1 767 ? 4.732 -33.129 53.627 1.00 80.44 767 GLY A N 1
ATOM 5885 C CA . GLY A 1 767 ? 3.462 -33.762 53.296 1.00 80.44 767 GLY A CA 1
ATOM 5886 C C . GLY A 1 767 ? 3.530 -35.296 53.196 1.00 80.44 767 GLY A C 1
ATOM 5887 O O . GLY A 1 767 ? 4.541 -35.931 53.500 1.00 80.44 767 GLY A O 1
ATOM 5888 N N . PRO A 1 768 ? 2.456 -35.952 52.719 1.00 78.12 768 PRO A N 1
ATOM 5889 C CA . PRO A 1 768 ? 2.350 -37.416 52.701 1.00 78.12 768 PRO A CA 1
ATOM 5890 C C . PRO A 1 768 ? 3.357 -38.123 51.775 1.00 78.12 768 PRO A C 1
ATOM 5892 O O . PRO A 1 768 ? 3.441 -39.353 51.797 1.00 78.12 768 PRO A O 1
ATOM 5895 N N . GLY A 1 769 ? 4.124 -37.376 50.977 1.00 78.69 769 GLY A N 1
ATOM 5896 C CA . GLY A 1 769 ? 5.036 -37.908 49.969 1.00 78.69 769 GLY A CA 1
ATOM 5897 C C . GLY A 1 769 ? 4.308 -38.523 48.772 1.00 78.69 769 GLY A C 1
ATOM 5898 O O . GLY A 1 769 ? 3.101 -38.779 48.796 1.00 78.69 769 GLY A O 1
ATOM 5899 N N . ILE A 1 770 ? 5.043 -38.753 47.686 1.00 81.19 770 ILE A N 1
ATOM 5900 C CA . ILE A 1 770 ? 4.482 -39.255 46.428 1.00 81.19 770 ILE A CA 1
ATOM 5901 C C . ILE A 1 770 ? 4.675 -40.783 46.355 1.00 81.19 770 ILE A C 1
ATOM 5903 O O . ILE A 1 770 ? 5.815 -41.249 46.416 1.00 81.19 770 ILE A O 1
ATOM 5907 N N . PRO A 1 771 ? 3.598 -41.581 46.185 1.00 77.50 771 PRO A N 1
ATOM 5908 C CA . PRO A 1 771 ? 3.699 -43.030 45.992 1.00 77.50 771 PRO A CA 1
ATOM 5909 C C . PRO A 1 771 ? 4.535 -43.409 44.765 1.00 77.50 771 PRO A C 1
ATOM 5911 O O . PRO A 1 771 ? 4.492 -42.715 43.751 1.00 77.50 771 PRO A O 1
ATOM 5914 N N . ASP A 1 772 ? 5.226 -44.552 44.822 1.00 75.06 772 ASP A N 1
ATOM 5915 C CA . ASP A 1 772 ? 6.140 -45.019 43.763 1.00 75.06 772 ASP A CA 1
ATOM 5916 C C . ASP A 1 772 ? 5.494 -45.044 42.360 1.00 75.06 772 ASP A C 1
ATOM 5918 O O . ASP A 1 772 ? 6.117 -44.617 41.390 1.00 75.06 772 ASP A O 1
ATOM 5922 N N . GLU A 1 773 ? 4.225 -45.463 42.259 1.00 68.31 773 GLU A N 1
ATOM 5923 C CA . GLU A 1 773 ? 3.465 -45.505 40.995 1.00 68.31 773 GLU A CA 1
ATOM 5924 C C . GLU A 1 773 ? 3.241 -44.108 40.383 1.00 68.31 773 GLU A C 1
ATOM 5926 O O . GLU A 1 773 ? 3.257 -43.946 39.162 1.00 68.31 773 GLU A O 1
ATOM 5931 N N . THR A 1 774 ? 3.072 -43.082 41.222 1.00 65.25 774 THR A N 1
ATOM 5932 C CA . THR A 1 774 ? 2.903 -41.681 40.802 1.00 65.25 774 THR A CA 1
ATOM 5933 C C . THR A 1 774 ? 4.258 -41.003 40.577 1.00 65.25 774 THR A C 1
ATOM 5935 O O . THR A 1 774 ? 4.374 -40.121 39.724 1.00 65.25 774 THR A O 1
ATOM 5938 N N . ARG A 1 775 ? 5.307 -41.432 41.298 1.00 71.06 775 ARG A N 1
ATOM 5939 C CA . ARG A 1 775 ? 6.671 -40.902 41.154 1.00 71.06 775 ARG A CA 1
ATOM 5940 C C . ARG A 1 775 ? 7.190 -41.105 39.732 1.00 71.06 775 ARG A C 1
ATOM 5942 O O . ARG A 1 775 ? 7.680 -40.148 39.145 1.00 71.06 775 ARG A O 1
ATOM 5949 N N . GLU A 1 776 ? 7.031 -42.298 39.154 1.00 66.06 776 GLU A N 1
ATOM 5950 C CA . GLU A 1 776 ? 7.474 -42.575 37.775 1.00 66.06 776 GLU A CA 1
ATOM 5951 C C . GLU A 1 776 ? 6.760 -41.689 36.738 1.00 66.06 776 GLU A C 1
ATOM 5953 O O . GLU A 1 776 ? 7.394 -41.194 35.805 1.00 66.06 776 GLU A O 1
ATOM 5958 N N . GLN A 1 777 ? 5.463 -41.421 36.929 1.00 62.62 777 GLN A N 1
ATOM 5959 C CA . GLN A 1 777 ? 4.679 -40.550 36.043 1.00 62.62 777 GLN A CA 1
ATOM 5960 C C . GLN A 1 777 ? 5.130 -39.089 36.125 1.00 62.62 777 GLN A C 1
ATOM 5962 O O . GLN A 1 777 ? 5.263 -38.415 35.102 1.00 62.62 777 GLN A O 1
ATOM 5967 N N . ILE A 1 778 ? 5.392 -38.601 37.340 1.00 67.44 778 ILE A N 1
ATOM 5968 C CA . ILE A 1 778 ? 5.890 -37.242 37.554 1.00 67.44 778 ILE A CA 1
ATOM 5969 C C . ILE A 1 778 ? 7.309 -37.112 36.993 1.00 67.44 778 ILE A C 1
ATOM 5971 O O . ILE A 1 778 ? 7.571 -36.170 36.252 1.00 67.44 778 ILE A O 1
ATOM 5975 N N . SER A 1 779 ? 8.203 -38.070 37.248 1.00 66.44 779 SER A N 1
ATOM 5976 C CA . SER A 1 779 ? 9.559 -38.070 36.685 1.00 66.44 779 SER A CA 1
ATOM 5977 C C . SER A 1 779 ? 9.558 -38.055 35.151 1.00 66.44 779 SER A C 1
ATOM 5979 O O . SER A 1 779 ? 10.272 -37.249 34.562 1.00 66.44 779 SER A O 1
ATOM 5981 N N . ALA A 1 780 ? 8.711 -38.855 34.495 1.00 60.34 780 ALA A N 1
ATOM 5982 C CA . ALA A 1 780 ? 8.594 -38.857 33.033 1.00 60.34 780 ALA A CA 1
ATOM 5983 C C . ALA A 1 780 ? 8.086 -37.515 32.465 1.00 60.34 780 ALA A C 1
ATOM 5985 O O . ALA A 1 780 ? 8.543 -37.065 31.411 1.00 60.34 780 ALA A O 1
ATOM 5986 N N . MET A 1 781 ? 7.172 -36.847 33.175 1.00 62.56 781 MET A N 1
ATOM 5987 C CA . MET A 1 781 ? 6.681 -35.518 32.799 1.00 62.56 781 MET A CA 1
ATOM 5988 C C . MET A 1 781 ? 7.775 -34.448 32.931 1.00 62.56 781 MET A C 1
ATOM 5990 O O . MET A 1 781 ? 7.917 -33.593 32.059 1.00 62.56 781 MET A O 1
ATOM 5994 N N . LEU A 1 782 ? 8.570 -34.512 34.003 1.00 61.59 782 LEU A N 1
ATOM 5995 C CA . LEU A 1 782 ? 9.684 -33.596 34.265 1.00 61.59 782 LEU A CA 1
ATOM 5996 C C . LEU A 1 782 ? 10.860 -33.778 33.280 1.00 61.59 782 LEU A C 1
ATOM 5998 O O . LEU A 1 782 ? 11.689 -32.880 33.147 1.00 61.59 782 LEU A O 1
ATOM 6002 N N . GLU A 1 783 ? 10.915 -34.907 32.561 1.00 51.53 783 GLU A N 1
ATOM 6003 C CA . GLU A 1 783 ? 11.900 -35.216 31.512 1.00 51.53 783 GLU A CA 1
ATOM 6004 C C . GLU A 1 783 ? 11.452 -34.845 30.078 1.00 51.53 783 GLU A C 1
ATOM 6006 O O . GLU A 1 783 ? 12.187 -35.108 29.123 1.00 51.53 783 GLU A O 1
ATOM 6011 N N . GLY A 1 784 ? 10.285 -34.206 29.910 1.00 45.66 784 GLY A N 1
ATOM 6012 C CA . GLY A 1 784 ? 9.820 -33.654 28.625 1.00 45.66 784 GLY A CA 1
ATOM 6013 C C . GLY A 1 784 ? 8.807 -34.514 27.850 1.00 45.66 784 GLY A C 1
ATOM 6014 O O . GLY A 1 784 ? 8.510 -34.218 26.690 1.00 45.66 784 GLY A O 1
ATOM 6015 N N . GLY A 1 785 ? 8.253 -35.570 28.458 1.00 39.72 785 GLY A N 1
ATOM 6016 C CA . GLY A 1 785 ? 7.180 -36.380 27.869 1.00 39.72 785 GLY A CA 1
ATOM 6017 C C . GLY A 1 785 ? 5.796 -35.760 28.095 1.00 39.72 785 GLY A C 1
ATOM 6018 O O . GLY A 1 785 ? 5.340 -35.666 29.230 1.00 39.72 785 GLY A O 1
ATOM 6019 N N . THR A 1 786 ? 5.101 -35.356 27.026 1.00 37.69 786 THR A N 1
ATOM 6020 C CA . THR A 1 786 ? 3.735 -34.783 27.095 1.00 37.69 786 THR A CA 1
ATOM 6021 C C . THR A 1 786 ? 2.626 -35.747 26.667 1.00 37.69 786 THR A C 1
ATOM 6023 O O . THR A 1 786 ? 1.464 -35.354 26.649 1.00 37.69 786 THR A O 1
ATOM 6026 N N . GLU A 1 787 ? 2.940 -37.000 26.322 1.00 35.75 787 GLU A N 1
ATOM 6027 C CA . GLU A 1 787 ? 1.962 -37.870 25.648 1.00 35.75 787 GLU A CA 1
ATOM 6028 C C . GLU A 1 787 ? 1.052 -38.707 26.567 1.00 35.75 787 GLU A C 1
ATOM 6030 O O . GLU A 1 787 ? 0.076 -39.228 26.046 1.00 35.75 787 GLU A O 1
ATOM 6035 N N . ASP A 1 788 ? 1.257 -38.786 27.894 1.00 31.31 788 ASP A N 1
ATOM 6036 C CA . ASP A 1 788 ? 0.443 -39.700 28.737 1.00 31.31 788 ASP A CA 1
ATOM 6037 C C . ASP A 1 788 ? 0.110 -39.237 30.181 1.00 31.31 788 ASP A C 1
ATOM 6039 O O . ASP A 1 788 ? -0.209 -40.050 31.049 1.00 31.31 788 ASP A O 1
ATOM 6043 N N . SER A 1 789 ? 0.118 -37.936 30.492 1.00 33.88 789 SER A N 1
ATOM 6044 C CA . SER A 1 789 ? -0.145 -37.446 31.862 1.00 33.88 789 SER A CA 1
ATOM 6045 C C . SER A 1 789 ? -1.524 -36.787 32.051 1.00 33.88 789 SER A C 1
ATOM 6047 O O . SER A 1 789 ? -1.633 -35.624 32.425 1.00 33.88 789 SER A O 1
ATOM 6049 N N . GLU A 1 790 ? -2.622 -37.539 31.889 1.00 33.03 790 GLU A N 1
ATOM 6050 C CA . GLU A 1 790 ? -3.986 -37.050 32.213 1.00 33.03 790 GLU A CA 1
ATOM 6051 C C . GLU A 1 790 ? -4.220 -36.761 33.720 1.00 33.03 790 GLU A C 1
ATOM 6053 O O . GLU A 1 790 ? -5.250 -36.189 34.087 1.00 33.03 790 GLU A O 1
ATOM 6058 N N . HIS A 1 791 ? -3.268 -37.107 34.600 1.00 34.84 791 HIS A N 1
ATOM 6059 C CA . HIS A 1 791 ? -3.439 -37.058 36.060 1.00 34.84 791 HIS A CA 1
ATOM 6060 C C . HIS A 1 791 ? -2.348 -36.290 36.838 1.00 34.84 791 HIS A C 1
ATOM 6062 O O . HIS A 1 791 ? -2.463 -36.182 38.056 1.00 34.84 791 HIS A O 1
ATOM 6068 N N . ALA A 1 792 ? -1.331 -35.713 36.181 1.00 43.66 792 ALA A N 1
ATOM 6069 C CA . ALA A 1 792 ? -0.296 -34.916 36.853 1.00 43.66 792 ALA A CA 1
ATOM 6070 C C . ALA A 1 792 ? -0.594 -33.408 36.731 1.00 43.66 792 ALA A C 1
ATOM 6072 O O . ALA A 1 792 ? -0.869 -32.900 35.645 1.00 43.66 792 ALA A O 1
ATOM 6073 N N . GLY A 1 793 ? -0.590 -32.690 37.857 1.00 54.06 793 GLY A N 1
ATOM 6074 C CA . GLY A 1 793 ? -0.980 -31.280 37.939 1.00 54.06 793 GLY A CA 1
ATOM 6075 C C . GLY A 1 793 ? -0.145 -30.350 37.048 1.00 54.06 793 GLY A C 1
ATOM 6076 O O . GLY A 1 793 ? 1.081 -30.444 36.988 1.00 54.06 793 GLY A O 1
ATOM 6077 N N . LEU A 1 794 ? -0.817 -29.395 36.392 1.00 55.09 794 LEU A N 1
ATOM 6078 C CA . LEU A 1 794 ? -0.213 -28.464 35.427 1.00 55.09 794 LEU A CA 1
ATOM 6079 C C . LEU A 1 794 ? 0.887 -27.567 36.041 1.00 55.09 794 LEU A C 1
ATOM 6081 O O . LEU A 1 794 ? 1.741 -27.055 35.318 1.00 55.09 794 LEU A O 1
ATOM 6085 N N . GLY A 1 795 ? 0.901 -27.410 37.371 1.00 63.22 795 GLY A N 1
ATOM 6086 C CA . GLY A 1 795 ? 1.924 -26.662 38.109 1.00 63.22 795 GLY A CA 1
ATOM 6087 C C . GLY A 1 795 ? 3.333 -27.254 37.987 1.00 63.22 795 GLY A C 1
ATOM 6088 O O . GLY A 1 795 ? 4.292 -26.505 37.813 1.00 63.22 795 GLY A O 1
ATOM 6089 N N . LEU A 1 796 ? 3.471 -28.585 37.980 1.00 69.62 796 LEU A N 1
ATOM 6090 C CA . LEU A 1 796 ? 4.778 -29.249 37.855 1.00 69.62 796 LEU A CA 1
ATOM 6091 C C . LEU A 1 796 ? 5.349 -29.160 36.431 1.00 69.62 796 LEU A C 1
ATOM 6093 O O . LEU A 1 796 ? 6.563 -29.083 36.259 1.00 69.62 796 LEU A O 1
ATOM 6097 N N . ALA A 1 797 ? 4.486 -29.099 35.413 1.00 61.94 797 ALA A N 1
ATOM 6098 C CA . ALA A 1 797 ? 4.909 -28.900 34.027 1.00 61.94 797 ALA A CA 1
ATOM 6099 C C . ALA A 1 797 ? 5.496 -27.492 33.831 1.00 61.94 797 ALA A C 1
ATOM 6101 O O . ALA A 1 797 ? 6.504 -27.323 33.149 1.00 61.94 797 ALA A O 1
ATOM 6102 N N . ILE A 1 798 ? 4.917 -26.487 34.498 1.00 63.47 798 ILE A N 1
ATOM 6103 C CA . ILE A 1 798 ? 5.476 -25.130 34.539 1.00 63.47 798 ILE A CA 1
ATOM 6104 C C . ILE A 1 798 ? 6.841 -25.142 35.241 1.00 63.47 798 ILE A C 1
ATOM 6106 O O . ILE A 1 798 ? 7.781 -24.533 34.736 1.00 63.47 798 ILE A O 1
ATOM 6110 N N . CYS A 1 799 ? 6.991 -25.865 36.356 1.00 75.25 799 CYS A N 1
ATOM 6111 C CA . CYS A 1 799 ? 8.280 -25.992 37.044 1.00 75.25 799 CYS A CA 1
ATOM 6112 C C . CYS A 1 799 ? 9.367 -26.631 36.159 1.00 75.25 799 CYS A C 1
ATOM 6114 O O . CYS A 1 799 ? 10.503 -26.157 36.168 1.00 75.25 799 CYS A O 1
ATOM 6116 N N . ALA A 1 800 ? 9.018 -27.639 35.350 1.00 69.56 800 ALA A N 1
ATOM 6117 C CA . ALA A 1 800 ? 9.924 -28.232 34.363 1.00 69.56 800 ALA A CA 1
ATOM 6118 C C . ALA A 1 800 ? 10.386 -27.200 33.319 1.00 69.56 800 ALA A C 1
ATOM 6120 O O . ALA A 1 800 ? 11.577 -27.076 33.051 1.00 69.56 800 ALA A O 1
ATOM 6121 N N . THR A 1 801 ? 9.468 -26.385 32.794 1.00 65.44 801 THR A N 1
ATOM 6122 C CA . THR A 1 801 ? 9.799 -25.315 31.836 1.00 65.44 801 THR A CA 1
ATOM 6123 C C . THR A 1 801 ? 10.671 -24.218 32.447 1.00 65.44 801 THR A C 1
ATOM 6125 O O . THR A 1 801 ? 11.567 -23.700 31.780 1.00 65.44 801 THR A O 1
ATOM 6128 N N . VAL A 1 802 ? 10.451 -23.866 33.720 1.00 76.19 802 VAL A N 1
ATOM 6129 C CA . VAL A 1 802 ? 11.342 -22.943 34.443 1.00 76.19 802 VAL A CA 1
ATOM 6130 C C . VAL A 1 802 ? 12.755 -23.524 34.503 1.00 76.19 802 VAL A C 1
ATOM 6132 O O . VAL A 1 802 ? 13.704 -22.808 34.191 1.00 76.19 802 VAL A O 1
ATOM 6135 N N . ALA A 1 803 ? 12.901 -24.808 34.840 1.00 76.94 803 ALA A N 1
ATOM 6136 C CA . ALA A 1 803 ? 14.195 -25.487 34.874 1.00 76.94 803 ALA A CA 1
ATOM 6137 C C . ALA A 1 803 ? 14.878 -25.484 33.492 1.00 76.94 803 ALA A C 1
ATOM 6139 O O . ALA A 1 803 ? 16.020 -25.040 33.370 1.00 76.94 803 ALA A O 1
ATOM 6140 N N . GLU A 1 804 ? 14.155 -25.872 32.438 1.00 71.94 804 GLU A N 1
ATOM 6141 C CA . GLU A 1 804 ? 14.676 -25.909 31.066 1.00 71.94 804 GLU A CA 1
ATOM 6142 C C . GLU A 1 804 ? 15.168 -24.538 30.587 1.00 71.94 804 GLU A C 1
ATOM 6144 O O . GLU A 1 804 ? 16.250 -24.443 30.004 1.00 71.94 804 GLU A O 1
ATOM 6149 N N . ARG A 1 805 ? 14.427 -23.456 30.875 1.00 73.62 805 ARG A N 1
ATOM 6150 C CA . ARG A 1 805 ? 14.849 -22.092 30.506 1.00 73.62 805 ARG A CA 1
ATOM 6151 C C . ARG A 1 805 ? 16.140 -21.668 31.208 1.00 73.62 805 ARG A C 1
ATOM 6153 O O . ARG A 1 805 ? 16.923 -20.912 30.640 1.00 73.62 805 ARG A O 1
ATOM 6160 N N . HIS A 1 806 ? 16.382 -22.168 32.415 1.00 80.06 806 HIS A N 1
ATOM 6161 C CA . HIS A 1 806 ? 17.621 -21.926 33.157 1.00 80.06 806 HIS A CA 1
ATOM 6162 C C . HIS A 1 806 ? 18.718 -22.954 32.821 1.00 80.06 806 HIS A C 1
ATOM 6164 O O . HIS A 1 806 ? 19.748 -22.996 33.489 1.00 80.06 806 HIS A O 1
ATOM 6170 N N . GLY A 1 807 ? 18.520 -23.769 31.774 1.00 72.88 807 GLY A N 1
ATOM 6171 C CA . GLY A 1 807 ? 19.495 -24.747 31.289 1.00 72.88 807 GLY A CA 1
ATOM 6172 C C . GLY A 1 807 ? 19.676 -25.954 32.211 1.00 72.88 807 GLY A C 1
ATOM 6173 O O . GLY A 1 807 ? 20.696 -26.636 32.123 1.00 72.88 807 GLY A O 1
ATOM 6174 N N . THR A 1 808 ? 18.717 -26.212 33.101 1.00 79.12 808 THR A N 1
ATOM 6175 C CA . THR A 1 808 ? 18.783 -27.268 34.115 1.00 79.12 808 THR A CA 1
ATOM 6176 C C . THR A 1 808 ? 17.579 -28.209 34.030 1.00 79.12 808 THR A C 1
ATOM 6178 O O . THR A 1 808 ? 16.660 -28.015 33.236 1.00 79.12 808 THR A O 1
ATOM 6181 N N . LYS A 1 809 ? 17.598 -29.268 34.837 1.00 80.25 809 LYS A N 1
ATOM 6182 C CA . LYS A 1 809 ? 16.472 -30.183 35.036 1.00 80.25 809 LYS A CA 1
ATOM 6183 C C . LYS A 1 809 ? 15.981 -30.060 36.469 1.00 80.25 809 LYS A C 1
ATOM 6185 O O . LYS A 1 809 ? 16.723 -29.640 37.352 1.00 80.25 809 LYS A O 1
ATOM 6190 N N . ILE A 1 810 ? 14.732 -30.440 36.686 1.00 83.62 810 ILE A N 1
ATOM 6191 C CA . ILE A 1 810 ? 14.167 -30.535 38.026 1.00 83.62 810 ILE A CA 1
ATOM 6192 C C . ILE A 1 810 ? 14.371 -31.950 38.567 1.00 83.62 810 ILE A C 1
ATOM 6194 O O . ILE A 1 810 ? 13.990 -32.938 37.943 1.00 83.62 810 ILE A O 1
ATOM 6198 N N . GLU A 1 811 ? 15.011 -32.040 39.723 1.00 87.62 811 GLU A N 1
ATOM 6199 C CA . GLU A 1 811 ? 15.208 -33.282 40.457 1.00 87.62 811 GLU A CA 1
ATOM 6200 C C . GLU A 1 811 ? 14.101 -33.438 41.502 1.00 87.62 811 GLU A C 1
ATOM 6202 O O . GLU A 1 811 ? 13.800 -32.492 42.234 1.00 87.62 811 GLU A O 1
ATOM 6207 N N . LEU A 1 812 ? 13.517 -34.634 41.569 1.00 86.50 812 LEU A N 1
ATOM 6208 C CA . LEU A 1 812 ? 12.481 -35.010 42.527 1.00 86.50 812 LEU A CA 1
ATOM 6209 C C . LEU A 1 812 ? 13.049 -36.014 43.533 1.00 86.50 812 LEU A C 1
ATOM 6211 O O . LEU A 1 812 ? 13.477 -37.101 43.146 1.00 86.50 812 LEU A O 1
ATOM 6215 N N . ASP A 1 813 ? 12.992 -35.661 44.812 1.00 87.06 813 ASP A N 1
ATOM 6216 C CA . ASP A 1 813 ? 13.294 -36.529 45.947 1.00 87.06 813 ASP A CA 1
ATOM 6217 C C . ASP A 1 813 ? 12.057 -36.597 46.852 1.00 87.06 813 ASP A C 1
ATOM 6219 O O . ASP A 1 813 ? 11.504 -35.570 47.233 1.00 87.06 813 ASP A O 1
ATOM 6223 N N . THR A 1 814 ? 11.535 -37.787 47.124 1.00 87.00 814 THR A N 1
ATOM 6224 C CA . THR A 1 814 ? 10.283 -37.958 47.877 1.00 87.00 814 THR A CA 1
ATOM 6225 C C . THR A 1 814 ? 10.213 -39.359 48.445 1.00 87.00 814 THR A C 1
ATOM 6227 O O . THR A 1 814 ? 10.600 -40.300 47.758 1.00 87.00 814 THR A O 1
ATOM 6230 N N . GLU A 1 815 ? 9.672 -39.521 49.649 1.00 80.94 815 GLU A N 1
ATOM 6231 C CA . GLU A 1 815 ? 9.356 -40.815 50.259 1.00 80.94 815 GLU A CA 1
ATOM 6232 C C . GLU A 1 815 ? 7.973 -40.744 50.921 1.00 80.94 815 GLU A C 1
ATOM 6234 O O . GLU A 1 815 ? 7.589 -39.721 51.487 1.00 80.94 815 GLU A O 1
ATOM 6239 N N . VAL A 1 816 ? 7.195 -41.830 50.834 1.00 80.44 816 VAL A N 1
ATOM 6240 C CA . VAL A 1 816 ? 5.838 -41.873 51.403 1.00 80.44 816 VAL A CA 1
ATOM 6241 C C . VAL A 1 816 ? 5.918 -41.713 52.923 1.00 80.44 816 VAL A C 1
ATOM 6243 O O . VAL A 1 816 ? 6.472 -42.567 53.612 1.00 80.44 816 VAL A O 1
ATOM 6246 N N . GLY A 1 817 ? 5.320 -40.639 53.435 1.00 76.06 817 GLY A N 1
ATOM 6247 C CA . GLY A 1 817 ? 5.330 -40.256 54.846 1.00 76.06 817 GLY A CA 1
ATOM 6248 C C . GLY A 1 817 ? 6.505 -39.375 55.284 1.00 76.06 817 GLY A C 1
ATOM 6249 O O . GLY A 1 817 ? 6.540 -39.012 56.457 1.00 76.06 817 GLY A O 1
ATOM 6250 N N . GLU A 1 818 ? 7.438 -39.024 54.389 1.00 78.38 818 GLU A N 1
ATOM 6251 C CA . GLU A 1 818 ? 8.585 -38.143 54.693 1.00 78.38 818 GLU A CA 1
ATOM 6252 C C . GLU A 1 818 ? 8.627 -36.858 53.838 1.00 78.38 818 GLU A C 1
ATOM 6254 O O . GLU A 1 818 ? 9.580 -36.084 53.940 1.00 78.38 818 GLU A O 1
ATOM 6259 N N . GLY A 1 819 ? 7.598 -36.602 53.020 1.00 84.81 819 GLY A N 1
ATOM 6260 C CA . GLY A 1 819 ? 7.466 -35.375 52.232 1.00 84.81 819 GLY A CA 1
ATOM 6261 C C . GLY A 1 819 ? 8.020 -35.439 50.806 1.00 84.81 819 GLY A C 1
ATOM 6262 O O . GLY A 1 819 ? 8.309 -36.507 50.249 1.00 84.81 819 GLY A O 1
ATOM 6263 N N . THR A 1 820 ? 8.120 -34.269 50.176 1.00 89.00 820 THR A N 1
ATOM 6264 C CA . THR A 1 820 ? 8.551 -34.113 48.777 1.00 89.00 820 THR A CA 1
ATOM 6265 C C . THR A 1 820 ? 9.511 -32.938 48.643 1.00 89.00 820 THR A C 1
ATOM 6267 O O . THR A 1 820 ? 9.302 -31.884 49.227 1.00 89.00 820 THR A O 1
ATOM 6270 N N . ARG A 1 821 ? 10.575 -33.093 47.852 1.00 91.00 821 ARG A N 1
ATOM 6271 C CA . ARG A 1 821 ? 11.584 -32.071 47.561 1.00 91.00 821 ARG A CA 1
ATOM 6272 C C . ARG A 1 821 ? 11.820 -31.970 46.061 1.00 91.00 821 ARG A C 1
ATOM 6274 O O . ARG A 1 821 ? 12.182 -32.945 45.409 1.00 91.00 821 ARG A O 1
ATOM 6281 N N . PHE A 1 822 ? 11.719 -30.750 45.547 1.00 91.38 822 PHE A N 1
ATOM 6282 C CA . PHE A 1 822 ? 12.059 -30.412 44.168 1.00 91.38 822 PHE A CA 1
ATOM 6283 C C . PHE A 1 822 ? 13.283 -29.502 44.12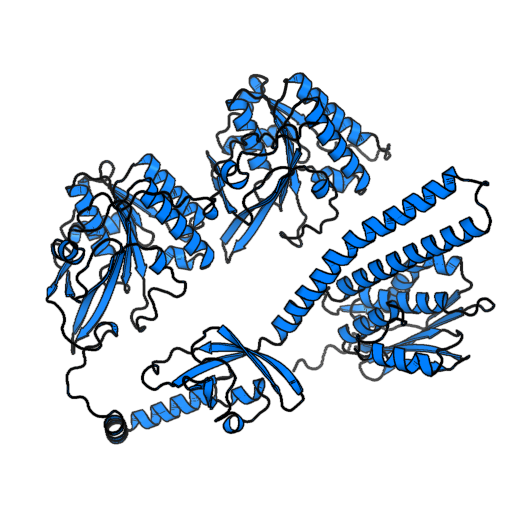2 1.00 91.38 822 PHE A C 1
ATOM 6285 O O . PHE A 1 822 ? 13.320 -28.485 44.817 1.00 91.38 822 PHE A O 1
ATOM 6292 N N . THR A 1 823 ? 14.268 -29.846 43.291 1.00 90.88 823 THR A N 1
ATOM 6293 C CA . THR A 1 823 ? 15.544 -29.119 43.185 1.00 90.88 823 THR A CA 1
ATOM 6294 C C . THR A 1 823 ? 15.856 -28.730 41.744 1.00 90.88 823 THR A C 1
ATOM 6296 O O . THR A 1 823 ? 15.742 -29.563 40.853 1.00 90.88 823 THR A O 1
ATOM 6299 N N . ILE A 1 824 ? 16.309 -27.494 41.521 1.00 91.94 824 ILE A N 1
ATOM 6300 C CA . ILE A 1 824 ? 16.864 -27.019 40.241 1.00 91.94 824 ILE A CA 1
ATOM 6301 C C . ILE A 1 824 ? 18.261 -26.420 40.447 1.00 91.94 824 ILE A C 1
ATOM 6303 O O . ILE A 1 824 ? 18.568 -25.901 41.524 1.00 91.94 824 ILE A O 1
ATOM 6307 N N . GLU A 1 825 ? 19.117 -26.470 39.424 1.00 90.94 825 GLU A N 1
ATOM 6308 C CA . GLU A 1 825 ? 20.456 -25.861 39.476 1.00 90.94 825 GLU A CA 1
ATOM 6309 C C . GLU A 1 825 ? 20.493 -24.502 38.770 1.00 90.94 825 GLU A C 1
ATOM 6311 O O . GLU A 1 825 ? 20.208 -24.407 37.580 1.00 90.94 825 GLU A O 1
ATOM 6316 N N . LEU A 1 826 ? 20.882 -23.450 39.490 1.00 90.44 826 LEU A N 1
ATOM 6317 C CA . LEU A 1 826 ? 20.944 -22.076 38.983 1.00 90.44 826 LEU A CA 1
ATOM 6318 C C . LEU A 1 826 ? 22.384 -21.561 38.985 1.00 90.44 826 LEU A C 1
ATOM 6320 O O . LEU A 1 826 ? 23.142 -21.830 39.914 1.00 90.44 826 LEU A O 1
ATOM 6324 N N . LEU A 1 827 ? 22.786 -20.811 37.961 1.00 88.56 827 LEU A N 1
ATOM 6325 C CA . LEU A 1 827 ? 24.144 -20.265 37.864 1.00 88.56 827 LEU A CA 1
ATOM 6326 C C . LEU A 1 827 ? 24.379 -19.160 38.901 1.00 88.56 827 LEU A C 1
ATOM 6328 O O . LEU A 1 827 ? 23.532 -18.294 39.108 1.00 88.56 827 LEU A O 1
ATOM 6332 N N . ASP A 1 828 ? 25.550 -19.160 39.535 1.00 86.38 828 ASP A N 1
ATOM 6333 C CA . ASP A 1 828 ? 25.958 -18.093 40.451 1.00 86.38 828 ASP A CA 1
ATOM 6334 C C . ASP A 1 828 ? 26.141 -16.762 39.694 1.00 86.38 828 ASP A C 1
ATOM 6336 O O . ASP A 1 828 ? 26.798 -16.720 38.650 1.00 86.38 828 ASP A O 1
ATOM 6340 N N . ALA A 1 829 ? 25.604 -15.660 40.230 1.00 80.25 829 ALA A N 1
ATOM 6341 C CA . ALA A 1 829 ? 25.698 -14.333 39.610 1.00 80.25 829 ALA A CA 1
ATOM 6342 C C . ALA A 1 829 ? 27.148 -13.825 39.415 1.00 80.25 829 ALA A C 1
ATOM 6344 O O . ALA A 1 829 ? 27.397 -12.927 38.612 1.00 80.25 829 ALA A O 1
ATOM 6345 N N . SER A 1 830 ? 28.126 -14.396 40.129 1.00 68.94 830 SER A N 1
ATOM 6346 C CA . SER A 1 830 ? 29.554 -14.063 40.027 1.00 68.94 830 SER A CA 1
ATOM 6347 C C . SER A 1 830 ? 30.341 -14.906 39.011 1.00 68.94 830 SER A C 1
ATOM 6349 O O . SER A 1 830 ? 31.531 -14.657 38.811 1.00 68.94 830 SER A O 1
ATOM 6351 N N . ALA A 1 831 ? 29.711 -15.888 38.353 1.00 58.97 831 ALA A N 1
ATOM 6352 C CA . ALA A 1 831 ? 30.375 -16.830 37.442 1.00 58.97 831 ALA A CA 1
ATOM 6353 C C . ALA A 1 831 ? 30.536 -16.331 35.986 1.00 58.97 831 ALA A C 1
ATOM 6355 O O . ALA A 1 831 ? 31.155 -17.017 35.174 1.00 58.97 831 ALA A O 1
ATOM 6356 N N . SER A 1 832 ? 30.052 -15.131 35.650 1.00 45.72 832 SER A N 1
ATOM 6357 C CA . SER A 1 832 ? 29.969 -14.548 34.292 1.00 45.72 832 SER A CA 1
ATOM 6358 C C . SER A 1 832 ? 31.312 -14.158 33.629 1.00 45.72 832 SER A C 1
ATOM 6360 O O . SER A 1 832 ? 31.356 -13.338 32.714 1.00 45.72 832 SER A O 1
ATOM 6362 N N . GLY A 1 833 ? 32.428 -14.757 34.058 1.00 44.59 833 GLY A N 1
ATOM 6363 C CA . GLY A 1 833 ? 33.771 -14.501 33.527 1.00 44.59 833 GLY A CA 1
ATOM 6364 C C . GLY A 1 833 ? 34.372 -15.592 32.630 1.00 44.59 833 GLY A C 1
ATOM 6365 O O . GLY A 1 833 ? 35.491 -15.397 32.160 1.00 44.59 833 GLY A O 1
ATOM 6366 N N . LEU A 1 834 ? 33.704 -16.728 32.398 1.00 39.41 834 LEU A N 1
ATOM 6367 C CA . LEU A 1 834 ? 34.286 -17.859 31.660 1.00 39.41 834 LEU A CA 1
ATOM 6368 C C . LEU A 1 834 ? 33.333 -18.419 30.587 1.00 39.41 834 LEU A C 1
ATOM 6370 O O . LEU A 1 834 ? 32.346 -19.071 30.897 1.00 39.41 834 LEU A O 1
ATOM 6374 N N . GLU A 1 835 ? 33.736 -18.172 29.335 1.00 31.03 835 GLU A N 1
ATOM 6375 C CA . GLU A 1 835 ? 33.500 -18.959 28.111 1.00 31.03 835 GLU A CA 1
ATOM 6376 C C . GLU A 1 835 ? 32.088 -18.989 27.490 1.00 31.03 835 GLU A C 1
ATOM 6378 O O . GLU A 1 835 ? 31.289 -19.894 27.705 1.00 31.03 835 GLU A O 1
ATOM 6383 N N . THR A 1 836 ? 31.851 -18.061 26.555 1.00 31.17 836 THR A N 1
ATOM 6384 C CA . THR A 1 836 ? 31.074 -18.335 25.334 1.00 31.17 836 THR A CA 1
ATOM 6385 C C . THR A 1 836 ? 31.977 -19.039 24.317 1.00 31.17 836 THR A C 1
ATOM 6387 O O . THR A 1 836 ? 32.928 -18.419 23.827 1.00 31.17 836 THR A O 1
ATOM 6390 N N . HIS A 1 837 ? 31.674 -20.296 23.984 1.00 30.55 837 HIS A N 1
ATOM 6391 C CA . HIS A 1 837 ? 32.250 -21.026 22.851 1.00 30.55 837 HIS A CA 1
ATOM 6392 C C . HIS A 1 837 ? 31.163 -21.573 21.932 1.00 30.55 837 HIS A C 1
ATOM 6394 O O . HIS A 1 837 ? 30.170 -22.121 22.461 1.00 30.55 837 HIS A O 1
#

Foldseek 3Di:
DDLDFQQADAQQFACVCLQAVHHAGFLFEEEEEFAPPLCQLLSQLSSQLVCLVVVAAEEEEEAPDDQVVSVVVNVQQVGVPVVCVVVLSYHYHDNYDDPDDDDDDDDLCSLVVVLVSQLVSCVSSVHQEYEYEALVNVCVPPVDQVSSLVSLLSNRVSSNVSRHYYYYYHHDDDDDRPDPPDPHPNVVSGQWYKRWYFDDFDPDTWIWIATPDHHRDDGHGDTWTWDQDGNNGIHTDPLVSLDPPFDPFDDADDLLAPVQCVQQVRHATFLFEEEEEEAPPLQQLLSLLSSLLSCVVVVFAAEAEEAPDDPVVSQVVCVQLVRRCPVPDPPRYDYHYDHLVPDQLVVVLVVVLVCCVVRVTQEYEYHECQRNPVVGDLVSSLSSLSSVSSSRRVSRHHYYYYHHDDQQDQCPDSDDRCSVVSGQWYKYWHWADDPPDTWIKIATPHHHPDRGNRFIFTWDQDSNTIHTHDTDDAPCVSVRYHDDDDDDPPVPVVVVCCVVDVVVVVVVVVVVVVQQPDLWKKFKAFQQQATQFIHQNVCVQQVDGGVVRHRDRQPDGLPDAQDWGWHQHPVRDIWIWGWHWPPDDPPVPRITMITTDTCRVVCVVVVCVVVLVCCLVCVQPVVLVVLVVVLVVLVVCCVVCPPVDDPVRVVVSVVSNVVSVVSNVVSVLSNVLSVLVPDPDFFAFDWVVVLCVLLCVVCVVVCVVALEAEEEDRTATFGADSVLSSLLNNLVSVVQSVQADPVDYKYWYWYWDDDPQKIWTKIWIQGQWDDPVVVVVLVCLQVPDPPDCPPDDSSSNSNSSRQVVQVWTWDWDIDGRRTIMIIHITGHNPPPPDDDD

pLDDT: mean 76.32, std 18.0, range [26.5, 98.5]